Protein AF-A0A024TBM5-F1 (afdb_monomer)

Foldseek 3Di:
DPDPDPDPPPDDCLDAFLAEAAEEDLQLDPLADLDPPDDHDQVVSLVSLLVVLLLCLVFHQEYEYQFQDRLNRGNLVSCVVSNHAYLHHQEDDFDFSRPHDHSVSRLVSVLVSCQPPVVRYQEYAYEAQADPPFHDDALVRSLVSQQVSQVVSCVRPVDDHFYHYAHELCCLVDPVRPNPSVLVSGQAHEYEYEQQLDLPADLVCNCPRVVVSLVSNVVPHPNNRYAHAEYFAFQDAPDDDRSDDRHLVSRLSNLCDCSVDSHYYYYHHQEFRDPPNPGDTGSDGHTRGSHCAYSVRHGSVNGDDPPPPPPAAQDFFEEFEDDLQLEPCQPLPDDHVPCVLVSLLVLLVVRLQFHQEYEYQFCARPPHGSLVSCLVSNRAYQYHQADDPDPCSVVRLVSLLVSCLPPVSRYQAYAYHAQQDPPRHPDHLVVSLVSLVVSQVSNCVRPVDDHFYAYAHELCCLLPPVCLVSNVVRLVSGQAYEYEDELLQALPQDLVCNCPRVQVSVVSSVSRHPQNRYEHEEYFQFQDAARDPNNNVSGRRPVSRVSSVVVVVVDRHPRHHNYHYYHHAEFRDPPDPVDPGPSNRGGHQAYRYPRHGPDPVSPPTDDDDDDDDPDDDDDDDDDDDDDDDDDDDPDQFFFQEAEDDLQLPPCPPPPVVCSVVSLLVLLLLRVQQHQAYEYQFQARVLHGNLVSCVSSNHAYAHHQNDDPDPCSVVRLVSVLCSQAVPVVRYQAYAYEAQQDPPDRHDHLVNSLVVLVVSVVVNVVSVGPPHWYAHEHELCQLLPPVNPVSNLVSLVSGQAYEYAYPCQAVHDQQALVRLQVVVVVSVVSNVVRHPPSRYAHAEDFAFQDDCHYPHRRGHHPVSRVRSRVSCRVHPNRDPDPHGHYYHHQEARDPPDPDPRRGGHCAYSVRHGPDPPSPPTDDD

pLDDT: mean 83.83, std 16.46, range [21.75, 98.81]

Sequence (922 aa):
MLRYVLKWAVMPLLLAVGQSGVFYSPRHSLSFPLDDLATIDIAQITRTIDADLASIKPYYGLVRTAQSTYFGVDIAPIAKKHSLRLFLGVDFGQTSPDSNDSYEDQVAAAISAVLTYPGTVQAIIVGNDNVSPYGSATAQDITARVTDLKMRLEAATGVAVPVGTSQRADAWLSAESDLKSLASAVDIIGVETYPYLDPDYSSSSPLDQLESTWVDLAARYPEEKLIITATGYPTGSENPPVRVALNQENAKVYFQAFTGSTFAGIWAAFFDLRLDDPLTRIGMPQVKSFGLVTDAGTAKDLLPTLELETGAFTMFIPGVCYSPFHNSAYPLNGGSAALLGGAMDEDFKLMSRHFSVVRTYYSSYLGYQVVRYAAKYNVGLYLGVFMTREAWYQFQIDDAVGAALSYPSTIKAILVGNENVIPCGPYKADDIIASINTIRSRIQKGSGRYVPIGTVQRATEWLNPNLRADMLRLAASCDVIGVNIYPFFDGNYDARNPLGLLDAIWNQLLAIYPASKLRLTEIGFPTGGAAPSFAPRNIPSLANSFQFYNAFQNWSPKAGGGEAFWYSMFDLRPDDTTQSADLEKHFGFFTSITRLPKLANYPLLRQDLPAPQPTSLPVPTPPLAPVPTPTTTTGQRGPQGVAYSPFHADEYPNDLKNIGAAISLDLQLIRTRFSAIRTEYSNFYGIDVAPFAAAVGLKLMLGIGMTREAWYEDQVQSALSAIKYFPSTVLAVTVGSENAYRGTSFTANEIGAAIRAVRDRIAQAKATAVRVGTVQRATEWLNPALRTDMIRLGQDCDVIGVTLSLYDTDIVNSPDAVTATLNRWWNDLSAIYPSSKLQLMNIGFPSSGASSTKGNVAGVDGAVAFYNAFRASSWGLSTAVPTWAADFFDDKATSISPTKSYGFFTPQRQPKAVNFPLLRTG

Organism: NCBI:txid157072

InterPro domains:
  IPR017853 Glycoside hydrolase superfamily [SSF51445] (75-300)
  IPR017853 Glycoside hydrolase superfamily [SSF51445] (319-591)
  IPR017853 Glycoside hydrolase superfamily [SSF51445] (641-913)
  IPR050732 Beta-glucan modifying enzymes [PTHR16631] (315-593)

Structure (mmCIF, N/CA/C/O backbone):
data_AF-A0A024TBM5-F1
#
_entry.id   AF-A0A024TBM5-F1
#
loop_
_atom_site.group_PDB
_atom_site.id
_atom_site.type_symbol
_atom_site.label_atom_id
_atom_site.label_alt_id
_atom_site.label_comp_id
_atom_site.label_asym_id
_atom_site.label_entity_id
_atom_site.label_seq_id
_atom_site.pdbx_PDB_ins_code
_atom_site.Cartn_x
_atom_site.Cartn_y
_atom_site.Cartn_z
_atom_site.occupancy
_atom_site.B_iso_or_equiv
_atom_site.auth_seq_id
_atom_site.auth_comp_id
_atom_site.auth_asym_id
_atom_site.auth_atom_id
_atom_site.pdbx_PDB_model_num
ATOM 1 N N . MET A 1 1 ? -7.256 -35.893 48.951 1.00 27.00 1 MET A N 1
ATOM 2 C CA . MET A 1 1 ? -6.013 -35.121 48.706 1.00 27.00 1 MET A CA 1
ATOM 3 C C . MET A 1 1 ? -6.072 -34.385 47.361 1.00 27.00 1 MET A C 1
ATOM 5 O O . MET A 1 1 ? -5.144 -34.444 46.573 1.00 27.00 1 MET A O 1
ATOM 9 N N . LEU A 1 2 ? -7.168 -33.667 47.094 1.00 27.11 2 LEU A N 1
ATOM 10 C CA . LEU A 1 2 ? -7.405 -32.964 45.829 1.00 27.11 2 LEU A CA 1
ATOM 11 C C . LEU A 1 2 ? -7.999 -31.586 46.162 1.00 27.11 2 LEU A C 1
ATOM 13 O O . LEU A 1 2 ? -9.204 -31.400 46.059 1.00 27.11 2 LEU A O 1
ATOM 17 N N . ARG A 1 3 ? -7.189 -30.676 46.730 1.00 21.75 3 ARG A N 1
ATOM 18 C CA . ARG A 1 3 ? -7.628 -29.297 47.052 1.00 21.75 3 ARG A CA 1
ATOM 19 C C . ARG A 1 3 ? -6.520 -28.245 47.261 1.00 21.75 3 ARG A C 1
ATOM 21 O O . ARG A 1 3 ? -6.849 -27.140 47.661 1.00 21.75 3 ARG A O 1
ATOM 28 N N . TYR A 1 4 ? -5.244 -28.528 46.964 1.00 23.77 4 TYR A N 1
ATOM 29 C CA . TYR A 1 4 ? -4.142 -27.605 47.317 1.00 23.77 4 TYR A CA 1
ATOM 30 C C . TYR A 1 4 ? -3.115 -27.270 46.215 1.00 23.77 4 TYR A C 1
ATOM 32 O O . TYR A 1 4 ? -2.080 -26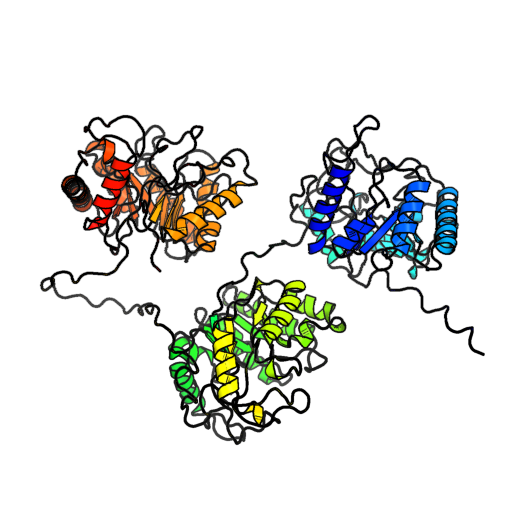.700 46.528 1.00 23.77 4 TYR A O 1
ATOM 40 N N . VAL A 1 5 ? -3.386 -27.531 44.928 1.00 24.72 5 VAL A N 1
ATOM 41 C CA . VAL A 1 5 ? -2.413 -27.228 43.841 1.00 24.72 5 VAL A CA 1
ATOM 42 C C . VAL A 1 5 ? -2.855 -26.082 42.906 1.00 24.72 5 VAL A C 1
ATOM 44 O O . VAL A 1 5 ? -2.131 -25.715 41.994 1.00 24.72 5 VAL A O 1
ATOM 47 N N . LEU A 1 6 ? -3.999 -25.426 43.145 1.00 23.69 6 LEU A N 1
ATOM 48 C CA . LEU A 1 6 ? -4.571 -24.456 42.188 1.00 23.69 6 LEU A CA 1
ATOM 49 C C . LEU A 1 6 ? -4.388 -22.956 42.512 1.00 23.69 6 LEU A C 1
ATOM 51 O O . LEU A 1 6 ? -5.165 -22.145 42.024 1.00 23.69 6 LEU A O 1
ATOM 55 N N . LYS A 1 7 ? -3.399 -22.546 43.321 1.00 23.62 7 LYS A N 1
ATOM 56 C CA . LYS A 1 7 ? -3.240 -21.118 43.698 1.00 23.62 7 LYS A CA 1
ATOM 57 C C . LYS A 1 7 ? -1.917 -20.435 43.326 1.00 23.62 7 LYS A C 1
ATOM 59 O O . LYS A 1 7 ? -1.701 -19.312 43.750 1.00 23.62 7 LYS A O 1
ATOM 64 N N . TRP A 1 8 ? -1.071 -21.048 42.498 1.00 22.27 8 TRP A N 1
ATOM 65 C CA . TRP A 1 8 ? 0.213 -20.445 42.082 1.00 22.27 8 TRP A CA 1
ATOM 66 C C . TRP A 1 8 ? 0.366 -20.266 40.560 1.00 22.27 8 TRP A C 1
ATOM 68 O O . TRP A 1 8 ? 1.471 -20.083 40.068 1.00 22.27 8 TRP A O 1
ATOM 78 N N . ALA A 1 9 ? -0.739 -20.303 39.806 1.00 24.53 9 ALA A N 1
ATOM 79 C CA . ALA A 1 9 ? -0.732 -20.202 38.341 1.00 24.53 9 ALA A CA 1
ATOM 80 C C . ALA A 1 9 ? -1.599 -19.052 37.784 1.00 24.53 9 ALA A C 1
ATOM 82 O O . ALA A 1 9 ? -2.020 -19.110 36.633 1.00 24.53 9 ALA A O 1
ATOM 83 N N . VAL A 1 10 ? -1.889 -18.015 38.580 1.00 25.75 10 VAL A N 1
ATOM 84 C CA . VAL A 1 10 ? -2.724 -16.878 38.145 1.00 25.75 10 VAL A CA 1
ATOM 85 C C . VAL A 1 10 ? -1.963 -15.562 38.288 1.00 25.75 10 VAL A C 1
ATOM 87 O O . VAL A 1 10 ? -2.284 -14.714 39.107 1.00 25.75 10 VAL A O 1
ATOM 90 N N . MET A 1 11 ? -0.941 -15.396 37.458 1.00 27.14 11 MET A N 1
ATOM 91 C CA . MET A 1 11 ? -0.608 -14.087 36.905 1.00 27.14 11 MET A CA 1
ATOM 92 C C . MET A 1 11 ? -0.317 -14.330 35.421 1.00 27.14 11 MET A C 1
ATOM 94 O O . MET A 1 11 ? 0.749 -14.844 35.080 1.00 27.14 11 MET A O 1
ATOM 98 N N . PRO A 1 12 ? -1.283 -14.084 34.517 1.00 33.47 12 PRO A N 1
ATOM 99 C CA . PRO A 1 12 ? -0.966 -13.999 33.102 1.00 33.47 12 PRO A CA 1
ATOM 100 C C . PRO A 1 12 ? 0.023 -12.842 32.931 1.00 33.47 12 PRO A C 1
ATOM 102 O O . PRO A 1 12 ? -0.162 -11.802 33.558 1.00 33.47 12 PRO A O 1
ATOM 105 N N . LEU A 1 13 ? 1.044 -13.015 32.084 1.00 40.25 13 LEU A N 1
ATOM 106 C CA . LEU A 1 13 ? 1.849 -11.917 31.537 1.00 40.25 13 LEU A CA 1
ATOM 107 C C . LEU A 1 13 ? 0.890 -10.793 31.091 1.00 40.25 13 LEU A C 1
ATOM 109 O O . LEU A 1 13 ? 0.259 -10.894 30.038 1.00 40.25 13 LEU A O 1
ATOM 113 N N . LEU A 1 14 ? 0.723 -9.761 31.922 1.00 49.59 14 LEU A N 1
ATOM 114 C CA . LEU A 1 14 ? -0.208 -8.655 31.676 1.00 49.59 14 LEU A CA 1
ATOM 115 C C . LEU A 1 14 ? 0.203 -7.878 30.418 1.00 49.59 14 LEU A C 1
ATOM 117 O O . LEU A 1 14 ? -0.650 -7.459 29.636 1.00 49.59 14 LEU A O 1
ATOM 121 N N . LEU A 1 15 ? 1.512 -7.826 30.171 1.00 47.28 15 LEU A N 1
ATOM 122 C CA . LEU A 1 15 ? 2.150 -7.483 28.910 1.00 47.28 15 LEU A CA 1
ATOM 123 C C . LEU A 1 15 ? 3.312 -8.462 28.679 1.00 47.28 15 LEU A C 1
ATOM 125 O O . LEU A 1 15 ? 4.079 -8.739 29.599 1.00 47.28 15 LEU A O 1
ATOM 129 N N . ALA A 1 16 ? 3.450 -9.008 27.469 1.00 43.88 16 ALA A N 1
ATOM 130 C CA . ALA A 1 16 ? 4.686 -9.696 27.090 1.00 43.88 16 ALA A CA 1
ATOM 131 C C . ALA A 1 16 ? 5.789 -8.673 26.789 1.00 43.88 16 ALA A C 1
ATOM 133 O O . ALA A 1 16 ? 5.480 -7.547 26.405 1.00 43.88 16 ALA A O 1
ATOM 134 N N . VAL A 1 17 ? 7.058 -9.068 26.936 1.00 37.78 17 VAL A N 1
ATOM 135 C CA . VAL A 1 17 ? 8.222 -8.243 26.564 1.00 37.78 17 VAL A CA 1
ATOM 136 C C . VAL A 1 17 ? 8.022 -7.688 25.147 1.00 37.78 17 VAL A C 1
ATOM 138 O O . VAL A 1 17 ? 7.774 -8.455 24.214 1.00 37.78 17 VAL A O 1
ATOM 141 N N . GLY A 1 18 ? 8.064 -6.360 25.004 1.00 39.41 18 GLY A N 1
ATOM 142 C CA . GLY A 1 18 ? 7.831 -5.659 23.734 1.00 39.41 18 GLY A CA 1
ATOM 143 C C . GLY A 1 18 ? 6.362 -5.462 23.318 1.00 39.41 18 GLY A C 1
ATOM 144 O O . GLY A 1 18 ? 6.114 -5.012 22.202 1.00 39.41 18 GLY A O 1
ATOM 145 N N . GLN A 1 19 ? 5.364 -5.783 24.157 1.00 48.81 19 GLN A N 1
ATOM 146 C CA . GLN A 1 19 ? 3.982 -5.339 23.918 1.00 48.81 19 GLN A CA 1
ATOM 147 C C . GLN A 1 19 ? 3.785 -3.900 24.403 1.00 48.81 19 GLN A C 1
ATOM 149 O O . GLN A 1 19 ? 3.986 -3.601 25.580 1.00 48.81 19 GLN A O 1
ATOM 154 N N . SER A 1 20 ? 3.305 -3.035 23.508 1.00 70.56 20 SER A N 1
ATOM 155 C CA . SER A 1 20 ? 2.963 -1.646 23.820 1.00 70.56 20 SER A CA 1
ATOM 156 C C . SER A 1 20 ? 1.455 -1.397 23.706 1.00 70.56 20 SER A C 1
ATOM 158 O O . SER A 1 20 ? 0.786 -1.934 22.817 1.00 70.56 20 SER A O 1
ATOM 160 N N . GLY A 1 21 ? 0.915 -0.588 24.614 1.00 86.94 21 GLY A N 1
ATOM 161 C CA . GLY A 1 21 ? -0.447 -0.052 24.561 1.00 86.94 21 GLY A CA 1
ATOM 162 C C . GLY A 1 21 ? -0.452 1.463 24.371 1.00 86.94 21 GLY A C 1
ATOM 163 O O . GLY A 1 21 ? 0.604 2.096 24.318 1.00 86.94 21 GLY A O 1
ATOM 164 N N . VAL A 1 22 ? -1.642 2.056 24.309 1.00 93.88 22 VAL A N 1
ATOM 165 C CA . VAL A 1 22 ? -1.806 3.516 24.264 1.00 93.88 22 VAL A CA 1
ATOM 166 C C . VAL A 1 22 ? -2.902 3.977 25.218 1.00 93.88 22 VAL A C 1
ATOM 168 O O . VAL A 1 22 ? -3.890 3.272 25.433 1.00 93.88 22 VAL A O 1
ATOM 171 N N . PHE A 1 23 ? -2.716 5.145 25.819 1.00 95.25 23 PHE A N 1
ATOM 172 C CA . PHE A 1 23 ? -3.727 5.795 26.637 1.00 95.25 23 PHE A CA 1
ATOM 173 C C . PHE A 1 23 ? -4.738 6.533 25.750 1.00 95.25 23 PHE A C 1
ATOM 175 O O . PHE A 1 23 ? -4.366 7.254 24.819 1.00 95.25 23 PHE A O 1
ATOM 182 N N . TYR A 1 24 ? -6.020 6.353 26.048 1.00 95.62 24 TYR A N 1
ATOM 183 C CA . TYR A 1 24 ? -7.130 6.976 25.339 1.00 95.62 24 TYR A CA 1
ATOM 184 C C . TYR A 1 24 ? -7.966 7.846 26.279 1.00 95.62 24 TYR A C 1
ATOM 186 O O . TYR A 1 24 ? -8.286 7.452 27.402 1.00 95.62 24 TYR A O 1
ATOM 194 N N . SER A 1 25 ? -8.359 9.014 25.771 1.00 90.94 25 SER A N 1
ATOM 195 C CA . SER A 1 25 ? -9.340 9.903 26.382 1.00 90.94 25 SER A CA 1
ATOM 196 C C . SER A 1 25 ? -10.163 10.575 25.278 1.00 90.94 25 SER A C 1
ATOM 198 O O . SER A 1 25 ? -9.558 11.068 24.327 1.00 90.94 25 SER A O 1
ATOM 200 N N . PRO A 1 26 ? -11.503 10.653 25.395 1.00 92.31 26 PRO A N 1
ATOM 201 C CA . PRO A 1 26 ? -12.371 11.331 24.422 1.00 92.31 26 PRO A CA 1
ATOM 202 C C . PRO A 1 26 ? -12.262 12.868 24.441 1.00 92.31 26 PRO A C 1
ATOM 204 O O . PRO A 1 26 ? -12.856 13.543 23.599 1.00 92.31 26 PRO A O 1
ATOM 207 N N . ARG A 1 27 ? -11.498 13.449 25.379 1.00 90.44 27 ARG A N 1
ATOM 208 C CA . ARG A 1 27 ? -11.362 14.906 25.580 1.00 90.44 27 ARG A CA 1
ATOM 209 C C . ARG A 1 27 ? -10.762 15.673 24.402 1.00 90.44 27 ARG A C 1
ATOM 211 O O . ARG A 1 27 ? -10.856 16.893 24.367 1.00 90.44 27 ARG A O 1
ATOM 218 N N . HIS A 1 28 ? -10.169 14.988 23.428 1.00 91.19 28 HIS A N 1
ATOM 219 C CA . HIS A 1 28 ? -9.712 15.615 22.186 1.00 91.19 28 HIS A CA 1
ATOM 220 C C . HIS A 1 28 ? -10.872 16.122 21.308 1.00 91.19 28 HIS A C 1
ATOM 222 O O . HIS A 1 28 ? -10.693 17.000 20.468 1.00 91.19 28 HIS A O 1
ATOM 228 N N . SER A 1 29 ? -12.079 15.581 21.490 1.00 89.56 29 SER A N 1
ATOM 229 C CA . SER A 1 29 ? -13.221 15.885 20.635 1.00 89.56 29 SER A CA 1
ATOM 230 C C . SER A 1 29 ? -14.008 17.103 21.119 1.00 89.56 29 SER A C 1
ATOM 232 O O . SER A 1 29 ? -14.299 17.251 22.307 1.00 89.56 29 SER A O 1
ATOM 234 N N . LEU A 1 30 ? -14.450 17.949 20.180 1.00 86.00 30 LEU A N 1
ATOM 235 C CA . LEU A 1 30 ? -15.404 19.036 20.456 1.00 86.00 30 LEU A CA 1
ATOM 236 C C . LEU A 1 30 ? -16.744 18.521 20.993 1.00 86.00 30 LEU A C 1
ATOM 238 O O . LEU A 1 30 ? -17.457 19.245 21.681 1.00 86.00 30 LEU A O 1
ATOM 242 N N . SER A 1 31 ? -17.092 17.273 20.672 1.00 83.06 31 SER A N 1
ATOM 243 C CA . SER A 1 31 ? -18.306 16.630 21.170 1.00 83.06 31 SER A CA 1
ATOM 244 C C . SER A 1 31 ? -18.216 16.202 22.632 1.00 83.06 31 SER A C 1
ATOM 246 O O . SER A 1 31 ? -19.243 15.848 23.203 1.00 83.06 31 SER A O 1
ATOM 248 N N . PHE A 1 32 ? -17.019 16.190 23.222 1.00 87.56 32 PHE A N 1
ATOM 249 C CA . PHE A 1 32 ? -16.850 15.885 24.633 1.00 87.56 32 PHE A CA 1
ATOM 250 C C . PHE A 1 32 ? -17.037 17.165 25.468 1.00 87.56 32 PHE A C 1
ATOM 252 O O . PHE A 1 32 ? -16.313 18.144 25.246 1.00 87.56 32 PHE A O 1
ATOM 259 N N . PRO A 1 33 ? -18.006 17.192 26.401 1.00 86.75 33 PRO A N 1
ATOM 260 C CA . PRO A 1 33 ? -18.211 18.326 27.297 1.00 86.75 33 PRO A CA 1
ATOM 261 C C . PRO A 1 33 ? -17.004 18.554 28.218 1.00 86.75 33 PRO A C 1
ATOM 263 O O . PRO A 1 33 ? -16.510 17.612 28.833 1.00 86.75 33 PRO A O 1
ATOM 266 N N . LEU A 1 34 ? -16.545 19.806 28.315 1.00 84.25 34 LEU A N 1
ATOM 267 C CA . LEU A 1 34 ? -15.456 20.231 29.214 1.00 84.25 34 LEU A CA 1
ATOM 268 C C . LEU A 1 34 ? -15.909 21.262 30.265 1.00 84.25 34 LEU A C 1
ATOM 270 O O . LEU A 1 34 ? -15.137 21.595 31.157 1.00 84.25 34 LEU A O 1
ATOM 274 N N . ASP A 1 35 ? -17.133 21.780 30.128 1.00 77.69 35 ASP A N 1
ATOM 275 C CA . ASP A 1 35 ? -17.778 22.721 31.048 1.00 77.69 35 ASP A CA 1
ATOM 276 C C . ASP A 1 35 ? -18.935 21.996 31.744 1.00 77.69 35 ASP A C 1
ATOM 278 O O . ASP A 1 35 ? -19.735 21.331 31.078 1.00 77.69 35 ASP A O 1
ATOM 282 N N . ASP A 1 36 ? -19.043 22.158 33.061 1.00 69.00 36 ASP A N 1
ATOM 283 C CA . ASP A 1 36 ? -20.094 21.581 33.904 1.00 69.00 36 ASP A CA 1
ATOM 284 C C . ASP A 1 36 ? -21.511 22.023 33.480 1.00 69.00 36 ASP A C 1
ATOM 286 O O . ASP A 1 36 ? -22.499 21.369 33.817 1.00 69.00 36 ASP A O 1
ATOM 290 N N . LEU A 1 37 ? -21.634 23.129 32.733 1.00 72.44 37 LEU A N 1
ATOM 291 C CA . LEU A 1 37 ? -22.904 23.655 32.211 1.00 72.44 37 LEU A CA 1
ATOM 292 C C . LEU A 1 37 ? -23.229 23.211 30.775 1.00 72.44 37 LEU A C 1
ATOM 294 O O . LEU A 1 37 ? -24.283 23.574 30.239 1.00 72.44 37 LEU A O 1
ATOM 298 N N . ALA A 1 38 ? -22.347 22.456 30.121 1.00 77.12 38 ALA A N 1
ATOM 299 C CA . ALA A 1 38 ? -22.557 22.024 28.746 1.00 77.12 38 ALA A CA 1
ATOM 300 C C . ALA A 1 38 ? -23.685 20.982 28.635 1.00 77.12 38 ALA A C 1
ATOM 302 O O . ALA A 1 38 ? -23.866 20.107 29.480 1.00 77.12 38 ALA A O 1
ATOM 303 N N . THR A 1 39 ? -24.455 21.051 27.547 1.00 81.12 39 THR A N 1
ATOM 304 C CA . THR A 1 39 ? -25.475 20.033 27.255 1.00 81.12 39 THR A CA 1
ATOM 305 C C . THR A 1 39 ? -24.802 18.723 26.841 1.00 81.12 39 THR A C 1
ATOM 307 O O . THR A 1 39 ? -24.018 18.703 25.894 1.00 81.12 39 THR A O 1
ATOM 310 N N . ILE A 1 40 ? -25.129 17.628 27.530 1.00 87.00 40 ILE A N 1
ATOM 311 C CA . ILE A 1 40 ? -24.544 16.303 27.294 1.00 87.00 40 ILE A CA 1
ATOM 312 C C . ILE A 1 40 ? -25.330 15.568 26.197 1.00 87.00 40 ILE A C 1
ATOM 314 O O . ILE A 1 40 ? -26.506 15.249 26.375 1.00 87.00 40 ILE A O 1
ATOM 318 N N . ASP A 1 41 ? -24.669 15.249 25.079 1.00 89.00 41 ASP A N 1
ATOM 319 C CA . ASP A 1 41 ? -25.192 14.354 24.035 1.00 89.00 41 ASP A CA 1
ATOM 320 C C . ASP A 1 41 ? -24.500 12.984 24.109 1.00 89.00 41 ASP A C 1
ATOM 322 O O . ASP A 1 41 ? -23.459 12.737 23.494 1.00 89.00 41 ASP A O 1
ATOM 326 N N . ILE A 1 42 ? -25.113 12.069 24.862 1.00 89.56 42 ILE A N 1
ATOM 327 C CA . ILE A 1 42 ? -24.619 10.701 25.094 1.00 89.56 42 ILE A CA 1
ATOM 328 C C . ILE A 1 42 ? -24.428 9.938 23.773 1.00 89.56 42 ILE A C 1
ATOM 330 O O . ILE A 1 42 ? -23.464 9.183 23.610 1.00 89.56 42 ILE A O 1
ATOM 334 N N . ALA A 1 43 ? -25.323 10.135 22.800 1.00 87.50 43 ALA A N 1
ATOM 335 C CA . ALA A 1 43 ? -25.257 9.430 21.525 1.00 87.50 43 ALA A CA 1
ATOM 336 C C . ALA A 1 43 ? -24.070 9.918 20.688 1.00 87.50 43 ALA A C 1
ATOM 338 O O . ALA A 1 43 ? -23.413 9.117 20.018 1.00 87.50 43 ALA A O 1
ATOM 339 N N . GLN A 1 44 ? -23.780 11.218 20.732 1.00 88.69 44 GLN A N 1
ATOM 340 C CA . GLN A 1 44 ? -22.605 11.777 20.080 1.00 88.69 44 GLN A CA 1
ATOM 341 C C . GLN A 1 44 ? -21.310 11.343 20.772 1.00 88.69 44 GLN A C 1
ATOM 343 O O . GLN A 1 44 ? -20.389 10.926 20.076 1.00 88.69 44 GLN A O 1
ATOM 348 N N . ILE A 1 45 ? -21.254 11.348 22.107 1.00 89.25 45 ILE A N 1
ATOM 349 C CA . ILE A 1 45 ? -20.097 10.842 22.869 1.00 89.25 45 ILE A CA 1
ATOM 350 C C . ILE A 1 45 ? -19.819 9.375 22.511 1.00 89.25 45 ILE A C 1
ATOM 352 O O . ILE A 1 45 ? -18.685 9.016 22.203 1.00 89.25 45 ILE A O 1
ATOM 356 N N . THR A 1 46 ? -20.863 8.543 22.444 1.00 92.44 46 THR A N 1
ATOM 357 C CA . THR A 1 46 ? -20.750 7.132 22.034 1.00 92.44 46 THR A CA 1
ATOM 358 C C . THR A 1 46 ? -20.177 6.989 20.623 1.00 92.44 46 THR A C 1
ATOM 360 O O . THR A 1 46 ? -19.292 6.164 20.400 1.00 92.44 46 THR A O 1
ATOM 363 N N . ARG A 1 47 ? -20.657 7.788 19.656 1.00 90.75 47 ARG A N 1
ATOM 364 C CA . ARG A 1 47 ? -20.142 7.773 18.273 1.00 90.75 47 ARG A CA 1
ATOM 365 C C . ARG A 1 47 ? -18.681 8.205 18.196 1.00 90.75 47 ARG A C 1
ATOM 367 O O . ARG A 1 47 ? -17.931 7.607 17.432 1.00 90.75 47 ARG A O 1
ATOM 374 N N . THR A 1 48 ? -18.296 9.214 18.972 1.00 91.06 48 THR A N 1
ATOM 375 C CA . THR A 1 48 ? -16.910 9.683 19.065 1.00 91.06 48 THR A CA 1
ATOM 376 C C . THR A 1 48 ? -16.010 8.571 19.592 1.00 91.06 48 THR A C 1
ATOM 378 O O . THR A 1 48 ? -15.109 8.150 18.877 1.00 91.06 48 THR A O 1
ATOM 381 N N . ILE A 1 49 ? -16.328 7.991 20.757 1.00 94.50 49 ILE A N 1
ATOM 382 C CA . ILE A 1 49 ? -15.527 6.902 21.340 1.00 94.50 49 ILE A CA 1
ATOM 383 C C . ILE A 1 49 ? -15.427 5.707 20.382 1.00 94.50 49 ILE A C 1
ATOM 385 O O . ILE A 1 49 ? -14.362 5.111 20.232 1.00 94.50 49 ILE A O 1
ATOM 389 N N . ASP A 1 50 ? -16.513 5.363 19.687 1.00 93.50 50 ASP A N 1
ATOM 390 C CA . ASP A 1 50 ? -16.504 4.303 18.676 1.00 93.50 50 ASP A CA 1
ATOM 391 C C . ASP A 1 50 ? -15.547 4.586 17.512 1.00 93.50 50 ASP A C 1
ATOM 393 O O . ASP A 1 50 ? -14.785 3.700 17.122 1.00 93.50 50 ASP A O 1
ATOM 397 N N . ALA A 1 51 ? -15.569 5.805 16.971 1.00 85.62 51 ALA A N 1
ATOM 398 C CA . ALA A 1 51 ? -14.683 6.217 15.886 1.00 85.62 51 ALA A CA 1
ATOM 399 C C . ALA A 1 51 ? -13.216 6.270 16.337 1.00 85.62 51 ALA A C 1
ATOM 401 O O . ALA A 1 51 ? -12.322 5.812 15.619 1.00 85.62 51 ALA A O 1
ATOM 402 N N . ASP A 1 52 ? -12.971 6.755 17.549 1.00 94.38 52 ASP A N 1
ATOM 403 C CA . ASP A 1 52 ? -11.630 6.871 18.105 1.00 94.38 52 ASP A CA 1
ATOM 404 C C . ASP A 1 52 ? -11.005 5.493 18.311 1.00 94.38 52 ASP A C 1
ATOM 406 O O . ASP A 1 52 ? -9.911 5.222 17.809 1.00 94.38 52 ASP A O 1
ATOM 410 N N . LEU A 1 53 ? -11.722 4.574 18.969 1.00 92.69 53 LEU A N 1
ATOM 411 C CA . LEU A 1 53 ? -11.251 3.203 19.175 1.00 92.69 53 LEU A CA 1
ATOM 412 C C . LEU A 1 53 ? -11.052 2.458 17.843 1.00 92.69 53 LEU A C 1
ATOM 414 O O . LEU A 1 53 ? -10.106 1.674 17.721 1.00 92.69 53 LEU A O 1
ATOM 418 N N . ALA A 1 54 ? -11.867 2.743 16.820 1.00 78.62 54 ALA A N 1
ATOM 419 C CA . ALA A 1 54 ? -11.649 2.230 15.467 1.00 78.62 54 ALA A CA 1
ATOM 420 C C . ALA A 1 54 ? -10.336 2.741 14.848 1.00 78.62 54 ALA A C 1
ATOM 422 O O . ALA A 1 54 ? -9.640 1.974 14.183 1.00 78.62 54 ALA A O 1
ATOM 423 N N . SER A 1 55 ? -9.974 4.008 15.078 1.00 75.94 55 SER A N 1
ATOM 424 C CA . SER A 1 55 ? -8.731 4.601 14.559 1.00 75.94 55 SER A CA 1
ATOM 425 C C . SER A 1 55 ? -7.475 4.159 15.318 1.00 75.94 55 SER A C 1
ATOM 427 O O . SER A 1 55 ? -6.399 4.075 14.729 1.00 75.94 55 SER A O 1
ATOM 429 N N . ILE A 1 56 ? -7.609 3.803 16.600 1.00 81.44 56 ILE A N 1
ATOM 430 C CA . ILE A 1 56 ? -6.527 3.251 17.428 1.00 81.44 56 ILE A CA 1
ATOM 431 C C . ILE A 1 56 ? -6.197 1.809 17.031 1.00 81.44 56 ILE A C 1
ATOM 433 O O . ILE A 1 56 ? -5.029 1.407 17.021 1.00 81.44 56 ILE A O 1
ATOM 437 N N . LYS A 1 57 ? -7.223 1.015 16.704 1.00 83.62 57 LYS A N 1
ATOM 438 C CA . LYS A 1 57 ? -7.119 -0.435 16.492 1.00 83.62 57 LYS A CA 1
ATOM 439 C C . LYS A 1 57 ? -6.009 -0.900 15.541 1.00 83.62 57 LYS A C 1
ATOM 441 O O . LYS A 1 57 ? -5.389 -1.923 15.846 1.00 83.62 57 LYS A O 1
ATOM 446 N N . PRO A 1 58 ? -5.730 -0.246 14.402 1.00 66.38 58 PRO A N 1
ATOM 447 C CA . PRO A 1 58 ? -4.715 -0.767 13.501 1.00 66.38 58 PRO A CA 1
ATOM 448 C C . PRO A 1 58 ? -3.285 -0.559 14.033 1.00 66.38 58 PRO A C 1
ATOM 450 O O . PRO A 1 58 ? -2.366 -1.208 13.545 1.00 66.38 58 PRO A O 1
ATOM 453 N N . TYR A 1 59 ? -3.099 0.284 15.054 1.00 67.62 59 TYR A N 1
ATOM 454 C CA . TYR A 1 59 ? -1.812 0.520 15.712 1.00 67.62 59 TYR A CA 1
ATOM 455 C C . TYR A 1 59 ? -1.644 -0.288 17.000 1.00 67.62 59 TYR A C 1
ATOM 457 O O . TYR A 1 59 ? -0.570 -0.826 17.264 1.00 67.62 59 TYR A O 1
ATOM 465 N N . TYR A 1 60 ? -2.703 -0.375 17.812 1.00 79.19 60 TYR A N 1
ATOM 466 C CA . TYR A 1 60 ? -2.633 -0.922 19.166 1.00 79.19 60 TYR A CA 1
ATOM 467 C C . TYR A 1 60 ? -3.701 -1.987 19.416 1.00 79.19 60 TYR A C 1
ATOM 469 O O . TYR A 1 60 ? -4.855 -1.874 19.012 1.00 79.19 60 TYR A O 1
ATOM 477 N N . GLY A 1 61 ? -3.310 -3.041 20.139 1.00 80.25 61 GLY A N 1
ATOM 478 C CA . GLY A 1 61 ? -4.220 -4.087 20.621 1.00 80.25 61 GLY A CA 1
ATOM 479 C C . GLY A 1 61 ? -4.650 -3.925 22.083 1.00 80.25 61 GLY A C 1
ATOM 480 O O . GLY A 1 61 ? -5.467 -4.716 22.556 1.00 80.25 61 GLY A O 1
ATOM 481 N N . LEU A 1 62 ? -4.076 -2.958 22.801 1.00 88.94 62 LEU A N 1
ATOM 482 C CA . LEU A 1 62 ? -4.359 -2.642 24.200 1.00 88.94 62 LEU A CA 1
ATOM 483 C C . LEU A 1 62 ? -4.540 -1.131 24.349 1.00 88.94 62 LEU A C 1
ATOM 485 O O . LEU A 1 62 ? -3.681 -0.361 23.918 1.00 88.94 62 LEU A O 1
ATOM 489 N N . VAL A 1 63 ? -5.629 -0.742 25.004 1.00 95.94 63 VAL A N 1
ATOM 490 C CA . VAL A 1 63 ? -5.933 0.642 25.362 1.00 95.94 63 VAL A CA 1
ATOM 491 C C . VAL A 1 63 ? -6.017 0.767 26.879 1.00 95.94 63 VAL A C 1
ATOM 493 O O . VAL A 1 63 ? -6.620 -0.075 27.544 1.00 95.94 63 VAL A O 1
ATOM 496 N N . ARG A 1 64 ? -5.414 1.818 27.432 1.00 96.31 64 ARG A N 1
ATOM 497 C CA . ARG A 1 64 ? -5.619 2.231 28.823 1.00 96.31 64 ARG A CA 1
ATOM 498 C C . ARG A 1 64 ? -6.542 3.437 28.863 1.00 96.31 64 ARG A C 1
ATOM 500 O O . ARG A 1 64 ? -6.400 4.337 28.042 1.00 96.31 64 ARG A O 1
ATOM 507 N N . THR A 1 65 ? -7.444 3.471 29.831 1.00 95.25 65 THR A N 1
ATOM 508 C CA . THR A 1 65 ? -8.324 4.620 30.080 1.00 95.25 65 THR A CA 1
ATOM 509 C C . THR A 1 65 ? -8.129 5.132 31.504 1.00 95.25 65 THR A C 1
ATOM 511 O O . THR A 1 65 ? -7.614 4.411 32.359 1.00 95.25 65 THR A O 1
ATOM 514 N N . ALA A 1 66 ? -8.526 6.378 31.771 1.00 90.62 66 ALA A N 1
ATOM 515 C CA . ALA A 1 66 ? -8.657 6.887 33.143 1.00 90.62 66 ALA A CA 1
ATOM 516 C C . ALA A 1 66 ? -9.990 6.476 33.792 1.00 90.62 66 ALA A C 1
ATOM 518 O O . ALA A 1 66 ? -10.079 6.409 35.014 1.00 90.62 66 ALA A O 1
ATOM 519 N N . GLN A 1 67 ? -11.000 6.159 32.975 1.00 91.56 67 GLN A N 1
ATOM 520 C CA . GLN A 1 67 ? -12.369 5.880 33.405 1.00 91.56 67 GLN A CA 1
ATOM 521 C C . GLN A 1 67 ? -12.960 4.657 32.710 1.00 91.56 67 GLN A C 1
ATOM 523 O O . GLN A 1 67 ? -12.514 4.253 31.629 1.00 91.56 67 GLN A O 1
ATOM 528 N N . SER A 1 68 ? -13.973 4.074 33.343 1.00 94.50 68 SER A N 1
ATOM 529 C CA . SER A 1 68 ? -14.736 2.934 32.845 1.00 94.50 68 SER A CA 1
ATOM 530 C C . SER A 1 68 ? -15.997 3.371 32.100 1.00 94.50 68 SER A C 1
ATOM 532 O O . SER A 1 68 ? -16.423 2.682 31.169 1.00 94.50 68 SER A O 1
ATOM 534 N N . THR A 1 69 ? -16.535 4.537 32.459 1.00 92.31 69 THR A N 1
ATOM 535 C CA . THR A 1 69 ? -17.663 5.209 31.808 1.00 92.31 69 THR A CA 1
ATOM 536 C C . THR A 1 69 ? -17.386 6.704 31.646 1.00 92.31 69 THR A C 1
ATOM 538 O O . THR A 1 69 ? -16.666 7.294 32.452 1.00 92.31 69 THR A O 1
ATOM 541 N N . TYR A 1 70 ? -17.952 7.293 30.590 1.00 90.94 70 TYR A N 1
ATOM 542 C CA . TYR A 1 70 ? -17.897 8.722 30.291 1.00 90.94 70 TYR A CA 1
ATOM 543 C C . TYR A 1 70 ? -19.312 9.272 30.079 1.00 90.94 70 TYR A C 1
ATOM 545 O O . TYR A 1 70 ? -19.903 9.036 29.022 1.00 90.94 70 TYR A O 1
ATOM 553 N N . PHE A 1 71 ? -19.855 10.013 31.049 1.00 88.69 71 PHE A N 1
ATOM 554 C CA . PHE A 1 71 ? -21.240 10.511 31.016 1.00 88.69 71 PHE A CA 1
ATOM 555 C C . PHE A 1 71 ? -22.265 9.380 30.798 1.00 88.69 71 PHE A C 1
ATOM 557 O O . PHE A 1 71 ? -23.190 9.495 29.987 1.00 88.69 71 PHE A O 1
ATOM 564 N N . GLY A 1 72 ? -22.052 8.246 31.468 1.00 88.38 72 GLY A N 1
ATOM 565 C CA . GLY A 1 72 ? -22.858 7.027 31.330 1.00 88.38 72 GLY A CA 1
ATOM 566 C C . GLY A 1 72 ? -22.566 6.171 30.088 1.00 88.38 72 GLY A C 1
ATOM 567 O O . GLY A 1 72 ? -23.287 5.204 29.834 1.00 88.38 72 GLY A O 1
ATOM 568 N N . VAL A 1 73 ? -21.549 6.506 29.285 1.00 93.31 73 VAL A N 1
ATOM 569 C CA . VAL A 1 73 ? -21.103 5.675 28.155 1.00 93.31 73 VAL A CA 1
ATOM 570 C C . VAL A 1 73 ? -20.014 4.702 28.603 1.00 93.31 73 VAL A C 1
ATOM 572 O O . VAL A 1 73 ? -18.842 5.072 28.699 1.00 93.31 73 VAL A O 1
ATOM 575 N N . ASP A 1 74 ? -20.384 3.435 28.798 1.00 95.31 74 ASP A N 1
ATOM 576 C CA . ASP A 1 74 ? -19.442 2.349 29.092 1.00 95.31 74 ASP A CA 1
ATOM 577 C C . ASP A 1 74 ? -18.465 2.120 27.927 1.00 95.31 74 ASP A C 1
ATOM 579 O O . ASP A 1 74 ? -18.866 1.844 26.790 1.00 95.31 74 ASP A O 1
ATOM 583 N N . ILE A 1 75 ? -17.158 2.131 28.207 1.00 96.69 75 ILE A N 1
ATOM 584 C CA . ILE A 1 75 ? -16.141 1.939 27.159 1.00 96.69 75 ILE A CA 1
ATOM 585 C C . ILE A 1 75 ? -15.938 0.469 26.763 1.00 96.69 75 ILE A C 1
ATOM 587 O O . ILE A 1 75 ? -15.570 0.165 25.626 1.00 96.69 75 ILE A O 1
ATOM 591 N N . ALA A 1 76 ? -16.191 -0.470 27.679 1.00 97.00 76 ALA A N 1
ATOM 592 C CA . ALA A 1 76 ? -15.916 -1.893 27.466 1.00 97.00 76 ALA A CA 1
ATOM 593 C C . ALA A 1 76 ? -16.699 -2.533 26.297 1.00 97.00 76 ALA A C 1
ATOM 595 O O . ALA A 1 76 ? -16.069 -3.245 25.505 1.00 97.00 76 ALA A O 1
ATOM 596 N N . PRO A 1 77 ? -18.011 -2.272 26.104 1.00 97.25 77 PRO A N 1
ATOM 597 C CA . PRO A 1 77 ? -18.737 -2.726 24.915 1.00 97.25 77 PRO A CA 1
ATOM 598 C C . PRO A 1 77 ? -18.110 -2.242 23.600 1.00 97.25 77 PRO A C 1
ATOM 600 O O . PRO A 1 77 ? -18.001 -3.007 22.637 1.00 97.25 77 PRO A O 1
ATOM 603 N N . ILE A 1 78 ? -17.662 -0.984 23.561 1.00 96.88 78 ILE A N 1
ATOM 604 C CA . ILE A 1 78 ? -17.085 -0.360 22.364 1.00 96.88 78 ILE A CA 1
ATOM 605 C C . ILE A 1 78 ? -15.692 -0.944 22.085 1.00 96.88 78 ILE A C 1
ATOM 607 O O . ILE A 1 78 ? -15.391 -1.345 20.960 1.00 96.88 78 ILE A O 1
ATOM 611 N N . ALA A 1 79 ? -14.861 -1.112 23.115 1.00 93.25 79 ALA A N 1
ATOM 612 C CA . ALA A 1 79 ? -13.567 -1.780 22.982 1.00 93.25 79 ALA A CA 1
ATOM 613 C C . ALA A 1 79 ? -13.716 -3.232 22.499 1.00 93.25 79 ALA A C 1
ATOM 615 O O . ALA A 1 79 ? -12.990 -3.670 21.599 1.00 93.25 79 ALA A O 1
ATOM 616 N N . LYS A 1 80 ? -14.706 -3.968 23.027 1.00 93.75 80 LYS A N 1
ATOM 617 C CA . LYS A 1 80 ? -15.025 -5.328 22.575 1.00 93.75 80 LYS A CA 1
ATOM 618 C C . LYS A 1 80 ? -15.399 -5.356 21.094 1.00 93.75 80 LYS A C 1
ATOM 620 O O . LYS A 1 80 ? -14.909 -6.234 20.379 1.00 93.75 80 LYS A O 1
ATOM 625 N N . LYS A 1 81 ? -16.232 -4.417 20.630 1.00 90.94 81 LYS A N 1
ATOM 626 C CA . LYS A 1 81 ? -16.631 -4.285 19.216 1.00 90.94 81 LYS A CA 1
ATOM 627 C C . LYS A 1 81 ? -15.412 -4.173 18.296 1.00 90.94 81 LYS A C 1
ATOM 629 O O . LYS A 1 81 ? -15.366 -4.851 17.273 1.00 90.94 81 LYS A O 1
ATOM 634 N N . HIS A 1 82 ? -14.398 -3.406 18.694 1.00 82.19 82 HIS A N 1
ATOM 635 C CA . HIS A 1 82 ? -13.162 -3.217 17.918 1.00 82.19 82 HIS A CA 1
ATOM 636 C C . HIS A 1 82 ? -12.076 -4.262 18.193 1.00 82.19 82 HIS A C 1
ATOM 638 O O . HIS A 1 82 ? -10.977 -4.181 17.649 1.00 82.19 82 HIS A O 1
ATOM 644 N N . SER A 1 83 ? -12.363 -5.289 18.999 1.00 86.94 83 SER A N 1
ATOM 645 C CA . SER A 1 83 ? -11.379 -6.305 19.404 1.00 86.94 83 SER A CA 1
ATOM 646 C C . SER A 1 83 ? -10.127 -5.695 20.054 1.00 86.94 83 SER A C 1
ATOM 648 O O . SER A 1 83 ? -8.995 -6.096 19.756 1.00 86.94 83 SER A O 1
ATOM 650 N N . LEU A 1 84 ? -10.328 -4.693 20.909 1.00 87.25 84 LEU A N 1
ATOM 651 C CA . LEU A 1 84 ? -9.304 -4.088 21.758 1.00 87.25 84 LEU A CA 1
ATOM 652 C C . LEU A 1 84 ? -9.352 -4.699 23.157 1.00 87.25 84 LEU A C 1
ATOM 654 O O . LEU A 1 84 ? -10.419 -5.058 23.645 1.00 87.25 84 LEU A O 1
ATOM 658 N N . ARG A 1 85 ? -8.191 -4.808 23.805 1.00 93.88 85 ARG A N 1
ATOM 659 C CA . ARG A 1 85 ? -8.082 -5.123 25.237 1.00 93.88 85 ARG A CA 1
ATOM 660 C C . ARG A 1 85 ? -8.015 -3.832 26.048 1.00 93.88 85 ARG A C 1
ATOM 662 O O . ARG A 1 85 ? -7.578 -2.811 25.517 1.00 93.88 85 ARG A O 1
ATOM 669 N N . LEU A 1 86 ? -8.393 -3.895 27.322 1.00 96.12 86 LEU A N 1
ATOM 670 C CA . LEU A 1 86 ? -8.435 -2.753 28.228 1.00 96.12 86 LEU A CA 1
ATOM 671 C C . LEU A 1 86 ? -7.583 -2.955 29.481 1.00 96.12 86 LEU A C 1
ATOM 673 O O . LEU A 1 86 ? -7.728 -3.950 30.195 1.00 96.12 86 LEU A O 1
ATOM 677 N N . PHE A 1 87 ? -6.765 -1.946 29.773 1.00 96.56 87 PHE A N 1
ATOM 678 C CA . PHE A 1 87 ? -6.461 -1.543 31.144 1.00 96.56 87 PHE A CA 1
ATOM 679 C C . PHE A 1 87 ? -7.517 -0.509 31.527 1.00 96.56 87 PHE A C 1
ATOM 681 O O . PHE A 1 87 ? -7.385 0.678 31.224 1.00 96.56 87 PHE A O 1
ATOM 688 N N . LEU A 1 88 ? -8.619 -1.003 32.085 1.00 97.25 88 LEU A N 1
ATOM 689 C CA . LEU A 1 88 ? -9.820 -0.221 32.343 1.00 97.25 88 LEU A CA 1
ATOM 690 C C . LEU A 1 88 ? -9.574 0.714 33.527 1.00 97.25 88 LEU A C 1
ATOM 692 O O . LEU A 1 88 ? -9.314 0.246 34.634 1.00 97.25 88 LEU A O 1
ATOM 696 N N . GLY A 1 89 ? -9.637 2.020 33.305 1.00 95.44 89 GLY A N 1
ATOM 697 C CA . GLY A 1 89 ? -9.527 2.992 34.386 1.00 95.44 89 GLY A CA 1
ATOM 698 C C . GLY A 1 89 ? -10.761 2.997 35.282 1.00 95.44 89 GLY A C 1
ATOM 699 O O . GLY A 1 89 ? -11.868 2.753 34.814 1.00 95.44 89 GLY A O 1
ATOM 700 N N . VAL A 1 90 ? -10.572 3.284 36.565 1.00 94.25 90 VAL A N 1
ATOM 701 C CA . VAL A 1 90 ? -11.645 3.625 37.506 1.00 94.25 90 VAL A CA 1
ATOM 702 C C . VAL A 1 90 ? -11.223 4.892 38.229 1.00 94.25 90 VAL A C 1
ATOM 704 O O . VAL A 1 90 ? -10.286 4.886 39.036 1.00 94.25 90 VAL A O 1
ATOM 707 N N . ASP A 1 91 ? -11.920 5.980 37.929 1.00 88.25 91 ASP A N 1
ATOM 708 C CA . ASP A 1 91 ? -11.748 7.247 38.624 1.00 88.25 91 ASP A CA 1
ATOM 709 C C . ASP A 1 91 ? -12.569 7.257 39.919 1.00 88.25 91 ASP A C 1
ATOM 711 O O . ASP A 1 91 ? -13.648 6.671 40.003 1.00 88.25 91 ASP A O 1
ATOM 715 N N . PHE A 1 92 ? -12.040 7.903 40.954 1.00 81.31 92 PHE A N 1
ATOM 716 C CA . PHE A 1 92 ? -12.681 8.006 42.265 1.00 81.31 92 PHE A CA 1
ATOM 717 C C . PHE A 1 92 ? -12.759 9.439 42.804 1.00 81.31 92 PHE A C 1
ATOM 719 O O . PHE A 1 92 ? -13.079 9.629 43.980 1.00 81.31 92 PHE A O 1
ATOM 726 N N . GLY A 1 93 ? -12.540 10.442 41.947 1.00 63.38 93 GLY A N 1
ATOM 727 C CA . GLY A 1 93 ? -13.146 11.761 42.132 1.00 63.38 93 GLY A CA 1
ATOM 728 C C . GLY A 1 93 ? -12.589 12.598 43.281 1.00 63.38 93 GLY A C 1
ATOM 729 O O . GLY A 1 93 ? -13.350 13.187 44.045 1.00 63.38 93 GLY A O 1
ATOM 730 N N . GLN A 1 94 ? -11.270 12.725 43.386 1.00 53.25 94 GLN A N 1
ATOM 731 C CA . GLN A 1 94 ? -10.680 13.874 44.073 1.00 53.25 94 GLN A CA 1
ATOM 732 C C . GLN A 1 94 ? -9.668 14.527 43.130 1.00 53.25 94 GLN A C 1
ATOM 734 O O . GLN A 1 94 ? -8.600 13.984 42.869 1.00 53.25 94 GLN A O 1
ATOM 739 N N . THR A 1 95 ? -10.075 15.670 42.566 1.00 50.19 95 THR A N 1
ATOM 740 C CA . THR A 1 95 ? -9.279 16.611 41.753 1.00 50.19 95 THR A CA 1
ATOM 741 C C . THR A 1 95 ? -8.805 16.179 40.357 1.00 50.19 95 THR A C 1
ATOM 743 O O . THR A 1 95 ? -7.900 16.828 39.838 1.00 50.19 95 THR A O 1
ATOM 746 N N . SER A 1 96 ? -9.392 15.165 39.708 1.00 51.44 96 SER A N 1
ATOM 747 C CA . SER A 1 96 ? -9.137 14.949 38.271 1.00 51.44 96 SER A CA 1
ATOM 748 C C . SER A 1 96 ? -10.172 15.701 37.429 1.00 51.44 96 SER A C 1
ATOM 750 O O . SER A 1 96 ? -11.360 15.448 37.606 1.00 51.44 96 SER A O 1
ATOM 752 N N . PRO A 1 97 ? -9.780 16.576 36.486 1.00 51.09 97 PRO A N 1
ATOM 753 C CA . PRO A 1 97 ? -10.716 17.199 35.544 1.00 51.09 97 PRO A CA 1
ATOM 754 C C . PRO A 1 97 ? -11.427 16.193 34.641 1.00 51.09 97 PRO A C 1
ATOM 756 O O . PRO A 1 97 ? -12.354 16.577 33.936 1.00 51.09 97 PRO A O 1
ATOM 759 N N . ASP A 1 98 ? -10.984 14.932 34.631 1.00 53.97 98 ASP A N 1
ATOM 760 C CA . ASP A 1 98 ? -11.651 13.849 33.922 1.00 53.97 98 ASP A CA 1
ATOM 761 C C . ASP A 1 98 ? -12.983 13.456 34.578 1.00 53.97 98 ASP A C 1
ATOM 763 O O . ASP A 1 98 ? -13.830 12.915 33.873 1.00 53.97 98 ASP A O 1
ATOM 767 N N . SER A 1 99 ? -13.185 13.691 35.884 1.00 64.50 99 SER A N 1
ATOM 768 C CA . SER A 1 99 ? -14.261 13.089 36.691 1.00 64.50 99 SER A CA 1
ATOM 769 C C . SER A 1 99 ? -15.670 13.542 36.288 1.00 64.50 99 SER A C 1
ATOM 771 O O . SER A 1 99 ? -16.171 14.547 36.792 1.00 64.50 99 SER A O 1
ATOM 773 N N . ASN A 1 100 ? -16.326 12.764 35.426 1.00 71.44 100 ASN A N 1
ATOM 774 C CA . ASN A 1 100 ? -17.638 13.110 34.868 1.00 71.44 100 ASN A CA 1
ATOM 775 C C . ASN A 1 100 ? -18.782 12.228 35.386 1.00 71.44 100 ASN A C 1
ATOM 777 O O . ASN A 1 100 ? -19.934 12.651 35.364 1.00 71.44 100 ASN A O 1
ATOM 781 N N . ASP A 1 101 ? -18.461 11.030 35.878 1.00 75.75 101 ASP A N 1
ATOM 782 C CA . ASP A 1 101 ? -19.408 10.120 36.527 1.00 75.75 101 ASP A CA 1
ATOM 783 C C . ASP A 1 101 ? -18.964 9.861 37.976 1.00 75.75 101 ASP A C 1
ATOM 785 O O . ASP A 1 101 ? -17.789 10.026 38.325 1.00 75.75 101 ASP A O 1
ATOM 789 N N . SER A 1 102 ? -19.893 9.449 38.843 1.00 85.62 102 SER A N 1
ATOM 790 C CA . SER A 1 102 ? -19.562 9.176 40.243 1.00 85.62 102 SER A CA 1
ATOM 791 C C . SER A 1 102 ? -18.668 7.938 40.377 1.00 85.62 102 SER A C 1
ATOM 793 O O . SER A 1 102 ? -18.685 7.046 39.531 1.00 85.62 102 SER A O 1
ATOM 795 N N . TYR A 1 103 ? -17.925 7.824 41.484 1.00 89.12 103 TYR A N 1
ATOM 796 C CA . TYR A 1 103 ? -17.164 6.601 41.782 1.00 89.12 103 TYR A CA 1
ATOM 797 C C . TYR A 1 103 ? -18.046 5.340 41.729 1.00 89.12 103 TYR A C 1
ATOM 799 O O . TYR A 1 103 ? -17.604 4.293 41.268 1.00 89.12 103 TYR A O 1
ATOM 807 N N . GLU A 1 104 ? -19.305 5.439 42.159 1.00 91.56 104 GLU A N 1
ATOM 808 C CA . GLU A 1 104 ? -20.237 4.310 42.141 1.00 91.56 104 GLU A CA 1
ATOM 809 C C . GLU A 1 104 ? -20.620 3.901 40.709 1.00 91.56 104 GLU A C 1
ATOM 811 O O . GLU A 1 104 ? -20.660 2.706 40.412 1.00 91.56 104 GLU A O 1
ATOM 816 N N . ASP A 1 105 ? -20.795 4.863 39.798 1.00 91.06 105 ASP A N 1
ATOM 817 C CA . ASP A 1 105 ? -21.025 4.586 38.373 1.00 91.06 105 ASP A CA 1
ATOM 818 C C . ASP A 1 105 ? -19.788 3.939 37.732 1.00 91.06 105 ASP A C 1
ATOM 820 O O . ASP A 1 105 ? -19.898 2.943 37.014 1.00 91.06 105 ASP A O 1
ATOM 824 N N . GLN A 1 106 ? -18.591 4.437 38.063 1.00 94.00 106 GLN A N 1
ATOM 825 C CA . GLN A 1 106 ? -17.324 3.882 37.578 1.00 94.00 106 GLN A CA 1
ATOM 826 C C . GLN A 1 106 ? -17.133 2.423 38.035 1.00 94.00 106 GLN A C 1
ATOM 828 O O . GLN A 1 106 ? -16.737 1.556 37.245 1.00 94.00 106 GLN A O 1
ATOM 833 N N . VAL A 1 107 ? -17.450 2.124 39.299 1.00 95.06 107 VAL A N 1
ATOM 834 C CA . VAL A 1 107 ? -17.412 0.764 39.864 1.00 95.06 107 VAL A CA 1
ATOM 835 C C . VAL A 1 107 ? -18.454 -0.136 39.196 1.00 95.06 107 VAL A C 1
ATOM 837 O O . VAL A 1 107 ? -18.132 -1.272 38.836 1.00 95.06 107 VAL A O 1
ATOM 840 N N . ALA A 1 108 ? -19.683 0.349 38.995 1.00 94.81 108 ALA A N 1
ATOM 841 C CA . ALA A 1 108 ? -20.746 -0.411 38.338 1.00 94.81 108 ALA A CA 1
ATOM 842 C C . ALA A 1 108 ? -20.371 -0.785 36.894 1.00 94.81 108 ALA A C 1
ATOM 844 O O . ALA A 1 108 ? -20.478 -1.957 36.516 1.00 94.81 108 ALA A O 1
ATOM 845 N N . ALA A 1 109 ? -19.846 0.170 36.120 1.00 96.12 109 ALA A N 1
ATOM 846 C CA . ALA A 1 109 ? -19.352 -0.058 34.764 1.00 96.12 109 ALA A CA 1
ATOM 847 C C . ALA A 1 109 ? -18.179 -1.055 34.738 1.00 96.12 109 ALA A C 1
ATOM 849 O O . ALA A 1 109 ? -18.140 -1.950 33.892 1.00 96.12 109 ALA A O 1
ATOM 850 N N . ALA A 1 110 ? -17.252 -0.978 35.700 1.00 96.69 110 ALA A N 1
ATOM 851 C CA . ALA A 1 110 ? -16.135 -1.919 35.802 1.00 96.69 110 ALA A CA 1
ATOM 852 C C . ALA A 1 110 ? -16.591 -3.356 36.113 1.00 96.69 110 ALA A C 1
ATOM 854 O O . ALA A 1 110 ? -16.142 -4.300 35.459 1.00 96.69 110 ALA A O 1
ATOM 855 N N . ILE A 1 111 ? -17.522 -3.537 37.055 1.00 96.38 111 ILE A N 1
ATOM 856 C CA . ILE A 1 111 ? -18.112 -4.851 37.365 1.00 96.38 111 ILE A CA 1
ATOM 857 C C . ILE A 1 111 ? -18.854 -5.404 36.139 1.00 96.38 111 ILE A C 1
ATOM 859 O O . ILE A 1 111 ? -18.642 -6.558 35.757 1.00 96.38 111 ILE A O 1
ATOM 863 N N . SER A 1 112 ? -19.675 -4.576 35.485 1.00 96.62 112 SER A N 1
ATOM 864 C CA . SER A 1 112 ? -20.395 -4.933 34.253 1.00 96.62 112 SER A CA 1
ATOM 865 C C . SER A 1 112 ? -19.438 -5.370 33.138 1.00 96.62 112 SER A C 1
ATOM 867 O O . SER A 1 112 ? -19.662 -6.394 32.481 1.00 96.62 112 SER A O 1
ATOM 869 N N . ALA A 1 113 ? -18.328 -4.648 32.964 1.00 96.38 113 ALA A N 1
ATOM 870 C CA . ALA A 1 113 ? -17.306 -4.949 31.973 1.00 96.38 113 ALA A CA 1
ATOM 871 C C . ALA A 1 113 ? -16.633 -6.307 32.215 1.00 96.38 113 ALA A C 1
ATOM 873 O O . ALA A 1 113 ? -16.467 -7.078 31.269 1.00 96.38 113 ALA A O 1
ATOM 874 N N . VAL A 1 114 ? -16.283 -6.628 33.464 1.00 95.19 114 VAL A N 1
ATOM 875 C CA . VAL A 1 114 ? -15.672 -7.921 33.820 1.00 95.19 114 VAL A CA 1
ATOM 876 C C . VAL A 1 114 ? -16.655 -9.076 33.627 1.00 95.19 114 VAL A C 1
ATOM 878 O O . VAL A 1 114 ? -16.274 -10.108 33.077 1.00 95.19 114 VAL A O 1
ATOM 881 N N . LEU A 1 115 ? -17.921 -8.902 34.018 1.00 93.12 115 LEU A N 1
ATOM 882 C CA . LEU A 1 115 ? -18.961 -9.926 33.851 1.00 93.12 115 LEU A CA 1
ATOM 883 C C . LEU A 1 115 ? -19.268 -10.209 32.378 1.00 93.12 115 LEU A C 1
ATOM 885 O O . LEU A 1 115 ? -19.377 -11.365 31.969 1.00 93.12 115 LEU A O 1
ATOM 889 N N . THR A 1 116 ? -19.418 -9.153 31.580 1.00 94.62 116 THR A N 1
ATOM 890 C CA . THR A 1 116 ? -19.937 -9.255 30.208 1.00 94.62 116 THR A CA 1
ATOM 891 C C . THR A 1 116 ? -18.821 -9.467 29.187 1.00 94.62 116 THR A C 1
ATOM 893 O O . THR A 1 116 ? -19.007 -10.148 28.176 1.00 94.62 116 THR A O 1
ATOM 896 N N . TYR A 1 117 ? -17.636 -8.911 29.448 1.00 91.44 117 TYR A N 1
ATOM 897 C CA . TYR A 1 117 ? -16.511 -8.893 28.516 1.00 91.44 117 TYR A CA 1
ATOM 898 C C . TYR A 1 117 ? -15.186 -9.338 29.168 1.00 91.44 117 TYR A C 1
ATOM 900 O O . TYR A 1 117 ? -14.171 -8.655 29.000 1.00 91.44 117 TYR A O 1
ATOM 908 N N . PRO A 1 118 ? -15.120 -10.513 29.826 1.00 83.75 118 PRO A N 1
ATOM 909 C CA . PRO A 1 118 ? -13.936 -10.948 30.580 1.00 83.75 118 PRO A CA 1
ATOM 910 C C . PRO A 1 118 ? -12.664 -11.089 29.725 1.00 83.75 118 PRO A C 1
ATOM 912 O O . PRO A 1 118 ? -11.561 -10.929 30.224 1.00 83.75 118 PRO A O 1
ATOM 915 N N . GLY A 1 119 ? -12.793 -11.349 28.416 1.00 81.12 119 GLY A N 1
ATOM 916 C CA . GLY A 1 119 ? -11.652 -11.376 27.484 1.00 81.12 119 GLY A CA 1
ATOM 917 C C . GLY A 1 119 ? -11.186 -9.998 26.987 1.00 81.12 119 GLY A C 1
ATOM 918 O O . GLY A 1 119 ? -10.214 -9.919 26.241 1.00 81.12 119 GLY A O 1
ATOM 919 N N . THR A 1 120 ? -11.903 -8.932 27.347 1.00 89.88 120 THR A N 1
ATOM 920 C CA . THR A 1 120 ? -11.610 -7.539 26.964 1.00 89.88 120 THR A CA 1
ATOM 921 C C . THR A 1 120 ? -10.871 -6.828 28.090 1.00 89.88 120 THR A C 1
ATOM 923 O O . THR A 1 120 ? -9.886 -6.150 27.824 1.00 89.88 120 THR A O 1
ATOM 926 N N . VAL A 1 121 ? -11.293 -7.009 29.346 1.00 94.69 121 VAL A N 1
ATOM 927 C CA . VAL A 1 121 ? -10.658 -6.382 30.516 1.00 94.69 121 VAL A CA 1
ATOM 928 C C . VAL A 1 121 ? -9.455 -7.214 30.966 1.00 94.69 121 VAL A C 1
ATOM 930 O O . VAL A 1 121 ? -9.620 -8.319 31.471 1.00 94.69 121 VAL A O 1
ATOM 933 N N . GLN A 1 122 ? -8.239 -6.693 30.786 1.00 91.69 122 GLN A N 1
ATOM 934 C CA . GLN A 1 122 ? -7.012 -7.354 31.254 1.00 91.69 122 GLN A CA 1
ATOM 935 C C . GLN A 1 122 ? -6.618 -6.949 32.669 1.00 91.69 122 GLN A C 1
ATOM 937 O O . GLN A 1 122 ? -6.091 -7.770 33.415 1.00 91.69 122 GLN A O 1
ATOM 942 N N . ALA A 1 123 ? -6.843 -5.686 33.008 1.00 94.56 123 ALA A N 1
ATOM 943 C CA . ALA A 1 123 ? -6.589 -5.135 34.325 1.00 94.56 123 ALA A CA 1
ATOM 944 C C . ALA A 1 123 ? -7.534 -3.967 34.578 1.00 94.56 123 ALA A C 1
ATOM 946 O O . ALA A 1 123 ? -8.040 -3.355 33.631 1.00 94.56 123 ALA A O 1
ATOM 947 N N . ILE A 1 124 ? -7.725 -3.644 35.852 1.00 97.06 124 ILE A N 1
ATOM 948 C CA . ILE A 1 124 ? -8.420 -2.434 36.280 1.00 97.06 124 ILE A CA 1
ATOM 949 C C . ILE A 1 124 ? -7.425 -1.530 37.003 1.00 97.06 124 ILE A C 1
ATOM 951 O O . ILE A 1 124 ? -6.704 -1.988 37.885 1.00 97.06 124 ILE A O 1
ATOM 955 N N . ILE A 1 125 ? -7.359 -0.259 36.620 1.00 96.38 125 ILE A N 1
ATOM 956 C CA . ILE A 1 125 ? -6.402 0.718 37.146 1.00 96.38 125 ILE A CA 1
ATOM 957 C C . ILE A 1 125 ? -7.174 1.800 37.898 1.00 96.38 125 ILE A C 1
ATOM 959 O O . ILE A 1 125 ? -7.880 2.601 37.292 1.00 96.38 125 ILE A O 1
ATOM 963 N N . VAL A 1 126 ? -7.047 1.816 39.223 1.00 94.25 126 VAL A N 1
ATOM 964 C CA . VAL A 1 126 ? -7.730 2.775 40.099 1.00 94.25 126 VAL A CA 1
ATOM 965 C C . VAL A 1 126 ? -6.878 4.029 40.253 1.00 94.25 126 VAL A C 1
ATOM 967 O O . VAL A 1 126 ? -5.763 3.964 40.778 1.00 94.25 126 VAL A O 1
ATOM 970 N N . GLY A 1 127 ? -7.412 5.172 39.833 1.00 89.06 127 GLY A N 1
ATOM 971 C CA . GLY A 1 127 ? -6.701 6.450 39.841 1.00 89.06 127 GLY A CA 1
ATOM 972 C C . GLY A 1 127 ? -5.667 6.611 38.719 1.00 89.06 127 GLY A C 1
ATOM 973 O O . GLY A 1 127 ? -5.157 5.645 38.142 1.00 89.06 127 GLY A O 1
ATOM 974 N N . ASN A 1 128 ? -5.377 7.874 38.416 1.00 87.69 128 ASN A N 1
ATOM 975 C CA . ASN A 1 128 ? -4.461 8.306 37.369 1.00 87.69 128 ASN A CA 1
ATOM 976 C C . ASN A 1 128 ? -3.741 9.578 37.831 1.00 87.69 128 ASN A C 1
ATOM 978 O O . ASN A 1 128 ? -4.340 10.650 37.773 1.00 87.69 128 ASN A O 1
ATOM 982 N N . ASP A 1 129 ? -2.488 9.450 38.272 1.00 84.50 129 ASP A N 1
ATOM 983 C CA . ASP A 1 129 ? -1.641 10.580 38.693 1.00 84.50 129 ASP A CA 1
ATOM 984 C C . ASP A 1 129 ? -2.335 11.518 39.700 1.00 84.50 129 ASP A C 1
ATOM 986 O O . ASP A 1 129 ? -2.429 12.729 39.518 1.00 84.50 129 ASP A O 1
ATOM 990 N N . ASN A 1 130 ? -2.923 10.931 40.743 1.00 82.38 130 ASN A N 1
ATOM 991 C CA . ASN A 1 130 ? -3.792 11.644 41.678 1.00 82.38 130 ASN A CA 1
ATOM 992 C C . ASN A 1 130 ? -3.331 11.570 43.139 1.00 82.38 130 ASN A C 1
ATOM 994 O O . ASN A 1 130 ? -4.020 12.091 44.018 1.00 82.38 130 ASN A O 1
ATOM 998 N N . VAL A 1 131 ? -2.166 10.971 43.401 1.00 86.38 131 VAL A N 1
ATOM 999 C CA . VAL A 1 131 ? -1.557 10.897 44.734 1.00 86.38 131 VAL A CA 1
ATOM 1000 C C . VAL A 1 131 ? -0.647 12.103 45.005 1.00 86.38 131 VAL A C 1
ATOM 1002 O O . VAL A 1 131 ? 0.108 12.551 44.142 1.00 86.38 131 VAL A O 1
ATOM 1005 N N . SER A 1 132 ? -0.711 12.638 46.226 1.00 80.25 132 SER A N 1
ATOM 1006 C CA . SER A 1 132 ? 0.164 13.715 46.720 1.00 80.25 132 SER A CA 1
ATOM 1007 C C . SER A 1 132 ? 1.658 13.388 46.521 1.00 80.25 132 SER A C 1
ATOM 1009 O O . SER A 1 132 ? 2.042 12.233 46.731 1.00 80.25 132 SER A O 1
ATOM 1011 N N . PRO A 1 133 ? 2.521 14.354 46.133 1.00 76.38 133 PRO A N 1
ATOM 1012 C CA . PRO A 1 133 ? 2.263 15.800 46.044 1.00 76.38 133 PRO A CA 1
ATOM 1013 C C . PRO A 1 133 ? 1.655 16.280 44.712 1.00 76.38 133 PRO A C 1
ATOM 1015 O O . PRO A 1 133 ? 1.413 17.476 44.553 1.00 76.38 133 PRO A O 1
ATOM 1018 N N . TYR A 1 134 ? 1.409 15.384 43.752 1.00 78.69 134 TYR A N 1
ATOM 1019 C CA . TYR A 1 134 ? 0.943 15.747 42.403 1.00 78.69 134 TYR A CA 1
ATOM 1020 C C . TYR A 1 134 ? -0.578 15.647 42.229 1.00 78.69 134 TYR A C 1
ATOM 1022 O O . TYR A 1 134 ? -1.132 16.194 41.280 1.00 78.69 134 TYR A O 1
ATOM 1030 N N . GLY A 1 135 ? -1.267 15.032 43.186 1.00 78.88 135 GLY A N 1
ATOM 1031 C CA . GLY A 1 135 ? -2.716 15.098 43.318 1.00 78.88 135 GLY A CA 1
ATOM 1032 C C . GLY A 1 135 ? -3.157 15.310 44.762 1.00 78.88 135 GLY A C 1
ATOM 1033 O O . GLY A 1 135 ? -2.344 15.519 45.662 1.00 78.88 135 GLY A O 1
ATOM 1034 N N . SER A 1 136 ? -4.469 15.287 44.982 1.00 79.94 136 SER A N 1
ATOM 1035 C CA . SER A 1 136 ? -5.062 15.546 46.299 1.00 79.94 136 SER A CA 1
ATOM 1036 C C . SER A 1 136 ? -5.252 14.295 47.159 1.00 79.94 136 SER A C 1
ATOM 1038 O O . SER A 1 136 ? -5.457 14.430 48.365 1.00 79.94 136 SER A O 1
ATOM 1040 N N . ALA A 1 137 ? -5.169 13.092 46.580 1.00 84.69 137 ALA A N 1
ATOM 1041 C CA . ALA A 1 137 ? -5.388 11.855 47.316 1.00 84.69 137 ALA A CA 1
ATOM 1042 C C . ALA A 1 137 ? -4.159 11.480 48.154 1.00 84.69 137 ALA A C 1
ATOM 1044 O O . ALA A 1 137 ? -3.009 11.573 47.710 1.00 84.69 137 ALA A O 1
ATOM 1045 N N . THR A 1 138 ? -4.397 10.984 49.364 1.00 87.12 138 THR A N 1
ATOM 1046 C CA . THR A 1 138 ? -3.350 10.348 50.167 1.00 87.12 138 THR A CA 1
ATOM 1047 C C . THR A 1 138 ? -3.148 8.893 49.740 1.00 87.12 138 THR A C 1
ATOM 1049 O O . THR A 1 138 ? -4.023 8.270 49.132 1.00 87.12 138 THR A O 1
ATOM 1052 N N . ALA A 1 139 ? -2.013 8.298 50.124 1.00 86.94 139 ALA A N 1
ATOM 1053 C CA . ALA A 1 139 ? -1.773 6.863 49.953 1.00 86.94 139 ALA A CA 1
ATOM 1054 C C . ALA A 1 139 ? -2.884 6.005 50.588 1.00 86.94 139 ALA A C 1
ATOM 1056 O O . ALA A 1 139 ? -3.239 4.944 50.067 1.00 86.94 139 ALA A O 1
ATOM 1057 N N . GLN A 1 140 ? -3.460 6.472 51.701 1.00 88.62 140 GLN A N 1
ATOM 1058 C CA . GLN A 1 140 ? -4.551 5.798 52.396 1.00 88.62 140 GLN A CA 1
ATOM 1059 C C . GLN A 1 140 ? -5.855 5.841 51.592 1.00 88.62 140 GLN A C 1
ATOM 1061 O O . GLN A 1 140 ? -6.520 4.810 51.483 1.00 88.62 140 GLN A O 1
ATOM 1066 N N . ASP A 1 141 ? -6.195 6.986 50.996 1.00 89.12 141 ASP A N 1
ATOM 1067 C CA . ASP A 1 141 ? -7.427 7.148 50.212 1.00 89.12 141 ASP A CA 1
ATOM 1068 C C . ASP A 1 141 ? -7.453 6.185 49.025 1.00 89.12 141 ASP A C 1
ATOM 1070 O O . ASP A 1 141 ? -8.413 5.436 48.831 1.00 89.12 141 ASP A O 1
ATOM 1074 N N . ILE A 1 142 ? -6.361 6.136 48.263 1.00 90.38 142 ILE A N 1
ATOM 1075 C CA . ILE A 1 142 ? -6.273 5.257 47.098 1.00 90.38 142 ILE A CA 1
ATOM 1076 C C . ILE A 1 142 ? -6.175 3.778 47.488 1.00 90.38 142 ILE A C 1
ATOM 1078 O O . ILE A 1 142 ? -6.796 2.932 46.843 1.00 90.38 142 ILE A O 1
ATOM 1082 N N . THR A 1 143 ? -5.492 3.453 48.592 1.00 92.44 143 THR A N 1
ATOM 1083 C CA . THR A 1 143 ? -5.467 2.084 49.137 1.00 92.44 143 THR A CA 1
ATOM 1084 C C . THR A 1 143 ? -6.872 1.623 49.523 1.00 92.44 143 THR A C 1
ATOM 1086 O O . THR A 1 143 ? -7.257 0.487 49.227 1.00 92.44 143 THR A O 1
ATOM 1089 N N . ALA A 1 144 ? -7.665 2.502 50.146 1.00 91.88 144 ALA A N 1
ATOM 1090 C CA . ALA A 1 144 ? -9.047 2.209 50.503 1.00 91.88 144 ALA A CA 1
ATOM 1091 C C . ALA A 1 144 ? -9.905 1.953 49.256 1.00 91.88 144 ALA A C 1
ATOM 1093 O O . ALA A 1 144 ? -10.659 0.982 49.234 1.00 91.88 144 ALA A O 1
ATOM 1094 N N . ARG A 1 145 ? -9.742 2.752 48.193 1.00 92.69 145 ARG A N 1
ATOM 1095 C CA . ARG A 1 145 ? -10.479 2.589 46.925 1.00 92.69 145 ARG A CA 1
ATOM 1096 C C . ARG A 1 145 ? -10.111 1.316 46.172 1.00 92.69 145 ARG A C 1
ATOM 1098 O O . ARG A 1 145 ? -11.001 0.591 45.743 1.00 92.69 145 ARG A O 1
ATOM 1105 N N . VAL A 1 146 ? -8.823 0.989 46.076 1.00 94.50 146 VAL A N 1
ATOM 1106 C CA . VAL A 1 146 ? -8.365 -0.287 45.498 1.00 94.50 146 VAL A CA 1
ATOM 1107 C C . VAL A 1 146 ? -8.962 -1.469 46.264 1.00 94.50 146 VAL A C 1
ATOM 1109 O O . VAL A 1 146 ? -9.464 -2.412 45.653 1.00 94.50 146 VAL A O 1
ATOM 1112 N N . THR A 1 147 ? -8.930 -1.422 47.598 1.00 94.00 147 THR A N 1
ATOM 1113 C CA . THR A 1 147 ? -9.423 -2.519 48.447 1.00 94.00 147 THR A CA 1
ATOM 1114 C C . THR A 1 147 ? -10.941 -2.679 48.346 1.00 94.00 147 THR A C 1
ATOM 1116 O O . THR A 1 147 ? -11.431 -3.802 48.225 1.00 94.00 147 THR A O 1
ATOM 1119 N N . ASP A 1 148 ? -11.681 -1.569 48.355 1.00 94.75 148 ASP A N 1
ATOM 1120 C CA . ASP A 1 148 ? -13.133 -1.540 48.156 1.00 94.75 148 ASP A CA 1
ATOM 1121 C C . ASP A 1 148 ? -13.521 -2.124 46.789 1.00 94.75 148 ASP A C 1
ATOM 1123 O O . ASP A 1 148 ? -14.328 -3.053 46.727 1.00 94.75 148 ASP A O 1
ATOM 1127 N N . LEU A 1 149 ? -12.885 -1.677 45.701 1.00 95.12 149 LEU A N 1
ATOM 1128 C CA . LEU A 1 149 ? -13.157 -2.203 44.364 1.00 95.12 149 LEU A CA 1
ATOM 1129 C C . LEU A 1 149 ? -12.834 -3.700 44.254 1.00 95.12 149 LEU A C 1
ATOM 1131 O O . LEU A 1 149 ? -13.655 -4.457 43.735 1.00 95.12 149 LEU A O 1
ATOM 1135 N N . LYS A 1 150 ? -11.682 -4.151 44.773 1.00 94.81 150 LYS A N 1
ATOM 1136 C CA . LYS A 1 150 ? -11.319 -5.581 44.806 1.00 94.81 150 LYS A CA 1
ATOM 1137 C C . LYS A 1 150 ? -12.384 -6.414 45.523 1.00 94.81 150 LYS A C 1
ATOM 1139 O O . LYS A 1 150 ? -12.790 -7.454 45.011 1.00 94.81 150 LYS A O 1
ATOM 1144 N N . MET A 1 151 ? -12.864 -5.948 46.679 1.00 94.12 151 MET A N 1
ATOM 1145 C CA . MET A 1 151 ? -13.909 -6.632 47.447 1.00 94.12 151 MET A CA 1
ATOM 1146 C C . MET A 1 151 ? -15.214 -6.745 46.654 1.00 94.12 151 MET A C 1
ATOM 1148 O O . MET A 1 151 ? -15.816 -7.818 46.608 1.00 94.12 151 MET A O 1
ATOM 1152 N N . ARG A 1 152 ? -15.646 -5.655 46.012 1.00 95.50 152 ARG A N 1
ATOM 1153 C CA . ARG A 1 152 ? -16.887 -5.625 45.227 1.00 95.50 152 ARG A CA 1
ATOM 1154 C C . ARG A 1 152 ? -16.790 -6.472 43.955 1.00 95.50 152 ARG A C 1
ATOM 1156 O O . ARG A 1 152 ? -17.740 -7.186 43.645 1.00 95.50 152 ARG A O 1
ATOM 1163 N N . LEU A 1 153 ? -15.653 -6.449 43.257 1.00 93.88 153 LEU A N 1
ATOM 1164 C CA . LEU A 1 153 ? -15.392 -7.302 42.090 1.00 93.88 153 LEU A CA 1
ATOM 1165 C C . LEU A 1 153 ? -15.419 -8.784 42.455 1.00 93.88 153 LEU A C 1
ATOM 1167 O O . LEU A 1 153 ? -16.078 -9.563 41.768 1.00 93.88 153 LEU A O 1
ATOM 1171 N N . GLU A 1 154 ? -14.751 -9.174 43.541 1.00 89.62 154 GLU A N 1
ATOM 1172 C CA . GLU A 1 154 ? -14.753 -10.563 44.012 1.00 89.62 154 GLU A CA 1
ATOM 1173 C C . GLU A 1 154 ? -16.177 -11.008 44.369 1.00 89.62 154 GLU A C 1
ATOM 1175 O O . GLU A 1 154 ? -16.631 -12.058 43.914 1.00 89.62 154 GLU A O 1
ATOM 1180 N N . ALA A 1 155 ? -16.916 -10.178 45.114 1.00 92.50 155 ALA A N 1
ATOM 1181 C CA . ALA A 1 155 ? -18.287 -10.475 45.517 1.00 92.50 155 ALA A CA 1
ATOM 1182 C C . ALA A 1 155 ? -19.257 -10.588 44.328 1.00 92.50 155 ALA A C 1
ATOM 1184 O O . ALA A 1 155 ? -20.157 -11.427 44.354 1.00 92.50 155 ALA A O 1
ATOM 1185 N N . ALA A 1 156 ? -19.093 -9.751 43.299 1.00 92.12 156 ALA A N 1
ATOM 1186 C CA . ALA A 1 156 ? -19.998 -9.704 42.154 1.00 92.12 156 ALA A CA 1
ATOM 1187 C C . ALA A 1 156 ? -19.646 -10.711 41.049 1.00 92.12 156 ALA A C 1
ATOM 1189 O O . ALA A 1 156 ? -20.544 -11.218 40.380 1.00 92.12 156 ALA A O 1
ATOM 1190 N N . THR A 1 157 ? -18.357 -10.980 40.825 1.00 87.38 157 THR A N 1
ATOM 1191 C CA . THR A 1 157 ? -17.891 -11.708 39.631 1.00 87.38 157 THR A CA 1
ATOM 1192 C C . THR A 1 157 ? -17.298 -13.078 39.940 1.00 87.38 157 THR A C 1
ATOM 1194 O O . THR A 1 157 ? -17.352 -13.962 39.087 1.00 87.38 157 THR A O 1
ATOM 1197 N N . GLY A 1 158 ? -16.723 -13.274 41.133 1.00 82.94 158 GLY A N 1
ATOM 1198 C CA . GLY A 1 158 ? -15.932 -14.464 41.464 1.00 82.94 158 GLY A CA 1
ATOM 1199 C C . GLY A 1 158 ? -14.700 -14.677 40.569 1.00 82.94 158 GLY A C 1
ATOM 1200 O O . GLY A 1 158 ? -14.120 -15.765 40.581 1.00 82.94 158 GLY A O 1
ATOM 1201 N N . VAL A 1 159 ? -14.320 -13.678 39.760 1.00 75.75 159 VAL A N 1
ATOM 1202 C CA . VAL A 1 159 ? -13.183 -13.716 38.835 1.00 75.75 159 VAL A CA 1
ATOM 1203 C C . VAL A 1 159 ? -12.082 -12.803 39.362 1.00 75.75 159 VAL A C 1
ATOM 1205 O O . VAL A 1 159 ? -12.285 -11.607 39.559 1.00 75.75 159 VAL A O 1
ATOM 1208 N N . ALA A 1 160 ? -10.878 -13.356 39.506 1.00 78.56 160 ALA A N 1
ATOM 1209 C CA . ALA A 1 160 ? -9.694 -12.582 39.849 1.00 78.56 160 ALA A CA 1
ATOM 1210 C C . ALA A 1 160 ? -9.176 -11.817 38.616 1.00 78.56 160 ALA A C 1
ATOM 1212 O O . ALA A 1 160 ? -8.461 -12.379 37.783 1.00 78.56 160 ALA A O 1
ATOM 1213 N N . VAL A 1 161 ? -9.542 -10.539 38.502 1.00 88.12 161 VAL A N 1
ATOM 1214 C CA . VAL A 1 161 ? -8.938 -9.584 37.557 1.00 88.12 161 VAL A CA 1
ATOM 1215 C C . VAL A 1 161 ? -7.872 -8.772 38.299 1.00 88.12 161 VAL A C 1
ATOM 1217 O O . VAL A 1 161 ? -8.171 -8.271 39.383 1.00 88.12 161 VAL A O 1
ATOM 1220 N N . PRO A 1 162 ? -6.650 -8.608 37.756 1.00 93.69 162 PRO A N 1
ATOM 1221 C CA . PRO A 1 162 ? -5.626 -7.770 38.375 1.00 93.69 162 PRO A CA 1
ATOM 1222 C C . PRO A 1 162 ? -6.102 -6.325 38.566 1.00 93.69 162 PRO A C 1
ATOM 1224 O O . PRO A 1 162 ? -6.539 -5.680 37.608 1.00 93.69 162 PRO A O 1
ATOM 1227 N N . VAL A 1 163 ? -5.987 -5.809 39.792 1.00 95.75 163 VAL A N 1
ATOM 1228 C CA . VAL A 1 163 ? -6.330 -4.421 40.129 1.00 95.75 163 VAL A CA 1
ATOM 1229 C C . VAL A 1 163 ? -5.079 -3.665 40.560 1.00 95.75 163 VAL A C 1
ATOM 1231 O O . VAL A 1 163 ? -4.397 -4.029 41.522 1.00 95.75 163 VAL A O 1
ATOM 1234 N N . GLY A 1 164 ? -4.788 -2.595 39.832 1.00 95.31 164 GLY A N 1
ATOM 1235 C CA . GLY A 1 164 ? -3.643 -1.721 40.016 1.00 95.31 164 GLY A CA 1
ATOM 1236 C C . GLY A 1 164 ? -4.007 -0.281 40.321 1.00 95.31 164 GLY A C 1
ATOM 1237 O O . GLY A 1 164 ? -5.172 0.083 40.456 1.00 95.31 164 GLY A O 1
ATOM 1238 N N . THR A 1 165 ? -2.976 0.551 40.342 1.00 94.56 165 THR A N 1
ATOM 1239 C CA . THR A 1 165 ? -3.079 2.013 40.302 1.00 94.56 165 THR A CA 1
ATOM 1240 C C . THR A 1 165 ? -1.983 2.578 39.405 1.00 94.56 165 THR A C 1
ATOM 1242 O O . THR A 1 165 ? -0.961 1.918 39.242 1.00 94.56 165 THR A O 1
ATOM 1245 N N . SER A 1 166 ? -2.180 3.759 38.815 1.00 93.31 166 SER A N 1
ATOM 1246 C CA . SER A 1 166 ? -1.181 4.440 37.982 1.00 93.31 166 SER A CA 1
ATOM 1247 C C . SER A 1 166 ? -0.810 5.781 38.592 1.00 93.31 166 SER A C 1
ATOM 1249 O O . SER A 1 166 ? -1.650 6.677 38.654 1.00 93.31 166 SER A O 1
ATOM 1251 N N . GLN A 1 167 ? 0.437 5.916 39.035 1.00 91.44 167 GLN A N 1
ATOM 1252 C CA . GLN A 1 167 ? 0.958 7.133 39.661 1.00 91.44 167 GLN A CA 1
ATOM 1253 C C . GLN A 1 167 ? 2.309 7.495 39.052 1.00 91.44 167 GLN A C 1
ATOM 1255 O O . GLN A 1 167 ? 3.016 6.622 38.535 1.00 91.44 167 GLN A O 1
ATOM 1260 N N . ARG A 1 168 ? 2.692 8.772 39.122 1.00 90.00 168 ARG A N 1
ATOM 1261 C CA . ARG A 1 168 ? 4.012 9.198 38.652 1.00 90.00 168 ARG A CA 1
ATOM 1262 C C . ARG A 1 168 ? 5.144 8.512 39.409 1.00 90.00 168 ARG A C 1
ATOM 1264 O O . ARG A 1 168 ? 5.053 8.241 40.607 1.00 90.00 168 ARG A O 1
ATOM 1271 N N . ALA A 1 169 ? 6.237 8.264 38.697 1.00 91.31 169 ALA A N 1
ATOM 1272 C CA . ALA A 1 169 ? 7.438 7.653 39.248 1.00 91.31 169 ALA A CA 1
ATOM 1273 C C . ALA A 1 169 ? 8.017 8.449 40.428 1.00 91.31 169 ALA A C 1
ATOM 1275 O O . ALA A 1 169 ? 8.441 7.862 41.418 1.00 91.31 169 ALA A O 1
ATOM 1276 N N . ASP A 1 170 ? 7.979 9.779 40.371 1.00 88.25 170 ASP A N 1
ATOM 1277 C CA . ASP A 1 170 ? 8.428 10.640 41.466 1.00 88.25 170 ASP A CA 1
ATOM 1278 C C . ASP A 1 170 ? 7.520 10.560 42.704 1.00 88.25 170 ASP A C 1
ATOM 1280 O O . ASP A 1 170 ? 8.035 10.620 43.816 1.00 88.25 170 ASP A O 1
ATOM 1284 N N . ALA A 1 171 ? 6.214 10.306 42.564 1.00 88.94 171 ALA A N 1
ATOM 1285 C CA . ALA A 1 171 ? 5.343 9.985 43.701 1.00 88.94 171 ALA A CA 1
ATOM 1286 C C . ALA A 1 171 ? 5.725 8.641 44.349 1.00 88.94 171 ALA A C 1
ATOM 1288 O O . ALA A 1 171 ? 5.824 8.542 45.572 1.00 88.94 171 ALA A O 1
ATOM 1289 N N . TRP A 1 172 ? 6.007 7.614 43.536 1.00 92.06 172 TRP A N 1
ATOM 1290 C CA . TRP A 1 172 ? 6.503 6.315 44.014 1.00 92.06 172 TRP A CA 1
ATOM 1291 C C . TRP A 1 172 ? 7.865 6.412 44.706 1.00 92.06 172 TRP A C 1
ATOM 1293 O O . TRP A 1 172 ? 8.142 5.646 45.636 1.00 92.06 172 TRP A O 1
ATOM 1303 N N . LEU A 1 173 ? 8.717 7.339 44.270 1.00 90.31 173 LEU A N 1
ATOM 1304 C CA . LEU A 1 173 ? 10.054 7.559 44.817 1.00 90.31 173 LEU A CA 1
ATOM 1305 C C . LEU A 1 173 ? 10.100 8.644 45.910 1.00 90.31 173 LEU A C 1
ATOM 1307 O O . LEU A 1 173 ? 11.133 8.786 46.574 1.00 90.31 173 LEU A O 1
ATOM 1311 N N . SER A 1 174 ? 9.006 9.369 46.145 1.00 86.06 174 SER A N 1
ATOM 1312 C CA . SER A 1 174 ? 8.930 10.430 47.149 1.00 86.06 174 SER A CA 1
ATOM 1313 C C . SER A 1 174 ? 8.981 9.870 48.570 1.00 86.06 174 SER A C 1
ATOM 1315 O O . SER A 1 174 ? 8.317 8.889 48.907 1.00 86.06 174 SER A O 1
ATOM 1317 N N . ALA A 1 175 ? 9.749 10.536 49.433 1.00 79.75 175 ALA A N 1
ATOM 1318 C CA . ALA A 1 175 ? 9.734 10.267 50.868 1.00 79.75 175 ALA A CA 1
ATOM 1319 C C . ALA A 1 175 ? 8.478 10.831 51.563 1.00 79.75 175 ALA A C 1
ATOM 1321 O O . ALA A 1 175 ? 8.173 10.419 52.679 1.00 79.75 175 ALA A O 1
ATOM 1322 N N . GLU A 1 176 ? 7.757 11.757 50.921 1.00 74.88 176 GLU A N 1
ATOM 1323 C CA . GLU A 1 176 ? 6.587 12.439 51.494 1.00 74.88 176 GLU A CA 1
ATOM 1324 C C . GLU A 1 176 ? 5.299 11.608 51.392 1.00 74.88 176 GLU A C 1
ATOM 1326 O O . GLU A 1 176 ? 4.392 11.784 52.204 1.00 74.88 176 GLU A O 1
ATOM 1331 N N . SER A 1 177 ? 5.218 10.691 50.423 1.00 73.75 177 SER A N 1
ATOM 1332 C CA . SER A 1 177 ? 3.978 9.972 50.095 1.00 73.75 177 SER A CA 1
ATOM 1333 C C . SER A 1 177 ? 3.870 8.568 50.715 1.00 73.75 177 SER A C 1
ATOM 1335 O O . SER A 1 177 ? 2.758 8.061 50.804 1.00 73.75 177 SER A O 1
ATOM 1337 N N . ASP A 1 178 ? 4.992 7.939 51.106 1.00 74.62 178 ASP A N 1
ATOM 1338 C CA . ASP A 1 178 ? 5.142 6.520 51.522 1.00 74.62 178 ASP A CA 1
ATOM 1339 C C . ASP A 1 178 ? 4.099 5.550 50.922 1.00 74.62 178 ASP A C 1
ATOM 1341 O O . ASP A 1 178 ? 3.101 5.178 51.544 1.00 74.62 178 ASP A O 1
ATOM 1345 N N . LEU A 1 179 ? 4.349 5.089 49.693 1.00 88.31 179 LEU A N 1
ATOM 1346 C CA . LEU A 1 179 ? 3.408 4.245 48.947 1.00 88.31 179 LEU A CA 1
ATOM 1347 C C . LEU A 1 179 ? 3.581 2.737 49.183 1.00 88.31 179 LEU A C 1
ATOM 1349 O O . LEU A 1 179 ? 2.994 1.930 48.461 1.00 88.31 179 LEU A O 1
ATOM 1353 N N . LYS A 1 180 ? 4.331 2.307 50.206 1.00 86.69 180 LYS A N 1
ATOM 1354 C CA . LYS A 1 180 ? 4.558 0.871 50.481 1.00 86.69 180 LYS A CA 1
ATOM 1355 C C . LYS A 1 180 ? 3.275 0.110 50.808 1.00 86.69 180 LYS A C 1
ATOM 1357 O O . LYS A 1 180 ? 3.092 -1.025 50.355 1.00 86.69 180 LYS A O 1
ATOM 1362 N N . SER A 1 181 ? 2.372 0.725 51.571 1.00 86.12 181 SER A N 1
ATOM 1363 C CA . SER A 1 181 ? 1.064 0.133 51.882 1.00 86.12 181 SER A CA 1
ATOM 1364 C C . SER A 1 181 ? 0.201 -0.011 50.628 1.00 86.12 181 SER A C 1
ATOM 1366 O O . SER A 1 181 ? -0.409 -1.060 50.427 1.00 86.12 181 SER A O 1
ATOM 1368 N N . LEU A 1 182 ? 0.228 0.987 49.740 1.00 91.25 182 LEU A N 1
ATOM 1369 C CA . LEU A 1 182 ? -0.466 0.943 48.455 1.00 91.25 182 LEU A CA 1
ATOM 1370 C C . LEU A 1 182 ? 0.111 -0.144 47.538 1.00 91.25 182 LEU A C 1
ATOM 1372 O O . LEU A 1 182 ? -0.640 -0.975 47.033 1.00 91.25 182 LEU A O 1
ATOM 1376 N N . ALA A 1 183 ? 1.438 -0.203 47.394 1.00 92.81 183 ALA A N 1
ATOM 1377 C CA . ALA A 1 183 ? 2.155 -1.229 46.628 1.00 92.81 183 ALA A CA 1
ATOM 1378 C C . ALA A 1 183 ? 1.841 -2.663 47.105 1.00 92.81 183 ALA A C 1
ATOM 1380 O O . ALA A 1 183 ? 1.812 -3.618 46.321 1.00 92.81 183 ALA A O 1
ATOM 1381 N N . SER A 1 184 ? 1.572 -2.821 48.404 1.00 91.25 184 SER A N 1
ATOM 1382 C CA . SER A 1 184 ? 1.157 -4.097 48.993 1.00 91.25 184 SER A CA 1
ATOM 1383 C C . SER A 1 184 ? -0.296 -4.451 48.657 1.00 91.25 184 SER A C 1
ATOM 1385 O O . SER A 1 184 ? -0.604 -5.629 48.485 1.00 91.25 184 SER A O 1
ATOM 1387 N N . ALA A 1 185 ? -1.177 -3.453 48.534 1.00 92.88 185 ALA A N 1
ATOM 1388 C CA . ALA A 1 185 ? -2.603 -3.637 48.267 1.00 92.88 185 ALA A CA 1
ATOM 1389 C C . ALA A 1 185 ? -2.933 -3.891 46.784 1.00 92.88 185 ALA A C 1
ATOM 1391 O O . ALA A 1 185 ? -3.937 -4.543 46.484 1.00 92.88 185 ALA A O 1
ATOM 1392 N N . VAL A 1 186 ? -2.107 -3.408 45.852 1.00 95.38 186 VAL A N 1
ATOM 1393 C CA . VAL A 1 186 ? -2.311 -3.564 44.400 1.00 95.38 186 VAL A CA 1
ATOM 1394 C C . VAL A 1 186 ? -1.658 -4.826 43.833 1.00 95.38 186 VAL A C 1
ATOM 1396 O O . VAL A 1 186 ? -0.653 -5.318 44.349 1.00 95.38 186 VAL A O 1
ATOM 1399 N N . ASP A 1 187 ? -2.215 -5.331 42.733 1.00 94.69 187 ASP A N 1
ATOM 1400 C CA . ASP A 1 187 ? -1.596 -6.380 41.907 1.00 94.69 187 ASP A CA 1
ATOM 1401 C C . ASP A 1 187 ? -0.642 -5.778 40.867 1.00 94.69 187 ASP A C 1
ATOM 1403 O O . ASP A 1 187 ? 0.299 -6.439 40.441 1.00 94.69 187 ASP A O 1
ATOM 1407 N N . ILE A 1 188 ? -0.879 -4.516 40.485 1.00 94.69 188 ILE A N 1
ATOM 1408 C CA . ILE A 1 188 ? -0.080 -3.752 39.523 1.00 94.69 188 ILE A CA 1
ATOM 1409 C C . ILE A 1 188 ? 0.310 -2.407 40.141 1.00 94.69 188 ILE A C 1
ATOM 1411 O O . ILE A 1 188 ? -0.550 -1.616 40.540 1.00 94.69 188 ILE A O 1
ATOM 1415 N N . ILE A 1 189 ? 1.609 -2.137 40.160 1.00 95.38 189 ILE A N 1
ATOM 1416 C CA . ILE A 1 189 ? 2.209 -0.838 40.451 1.00 95.38 189 ILE A CA 1
ATOM 1417 C C . ILE A 1 189 ? 2.425 -0.150 39.101 1.00 95.38 189 ILE A C 1
ATOM 1419 O O . ILE A 1 189 ? 3.416 -0.383 38.410 1.00 95.38 189 ILE A O 1
ATOM 1423 N N . GLY A 1 190 ? 1.441 0.644 38.691 1.00 94.62 190 GLY A N 1
ATOM 1424 C CA . GLY A 1 190 ? 1.483 1.421 37.462 1.00 94.62 190 GLY A CA 1
ATOM 1425 C C . GLY A 1 190 ? 2.323 2.679 37.637 1.00 94.62 190 GLY A C 1
ATOM 1426 O O . GLY A 1 190 ? 2.098 3.475 38.554 1.00 94.62 190 GLY A O 1
ATOM 1427 N N . VAL A 1 191 ? 3.289 2.845 36.745 1.00 94.12 191 VAL A N 1
ATOM 1428 C CA . VAL A 1 191 ? 4.271 3.922 36.762 1.00 94.12 191 VAL A CA 1
ATOM 1429 C C . VAL A 1 191 ? 4.045 4.833 35.564 1.00 94.12 191 VAL A C 1
ATOM 1431 O O . VAL A 1 191 ? 4.115 4.395 34.412 1.00 94.12 191 VAL A O 1
ATOM 1434 N N . GLU A 1 192 ? 3.821 6.115 35.839 1.00 92.50 192 GLU A N 1
ATOM 1435 C CA . GLU A 1 192 ? 3.879 7.173 34.833 1.00 92.50 192 GLU A CA 1
ATOM 1436 C C . GLU A 1 192 ? 5.244 7.856 34.863 1.00 92.50 192 GLU A C 1
ATOM 1438 O O . GLU A 1 192 ? 5.712 8.297 35.914 1.00 92.50 192 GLU A O 1
ATOM 1443 N N . THR A 1 193 ? 5.904 7.941 33.714 1.00 90.06 193 THR A N 1
ATOM 1444 C CA . THR A 1 193 ? 7.262 8.483 33.607 1.00 90.06 193 THR A CA 1
ATOM 1445 C C . THR A 1 193 ? 7.415 9.303 32.339 1.00 90.06 193 THR A C 1
ATOM 1447 O O . THR A 1 193 ? 7.069 8.865 31.241 1.00 90.06 193 THR A O 1
ATOM 1450 N N . TYR A 1 194 ? 7.917 10.524 32.494 1.00 89.69 194 TYR A N 1
ATOM 1451 C CA . TYR A 1 194 ? 7.938 11.529 31.441 1.00 89.69 194 TYR A CA 1
ATOM 1452 C C . TYR A 1 194 ? 9.334 12.147 31.360 1.00 89.69 194 TYR A C 1
ATOM 1454 O O . TYR A 1 194 ? 9.634 13.082 32.105 1.00 89.69 194 TYR A O 1
ATOM 1462 N N . PRO A 1 195 ? 10.203 11.651 30.465 1.00 87.25 195 PRO A N 1
ATOM 1463 C CA . PRO A 1 195 ? 11.617 12.026 30.457 1.00 87.25 195 PRO A CA 1
ATOM 1464 C C . PRO A 1 195 ? 11.850 13.519 30.192 1.00 87.25 195 PRO A C 1
ATOM 1466 O O . PRO A 1 195 ? 12.833 14.070 30.660 1.00 87.25 195 PRO A O 1
ATOM 1469 N N . TYR A 1 196 ? 10.933 14.210 29.506 1.00 84.69 196 TYR A N 1
ATOM 1470 C CA . TYR A 1 196 ? 11.066 15.645 29.229 1.00 84.69 196 TYR A CA 1
ATOM 1471 C C . TYR A 1 196 ? 10.984 16.544 30.479 1.00 84.69 196 TYR A C 1
ATOM 1473 O O . TYR A 1 196 ? 11.303 17.733 30.402 1.00 84.69 196 TYR A O 1
ATOM 1481 N N . LEU A 1 197 ? 10.506 16.012 31.609 1.00 82.31 197 LEU A N 1
ATOM 1482 C CA . LEU A 1 197 ? 10.513 16.729 32.884 1.00 82.31 197 LEU A CA 1
ATOM 1483 C C . LEU A 1 197 ? 11.911 16.773 33.509 1.00 82.31 197 LEU A C 1
ATOM 1485 O O . LEU A 1 197 ? 12.163 17.631 34.357 1.00 82.31 197 LEU A O 1
ATOM 1489 N N . ASP A 1 198 ? 12.803 15.874 33.091 1.00 80.00 198 ASP A N 1
ATOM 1490 C CA . ASP A 1 198 ? 14.157 15.789 33.609 1.00 80.00 198 ASP A CA 1
ATOM 1491 C C . ASP A 1 198 ? 15.087 16.772 32.868 1.00 80.00 198 ASP A C 1
ATOM 1493 O O . ASP A 1 198 ? 15.142 16.755 31.632 1.00 80.00 198 ASP A O 1
ATOM 1497 N N . PRO A 1 199 ? 15.804 17.663 33.582 1.00 75.69 199 PRO A N 1
ATOM 1498 C CA . PRO A 1 199 ? 16.759 18.577 32.960 1.00 75.69 199 PRO A CA 1
ATOM 1499 C C . PRO A 1 199 ? 17.929 17.871 32.259 1.00 75.69 199 PRO A C 1
ATOM 1501 O O . PRO A 1 199 ? 18.525 18.479 31.369 1.00 75.69 199 PRO A O 1
ATOM 1504 N N . ASP A 1 200 ? 18.239 16.626 32.625 1.00 81.00 200 ASP A N 1
ATOM 1505 C CA . ASP A 1 200 ? 19.361 15.853 32.087 1.00 81.00 200 ASP A CA 1
ATOM 1506 C C . ASP A 1 200 ? 18.952 14.957 30.902 1.00 81.00 200 ASP A C 1
ATOM 1508 O O . ASP A 1 200 ? 19.779 14.219 30.359 1.00 81.00 200 ASP A O 1
ATOM 1512 N N . TYR A 1 201 ? 17.696 15.034 30.439 1.00 84.81 201 TYR A N 1
ATOM 1513 C CA . TYR A 1 201 ? 17.258 14.293 29.256 1.00 84.81 201 TYR A CA 1
ATOM 1514 C C . TYR A 1 201 ? 18.101 14.625 28.017 1.00 84.81 201 TYR A C 1
ATOM 1516 O O . TYR A 1 201 ? 18.231 15.785 27.614 1.00 84.81 201 TYR A O 1
ATOM 1524 N N . SER A 1 202 ? 18.574 13.578 27.335 1.00 83.56 202 SER A N 1
ATOM 1525 C CA . SER A 1 202 ? 19.292 13.684 26.068 1.00 83.56 202 SER A CA 1
ATOM 1526 C C . SER A 1 202 ? 18.649 12.831 24.979 1.00 83.56 202 SER A C 1
ATOM 1528 O O . SER A 1 202 ? 18.445 11.631 25.147 1.00 83.56 202 SER A O 1
ATOM 1530 N N . SER A 1 203 ? 18.430 13.416 23.800 1.00 81.31 203 SER A N 1
ATOM 1531 C CA . SER A 1 203 ? 17.992 12.670 22.614 1.00 81.31 203 SER A CA 1
ATOM 1532 C C . SER A 1 203 ? 19.058 11.706 22.074 1.00 81.31 203 SER A C 1
ATOM 1534 O O . SER A 1 203 ? 18.727 10.817 21.295 1.00 81.31 203 SER A O 1
ATOM 1536 N N . SER A 1 204 ? 20.325 11.829 22.493 1.00 80.38 204 SER A N 1
ATOM 1537 C CA . SER A 1 204 ? 21.368 10.840 22.175 1.00 80.38 204 SER A CA 1
ATOM 1538 C C . SER A 1 204 ? 21.222 9.543 22.968 1.00 80.38 204 SER A C 1
ATOM 1540 O O . SER A 1 204 ? 21.683 8.500 22.512 1.00 80.38 204 SER A O 1
ATOM 1542 N N . SER A 1 205 ? 20.599 9.629 24.144 1.00 83.31 205 SER A N 1
ATOM 1543 C CA . SER A 1 205 ? 20.404 8.516 25.070 1.00 83.31 205 SER A CA 1
ATOM 1544 C C . SER A 1 205 ? 18.974 8.559 25.626 1.00 83.31 205 SER A C 1
ATOM 1546 O O . SER A 1 205 ? 18.751 8.792 26.814 1.00 83.31 205 SER A O 1
ATOM 1548 N N . PRO A 1 206 ? 17.965 8.397 24.751 1.00 84.31 206 PRO A N 1
ATOM 1549 C CA . PRO A 1 206 ? 16.579 8.746 25.060 1.00 84.31 206 PRO A CA 1
ATOM 1550 C C . PRO A 1 206 ? 15.936 7.878 26.152 1.00 84.31 206 PRO A C 1
ATOM 1552 O O . PRO A 1 206 ? 14.893 8.260 26.676 1.00 84.31 206 PRO A O 1
ATOM 1555 N N . LEU A 1 207 ? 16.525 6.726 26.497 1.00 86.19 207 LEU A N 1
ATOM 1556 C CA . LEU A 1 207 ? 16.003 5.801 27.509 1.00 86.19 207 LEU A CA 1
ATOM 1557 C C . LEU A 1 207 ? 16.711 5.886 28.864 1.00 86.19 207 LEU A C 1
ATOM 1559 O O . LEU A 1 207 ? 16.164 5.351 29.823 1.00 86.19 207 LEU A O 1
ATOM 1563 N N . ASP A 1 208 ? 17.848 6.577 28.987 1.00 87.56 208 ASP A N 1
ATOM 1564 C CA . ASP A 1 208 ? 18.673 6.558 30.209 1.00 87.56 208 ASP A CA 1
ATOM 1565 C C . ASP A 1 208 ? 17.865 6.936 31.457 1.00 87.56 208 ASP A C 1
ATOM 1567 O O . ASP A 1 208 ? 17.933 6.269 32.489 1.00 87.56 208 ASP A O 1
ATOM 1571 N N . GLN A 1 209 ? 17.025 7.968 31.343 1.00 85.44 209 GLN A N 1
ATOM 1572 C CA . GLN A 1 209 ? 16.185 8.406 32.453 1.00 85.44 209 GLN A CA 1
ATOM 1573 C C . GLN A 1 209 ? 15.122 7.370 32.829 1.00 85.44 209 GLN A C 1
ATOM 1575 O O . GLN A 1 209 ? 14.847 7.153 34.012 1.00 85.44 209 GLN A O 1
ATOM 1580 N N . LEU A 1 210 ? 14.517 6.729 31.826 1.00 88.38 210 LEU A N 1
ATOM 1581 C CA . LEU A 1 210 ? 13.541 5.666 32.042 1.00 88.38 210 LEU A CA 1
ATOM 1582 C C . LEU A 1 210 ? 14.202 4.478 32.747 1.00 88.38 210 LEU A C 1
ATOM 1584 O O . LEU A 1 210 ? 13.656 3.975 33.725 1.00 88.38 210 LEU A O 1
ATOM 1588 N N . GLU A 1 211 ? 15.379 4.068 32.277 1.00 88.50 211 GLU A N 1
ATOM 1589 C CA . GLU A 1 211 ? 16.161 2.964 32.833 1.00 88.50 211 GLU A CA 1
ATOM 1590 C C . GLU A 1 211 ? 16.592 3.244 34.274 1.00 88.50 211 GLU A C 1
ATOM 1592 O O . GLU A 1 211 ? 16.356 2.413 35.152 1.00 88.50 211 GLU A O 1
ATOM 1597 N N . SER A 1 212 ? 17.138 4.433 34.548 1.00 87.06 212 SER A N 1
ATOM 1598 C CA . SER A 1 212 ? 17.530 4.843 35.901 1.00 87.06 212 SER A CA 1
ATOM 1599 C C . SER A 1 212 ? 16.332 4.850 36.849 1.00 87.06 212 SER A C 1
ATOM 1601 O O . SER A 1 212 ? 16.379 4.262 37.929 1.00 87.06 212 SER A O 1
ATOM 1603 N N . THR A 1 213 ? 15.223 5.457 36.418 1.00 89.44 213 THR A N 1
ATOM 1604 C CA . THR A 1 213 ? 13.983 5.502 37.205 1.00 89.44 213 THR A CA 1
ATOM 1605 C C . THR A 1 213 ? 13.462 4.092 37.490 1.00 89.44 213 THR A C 1
ATOM 1607 O O . THR A 1 213 ? 13.005 3.806 38.596 1.00 89.44 213 THR A O 1
ATOM 1610 N N . TRP A 1 214 ? 13.541 3.189 36.508 1.00 91.19 214 TRP A N 1
ATOM 1611 C CA . TRP A 1 214 ? 13.104 1.805 36.665 1.00 91.19 214 TRP A CA 1
ATOM 1612 C C . TRP A 1 214 ? 13.950 1.041 37.686 1.00 91.19 214 TRP A C 1
ATOM 1614 O O . TRP A 1 214 ? 13.390 0.340 38.528 1.00 91.19 214 TRP A O 1
ATOM 1624 N N . VAL A 1 215 ? 15.277 1.217 37.667 1.00 89.19 215 VAL A N 1
ATOM 1625 C CA . VAL A 1 215 ? 16.194 0.620 38.656 1.00 89.19 215 VAL A CA 1
ATOM 1626 C C . VAL A 1 215 ? 15.845 1.075 40.074 1.00 89.19 215 VAL A C 1
ATOM 1628 O O . VAL A 1 215 ? 15.739 0.242 40.977 1.00 89.19 215 VAL A O 1
ATOM 1631 N N . ASP A 1 216 ? 15.601 2.371 40.275 1.00 92.31 216 ASP A N 1
ATOM 1632 C CA . ASP A 1 216 ? 15.239 2.917 41.588 1.00 92.31 216 ASP A CA 1
ATOM 1633 C C . ASP A 1 216 ? 13.894 2.382 42.097 1.00 92.31 216 ASP A C 1
ATOM 1635 O O . ASP A 1 216 ? 13.733 2.108 43.292 1.00 92.31 216 ASP A O 1
ATOM 1639 N N . LEU A 1 217 ? 12.924 2.205 41.197 1.00 92.62 217 LEU A N 1
ATOM 1640 C CA . LEU A 1 217 ? 11.622 1.624 41.523 1.00 92.62 217 LEU A CA 1
ATOM 1641 C C . LEU A 1 217 ? 11.741 0.139 41.875 1.00 92.62 217 LEU A C 1
ATOM 1643 O O . LEU A 1 217 ? 11.215 -0.274 42.909 1.00 92.62 217 LEU A O 1
ATOM 1647 N N . ALA A 1 218 ? 12.463 -0.644 41.072 1.00 90.31 218 ALA A N 1
ATOM 1648 C CA . ALA A 1 218 ? 12.685 -2.074 41.303 1.00 90.31 218 ALA A CA 1
ATOM 1649 C C . ALA A 1 218 ? 13.493 -2.346 42.585 1.00 90.31 218 ALA A C 1
ATOM 1651 O O . ALA A 1 218 ? 13.319 -3.378 43.230 1.00 90.31 218 ALA A O 1
ATOM 1652 N N . ALA A 1 219 ? 14.332 -1.400 43.017 1.00 91.06 219 ALA A N 1
ATOM 1653 C CA . ALA A 1 219 ? 15.027 -1.482 44.300 1.00 91.06 219 ALA A CA 1
ATOM 1654 C C . ALA A 1 219 ? 14.099 -1.275 45.516 1.00 91.06 219 ALA A C 1
ATOM 1656 O O . ALA A 1 219 ? 14.438 -1.689 46.628 1.00 91.06 219 ALA A O 1
ATOM 1657 N N . ARG A 1 220 ? 12.944 -0.616 45.338 1.00 91.56 220 ARG A N 1
ATOM 1658 C CA . ARG A 1 220 ? 12.009 -0.264 46.427 1.00 91.56 220 ARG A CA 1
ATOM 1659 C C . ARG A 1 220 ? 10.732 -1.094 46.444 1.00 91.56 220 ARG A C 1
ATOM 1661 O O . ARG A 1 220 ? 10.147 -1.263 47.516 1.00 91.56 220 ARG A O 1
ATOM 1668 N N . TYR A 1 221 ? 10.299 -1.585 45.290 1.00 92.81 221 TYR A N 1
ATOM 1669 C CA . TYR A 1 221 ? 9.030 -2.279 45.105 1.00 92.81 221 TYR A CA 1
ATOM 1670 C C . TYR A 1 221 ? 9.227 -3.606 44.364 1.00 92.81 221 TYR A C 1
ATOM 1672 O O . TYR A 1 221 ? 10.201 -3.745 43.630 1.00 92.81 221 TYR A O 1
ATOM 1680 N N . PRO A 1 222 ? 8.312 -4.581 44.528 1.00 89.12 222 PRO A N 1
ATOM 1681 C CA . PRO A 1 222 ? 8.399 -5.852 43.817 1.00 89.12 222 PRO A CA 1
ATOM 1682 C C . PRO A 1 222 ? 8.351 -5.626 42.303 1.00 89.12 222 PRO A C 1
ATOM 1684 O O . PRO A 1 222 ? 7.338 -5.154 41.777 1.00 89.12 222 PRO A O 1
ATOM 1687 N N . GLU A 1 223 ? 9.450 -5.938 41.619 1.00 86.19 223 GLU A N 1
ATOM 1688 C CA . GLU A 1 223 ? 9.618 -5.684 40.187 1.00 86.19 223 GLU A CA 1
ATOM 1689 C C . GLU A 1 223 ? 8.539 -6.388 39.355 1.00 86.19 223 GLU A C 1
ATOM 1691 O O . GLU A 1 223 ? 8.039 -5.827 38.384 1.00 86.19 223 GLU A O 1
ATOM 1696 N N . GLU A 1 224 ? 8.079 -7.564 39.789 1.00 84.81 224 GLU A N 1
ATOM 1697 C CA . GLU A 1 224 ? 7.017 -8.326 39.130 1.00 84.81 224 GLU A CA 1
ATOM 1698 C C . GLU A 1 224 ? 5.654 -7.616 39.100 1.00 84.81 224 GLU A C 1
ATOM 1700 O O . GLU A 1 224 ? 4.775 -8.011 38.332 1.00 84.81 224 GLU A O 1
ATOM 1705 N N . LYS A 1 225 ? 5.462 -6.576 39.924 1.00 92.19 225 LYS A N 1
ATOM 1706 C CA . LYS A 1 225 ? 4.253 -5.742 39.922 1.00 92.19 225 LYS A CA 1
ATOM 1707 C C . LYS 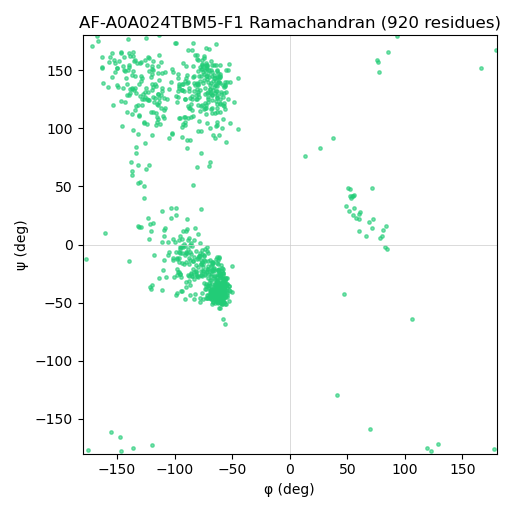A 1 225 ? 4.406 -4.464 39.098 1.00 92.19 225 LYS A C 1
ATOM 1709 O O . LYS A 1 225 ? 3.391 -3.818 38.838 1.00 92.19 225 LYS A O 1
ATOM 1714 N N . LEU A 1 226 ? 5.624 -4.059 38.734 1.00 91.19 226 LEU A N 1
ATOM 1715 C CA . LEU A 1 226 ? 5.871 -2.792 38.045 1.00 91.19 226 LEU A CA 1
ATOM 1716 C C . LEU A 1 226 ? 5.423 -2.867 36.583 1.00 91.19 226 LEU A C 1
ATOM 1718 O O . LEU A 1 226 ? 5.803 -3.773 35.844 1.00 91.19 226 LEU A O 1
ATOM 1722 N N . ILE A 1 227 ? 4.638 -1.881 36.146 1.00 91.12 227 ILE A N 1
ATOM 1723 C CA . ILE A 1 227 ? 4.237 -1.716 34.743 1.00 91.12 227 ILE A CA 1
ATOM 1724 C C . ILE A 1 227 ? 4.302 -0.235 34.371 1.00 91.12 227 ILE A C 1
ATOM 1726 O O . ILE A 1 227 ? 3.762 0.604 35.087 1.00 91.12 227 ILE A O 1
ATOM 1730 N N . ILE A 1 228 ? 4.890 0.098 33.218 1.00 92.44 228 ILE A N 1
ATOM 1731 C CA . ILE A 1 228 ? 4.809 1.457 32.663 1.00 92.44 228 ILE A CA 1
ATOM 1732 C C . ILE A 1 228 ? 3.385 1.686 32.145 1.00 92.44 228 ILE A C 1
ATOM 1734 O O . ILE A 1 228 ? 2.995 1.174 31.093 1.00 92.44 228 ILE A O 1
ATOM 1738 N N . THR A 1 229 ? 2.593 2.457 32.882 1.00 93.44 229 THR A N 1
ATOM 1739 C CA . THR A 1 229 ? 1.186 2.748 32.566 1.00 93.44 229 THR A CA 1
ATOM 1740 C C . THR A 1 229 ? 0.989 4.079 31.853 1.00 93.44 229 THR A C 1
ATOM 1742 O O . THR A 1 229 ? -0.095 4.307 31.309 1.00 93.44 229 THR A O 1
ATOM 1745 N N . ALA A 1 230 ? 2.017 4.926 31.797 1.00 92.06 230 ALA A N 1
ATOM 1746 C CA . ALA A 1 230 ? 2.107 6.029 30.848 1.00 92.06 230 ALA A CA 1
ATOM 1747 C C . ALA A 1 230 ? 3.564 6.459 30.644 1.00 92.06 230 ALA A C 1
ATOM 1749 O O . ALA A 1 230 ? 4.313 6.647 31.602 1.00 92.06 230 ALA A O 1
ATOM 1750 N N . THR A 1 231 ? 3.956 6.680 29.395 1.00 92.50 231 THR A N 1
ATOM 1751 C CA . THR A 1 231 ? 5.171 7.421 29.064 1.00 92.50 231 THR A CA 1
ATOM 1752 C C . THR A 1 231 ? 5.037 8.143 27.734 1.00 92.50 231 THR A C 1
ATOM 1754 O O . THR A 1 231 ? 4.270 7.723 26.869 1.00 92.50 231 THR A O 1
ATOM 1757 N N . GLY A 1 232 ? 5.747 9.252 27.556 1.00 91.12 232 GLY A N 1
ATOM 1758 C CA . GLY A 1 232 ? 5.696 10.002 26.311 1.00 91.12 232 GLY A CA 1
ATOM 1759 C C . GLY A 1 232 ? 6.557 11.253 26.320 1.00 91.12 232 GLY A C 1
ATOM 1760 O O . GLY A 1 232 ? 7.026 11.709 27.365 1.00 91.12 232 GLY A O 1
ATOM 1761 N N . TYR A 1 233 ? 6.731 11.814 25.127 1.00 90.88 233 TYR A N 1
ATOM 1762 C CA . TYR A 1 233 ? 7.475 13.045 24.899 1.00 90.88 233 TYR A CA 1
ATOM 1763 C C . TYR A 1 233 ? 6.637 13.982 24.016 1.00 90.88 233 TYR A C 1
ATOM 1765 O O . TYR A 1 233 ? 6.271 13.584 22.908 1.00 90.88 233 TYR A O 1
ATOM 1773 N N . PRO A 1 234 ? 6.291 15.194 24.480 1.00 90.44 234 PRO A N 1
ATOM 1774 C CA . PRO A 1 234 ? 5.407 16.075 23.724 1.00 90.44 234 PRO A CA 1
ATOM 1775 C C . PRO A 1 234 ? 6.020 16.696 22.471 1.00 90.44 234 PRO A C 1
ATOM 1777 O O . PRO A 1 234 ? 7.221 16.968 22.414 1.00 90.44 234 PRO A O 1
ATOM 1780 N N . THR A 1 235 ? 5.169 17.031 21.499 1.00 88.75 235 THR A N 1
ATOM 1781 C CA . THR A 1 235 ? 5.594 17.687 20.251 1.00 88.75 235 THR A CA 1
ATOM 1782 C C . THR A 1 235 ? 5.633 19.220 20.322 1.00 88.75 235 THR A C 1
ATOM 1784 O O . THR A 1 235 ? 6.028 19.849 19.344 1.00 88.75 235 THR A O 1
ATOM 1787 N N . GLY A 1 236 ? 5.227 19.834 21.437 1.00 85.06 236 GLY A N 1
ATOM 1788 C CA . GLY A 1 236 ? 5.204 21.288 21.652 1.00 85.06 236 GLY A CA 1
ATOM 1789 C C . GLY A 1 236 ? 4.803 21.681 23.084 1.00 85.06 236 GLY A C 1
ATOM 1790 O O . GLY A 1 236 ? 4.606 20.814 23.930 1.00 85.06 236 GLY A O 1
ATOM 1791 N N . SER A 1 237 ? 4.683 22.982 23.370 1.00 72.56 237 SER A N 1
ATOM 1792 C CA . SER A 1 237 ? 4.211 23.513 24.664 1.00 72.56 237 SER A CA 1
ATOM 1793 C C . SER A 1 237 ? 3.332 24.742 24.471 1.00 72.56 237 SER A C 1
ATOM 1795 O O . SER A 1 237 ? 3.647 25.591 23.635 1.00 72.56 237 SER A O 1
ATOM 1797 N N . GLU A 1 238 ? 2.296 24.881 25.295 1.00 67.25 238 GLU A N 1
ATOM 1798 C CA . GLU A 1 238 ? 1.453 26.075 25.361 1.00 67.25 238 GLU A CA 1
ATOM 1799 C C . GLU A 1 238 ? 2.005 27.137 26.335 1.00 67.25 238 GLU A C 1
ATOM 1801 O O . GLU A 1 238 ? 1.625 28.301 26.233 1.00 67.25 238 GLU A O 1
ATOM 1806 N N . ASN A 1 239 ? 2.927 26.778 27.248 1.00 58.41 239 ASN A N 1
ATOM 1807 C CA . ASN A 1 239 ? 3.499 27.687 28.255 1.00 58.41 239 ASN A CA 1
ATOM 1808 C C . ASN A 1 239 ? 4.985 27.374 28.589 1.00 58.41 239 ASN A C 1
ATOM 1810 O O . ASN A 1 239 ? 5.298 26.262 29.025 1.00 58.41 239 ASN A O 1
ATOM 1814 N N . PRO A 1 240 ? 5.933 28.325 28.446 1.00 49.75 240 PRO A N 1
ATOM 1815 C CA . PRO A 1 240 ? 7.315 28.176 28.924 1.00 49.75 240 PRO A CA 1
ATOM 1816 C C . PRO A 1 240 ? 7.459 28.541 30.422 1.00 49.75 240 PRO A C 1
ATOM 1818 O O . PRO A 1 240 ? 6.693 29.372 30.911 1.00 49.75 240 PRO A O 1
ATOM 1821 N N . PRO A 1 241 ? 8.448 27.982 31.161 1.00 53.81 241 PRO A N 1
ATOM 1822 C CA . PRO A 1 241 ? 9.705 27.433 30.652 1.00 53.81 241 PRO A CA 1
ATOM 1823 C C . PRO A 1 241 ? 9.785 25.901 30.727 1.00 53.81 241 PRO A C 1
ATOM 1825 O O . PRO A 1 241 ? 9.850 25.316 31.807 1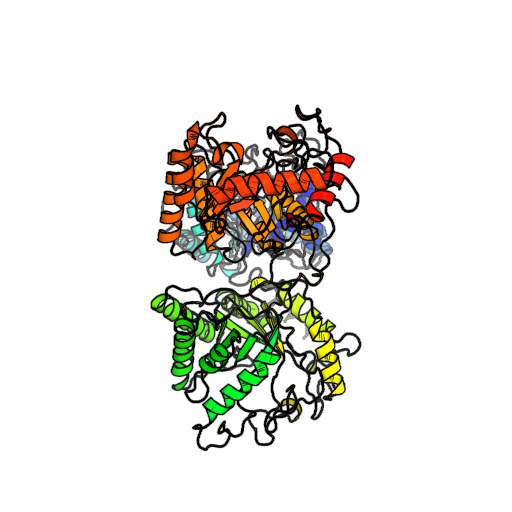.00 53.81 241 PRO A O 1
ATOM 1828 N N . VAL A 1 242 ? 9.870 25.251 29.565 1.00 62.22 242 VAL A N 1
ATOM 1829 C CA . VAL A 1 242 ? 10.299 23.848 29.490 1.00 62.22 242 VAL A CA 1
ATOM 1830 C C . VAL A 1 242 ? 11.823 23.821 29.381 1.00 62.22 242 VAL A C 1
ATOM 1832 O O . VAL A 1 242 ? 12.404 24.621 28.650 1.00 62.22 242 VAL A O 1
ATOM 1835 N N . ARG A 1 243 ? 12.479 22.947 30.153 1.00 67.62 243 ARG A N 1
ATOM 1836 C CA . ARG A 1 243 ? 13.950 22.893 30.268 1.00 67.62 243 ARG A CA 1
ATOM 1837 C C . ARG A 1 243 ? 14.633 22.165 29.104 1.00 67.62 243 ARG A C 1
ATOM 1839 O O . ARG A 1 243 ? 15.841 22.291 28.945 1.00 67.62 243 ARG A O 1
ATOM 1846 N N . VAL A 1 244 ? 13.850 21.471 28.280 1.00 74.56 244 VAL A N 1
ATOM 1847 C CA . VAL A 1 244 ? 14.273 20.741 27.079 1.00 74.56 244 VAL A CA 1
ATOM 1848 C C . VAL A 1 244 ? 13.398 21.128 25.885 1.00 74.56 244 VAL A C 1
ATOM 1850 O O . VAL A 1 244 ? 12.274 21.606 26.049 1.00 74.56 244 VAL A O 1
ATOM 1853 N N . ALA A 1 245 ? 13.913 20.943 24.669 1.00 81.69 245 ALA A N 1
ATOM 1854 C CA . ALA A 1 245 ? 13.189 21.299 23.454 1.00 81.69 245 ALA A CA 1
ATOM 1855 C C . ALA A 1 245 ? 12.033 20.319 23.186 1.00 81.69 245 ALA A C 1
ATOM 1857 O O . ALA A 1 245 ? 12.266 19.161 22.839 1.00 81.69 245 ALA A O 1
ATOM 1858 N N . LEU A 1 246 ? 10.793 20.803 23.289 1.00 86.31 246 LEU A N 1
ATOM 1859 C CA . LEU A 1 246 ? 9.599 20.050 22.905 1.00 86.31 246 LEU A CA 1
ATOM 1860 C C . LEU A 1 246 ? 9.301 20.277 21.428 1.00 86.31 246 LEU A C 1
ATOM 1862 O O . LEU A 1 246 ? 8.934 21.378 21.021 1.00 86.31 246 LEU A O 1
ATOM 1866 N N . ASN A 1 247 ? 9.524 19.246 20.623 1.00 85.75 247 ASN A N 1
ATOM 1867 C CA . ASN A 1 247 ? 9.304 19.261 19.185 1.00 85.75 247 ASN A CA 1
ATOM 1868 C C . ASN A 1 247 ? 9.042 17.836 18.681 1.00 85.75 247 ASN A C 1
ATOM 1870 O O . ASN A 1 247 ? 9.310 16.849 19.370 1.00 85.75 247 ASN A O 1
ATOM 1874 N N . GLN A 1 248 ? 8.520 17.740 17.461 1.00 82.31 248 GLN A N 1
ATOM 1875 C CA . GLN A 1 248 ? 8.189 16.467 16.824 1.00 82.31 248 GLN A CA 1
ATOM 1876 C C . GLN A 1 248 ? 9.404 15.539 16.652 1.00 82.31 248 GLN A C 1
ATOM 1878 O O . GLN A 1 248 ? 9.258 14.329 16.783 1.00 82.31 248 GLN A O 1
ATOM 1883 N N . GLU A 1 249 ? 10.601 16.087 16.423 1.00 81.81 249 GLU A N 1
ATOM 1884 C CA . GLU A 1 249 ? 11.824 15.298 16.229 1.00 81.81 249 GLU A CA 1
ATOM 1885 C C . GLU A 1 249 ? 12.229 14.555 17.511 1.00 81.81 249 GLU A C 1
ATOM 1887 O O . GLU A 1 249 ? 12.408 13.340 17.504 1.00 81.81 249 GLU A O 1
ATOM 1892 N N . ASN A 1 250 ? 12.288 15.254 18.646 1.00 85.25 250 ASN A N 1
ATOM 1893 C CA . ASN A 1 250 ? 12.596 14.645 19.940 1.00 85.25 250 ASN A CA 1
ATOM 1894 C C . ASN A 1 250 ? 11.505 13.665 20.379 1.00 85.25 250 ASN A C 1
ATOM 1896 O O . ASN A 1 250 ? 11.817 12.611 20.937 1.00 85.25 250 ASN A O 1
ATOM 1900 N N . ALA A 1 251 ? 10.240 13.982 20.085 1.00 88.00 251 ALA A N 1
ATOM 1901 C CA . ALA A 1 251 ? 9.137 13.063 20.321 1.00 88.00 251 ALA A CA 1
ATOM 1902 C C . ALA A 1 251 ? 9.296 11.765 19.521 1.00 88.00 251 ALA A C 1
ATOM 1904 O O . ALA A 1 251 ? 9.101 10.677 20.065 1.00 88.00 251 ALA A O 1
ATOM 1905 N N . LYS A 1 252 ? 9.726 11.867 18.259 1.00 82.38 252 LYS A N 1
ATOM 1906 C CA . LYS A 1 252 ? 9.988 10.725 17.378 1.00 82.38 252 LYS A CA 1
ATOM 1907 C C . LYS A 1 252 ? 11.159 9.887 17.866 1.00 82.38 252 LYS A C 1
ATOM 1909 O O . LYS A 1 252 ? 11.030 8.667 17.928 1.00 82.38 252 LYS A O 1
ATOM 1914 N N . VAL A 1 253 ? 12.256 10.525 18.270 1.00 79.12 253 VAL A N 1
ATOM 1915 C CA . VAL A 1 253 ? 13.424 9.844 18.849 1.00 79.12 253 VAL A CA 1
ATOM 1916 C C . VAL A 1 253 ? 13.023 9.037 20.083 1.00 79.12 253 VAL A C 1
ATOM 1918 O O . VAL A 1 253 ? 13.333 7.848 20.161 1.00 79.12 253 VAL A O 1
ATOM 1921 N N . TYR A 1 254 ? 12.285 9.643 21.019 1.00 88.44 254 TYR A N 1
ATOM 1922 C CA . TYR A 1 254 ? 11.846 8.935 22.220 1.00 88.44 254 TYR A CA 1
ATOM 1923 C C . TYR A 1 254 ? 10.847 7.817 21.903 1.00 88.44 254 TYR A C 1
ATOM 1925 O O . TYR A 1 254 ? 10.995 6.702 22.400 1.00 88.44 254 TYR A O 1
ATOM 1933 N N . PHE A 1 255 ? 9.865 8.079 21.036 1.00 85.62 255 PHE A N 1
ATOM 1934 C CA . PHE A 1 255 ? 8.879 7.083 20.618 1.00 85.62 255 PHE A CA 1
ATOM 1935 C C . PHE A 1 255 ? 9.540 5.854 19.984 1.00 85.62 255 PHE A C 1
ATOM 1937 O O . PHE A 1 255 ? 9.232 4.720 20.356 1.00 85.62 255 PHE A O 1
ATOM 1944 N N . GLN A 1 256 ? 10.482 6.058 19.060 1.00 75.56 256 GLN A N 1
ATOM 1945 C CA . GLN A 1 256 ? 11.219 4.977 18.400 1.00 75.56 256 GLN A CA 1
ATOM 1946 C C . GLN A 1 256 ? 12.100 4.200 19.378 1.00 75.56 256 GLN A C 1
ATOM 1948 O O . GLN A 1 256 ? 12.149 2.973 19.315 1.00 75.56 256 GLN A O 1
ATOM 1953 N N . ALA A 1 257 ? 12.766 4.893 20.303 1.00 73.56 257 ALA A N 1
ATOM 1954 C CA . ALA A 1 257 ? 13.578 4.241 21.319 1.00 73.56 257 ALA A CA 1
ATOM 1955 C C . ALA A 1 257 ? 12.720 3.397 22.270 1.00 73.56 257 ALA A C 1
ATOM 1957 O O . ALA A 1 257 ? 13.027 2.230 22.492 1.00 73.56 257 ALA A O 1
ATOM 1958 N N . PHE A 1 258 ? 11.612 3.947 22.775 1.00 80.38 258 PHE A N 1
ATOM 1959 C CA . PHE A 1 258 ? 10.710 3.243 23.686 1.00 80.38 258 PHE A CA 1
ATOM 1960 C C . PHE A 1 258 ? 10.076 2.018 23.020 1.00 80.38 258 PHE A C 1
ATOM 1962 O O . PHE A 1 258 ? 10.154 0.916 23.562 1.00 80.38 258 PHE A O 1
ATOM 1969 N N . THR A 1 259 ? 9.519 2.179 21.815 1.00 71.06 259 THR A N 1
ATOM 1970 C CA . THR A 1 259 ? 8.891 1.075 21.061 1.00 71.06 259 THR A CA 1
ATOM 1971 C C . THR A 1 259 ? 9.887 0.021 20.572 1.00 71.06 259 THR A C 1
ATOM 1973 O O . THR A 1 259 ? 9.503 -1.131 20.379 1.00 71.06 259 THR A O 1
ATOM 1976 N N . GLY A 1 260 ? 11.159 0.387 20.387 1.00 61.72 260 GLY A N 1
ATOM 1977 C CA . GLY A 1 260 ? 12.248 -0.536 20.056 1.00 61.72 260 GLY A CA 1
ATOM 1978 C C . GLY A 1 260 ? 12.929 -1.186 21.266 1.00 61.72 260 GLY A C 1
ATOM 1979 O O . GLY A 1 260 ? 13.792 -2.044 21.076 1.00 61.72 260 GLY A O 1
ATOM 1980 N N . SER A 1 261 ? 12.580 -0.782 22.491 1.00 69.88 261 SER A N 1
ATOM 1981 C CA . SER A 1 261 ? 13.196 -1.278 23.725 1.00 69.88 261 SER A CA 1
ATOM 1982 C C . SER A 1 261 ? 12.571 -2.590 24.217 1.00 69.88 261 SER A C 1
ATOM 1984 O O . SER A 1 261 ? 11.565 -3.074 23.699 1.00 69.88 261 SER A O 1
ATOM 1986 N N . THR A 1 262 ? 13.157 -3.176 25.263 1.00 70.06 262 THR A N 1
ATOM 1987 C CA . THR A 1 262 ? 12.570 -4.325 25.971 1.00 70.06 262 THR A CA 1
ATOM 1988 C C . THR A 1 262 ? 11.462 -3.932 26.948 1.00 70.06 262 THR A C 1
ATOM 1990 O O . THR A 1 262 ? 10.776 -4.819 27.462 1.00 70.06 262 THR A O 1
ATOM 1993 N N . PHE A 1 263 ? 11.269 -2.637 27.222 1.00 70.56 263 PHE A N 1
ATOM 1994 C CA . PHE A 1 263 ? 10.196 -2.184 28.097 1.00 70.56 263 PHE A CA 1
ATOM 1995 C C . PHE A 1 263 ? 8.837 -2.445 27.447 1.00 70.56 263 PHE A C 1
ATOM 1997 O O . PHE A 1 263 ? 8.574 -2.058 26.311 1.00 70.56 263 PHE A O 1
ATOM 2004 N N . ALA A 1 264 ? 7.949 -3.095 28.194 1.00 72.31 264 ALA A N 1
ATOM 2005 C CA . ALA A 1 264 ? 6.535 -3.136 27.863 1.00 72.31 264 ALA A CA 1
ATOM 2006 C C . ALA A 1 264 ? 5.826 -1.985 28.582 1.00 72.31 264 ALA A C 1
ATOM 2008 O O . ALA A 1 264 ? 6.097 -1.718 29.755 1.00 72.31 264 ALA A O 1
ATOM 2009 N N . GLY A 1 265 ? 4.910 -1.302 27.900 1.00 84.88 265 GLY A N 1
ATOM 2010 C CA . GLY A 1 265 ? 4.227 -0.173 28.518 1.00 84.88 265 GLY A CA 1
ATOM 2011 C C . GLY A 1 265 ? 3.249 0.560 27.621 1.00 84.88 265 GLY A C 1
ATOM 2012 O O . GLY A 1 265 ? 2.976 0.158 26.491 1.00 84.88 265 GLY A O 1
ATOM 2013 N N . ILE A 1 266 ? 2.688 1.636 28.156 1.00 91.62 266 ILE A N 1
ATOM 2014 C CA . ILE A 1 266 ? 1.608 2.392 27.527 1.00 91.62 266 ILE A CA 1
ATOM 2015 C C . ILE A 1 266 ? 2.095 3.790 27.151 1.00 91.62 266 ILE A C 1
ATOM 2017 O O . ILE A 1 266 ? 2.592 4.527 28.001 1.00 91.62 266 ILE A O 1
ATOM 2021 N N . TRP A 1 267 ? 1.924 4.167 25.882 1.00 92.31 267 TRP A N 1
ATOM 2022 C CA . TRP A 1 267 ? 2.184 5.535 25.436 1.00 92.31 267 TRP A CA 1
ATOM 2023 C C . TRP A 1 267 ? 1.117 6.498 25.975 1.00 92.31 267 TRP A C 1
ATOM 2025 O O . TRP A 1 267 ? -0.067 6.161 26.013 1.00 92.31 267 TRP A O 1
ATOM 2035 N N . ALA A 1 268 ? 1.536 7.692 26.388 1.00 92.00 268 ALA A N 1
ATOM 2036 C CA . ALA A 1 268 ? 0.772 8.591 27.252 1.00 92.00 268 ALA A CA 1
ATOM 2037 C C . ALA A 1 268 ? -0.501 9.190 26.638 1.00 92.00 268 ALA A C 1
ATOM 2039 O O . ALA A 1 268 ? -1.384 9.587 27.395 1.00 92.00 268 ALA A O 1
ATOM 2040 N N . ALA A 1 269 ? -0.616 9.262 25.309 1.00 92.56 269 ALA A N 1
ATOM 2041 C CA . ALA A 1 269 ? -1.850 9.675 24.641 1.00 92.56 269 ALA A CA 1
ATOM 2042 C C . ALA A 1 269 ? -1.872 9.268 23.161 1.00 92.56 269 ALA A C 1
ATOM 2044 O O . ALA A 1 269 ? -0.875 9.425 22.457 1.00 92.56 269 ALA A O 1
ATOM 2045 N N . PHE A 1 270 ? -3.016 8.796 22.657 1.00 93.50 270 PHE A N 1
ATOM 2046 C CA . PHE A 1 270 ? -3.202 8.638 21.211 1.00 93.50 270 PHE A CA 1
ATOM 2047 C C . PHE A 1 270 ? -3.496 9.982 20.530 1.00 93.50 270 PHE A C 1
ATOM 2049 O O . PHE A 1 270 ? -2.810 10.327 19.574 1.00 93.50 270 PHE A O 1
ATOM 2056 N N . PHE A 1 271 ? -4.449 10.758 21.055 1.00 94.56 271 PHE A N 1
ATOM 2057 C CA . PHE A 1 271 ? -4.820 12.089 20.559 1.00 94.56 271 PHE A CA 1
ATOM 2058 C C . PHE A 1 271 ? -4.231 13.197 21.431 1.00 94.56 271 PHE A C 1
ATOM 2060 O O . PHE A 1 271 ? -4.065 13.011 22.638 1.00 94.56 271 PHE A O 1
ATOM 2067 N N . ASP A 1 272 ? -3.966 14.361 20.840 1.00 92.44 272 ASP A N 1
ATOM 2068 C CA . ASP A 1 272 ? -3.753 15.578 21.624 1.00 92.44 272 ASP A CA 1
ATOM 2069 C C . ASP A 1 272 ? -5.017 15.998 22.357 1.00 92.44 272 ASP A C 1
ATOM 2071 O O . ASP A 1 272 ? -6.135 15.738 21.914 1.00 92.44 272 ASP A O 1
ATOM 2075 N N . LEU A 1 273 ? -4.829 16.720 23.456 1.00 89.19 273 LEU A N 1
ATOM 2076 C CA . LEU A 1 273 ? -5.921 17.433 24.100 1.00 89.19 273 LEU A CA 1
ATOM 2077 C C . LEU A 1 273 ? -6.256 18.702 23.316 1.00 89.19 273 LEU A C 1
ATOM 2079 O O . LEU A 1 273 ? -5.386 19.333 22.713 1.00 89.19 273 LEU A O 1
ATOM 2083 N N . ARG A 1 274 ? -7.519 19.126 23.388 1.00 89.38 274 ARG A N 1
ATOM 2084 C CA . ARG A 1 274 ? -7.950 20.388 22.782 1.00 89.38 274 ARG A CA 1
ATOM 2085 C C . ARG A 1 274 ? -7.247 21.573 23.430 1.00 89.38 274 ARG A C 1
ATOM 2087 O O . ARG A 1 274 ? -7.079 21.636 24.652 1.00 89.38 274 ARG A O 1
ATOM 2094 N N . LEU A 1 275 ? -6.929 22.588 22.630 1.00 85.31 275 LEU A N 1
ATOM 2095 C CA . LEU A 1 275 ? -6.303 23.821 23.122 1.00 85.31 275 LEU A CA 1
ATOM 2096 C C . LEU A 1 275 ? -7.155 24.590 24.142 1.00 85.31 275 LEU A C 1
ATOM 2098 O O . LEU A 1 275 ? -6.587 25.326 24.946 1.00 85.31 275 LEU A O 1
ATOM 2102 N N . ASP A 1 276 ? -8.469 24.382 24.185 1.00 85.00 276 ASP A N 1
ATOM 2103 C CA . ASP A 1 276 ? -9.375 24.960 25.184 1.00 85.00 276 ASP A CA 1
ATOM 2104 C C . ASP A 1 276 ? -9.620 24.057 26.406 1.00 85.00 276 ASP A C 1
ATOM 2106 O O . ASP A 1 276 ? -10.300 24.476 27.338 1.00 85.00 276 ASP A O 1
ATOM 2110 N N . ASP A 1 277 ? -9.029 22.857 26.455 1.00 84.81 277 ASP A N 1
ATOM 2111 C CA . ASP A 1 277 ? -9.163 21.966 27.609 1.00 84.81 277 ASP A CA 1
ATOM 2112 C C . ASP A 1 277 ? -8.553 22.586 28.881 1.00 84.81 277 ASP A C 1
ATOM 2114 O O . ASP A 1 277 ? -7.358 22.907 28.882 1.00 84.81 277 ASP A O 1
ATOM 2118 N N . PRO A 1 278 ? -9.331 22.779 29.964 1.00 78.75 278 PRO A N 1
ATOM 2119 C CA . PRO A 1 278 ? -8.825 23.373 31.196 1.00 78.75 278 PRO A CA 1
ATOM 2120 C C . PRO A 1 278 ? -7.924 22.425 32.004 1.00 78.75 278 PRO A C 1
ATOM 2122 O O . PRO A 1 278 ? -7.400 22.838 33.037 1.00 78.75 278 PRO A O 1
ATOM 2125 N N . LEU A 1 279 ? -7.739 21.168 31.578 1.00 76.81 279 LEU A N 1
ATOM 2126 C CA . LEU A 1 279 ? -6.931 20.170 32.276 1.00 76.81 279 LEU A CA 1
ATOM 2127 C C . LEU A 1 279 ? -5.492 20.662 32.507 1.00 76.81 279 LEU A C 1
ATOM 2129 O O . LEU A 1 279 ? -4.707 20.862 31.578 1.00 76.81 279 LEU A O 1
ATOM 2133 N N . THR A 1 280 ? -5.128 20.795 33.782 1.00 68.62 280 THR A N 1
ATOM 2134 C CA . THR A 1 280 ? -3.765 21.089 34.235 1.00 68.62 280 THR A CA 1
ATOM 2135 C C . THR A 1 280 ? -3.256 19.962 35.117 1.00 68.62 280 THR A C 1
ATOM 2137 O O . THR A 1 280 ? -3.954 19.561 36.046 1.00 68.62 280 THR A O 1
ATOM 2140 N N . ARG A 1 281 ? -2.029 19.489 34.878 1.00 69.81 281 ARG A N 1
ATOM 2141 C CA . ARG A 1 281 ? -1.363 18.512 35.751 1.00 69.81 281 ARG A CA 1
ATOM 2142 C C . ARG A 1 281 ? -0.394 19.224 36.688 1.00 69.81 281 ARG A C 1
ATOM 2144 O O . ARG A 1 281 ? 0.443 20.008 36.239 1.00 69.81 281 ARG A O 1
ATOM 2151 N N . ILE A 1 282 ? -0.513 18.973 37.990 1.00 67.44 282 ILE A N 1
ATOM 2152 C CA . ILE A 1 282 ? 0.345 19.608 38.997 1.00 67.44 282 ILE A CA 1
ATOM 2153 C C . ILE A 1 282 ? 1.794 19.162 38.768 1.00 67.44 282 ILE A C 1
ATOM 2155 O O . ILE A 1 282 ? 2.090 17.984 38.580 1.00 67.44 282 ILE A O 1
ATOM 2159 N N . GLY A 1 283 ? 2.722 20.119 38.761 1.00 63.31 283 GLY A N 1
ATOM 2160 C CA . GLY A 1 283 ? 4.144 19.831 38.567 1.00 63.31 283 GLY A CA 1
ATOM 2161 C C . GLY A 1 283 ? 4.528 19.407 37.143 1.00 63.31 283 GLY A C 1
ATOM 2162 O O . GLY A 1 283 ? 5.633 18.902 36.959 1.00 63.31 283 GLY A O 1
ATOM 2163 N N . MET A 1 284 ? 3.656 19.601 36.147 1.00 70.12 284 MET A N 1
ATOM 2164 C CA . MET A 1 284 ? 4.001 19.523 34.724 1.00 70.12 284 MET A CA 1
ATOM 2165 C C . MET A 1 284 ? 3.698 20.873 34.054 1.00 70.12 284 MET A C 1
ATOM 2167 O O . MET A 1 284 ? 2.707 21.517 34.409 1.00 70.12 284 MET A O 1
ATOM 2171 N N . PRO A 1 285 ? 4.504 21.327 33.076 1.00 67.00 285 PRO A N 1
ATOM 2172 C CA . PRO A 1 285 ? 4.085 22.418 32.201 1.00 67.00 285 PRO A CA 1
ATOM 2173 C C . PRO A 1 285 ? 2.745 22.063 31.538 1.00 67.00 285 PRO A C 1
ATOM 2175 O O . PRO A 1 285 ? 2.470 20.883 31.309 1.00 67.00 285 PRO A O 1
ATOM 2178 N N . GLN A 1 286 ? 1.911 23.062 31.225 1.00 67.00 286 GLN A N 1
ATOM 2179 C CA . GLN A 1 286 ? 0.721 22.815 30.408 1.00 67.00 286 GLN A CA 1
ATOM 2180 C C . GLN A 1 286 ? 1.188 22.350 29.032 1.00 67.00 286 GLN A C 1
ATOM 2182 O O . GLN A 1 286 ? 1.732 23.144 28.265 1.00 67.00 286 GLN A O 1
ATOM 2187 N N . VAL A 1 287 ? 1.038 21.049 28.789 1.00 75.62 287 VAL A N 1
ATOM 2188 C CA . VAL A 1 287 ? 1.408 20.419 27.533 1.00 75.62 287 VAL A CA 1
ATOM 2189 C C . VAL A 1 287 ? 0.260 19.552 27.054 1.00 75.62 287 VAL A C 1
ATOM 2191 O O . VAL A 1 287 ? -0.056 18.524 27.655 1.00 75.62 287 VAL A O 1
ATOM 2194 N N . LYS A 1 288 ? -0.360 19.970 25.955 1.00 86.50 288 LYS A N 1
ATOM 2195 C CA . LYS A 1 288 ? -1.511 19.287 25.345 1.00 86.50 288 LYS A CA 1
ATOM 2196 C C . LYS A 1 288 ? -1.118 18.349 24.208 1.00 86.50 288 LYS A C 1
ATOM 2198 O O . LYS A 1 288 ? -1.941 17.583 23.719 1.00 86.50 288 LYS A O 1
ATOM 2203 N N . SER A 1 289 ? 0.160 18.381 23.837 1.00 88.69 289 SER A N 1
ATOM 2204 C CA . SER A 1 289 ? 0.698 17.831 22.595 1.00 88.69 289 SER A CA 1
ATOM 2205 C C . SER A 1 289 ? 1.351 16.437 22.724 1.00 88.69 289 SER A C 1
ATOM 2207 O O . SER A 1 289 ? 2.311 16.126 22.013 1.00 88.69 289 SER A O 1
ATOM 2209 N N . PHE A 1 290 ? 0.864 15.592 23.644 1.00 88.50 290 PHE A N 1
ATOM 2210 C CA . PHE A 1 290 ? 1.355 14.214 23.850 1.00 88.50 290 PHE A CA 1
ATOM 2211 C C . PHE A 1 290 ? 0.863 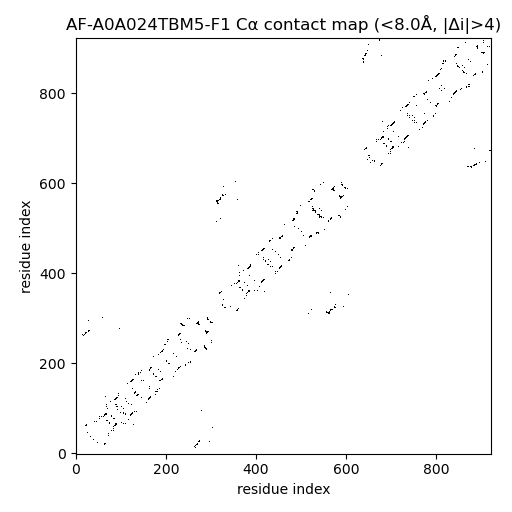13.203 22.808 1.00 88.50 290 PHE A C 1
ATOM 2213 O O . PHE A 1 290 ? 1.406 12.096 22.719 1.00 88.50 290 PHE A O 1
ATOM 2220 N N . GLY A 1 291 ? -0.180 13.559 22.063 1.00 90.00 291 GLY A N 1
ATOM 2221 C CA . GLY A 1 291 ? -0.829 12.698 21.097 1.00 90.00 291 GLY A CA 1
ATOM 2222 C C . GLY A 1 291 ? 0.112 12.263 19.988 1.00 90.00 291 GLY A C 1
ATOM 2223 O O . GLY A 1 291 ? 0.905 13.047 19.459 1.00 90.00 291 GLY A O 1
ATOM 2224 N N . LEU A 1 292 ? -0.030 10.996 19.614 1.00 86.31 292 LEU A N 1
ATOM 2225 C CA . LEU A 1 292 ? 0.524 10.408 18.397 1.00 86.31 292 LEU A CA 1
ATOM 2226 C C . LEU A 1 292 ? -0.121 11.007 17.134 1.00 86.31 292 LEU A C 1
ATOM 2228 O O . LEU A 1 292 ? 0.501 11.077 16.068 1.00 86.31 292 LEU A O 1
ATOM 2232 N N . VAL A 1 293 ? -1.359 11.477 17.284 1.00 81.81 293 VAL A N 1
ATOM 2233 C CA . VAL A 1 293 ? -2.101 12.303 16.335 1.00 81.81 293 VAL A CA 1
ATOM 2234 C C . VAL A 1 293 ? -2.544 13.611 17.011 1.00 81.81 293 VAL A C 1
ATOM 2236 O O . VAL A 1 293 ? -2.571 13.705 18.238 1.00 81.81 293 VAL A O 1
ATOM 2239 N N . THR A 1 294 ? -2.888 14.634 16.230 1.00 89.56 294 THR A N 1
ATOM 2240 C CA . THR A 1 294 ? -3.509 15.869 16.740 1.00 89.56 294 THR A CA 1
ATOM 2241 C C . THR A 1 294 ? -4.887 15.583 17.346 1.00 89.56 294 THR A C 1
ATOM 2243 O O . THR A 1 294 ? -5.437 14.494 17.185 1.00 89.56 294 THR A O 1
ATOM 2246 N N . ASP A 1 295 ? -5.496 16.573 17.988 1.00 85.94 295 ASP A N 1
ATOM 2247 C CA . ASP A 1 295 ? -6.854 16.496 18.540 1.00 85.94 295 ASP A CA 1
ATOM 2248 C C . ASP A 1 295 ? -7.902 16.165 17.458 1.00 85.94 295 ASP A C 1
ATOM 2250 O O . ASP A 1 295 ? -8.829 15.387 17.673 1.00 85.94 295 ASP A O 1
ATOM 2254 N N . ALA A 1 296 ? -7.688 16.672 16.243 1.00 82.44 296 ALA A N 1
ATOM 2255 C CA . ALA A 1 296 ? -8.464 16.348 15.046 1.00 82.44 296 ALA A CA 1
ATOM 2256 C C . ALA A 1 296 ? -8.124 14.988 14.392 1.00 82.44 296 ALA A C 1
ATOM 2258 O O . ALA A 1 296 ? -8.679 14.668 13.341 1.00 82.44 296 ALA A O 1
ATOM 2259 N N . GLY A 1 297 ? -7.196 14.204 14.950 1.00 71.94 297 GLY A N 1
ATOM 2260 C CA . GLY A 1 297 ? -6.801 12.895 14.418 1.00 71.94 297 GLY A CA 1
ATOM 2261 C C . GLY A 1 297 ? -5.755 12.927 13.295 1.00 71.94 297 GLY A C 1
ATOM 2262 O O . GLY A 1 297 ? -5.573 11.926 12.604 1.00 71.94 297 GLY A O 1
ATOM 2263 N N . THR A 1 298 ? -5.050 14.046 13.090 1.00 78.25 298 THR A N 1
ATOM 2264 C CA . THR A 1 298 ? -3.997 14.150 12.059 1.00 78.25 298 THR A CA 1
ATOM 2265 C C . THR A 1 298 ? -2.687 13.550 12.566 1.00 78.25 298 THR A C 1
ATOM 2267 O O . THR A 1 298 ? -2.217 13.921 13.636 1.00 78.25 298 THR A O 1
ATOM 2270 N N . ALA A 1 299 ? -2.062 12.639 11.817 1.00 71.06 299 ALA A N 1
ATOM 2271 C CA . ALA A 1 299 ? -0.819 11.994 12.246 1.00 71.06 299 ALA A CA 1
ATOM 2272 C C . ALA A 1 299 ? 0.352 12.980 12.391 1.00 71.06 299 ALA A C 1
ATOM 2274 O O . ALA A 1 299 ? 0.581 13.812 11.515 1.00 71.06 299 ALA A O 1
ATOM 2275 N N . LYS A 1 300 ? 1.139 12.832 13.465 1.00 75.00 300 LYS A N 1
ATOM 2276 C CA . LYS A 1 300 ? 2.333 13.652 13.735 1.00 75.00 300 LYS A CA 1
ATOM 2277 C C . LYS A 1 300 ? 3.656 12.991 13.338 1.00 75.00 300 LYS A C 1
ATOM 2279 O O . LYS A 1 300 ? 4.686 13.269 13.941 1.00 75.00 300 LYS A O 1
ATOM 2284 N N . ASP A 1 301 ? 3.627 12.061 12.380 1.00 69.50 301 ASP A N 1
ATOM 2285 C CA . ASP A 1 301 ? 4.812 11.292 11.940 1.00 69.50 301 ASP A CA 1
ATOM 2286 C C . ASP A 1 301 ? 5.518 10.502 13.076 1.00 69.50 301 ASP A C 1
ATOM 2288 O O . ASP A 1 301 ? 6.704 10.175 13.007 1.00 69.50 301 ASP A O 1
ATOM 2292 N N . LEU A 1 302 ? 4.773 10.201 14.147 1.00 65.75 302 LEU A N 1
ATOM 2293 C CA . LEU A 1 302 ? 5.196 9.326 15.247 1.00 65.75 302 LEU A CA 1
ATOM 2294 C C . LEU A 1 302 ? 4.715 7.893 15.019 1.00 65.75 302 LEU A C 1
ATOM 2296 O O . LEU A 1 302 ? 5.440 6.935 15.266 1.00 65.75 302 LEU A O 1
ATOM 2300 N N . LEU A 1 303 ? 3.491 7.749 14.513 1.00 60.59 303 LEU A N 1
ATOM 2301 C CA . LEU A 1 303 ? 2.916 6.456 14.178 1.00 60.59 303 LEU A CA 1
ATOM 2302 C C . LEU A 1 303 ? 3.560 5.882 12.913 1.00 60.59 303 LEU A C 1
ATOM 2304 O O . LEU A 1 303 ? 3.853 6.641 11.985 1.00 60.59 303 LEU A O 1
ATOM 2308 N N . PRO A 1 304 ? 3.729 4.548 12.824 1.00 45.91 304 PRO A N 1
ATOM 2309 C CA . PRO A 1 304 ? 4.053 3.927 11.548 1.00 45.91 304 PRO A CA 1
ATOM 2310 C C . PRO A 1 304 ? 2.968 4.312 10.544 1.00 45.91 304 PRO A C 1
ATOM 2312 O O . PRO A 1 304 ? 1.793 4.362 10.897 1.00 45.91 304 PRO A O 1
ATOM 2315 N N . THR A 1 305 ? 3.335 4.599 9.300 1.00 39.06 305 THR A N 1
ATOM 2316 C CA . THR A 1 305 ? 2.351 4.950 8.277 1.00 39.06 305 THR A CA 1
ATOM 2317 C C . THR A 1 305 ? 1.347 3.803 8.140 1.00 39.06 305 THR A C 1
ATOM 2319 O O . THR A 1 305 ? 1.682 2.743 7.610 1.00 39.06 305 THR A O 1
ATOM 2322 N N . LEU A 1 306 ? 0.111 3.997 8.616 1.00 35.41 306 LEU A N 1
ATOM 2323 C CA . LEU A 1 306 ? -1.011 3.175 8.181 1.00 35.41 306 LEU A CA 1
ATOM 2324 C C . LEU A 1 306 ? -1.415 3.676 6.817 1.00 35.41 306 LEU A C 1
ATOM 2326 O O . LEU A 1 306 ? -2.413 4.374 6.633 1.00 35.41 306 LEU A O 1
ATOM 2330 N N . GLU A 1 307 ? -0.642 3.267 5.831 1.00 32.56 307 GLU A N 1
ATOM 2331 C CA . GLU A 1 307 ? -1.282 2.978 4.576 1.00 32.56 307 GLU A CA 1
ATOM 2332 C C . GLU A 1 307 ? -2.313 1.880 4.890 1.00 32.56 307 GLU A C 1
ATOM 2334 O O . GLU A 1 307 ? -2.001 0.697 5.026 1.00 32.56 307 GLU A O 1
ATOM 2339 N N . LEU A 1 308 ? -3.584 2.268 5.023 1.00 33.09 308 LEU A N 1
ATOM 2340 C CA . LEU A 1 308 ? -4.634 1.454 4.430 1.00 33.09 308 LEU A CA 1
ATOM 2341 C C . LEU A 1 308 ? -4.217 1.357 2.965 1.00 33.09 308 LEU A C 1
ATOM 2343 O O . LEU A 1 308 ? -4.514 2.245 2.173 1.00 33.09 308 LEU A O 1
ATOM 2347 N N . GLU A 1 309 ? -3.396 0.355 2.651 1.00 34.50 309 GLU A N 1
ATOM 2348 C CA . GLU A 1 309 ? -2.822 0.151 1.331 1.00 34.50 309 GLU A CA 1
ATOM 2349 C C . GLU A 1 309 ? -3.945 -0.273 0.376 1.00 34.50 309 GLU A C 1
ATOM 2351 O O . GLU A 1 309 ? -4.009 -1.407 -0.103 1.00 34.50 309 GLU A O 1
ATOM 2356 N N . THR A 1 310 ? -4.838 0.651 0.030 1.00 32.62 310 THR A N 1
ATOM 2357 C CA . THR A 1 310 ? -5.567 0.625 -1.236 1.00 32.62 310 THR A CA 1
ATOM 2358 C C . THR A 1 310 ? -4.554 0.950 -2.334 1.00 32.62 310 THR A C 1
ATOM 2360 O O . THR A 1 310 ? -4.542 2.033 -2.909 1.00 32.62 310 THR A O 1
ATOM 2363 N N . GLY A 1 311 ? -3.624 0.023 -2.540 1.00 35.16 311 GLY A N 1
ATOM 2364 C CA . GLY A 1 311 ? -2.437 0.176 -3.380 1.00 35.16 311 GLY A CA 1
ATOM 2365 C C . GLY A 1 311 ? -1.594 -1.097 -3.483 1.00 35.16 311 GLY A C 1
ATOM 2366 O O . GLY A 1 311 ? -0.758 -1.209 -4.377 1.00 35.16 311 GLY A O 1
ATOM 2367 N N . ALA A 1 312 ? -1.839 -2.103 -2.640 1.00 33.62 312 ALA A N 1
ATOM 2368 C CA . ALA A 1 312 ? -1.169 -3.386 -2.759 1.00 33.62 312 ALA A CA 1
ATOM 2369 C C . ALA A 1 312 ? -1.645 -4.140 -4.014 1.00 33.62 312 ALA A C 1
ATOM 2371 O O . ALA A 1 312 ? -2.726 -4.718 -4.011 1.00 33.62 312 ALA A O 1
ATOM 2372 N N . PHE A 1 313 ? -0.833 -4.086 -5.077 1.00 43.34 313 PHE A N 1
ATOM 2373 C CA . PHE A 1 313 ? -0.872 -4.879 -6.316 1.00 43.34 313 PHE A CA 1
ATOM 2374 C C . PHE A 1 313 ? -2.158 -5.687 -6.563 1.00 43.34 313 PHE A C 1
ATOM 2376 O O . PHE A 1 313 ? -2.147 -6.903 -6.452 1.00 43.34 313 PHE A O 1
ATOM 2383 N N . THR A 1 314 ? -3.253 -5.052 -6.978 1.00 38.09 314 THR A N 1
ATOM 2384 C CA . THR A 1 314 ? -4.509 -5.781 -7.246 1.00 38.09 314 THR A CA 1
ATOM 2385 C C . THR A 1 314 ? -4.509 -6.551 -8.569 1.00 38.09 314 THR A C 1
ATOM 2387 O O . THR A 1 314 ? -5.461 -7.270 -8.863 1.00 38.09 314 THR A O 1
ATOM 2390 N N . MET A 1 315 ? -3.457 -6.419 -9.385 1.00 53.91 315 MET A N 1
ATOM 2391 C CA . MET A 1 315 ? -3.324 -7.182 -10.621 1.00 53.91 315 MET A CA 1
ATOM 2392 C C . MET A 1 315 ? -2.459 -8.420 -10.381 1.00 53.91 315 MET A C 1
ATOM 2394 O O . MET A 1 315 ? -1.245 -8.318 -10.211 1.00 53.91 315 MET A O 1
ATOM 2398 N N . PHE A 1 316 ? -3.109 -9.581 -10.399 1.00 74.19 316 PHE A N 1
ATOM 2399 C CA . PHE A 1 316 ? -2.473 -10.890 -10.488 1.00 74.19 316 PHE A CA 1
ATOM 2400 C C . PHE A 1 316 ? -1.604 -10.975 -11.751 1.00 74.19 316 PHE A C 1
ATOM 2402 O O . PHE A 1 316 ? -2.093 -10.799 -12.870 1.00 74.19 316 PHE A O 1
ATOM 2409 N N . ILE A 1 317 ? -0.309 -11.241 -11.575 1.00 84.25 317 ILE A N 1
ATOM 2410 C CA . ILE A 1 317 ? 0.640 -11.498 -12.663 1.00 84.25 317 ILE A CA 1
ATOM 2411 C C . ILE A 1 317 ? 1.102 -12.955 -12.534 1.00 84.25 317 ILE A C 1
ATOM 2413 O O . ILE A 1 317 ? 1.871 -13.267 -11.620 1.00 84.25 317 ILE A O 1
ATOM 2417 N N . PRO A 1 318 ? 0.673 -13.865 -13.427 1.00 87.06 318 PRO A N 1
ATOM 2418 C CA . PRO A 1 318 ? 1.087 -15.257 -13.347 1.00 87.06 318 PRO A CA 1
ATOM 2419 C C . PRO A 1 318 ? 2.583 -15.391 -13.655 1.00 87.06 318 PRO A C 1
ATOM 2421 O O . PRO A 1 318 ? 3.081 -14.915 -14.681 1.00 87.06 318 PRO A O 1
ATOM 2424 N N . GLY A 1 319 ? 3.292 -16.072 -12.764 1.00 95.31 319 GLY A N 1
ATOM 2425 C CA . GLY A 1 319 ? 4.675 -16.502 -12.916 1.00 95.31 319 GLY A CA 1
ATOM 2426 C C . GLY A 1 319 ? 4.814 -18.007 -12.708 1.00 95.31 319 GLY A C 1
ATOM 2427 O O . GLY A 1 319 ? 3.855 -18.708 -12.378 1.00 95.31 319 GLY A O 1
ATOM 2428 N N . VAL A 1 320 ? 6.033 -18.514 -12.876 1.00 98.12 320 VAL A N 1
ATOM 2429 C CA . VAL A 1 320 ? 6.336 -19.938 -12.679 1.00 98.12 320 VAL A CA 1
ATOM 2430 C C . VAL A 1 320 ? 7.644 -20.139 -11.916 1.00 98.12 320 VAL A C 1
ATOM 2432 O O . VAL A 1 320 ? 8.589 -19.358 -12.064 1.00 98.12 320 VAL A O 1
ATOM 2435 N N . CYS A 1 321 ? 7.698 -21.183 -11.095 1.00 98.62 321 CYS A N 1
ATOM 2436 C CA . CYS A 1 321 ? 8.912 -21.646 -10.436 1.00 98.62 321 CYS A CA 1
ATOM 2437 C C . CYS A 1 321 ? 9.760 -22.497 -11.385 1.00 98.62 321 CYS A C 1
ATOM 2439 O O . CYS A 1 321 ? 9.247 -23.352 -12.116 1.00 98.62 321 CYS A O 1
ATOM 2441 N N . TYR A 1 322 ? 11.073 -22.292 -11.336 1.00 98.38 322 TYR A N 1
ATOM 2442 C CA . TYR A 1 322 ? 12.023 -22.952 -12.218 1.00 98.38 322 TYR A CA 1
ATOM 2443 C C . TYR A 1 322 ? 13.245 -23.500 -11.473 1.00 98.38 322 TYR A C 1
ATOM 2445 O O . TYR A 1 322 ? 13.895 -22.809 -10.682 1.00 98.38 322 TYR A O 1
ATOM 2453 N N . SER A 1 323 ? 13.598 -24.737 -11.820 1.00 95.38 323 SER A N 1
ATOM 2454 C CA . SER A 1 323 ? 14.918 -25.328 -11.623 1.00 95.38 323 SER A CA 1
ATOM 2455 C C . SER A 1 323 ? 15.291 -26.165 -12.863 1.00 95.38 323 SER A C 1
ATOM 2457 O O . SER A 1 323 ? 14.410 -26.697 -13.549 1.00 95.38 323 SER A O 1
ATOM 2459 N N . PRO A 1 324 ? 16.590 -26.330 -13.165 1.00 94.75 324 PRO A N 1
ATOM 2460 C CA . PRO A 1 324 ? 17.043 -27.167 -14.275 1.00 94.75 324 PRO A CA 1
ATOM 2461 C C . PRO A 1 324 ? 17.047 -28.670 -13.946 1.00 94.75 324 PRO A C 1
ATOM 2463 O O . PRO A 1 324 ? 17.587 -29.458 -14.718 1.00 94.75 324 PRO A O 1
ATOM 2466 N N . PHE A 1 325 ? 16.491 -29.101 -12.805 1.00 93.88 325 PHE A N 1
ATOM 2467 C CA . PHE A 1 325 ? 16.622 -30.487 -12.323 1.00 93.88 325 PHE A CA 1
ATOM 2468 C C . PHE A 1 325 ? 15.912 -31.501 -13.231 1.00 93.88 325 PHE A C 1
ATOM 2470 O O . PHE A 1 325 ? 16.312 -32.665 -13.297 1.00 93.88 325 PHE A O 1
ATOM 2477 N N . HIS A 1 326 ? 14.932 -31.037 -14.013 1.00 93.69 326 HIS A N 1
ATOM 2478 C CA . HIS A 1 326 ? 14.271 -31.818 -15.056 1.00 93.69 326 HIS A CA 1
ATOM 2479 C C . HIS A 1 326 ? 15.221 -32.264 -16.183 1.00 93.69 326 HIS A C 1
ATOM 2481 O O . HIS A 1 326 ? 14.920 -33.212 -16.909 1.00 93.69 326 HIS A O 1
ATOM 2487 N N . ASN A 1 327 ? 16.350 -31.574 -16.361 1.00 90.38 327 ASN A N 1
ATOM 2488 C CA . ASN A 1 327 ? 17.242 -31.772 -17.490 1.00 90.38 327 ASN A CA 1
ATOM 2489 C C . ASN A 1 327 ? 18.358 -32.771 -17.156 1.00 90.38 327 ASN A C 1
ATOM 2491 O O . ASN A 1 327 ? 18.977 -32.703 -16.093 1.00 90.38 327 ASN A O 1
ATOM 2495 N N . SER A 1 328 ? 18.681 -33.664 -18.095 1.00 88.38 328 SER A N 1
ATOM 2496 C CA . SER A 1 328 ? 19.793 -34.615 -17.953 1.00 88.38 328 SER A CA 1
ATOM 2497 C C . SER A 1 328 ? 21.170 -33.943 -17.900 1.00 88.38 328 SER A C 1
ATOM 2499 O O . SER A 1 328 ? 22.120 -34.545 -17.411 1.00 88.38 328 SER A O 1
ATOM 2501 N N . ALA A 1 329 ? 21.295 -32.702 -18.383 1.00 88.88 329 ALA A N 1
ATOM 2502 C CA . ALA A 1 329 ? 22.511 -31.898 -18.265 1.00 88.88 329 ALA A CA 1
ATOM 2503 C C . ALA A 1 329 ? 22.779 -31.415 -16.830 1.00 88.88 329 ALA A C 1
ATOM 2505 O O . ALA A 1 329 ? 23.886 -30.955 -16.544 1.00 88.88 329 ALA A O 1
ATOM 2506 N N . TYR A 1 330 ? 21.792 -31.503 -15.931 1.00 91.75 330 TYR A N 1
ATOM 2507 C CA . TYR A 1 330 ? 22.012 -31.290 -14.508 1.00 91.75 330 TYR A CA 1
ATOM 2508 C C . TYR A 1 330 ? 22.489 -32.605 -13.863 1.00 91.75 330 TYR A C 1
ATOM 2510 O O . TYR A 1 330 ? 21.739 -33.587 -13.846 1.00 91.75 330 TYR A O 1
ATOM 2518 N N . PRO A 1 331 ? 23.715 -32.674 -13.321 1.00 89.81 331 PRO A N 1
ATOM 2519 C CA . PRO A 1 331 ? 24.298 -33.921 -12.829 1.00 89.81 331 PRO A CA 1
ATOM 2520 C C . PRO A 1 331 ? 23.792 -34.288 -11.418 1.00 89.81 331 PRO A C 1
ATOM 2522 O O . PRO A 1 331 ? 24.573 -34.295 -10.470 1.00 89.81 331 PRO A O 1
ATOM 2525 N N . LEU A 1 332 ? 22.496 -34.609 -11.270 1.00 86.00 332 LEU A N 1
ATOM 2526 C CA . LEU A 1 332 ? 21.881 -34.994 -9.980 1.00 86.00 332 LEU A CA 1
ATOM 2527 C C . LEU A 1 332 ? 22.649 -36.124 -9.274 1.00 86.00 332 LEU A C 1
ATOM 2529 O O . LEU A 1 332 ? 22.845 -36.075 -8.066 1.00 86.00 332 LEU A O 1
ATOM 2533 N N . ASN A 1 333 ? 23.123 -37.105 -10.047 1.00 82.50 333 ASN A N 1
ATOM 2534 C CA . ASN A 1 333 ? 23.818 -38.298 -9.560 1.00 82.50 333 ASN A CA 1
ATOM 2535 C C . ASN A 1 333 ? 25.316 -38.298 -9.938 1.00 82.50 333 ASN A C 1
ATOM 2537 O O . ASN A 1 333 ? 25.921 -39.352 -10.128 1.00 82.50 333 ASN A O 1
ATOM 2541 N N . GLY A 1 334 ? 25.916 -37.109 -10.082 1.00 76.62 334 GLY A N 1
ATOM 2542 C CA . GLY A 1 334 ? 27.284 -36.932 -10.577 1.00 76.62 334 GLY A CA 1
ATOM 2543 C C . GLY A 1 334 ? 27.379 -36.892 -12.109 1.00 76.62 334 GLY A C 1
ATOM 2544 O O . GLY A 1 334 ? 26.426 -37.197 -12.823 1.00 76.62 334 GLY A O 1
ATOM 2545 N N . GLY A 1 335 ? 28.528 -36.452 -12.630 1.00 79.19 335 GLY A N 1
ATOM 2546 C CA . GLY A 1 335 ? 28.757 -36.247 -14.067 1.00 79.19 335 GLY A CA 1
ATOM 2547 C C . GLY A 1 335 ? 29.088 -34.797 -14.432 1.00 79.19 335 GLY A C 1
ATOM 2548 O O . GLY A 1 335 ? 29.271 -33.941 -13.568 1.00 79.19 335 GLY A O 1
ATOM 2549 N N . SER A 1 336 ? 29.215 -34.521 -15.731 1.00 82.88 336 SER A N 1
ATOM 2550 C CA . SER A 1 336 ? 29.613 -33.198 -16.227 1.00 82.88 336 SER A CA 1
ATOM 2551 C C . SER A 1 336 ? 28.431 -32.231 -16.310 1.0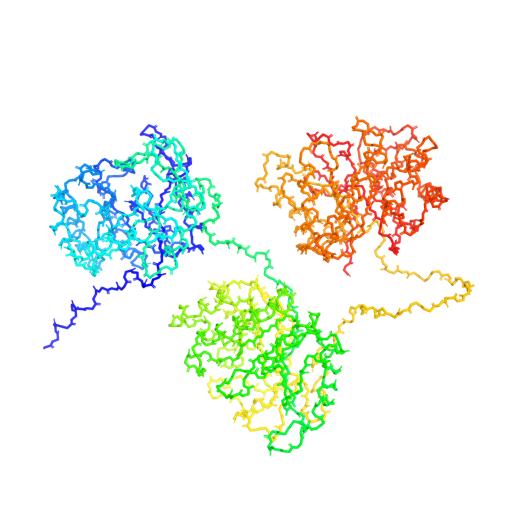0 82.88 336 SER A C 1
ATOM 2553 O O . SER A 1 336 ? 27.416 -32.545 -16.925 1.00 82.88 336 SER A O 1
ATOM 2555 N N . ALA A 1 337 ? 28.606 -31.016 -15.785 1.00 87.94 337 ALA A N 1
ATOM 2556 C CA . ALA A 1 337 ? 27.666 -29.902 -15.944 1.00 87.94 337 ALA A CA 1
ATOM 2557 C C . ALA A 1 337 ? 27.954 -29.034 -17.188 1.00 87.94 337 ALA A C 1
ATOM 2559 O O . ALA A 1 337 ? 27.415 -27.936 -17.310 1.00 87.94 337 ALA A O 1
ATOM 2560 N N . ALA A 1 338 ? 28.825 -29.471 -18.108 1.00 80.44 338 ALA A N 1
ATOM 2561 C CA . ALA A 1 338 ? 29.279 -28.652 -19.242 1.00 80.44 338 ALA A CA 1
ATOM 2562 C C . ALA A 1 338 ? 28.144 -28.177 -20.170 1.00 80.44 338 ALA A C 1
ATOM 2564 O O . ALA A 1 338 ? 28.254 -27.125 -20.793 1.00 80.44 338 ALA A O 1
ATOM 2565 N N . LEU A 1 339 ? 27.047 -28.937 -20.253 1.00 83.75 339 LEU A N 1
ATOM 2566 C CA . LEU A 1 339 ? 25.893 -28.616 -21.102 1.00 83.75 339 LEU A CA 1
ATOM 2567 C C . LEU A 1 339 ? 24.775 -27.873 -20.357 1.00 83.75 339 LEU A C 1
ATOM 2569 O O . LEU A 1 339 ? 23.796 -27.461 -20.980 1.00 83.75 339 LEU A O 1
ATOM 2573 N N . LEU A 1 340 ? 24.915 -27.668 -19.043 1.00 89.44 340 LEU A N 1
ATOM 2574 C CA . LEU A 1 340 ? 23.859 -27.111 -18.199 1.00 89.44 340 LEU A CA 1
ATOM 2575 C C . LEU A 1 340 ? 23.446 -25.702 -18.642 1.00 89.44 340 LEU A C 1
ATOM 2577 O O . LEU A 1 340 ? 22.262 -25.380 -18.668 1.00 89.44 340 LEU A O 1
ATOM 2581 N N . GLY A 1 341 ? 24.408 -24.872 -19.047 1.00 86.56 341 GLY A N 1
ATOM 2582 C CA . GLY A 1 341 ? 24.104 -23.532 -19.539 1.00 86.56 341 GLY A CA 1
ATOM 2583 C C . GLY A 1 341 ? 23.241 -23.524 -20.805 1.00 86.56 341 GLY A C 1
ATOM 2584 O O . GLY A 1 341 ? 22.313 -22.729 -20.907 1.00 86.56 341 GLY A O 1
ATOM 2585 N N . GLY A 1 342 ? 23.512 -24.427 -21.753 1.00 84.38 342 GLY A N 1
ATOM 2586 C CA . GLY A 1 342 ? 22.698 -24.574 -22.965 1.00 84.38 342 GLY A CA 1
ATOM 2587 C C . GLY A 1 342 ? 21.292 -25.090 -22.658 1.00 84.38 342 GLY A C 1
ATOM 2588 O O . GLY A 1 342 ? 20.321 -24.571 -23.199 1.00 84.38 342 GLY A O 1
ATOM 2589 N N . ALA A 1 343 ? 21.178 -26.039 -21.726 1.00 89.12 343 ALA A N 1
ATOM 2590 C CA . ALA A 1 343 ? 19.890 -26.536 -21.250 1.00 89.12 343 ALA A CA 1
ATOM 2591 C C . ALA A 1 343 ? 19.023 -25.414 -20.654 1.00 89.12 343 ALA A C 1
ATOM 2593 O O . ALA A 1 343 ? 17.896 -25.217 -21.102 1.00 89.12 343 ALA A O 1
ATOM 2594 N N . MET A 1 344 ? 19.577 -24.618 -19.729 1.00 95.12 344 MET A N 1
ATOM 2595 C CA . MET A 1 344 ? 18.849 -23.490 -19.137 1.00 95.12 344 MET A CA 1
ATOM 2596 C C . MET A 1 344 ? 18.443 -22.437 -20.178 1.00 95.12 344 MET A C 1
ATOM 2598 O O . MET A 1 344 ? 17.370 -21.848 -20.068 1.00 95.12 344 MET A O 1
ATOM 2602 N N . ASP A 1 345 ? 19.269 -22.196 -21.201 1.00 92.44 345 ASP A N 1
ATOM 2603 C CA . ASP A 1 345 ? 18.930 -21.284 -22.300 1.00 92.44 345 ASP A CA 1
ATOM 2604 C C . ASP A 1 345 ? 17.669 -21.728 -23.056 1.00 92.44 345 ASP A C 1
ATOM 2606 O O . ASP A 1 345 ? 16.776 -20.918 -23.313 1.00 92.44 345 ASP A O 1
ATOM 2610 N N . GLU A 1 346 ? 17.570 -23.018 -23.379 1.00 93.56 346 GLU A N 1
ATOM 2611 C CA . GLU A 1 346 ? 16.394 -23.599 -24.035 1.00 93.56 346 GLU A CA 1
ATOM 2612 C C . GLU A 1 346 ? 15.145 -23.511 -23.153 1.00 93.56 346 GLU A C 1
ATOM 2614 O O . GLU A 1 346 ? 14.052 -23.220 -23.648 1.00 93.56 346 GLU A O 1
ATOM 2619 N N . ASP A 1 347 ? 15.310 -23.705 -21.847 1.00 97.50 347 ASP A N 1
ATOM 2620 C CA . ASP A 1 347 ? 14.209 -23.656 -20.890 1.00 97.50 347 ASP A CA 1
ATOM 2621 C C . ASP A 1 347 ? 13.658 -22.231 -20.751 1.00 97.50 347 ASP A C 1
ATOM 2623 O O . ASP A 1 347 ? 12.445 -22.030 -20.816 1.00 97.50 347 ASP A O 1
ATOM 2627 N N . PHE A 1 348 ? 14.524 -21.214 -20.651 1.00 97.31 348 PHE A N 1
ATOM 2628 C CA . PHE A 1 348 ? 14.091 -19.810 -20.634 1.00 97.31 348 PHE A CA 1
ATOM 2629 C C . PHE A 1 348 ? 13.491 -19.360 -21.969 1.00 97.31 348 PHE A C 1
ATOM 2631 O O . PHE A 1 348 ? 12.515 -18.602 -21.973 1.00 97.31 348 PHE A O 1
ATOM 2638 N N . LYS A 1 349 ? 13.994 -19.872 -23.099 1.00 96.25 349 LYS A N 1
ATOM 2639 C CA . LYS A 1 349 ? 13.367 -19.666 -24.412 1.00 96.25 349 LYS A CA 1
ATOM 2640 C C . LYS A 1 349 ? 11.934 -20.186 -24.427 1.00 96.25 349 LYS A C 1
ATOM 2642 O O . LYS A 1 349 ? 11.050 -19.501 -24.940 1.00 96.25 349 LYS A O 1
ATOM 2647 N N . LEU A 1 350 ? 11.692 -21.372 -23.869 1.00 95.69 350 LEU A N 1
ATOM 2648 C CA . LEU A 1 350 ? 10.346 -21.929 -23.752 1.00 95.69 350 LEU A CA 1
ATOM 2649 C C . LEU A 1 350 ? 9.483 -21.111 -22.780 1.00 95.69 350 LEU A C 1
ATOM 2651 O O . LEU A 1 350 ? 8.402 -20.672 -23.168 1.00 95.69 350 LEU A O 1
ATOM 2655 N N . MET A 1 351 ? 9.968 -20.842 -21.562 1.00 97.12 351 MET A N 1
ATOM 2656 C CA . MET A 1 351 ? 9.231 -20.089 -20.534 1.00 97.12 351 MET A CA 1
ATOM 2657 C C . MET A 1 351 ? 8.798 -18.698 -21.008 1.00 97.12 351 MET A C 1
ATOM 2659 O O . MET A 1 351 ? 7.673 -18.297 -20.725 1.00 97.12 351 MET A O 1
ATOM 2663 N N . SER A 1 352 ? 9.631 -17.988 -21.779 1.00 95.25 352 SER A N 1
ATOM 2664 C CA . SER A 1 352 ? 9.320 -16.638 -22.286 1.00 95.25 352 SER A CA 1
ATOM 2665 C C . SER A 1 352 ? 8.044 -16.544 -23.136 1.00 95.25 352 SER A C 1
ATOM 2667 O O . SER A 1 352 ? 7.453 -15.469 -23.243 1.00 95.25 352 SER A O 1
ATOM 2669 N N . ARG A 1 353 ? 7.588 -17.670 -23.704 1.00 93.94 353 ARG A N 1
ATOM 2670 C CA . ARG A 1 353 ? 6.335 -17.767 -24.472 1.00 93.94 353 ARG A CA 1
ATOM 2671 C C . ARG A 1 353 ? 5.089 -17.800 -23.588 1.00 93.94 353 ARG A C 1
ATOM 2673 O O . ARG A 1 353 ? 3.987 -17.606 -24.089 1.00 93.94 353 ARG A O 1
ATOM 2680 N N . HIS A 1 354 ? 5.257 -18.077 -22.299 1.00 90.56 354 HIS A N 1
ATOM 2681 C CA . HIS A 1 354 ? 4.169 -18.318 -21.350 1.00 90.56 354 HIS A CA 1
ATOM 2682 C C . HIS A 1 354 ? 4.180 -17.316 -20.193 1.00 90.56 354 HIS A C 1
ATOM 2684 O O . HIS A 1 354 ? 3.127 -16.836 -19.787 1.00 90.56 354 HIS A O 1
ATOM 2690 N N . PHE A 1 355 ? 5.364 -16.945 -19.701 1.00 94.56 355 PHE A N 1
ATOM 2691 C CA . PHE A 1 355 ? 5.520 -16.132 -18.500 1.00 94.56 355 PHE A CA 1
ATOM 2692 C C . PHE A 1 355 ? 6.473 -14.959 -18.737 1.00 94.56 355 PHE A C 1
ATOM 2694 O O . PHE A 1 355 ? 7.533 -15.100 -19.349 1.00 94.56 355 PHE A O 1
ATOM 2701 N N . SER A 1 356 ? 6.111 -13.785 -18.216 1.00 92.50 356 SER A N 1
ATOM 2702 C CA . SER A 1 356 ? 6.992 -12.608 -18.182 1.00 92.50 356 SER A CA 1
ATOM 2703 C C . SER A 1 356 ? 7.907 -12.579 -16.959 1.00 92.50 356 SER A C 1
ATOM 2705 O O . SER A 1 356 ? 8.836 -11.772 -16.917 1.00 92.50 356 SER A O 1
ATOM 2707 N N . VAL A 1 357 ? 7.635 -13.419 -15.958 1.00 95.81 357 VAL A N 1
ATOM 2708 C CA . VAL A 1 357 ? 8.372 -13.480 -14.696 1.00 95.81 357 VAL A CA 1
ATOM 2709 C C . VAL A 1 357 ? 8.530 -14.928 -14.234 1.00 95.81 357 VAL A C 1
ATOM 2711 O O . VAL A 1 357 ? 7.603 -15.732 -14.326 1.00 95.81 357 VAL A O 1
ATOM 2714 N N . VAL A 1 358 ? 9.721 -15.259 -13.747 1.00 98.56 358 VAL A N 1
ATOM 2715 C CA . VAL A 1 358 ? 10.095 -16.584 -13.245 1.00 98.56 358 VAL A CA 1
ATOM 2716 C C . VAL A 1 358 ? 10.705 -16.434 -11.856 1.00 98.56 358 VAL A C 1
ATOM 2718 O O . VAL A 1 358 ? 11.431 -15.475 -11.584 1.00 98.56 358 VAL A O 1
ATOM 2721 N N . ARG A 1 359 ? 10.430 -17.395 -10.976 1.00 98.62 359 ARG A N 1
ATOM 2722 C CA . ARG A 1 359 ? 11.098 -17.533 -9.681 1.00 98.62 359 ARG A CA 1
ATOM 2723 C C . ARG A 1 359 ? 12.099 -18.681 -9.732 1.00 98.62 359 ARG A C 1
ATOM 2725 O O . ARG A 1 359 ? 11.771 -19.765 -10.208 1.00 98.62 359 ARG A O 1
ATOM 2732 N N . THR A 1 360 ? 13.306 -18.456 -9.220 1.00 98.62 360 THR A N 1
ATOM 2733 C CA . THR A 1 360 ? 14.332 -19.502 -9.071 1.00 98.62 360 THR A CA 1
ATOM 2734 C C . THR A 1 360 ? 14.614 -19.782 -7.600 1.00 98.62 360 THR A C 1
ATOM 2736 O O . THR A 1 360 ? 14.284 -18.979 -6.732 1.00 98.62 360 THR A O 1
ATOM 2739 N N . TYR A 1 361 ? 15.248 -20.922 -7.322 1.00 97.81 361 TYR A N 1
ATOM 2740 C CA . TYR A 1 361 ? 15.670 -21.312 -5.967 1.00 97.81 361 TYR A CA 1
ATOM 2741 C C . TYR A 1 361 ? 17.125 -20.942 -5.667 1.00 97.81 361 TYR A C 1
ATOM 2743 O O . TYR A 1 361 ? 17.494 -20.734 -4.516 1.00 97.81 361 TYR A O 1
ATOM 2751 N N . TYR A 1 362 ? 17.935 -20.837 -6.720 1.00 98.38 362 TYR A N 1
ATOM 2752 C CA . TYR A 1 362 ? 19.358 -20.529 -6.665 1.00 98.38 362 TYR A CA 1
ATOM 2753 C C . TYR A 1 362 ? 19.655 -19.299 -7.523 1.00 98.38 362 TYR A C 1
ATOM 2755 O O . TYR A 1 362 ? 18.951 -19.029 -8.509 1.00 98.38 362 TYR A O 1
ATOM 2763 N N . SER A 1 363 ? 20.733 -18.594 -7.183 1.00 97.75 363 SER A N 1
ATOM 2764 C CA . SER A 1 363 ? 21.250 -17.477 -7.975 1.00 97.75 363 SER A CA 1
ATOM 2765 C C . SER A 1 363 ? 22.143 -17.991 -9.107 1.00 97.75 363 SER A C 1
ATOM 2767 O O . SER A 1 363 ? 22.175 -17.429 -10.207 1.00 97.75 363 SER A O 1
ATOM 2769 N N . SER A 1 364 ? 22.791 -19.133 -8.875 1.00 95.50 364 SER A N 1
ATOM 2770 C CA . SER A 1 364 ? 23.487 -19.930 -9.878 1.00 95.50 364 SER A CA 1
ATOM 2771 C C . SER A 1 364 ? 23.357 -21.426 -9.613 1.00 95.50 364 SER A C 1
ATOM 2773 O O . SER A 1 364 ? 23.261 -21.877 -8.472 1.00 95.50 364 SER A O 1
ATOM 2775 N N . TYR A 1 365 ? 23.390 -22.209 -10.688 1.00 93.81 365 TYR A N 1
ATOM 2776 C CA . TYR A 1 365 ? 23.386 -23.668 -10.638 1.00 93.81 365 TYR A CA 1
ATOM 2777 C C . TYR A 1 365 ? 24.756 -24.172 -11.085 1.00 93.81 365 TYR A C 1
ATOM 2779 O O . TYR A 1 365 ? 25.103 -24.018 -12.252 1.00 93.81 365 TYR A O 1
ATOM 2787 N N . LEU A 1 366 ? 25.548 -24.742 -10.170 1.00 90.62 366 LEU A N 1
ATOM 2788 C CA . LEU A 1 366 ? 26.902 -25.257 -10.452 1.00 90.62 366 LEU A CA 1
ATOM 2789 C C . LEU A 1 366 ? 27.816 -24.225 -11.153 1.00 90.62 366 LEU A C 1
ATOM 2791 O O . LEU A 1 366 ? 28.524 -24.550 -12.103 1.00 90.62 366 LEU A O 1
ATOM 2795 N N . GLY A 1 367 ? 27.764 -22.963 -10.710 1.00 85.06 367 GLY A N 1
ATOM 2796 C CA . GLY A 1 367 ? 28.551 -21.853 -11.270 1.00 85.06 367 GLY A CA 1
ATOM 2797 C C . GLY A 1 367 ? 27.939 -21.177 -12.505 1.00 85.06 367 GLY A C 1
ATOM 2798 O O . GLY A 1 367 ? 28.461 -20.167 -12.978 1.00 85.06 367 GLY A O 1
ATOM 2799 N N . TYR A 1 368 ? 26.811 -21.672 -13.020 1.00 90.81 368 TYR A N 1
ATOM 2800 C CA . TYR A 1 368 ? 26.079 -21.027 -14.110 1.00 90.81 368 TYR A CA 1
ATOM 2801 C C . TYR A 1 368 ? 25.036 -20.055 -13.551 1.00 90.81 368 TYR A C 1
ATOM 2803 O O . TYR A 1 368 ? 23.991 -20.468 -13.045 1.00 90.81 368 TYR A O 1
ATOM 2811 N N . GLN A 1 369 ? 25.313 -18.752 -13.647 1.00 92.50 369 GLN A N 1
ATOM 2812 C CA . GLN A 1 369 ? 24.397 -17.688 -13.222 1.00 92.50 369 GLN A CA 1
ATOM 2813 C C . GLN A 1 369 ? 23.104 -17.705 -14.047 1.00 92.50 369 GLN A C 1
ATOM 2815 O O . GLN A 1 369 ? 23.112 -17.393 -15.242 1.00 92.50 369 GLN A O 1
ATOM 2820 N N . VAL A 1 370 ? 21.980 -18.013 -13.397 1.00 95.69 370 VAL A N 1
ATOM 2821 C CA . VAL A 1 370 ? 20.693 -18.224 -14.081 1.00 95.69 370 VAL A CA 1
ATOM 2822 C C . VAL A 1 370 ? 20.157 -16.946 -14.742 1.00 95.69 370 VAL A C 1
ATOM 2824 O O . VAL A 1 370 ? 19.513 -16.999 -15.789 1.00 95.69 370 VAL A O 1
ATOM 2827 N N . VAL A 1 371 ? 20.506 -15.778 -14.186 1.00 96.56 371 VAL A N 1
ATOM 2828 C CA . VAL A 1 371 ? 20.084 -14.455 -14.679 1.00 96.56 371 VAL A CA 1
ATOM 2829 C C . VAL A 1 371 ? 20.449 -14.199 -16.142 1.00 96.56 371 VAL A C 1
ATOM 2831 O O . VAL A 1 371 ? 19.709 -13.511 -16.840 1.00 96.56 371 VAL A O 1
ATOM 2834 N N . ARG A 1 372 ? 21.547 -14.783 -16.640 1.00 93.50 372 ARG A N 1
ATOM 2835 C CA . ARG A 1 372 ? 22.023 -14.564 -18.017 1.00 93.50 372 ARG A CA 1
ATOM 2836 C C . ARG A 1 372 ? 21.028 -15.091 -19.049 1.00 93.50 372 ARG A C 1
ATOM 2838 O O . ARG A 1 372 ? 20.810 -14.457 -20.079 1.00 93.50 372 ARG A O 1
ATOM 2845 N N . TYR A 1 373 ? 20.408 -16.227 -18.745 1.00 95.31 373 TYR A N 1
ATOM 2846 C CA . TYR A 1 373 ? 19.428 -16.874 -19.614 1.00 95.31 373 TYR A CA 1
ATOM 2847 C C . TYR A 1 373 ? 18.085 -16.145 -19.555 1.00 95.31 373 TYR A C 1
ATOM 2849 O O . TYR A 1 373 ? 17.491 -15.871 -20.593 1.00 95.31 373 TYR A O 1
ATOM 2857 N N . ALA A 1 374 ? 17.654 -15.728 -18.362 1.00 95.38 374 ALA A N 1
ATOM 2858 C CA . ALA A 1 374 ? 16.443 -14.928 -18.202 1.00 95.38 374 ALA A CA 1
ATOM 2859 C C . ALA A 1 374 ? 16.531 -13.578 -18.934 1.00 95.38 374 ALA A C 1
ATOM 2861 O O . ALA A 1 374 ? 15.627 -13.218 -19.692 1.00 95.38 374 ALA A O 1
ATOM 2862 N N . ALA A 1 375 ? 17.655 -12.870 -18.778 1.00 93.75 375 ALA A N 1
ATOM 2863 C CA . ALA A 1 375 ? 17.903 -11.583 -19.423 1.00 93.75 375 ALA A CA 1
ATOM 2864 C C . ALA A 1 375 ? 17.866 -11.684 -20.955 1.00 93.75 375 ALA A C 1
ATOM 2866 O O . ALA A 1 375 ? 17.262 -10.836 -21.612 1.00 93.75 375 ALA A O 1
ATOM 2867 N N . LYS A 1 376 ? 18.451 -12.748 -21.528 1.00 91.81 376 LYS A N 1
ATOM 2868 C CA . LYS A 1 376 ? 18.469 -12.996 -22.980 1.00 91.81 376 LYS A CA 1
ATOM 2869 C C . LYS A 1 376 ? 17.067 -13.055 -23.594 1.00 91.81 376 LYS A C 1
ATOM 2871 O O . LYS A 1 376 ? 16.891 -12.633 -24.734 1.00 91.81 376 LYS A O 1
ATOM 2876 N N . TYR A 1 377 ? 16.083 -13.550 -22.845 1.00 93.62 377 TYR A N 1
ATOM 2877 C CA . TYR A 1 377 ? 14.698 -13.702 -23.301 1.00 93.62 377 TYR A CA 1
ATOM 2878 C C . TYR A 1 377 ? 13.727 -12.698 -22.659 1.00 93.62 377 TYR A C 1
ATOM 2880 O O . TYR A 1 377 ? 12.515 -12.863 -22.769 1.00 93.62 377 TYR A O 1
ATOM 2888 N N . ASN A 1 378 ? 14.246 -11.644 -22.015 1.00 90.94 378 ASN A N 1
ATOM 2889 C CA . ASN A 1 378 ? 13.461 -10.595 -21.356 1.00 90.94 378 ASN A CA 1
ATOM 2890 C C . ASN A 1 378 ? 12.431 -11.139 -20.341 1.00 90.94 378 ASN A C 1
ATOM 2892 O O . ASN A 1 378 ? 11.296 -10.663 -20.256 1.00 90.94 378 ASN A O 1
ATOM 2896 N N . VAL A 1 379 ? 12.834 -12.160 -19.584 1.00 95.50 379 VAL A N 1
ATOM 2897 C CA . VAL A 1 379 ? 12.050 -12.745 -18.492 1.00 95.50 379 VAL A CA 1
ATOM 2898 C C . VAL A 1 379 ? 12.539 -12.144 -17.177 1.00 95.50 379 VAL A C 1
ATOM 2900 O O . VAL A 1 379 ? 13.720 -12.240 -16.853 1.00 95.50 379 VAL A O 1
ATOM 2903 N N . GLY A 1 380 ? 11.647 -11.512 -16.414 1.00 97.56 380 GLY A N 1
ATOM 2904 C CA . GLY A 1 380 ? 11.976 -10.993 -15.086 1.00 97.56 380 GLY A CA 1
ATOM 2905 C C . GLY A 1 380 ? 12.257 -12.117 -14.086 1.00 97.56 380 GLY A C 1
ATOM 2906 O O . GLY A 1 380 ? 11.650 -13.182 -14.175 1.00 97.56 380 GLY A O 1
ATOM 2907 N N . LEU A 1 381 ? 13.138 -11.880 -13.112 1.00 98.06 381 LEU A N 1
ATOM 2908 C CA . LEU A 1 381 ? 13.487 -12.857 -12.083 1.00 98.06 381 LEU A CA 1
ATOM 2909 C C . LEU A 1 381 ? 13.163 -12.393 -10.668 1.00 98.06 381 LEU A C 1
ATOM 2911 O O . LEU A 1 381 ? 13.659 -11.366 -10.205 1.00 98.06 381 LEU A O 1
ATOM 2915 N N . TYR A 1 382 ? 12.424 -13.241 -9.961 1.00 98.56 382 TYR A N 1
ATOM 2916 C CA . TYR A 1 382 ? 12.499 -13.364 -8.511 1.00 98.56 382 TYR A CA 1
ATOM 2917 C C . TYR A 1 382 ? 13.621 -14.363 -8.206 1.00 98.56 382 TYR A C 1
ATOM 2919 O O . TYR A 1 382 ? 13.421 -15.579 -8.211 1.00 98.56 382 TYR A O 1
ATOM 2927 N N . LEU A 1 383 ? 14.837 -13.836 -8.064 1.00 98.75 383 LEU A N 1
ATOM 2928 C CA . LEU A 1 383 ? 16.070 -14.616 -8.000 1.00 98.75 383 LEU A CA 1
ATOM 2929 C C . LEU A 1 383 ? 16.233 -15.235 -6.611 1.00 98.75 383 LEU A C 1
ATOM 2931 O O . LEU A 1 383 ? 16.414 -14.513 -5.632 1.00 98.75 383 LEU A O 1
ATOM 2935 N N . GLY A 1 384 ? 16.198 -16.560 -6.525 1.00 98.62 384 GLY A N 1
ATOM 2936 C CA . GLY A 1 384 ? 16.463 -17.264 -5.272 1.00 98.62 384 GLY A CA 1
ATOM 2937 C C . GLY A 1 384 ? 17.929 -17.188 -4.860 1.00 98.62 384 GLY A C 1
ATOM 2938 O O . GLY A 1 384 ? 18.821 -17.130 -5.701 1.00 98.62 384 GLY A O 1
ATOM 2939 N N . VAL A 1 385 ? 18.182 -17.224 -3.559 1.00 98.69 385 VAL A N 1
ATOM 2940 C CA . VAL A 1 385 ? 19.501 -17.442 -2.961 1.00 98.69 385 VAL A CA 1
ATOM 2941 C C . VAL A 1 385 ? 19.353 -18.639 -2.039 1.00 98.69 385 VAL A C 1
ATOM 2943 O O . VAL A 1 385 ? 18.763 -18.530 -0.962 1.00 98.69 385 VAL A O 1
ATOM 2946 N N . PHE A 1 386 ? 19.845 -19.794 -2.484 1.00 97.25 386 PHE A N 1
ATOM 2947 C CA . PHE A 1 386 ? 19.708 -21.028 -1.722 1.00 97.25 386 PHE A CA 1
ATOM 2948 C C . PHE A 1 386 ? 20.532 -20.947 -0.437 1.00 97.25 386 PHE A C 1
ATOM 2950 O O . PHE A 1 386 ? 21.742 -20.721 -0.496 1.00 97.25 386 PHE A O 1
ATOM 2957 N N . MET A 1 387 ? 19.893 -21.149 0.716 1.00 95.12 387 MET A N 1
ATOM 2958 C CA . MET A 1 387 ? 20.578 -21.119 2.007 1.00 95.12 387 MET A CA 1
ATOM 2959 C C . MET A 1 387 ? 21.177 -22.478 2.360 1.00 95.12 387 MET A C 1
ATOM 2961 O O . MET A 1 387 ? 20.485 -23.492 2.410 1.00 95.12 387 MET A O 1
ATOM 2965 N N . THR A 1 388 ? 22.474 -22.473 2.659 1.00 95.19 388 THR A N 1
ATOM 2966 C CA . THR A 1 388 ? 23.209 -23.605 3.234 1.00 95.19 388 THR A CA 1
ATOM 2967 C C . THR A 1 388 ? 24.264 -23.091 4.221 1.00 95.19 388 THR A C 1
ATOM 2969 O O . THR A 1 388 ? 24.584 -21.904 4.239 1.00 95.19 388 THR A O 1
ATOM 2972 N N . ARG A 1 389 ? 24.758 -23.959 5.110 1.00 93.94 389 ARG A N 1
ATOM 2973 C CA . ARG A 1 389 ? 25.902 -23.664 5.997 1.00 93.94 389 ARG A CA 1
ATOM 2974 C C . ARG A 1 389 ? 27.234 -24.077 5.370 1.00 93.94 389 ARG A C 1
ATOM 2976 O O . ARG A 1 389 ? 28.285 -23.905 5.977 1.00 93.94 389 ARG A O 1
ATOM 2983 N N . GLU A 1 390 ? 27.186 -24.655 4.176 1.00 95.75 390 GLU A N 1
ATOM 2984 C CA . GLU A 1 390 ? 28.368 -25.066 3.433 1.00 95.75 390 GLU A CA 1
ATOM 2985 C C . GLU A 1 390 ? 29.121 -23.858 2.867 1.00 95.75 390 GLU A C 1
ATOM 2987 O O . GLU A 1 390 ? 28.535 -22.821 2.554 1.00 95.75 390 GLU A O 1
ATOM 2992 N N . ALA A 1 391 ? 30.437 -24.008 2.691 1.00 94.88 391 ALA A N 1
ATOM 2993 C CA . ALA A 1 391 ? 31.316 -22.921 2.255 1.00 94.88 391 ALA A CA 1
ATOM 2994 C C . ALA A 1 391 ? 30.905 -22.303 0.903 1.00 94.88 391 ALA A C 1
ATOM 2996 O O . ALA A 1 391 ? 31.168 -21.128 0.652 1.00 94.88 391 ALA A O 1
ATOM 2997 N N . TRP A 1 392 ? 30.225 -23.067 0.041 1.00 94.44 392 TRP A N 1
ATOM 2998 C CA . TRP A 1 392 ? 29.765 -22.581 -1.259 1.00 94.44 392 TRP A CA 1
ATOM 2999 C C . TRP A 1 392 ? 28.558 -21.637 -1.181 1.00 94.44 392 TRP A C 1
ATOM 3001 O O . TRP A 1 392 ? 28.252 -20.999 -2.188 1.00 94.44 392 TRP A O 1
ATOM 3011 N N . TYR A 1 393 ? 27.906 -21.471 -0.019 1.00 97.00 393 TYR A N 1
ATOM 3012 C CA . TYR A 1 393 ? 26.839 -20.475 0.162 1.00 97.00 393 TYR A CA 1
ATOM 3013 C C . TYR A 1 393 ? 27.284 -19.073 -0.268 1.00 97.00 393 TYR A C 1
ATOM 3015 O O . TYR A 1 393 ? 26.521 -18.325 -0.880 1.00 97.00 393 TYR A O 1
ATOM 3023 N N . GLN A 1 394 ? 28.556 -18.742 -0.025 1.00 96.25 394 GLN A N 1
ATOM 3024 C CA . GLN A 1 394 ? 29.122 -17.458 -0.415 1.00 96.25 394 GLN A CA 1
ATOM 3025 C C . GLN A 1 394 ? 29.015 -17.206 -1.927 1.00 96.25 394 GLN A C 1
ATOM 3027 O O . GLN A 1 394 ? 28.730 -16.079 -2.326 1.00 96.25 394 GLN A O 1
ATOM 3032 N N . PHE A 1 395 ? 29.132 -18.243 -2.765 1.00 96.38 395 PHE A N 1
ATOM 3033 C CA . PHE A 1 395 ? 28.931 -18.105 -4.209 1.00 96.38 395 PHE A CA 1
ATOM 3034 C C . PHE A 1 395 ? 27.489 -17.731 -4.555 1.00 96.38 395 PHE A C 1
ATOM 3036 O O . PHE A 1 395 ? 27.280 -16.931 -5.461 1.00 96.38 395 PHE A O 1
ATOM 3043 N N . GLN A 1 396 ? 26.493 -18.223 -3.808 1.00 98.31 396 GLN A N 1
ATOM 3044 C CA . GLN A 1 396 ? 25.101 -17.821 -4.029 1.00 98.31 396 GLN A CA 1
ATOM 3045 C C . GLN A 1 396 ? 24.895 -16.330 -3.734 1.00 98.31 396 GLN A C 1
ATOM 3047 O O . GLN A 1 396 ? 24.233 -15.636 -4.511 1.00 98.31 396 GLN A O 1
ATOM 3052 N N . ILE A 1 397 ? 25.487 -15.824 -2.646 1.00 98.25 397 ILE A N 1
ATOM 3053 C CA . ILE A 1 397 ? 25.459 -14.394 -2.300 1.00 98.25 397 ILE A CA 1
ATOM 3054 C C . ILE A 1 397 ? 26.182 -13.574 -3.376 1.00 98.25 397 ILE A C 1
ATOM 3056 O O . ILE A 1 397 ? 25.643 -12.572 -3.849 1.00 98.25 397 ILE A O 1
ATOM 3060 N N . ASP A 1 398 ? 27.390 -13.984 -3.766 1.00 97.75 398 ASP A N 1
ATOM 3061 C CA . ASP A 1 398 ? 28.206 -13.281 -4.760 1.00 97.75 398 ASP A CA 1
ATOM 3062 C C . ASP A 1 398 ? 27.502 -13.202 -6.116 1.00 97.75 398 ASP A C 1
ATOM 3064 O O . ASP A 1 398 ? 27.448 -12.127 -6.715 1.00 97.75 398 ASP A O 1
ATOM 3068 N N . ASP A 1 399 ? 26.895 -14.300 -6.564 1.00 97.62 399 ASP A N 1
ATOM 3069 C CA . ASP A 1 399 ? 26.152 -14.353 -7.819 1.00 97.62 399 ASP A CA 1
ATOM 3070 C C . ASP A 1 399 ? 24.851 -13.549 -7.763 1.00 97.62 399 ASP A C 1
ATOM 3072 O O . ASP A 1 399 ? 24.498 -12.912 -8.753 1.00 97.62 399 ASP A O 1
ATOM 3076 N N . ALA A 1 400 ? 24.155 -13.503 -6.622 1.00 98.19 400 ALA A N 1
ATOM 3077 C CA . ALA A 1 400 ? 22.965 -12.667 -6.458 1.00 98.19 400 ALA A CA 1
ATOM 3078 C C . ALA A 1 400 ? 23.307 -11.171 -6.512 1.00 98.19 400 ALA A C 1
ATOM 3080 O O . ALA A 1 400 ? 22.647 -10.399 -7.214 1.00 98.19 400 ALA A O 1
ATOM 3081 N N . VAL A 1 401 ? 24.381 -10.765 -5.826 1.00 97.94 401 VAL A N 1
ATOM 3082 C CA . VAL A 1 401 ? 24.908 -9.395 -5.896 1.00 97.94 401 VAL A CA 1
ATOM 3083 C C . VAL A 1 401 ? 25.358 -9.085 -7.325 1.00 97.94 401 VAL A C 1
ATOM 3085 O O . VAL A 1 401 ? 24.946 -8.073 -7.885 1.00 97.94 401 VAL A O 1
ATOM 3088 N N . GLY A 1 402 ? 26.143 -9.963 -7.954 1.00 96.38 402 GLY A N 1
ATOM 3089 C CA . GLY A 1 402 ? 26.597 -9.800 -9.337 1.00 96.38 402 GLY A CA 1
ATOM 3090 C C . GLY A 1 402 ? 25.436 -9.675 -10.326 1.00 96.38 402 GLY A C 1
ATOM 3091 O O . GLY A 1 402 ? 25.440 -8.787 -11.178 1.00 96.38 402 GLY A O 1
ATOM 3092 N N . ALA A 1 403 ? 24.398 -10.497 -10.168 1.00 95.44 403 ALA A N 1
ATOM 3093 C CA . ALA A 1 403 ? 23.188 -10.443 -10.978 1.00 95.44 403 ALA A CA 1
ATOM 3094 C C . ALA A 1 403 ? 22.469 -9.092 -10.856 1.00 95.44 403 ALA A C 1
ATOM 3096 O O . ALA A 1 403 ? 22.118 -8.496 -11.874 1.00 95.44 403 ALA A O 1
ATOM 3097 N N . ALA A 1 404 ? 22.303 -8.571 -9.638 1.00 93.88 404 ALA A N 1
ATOM 3098 C CA . ALA A 1 404 ? 21.685 -7.266 -9.400 1.00 93.88 404 ALA A CA 1
ATOM 3099 C C . ALA A 1 404 ? 22.481 -6.098 -10.004 1.00 93.88 404 ALA A C 1
ATOM 3101 O O . ALA A 1 404 ? 21.900 -5.134 -10.510 1.00 93.88 404 ALA A O 1
ATOM 3102 N N . LEU A 1 405 ? 23.814 -6.181 -9.978 1.00 91.19 405 LEU A N 1
ATOM 3103 C CA . LEU A 1 405 ? 24.687 -5.153 -10.544 1.00 91.19 405 LEU A CA 1
ATOM 3104 C C . LEU A 1 405 ? 24.660 -5.171 -12.079 1.00 91.19 405 LEU A C 1
ATOM 3106 O O . LEU A 1 405 ? 24.526 -4.116 -12.707 1.00 91.19 405 LEU A O 1
ATOM 3110 N N . SER A 1 406 ? 24.768 -6.360 -12.677 1.00 92.81 406 SER A N 1
ATOM 3111 C CA . SER A 1 406 ? 24.937 -6.539 -14.124 1.00 92.81 406 SER A CA 1
ATOM 3112 C C . SER A 1 406 ? 23.628 -6.621 -14.914 1.00 92.81 406 SER A C 1
ATOM 3114 O O . SER A 1 406 ? 23.623 -6.262 -16.088 1.00 92.81 406 SER A O 1
ATOM 3116 N N . TYR A 1 407 ? 22.521 -7.051 -14.299 1.00 94.62 407 TYR A N 1
ATOM 3117 C CA . TYR A 1 407 ? 21.233 -7.278 -14.975 1.00 94.62 407 TYR A CA 1
ATOM 3118 C C . TYR A 1 407 ? 20.051 -6.591 -14.257 1.00 94.62 407 TYR A C 1
ATOM 3120 O O . TYR A 1 407 ? 19.038 -7.232 -13.958 1.00 94.62 407 TYR A O 1
ATOM 3128 N N . PRO A 1 408 ? 20.125 -5.272 -13.993 1.00 87.25 408 PRO A N 1
ATOM 3129 C CA . PRO A 1 408 ? 19.146 -4.563 -13.162 1.00 87.25 408 PRO A CA 1
ATOM 3130 C C . PRO A 1 408 ? 17.718 -4.554 -13.728 1.00 87.25 408 PRO A C 1
ATOM 3132 O O . PRO A 1 408 ? 16.764 -4.478 -12.967 1.00 87.25 408 PRO A O 1
ATOM 3135 N N . SER A 1 409 ? 17.538 -4.639 -15.050 1.00 85.44 409 SER A N 1
ATOM 3136 C CA . SER A 1 409 ? 16.204 -4.708 -15.671 1.00 85.44 409 SER A CA 1
ATOM 3137 C C . SER A 1 409 ? 15.541 -6.083 -15.521 1.00 85.44 409 SER A C 1
ATOM 3139 O O . SER A 1 409 ? 14.312 -6.195 -15.593 1.00 85.44 409 SER A O 1
ATOM 3141 N N . THR A 1 410 ? 16.358 -7.122 -15.315 1.00 94.06 410 THR A N 1
ATOM 3142 C CA . THR A 1 410 ? 15.934 -8.523 -15.203 1.00 94.06 410 THR A CA 1
ATOM 3143 C C . THR A 1 410 ? 15.543 -8.863 -13.768 1.00 94.06 410 THR A C 1
ATOM 3145 O O . THR A 1 410 ? 14.512 -9.494 -13.560 1.00 94.06 410 THR A O 1
ATOM 3148 N N . ILE A 1 411 ? 16.312 -8.421 -12.769 1.00 96.88 411 ILE A N 1
ATOM 3149 C CA . ILE A 1 411 ? 16.025 -8.713 -11.356 1.00 96.88 411 ILE A CA 1
ATOM 3150 C C . ILE A 1 411 ? 14.820 -7.899 -10.870 1.00 96.88 411 ILE A C 1
ATOM 3152 O O . ILE A 1 411 ? 14.856 -6.672 -10.848 1.00 96.88 411 ILE A O 1
ATOM 3156 N N . LYS A 1 412 ? 13.748 -8.594 -10.477 1.00 95.50 412 LYS A N 1
ATOM 3157 C CA . LYS A 1 412 ? 12.542 -8.016 -9.859 1.00 95.50 412 LYS A CA 1
ATOM 3158 C C . LYS A 1 412 ? 12.625 -8.036 -8.338 1.00 95.50 412 LYS A C 1
ATOM 3160 O O . LYS A 1 412 ? 12.266 -7.055 -7.700 1.00 95.50 412 LYS A O 1
ATOM 3165 N N . ALA A 1 413 ? 13.150 -9.124 -7.782 1.00 97.88 413 ALA A N 1
ATOM 3166 C CA . ALA A 1 413 ? 13.472 -9.250 -6.367 1.00 97.88 413 ALA A CA 1
ATOM 3167 C C . ALA A 1 413 ? 14.559 -10.312 -6.158 1.00 97.88 413 ALA A C 1
ATOM 3169 O O . ALA A 1 413 ? 14.770 -11.171 -7.019 1.00 97.88 413 ALA A O 1
ATOM 3170 N N . ILE A 1 414 ? 15.214 -10.275 -4.999 1.00 98.81 414 ILE A N 1
ATOM 3171 C CA . ILE A 1 414 ? 16.096 -11.342 -4.512 1.00 98.81 414 ILE A CA 1
ATOM 3172 C C . ILE A 1 414 ? 15.436 -11.999 -3.299 1.00 98.81 414 ILE A C 1
ATOM 3174 O O . ILE A 1 414 ? 15.034 -11.316 -2.360 1.00 98.81 414 ILE A O 1
ATOM 3178 N N . LEU A 1 415 ? 15.334 -13.323 -3.310 1.00 98.81 415 LEU A N 1
ATOM 3179 C CA . LEU A 1 415 ? 14.663 -14.111 -2.282 1.00 98.81 415 LEU A CA 1
ATOM 3180 C C . LEU A 1 415 ? 15.677 -14.995 -1.552 1.00 98.81 415 LEU A C 1
ATOM 3182 O O . LEU A 1 415 ? 16.151 -15.990 -2.094 1.00 98.81 415 LEU A O 1
ATOM 3186 N N . VAL A 1 416 ? 16.023 -14.616 -0.325 1.00 98.69 416 VAL A N 1
ATOM 3187 C CA . VAL A 1 416 ? 17.005 -15.301 0.518 1.00 98.69 416 VAL A CA 1
ATOM 3188 C C . VAL A 1 416 ? 16.335 -16.433 1.281 1.00 98.69 416 VAL A C 1
ATOM 3190 O O . VAL A 1 416 ? 15.558 -16.192 2.203 1.00 98.69 416 VAL A O 1
ATOM 3193 N N . GLY A 1 417 ? 16.654 -17.667 0.906 1.00 97.12 417 GLY A N 1
ATOM 3194 C CA . GLY A 1 417 ? 16.083 -18.860 1.517 1.00 97.12 417 GLY A CA 1
ATOM 3195 C C . GLY A 1 417 ? 14.647 -19.178 1.084 1.00 97.12 417 GLY A C 1
ATOM 3196 O O . GLY A 1 417 ? 13.898 -18.326 0.597 1.00 97.12 417 GLY A O 1
ATOM 3197 N N . ASN A 1 418 ? 14.285 -20.445 1.270 1.00 97.06 418 ASN A N 1
ATOM 3198 C CA . ASN A 1 418 ? 12.972 -21.029 1.020 1.00 97.06 418 ASN A CA 1
ATOM 3199 C C . ASN A 1 418 ? 12.662 -22.050 2.122 1.00 97.06 418 ASN A C 1
ATOM 3201 O O . ASN A 1 418 ? 13.347 -23.068 2.206 1.00 97.06 418 ASN A O 1
ATOM 3205 N N . GLU A 1 419 ? 11.652 -21.776 2.950 1.00 95.50 419 GLU A N 1
ATOM 3206 C CA . GLU A 1 419 ? 11.171 -22.668 4.026 1.00 95.50 419 GLU A CA 1
ATOM 3207 C C . GLU A 1 419 ? 12.274 -23.068 5.022 1.00 95.50 419 GLU A C 1
ATOM 3209 O O . GLU A 1 419 ? 12.440 -24.219 5.419 1.00 95.50 419 GLU A O 1
ATOM 3214 N N . ASN A 1 420 ? 13.091 -22.089 5.397 1.00 95.00 420 ASN A N 1
ATOM 3215 C CA . ASN A 1 420 ? 14.309 -22.288 6.171 1.00 95.00 420 ASN A CA 1
ATOM 3216 C C . ASN A 1 420 ? 14.167 -21.957 7.660 1.00 95.00 420 ASN A C 1
ATOM 3218 O O . ASN A 1 420 ? 15.048 -22.341 8.434 1.00 95.00 420 ASN A O 1
ATOM 3222 N N . VAL A 1 421 ? 13.088 -21.287 8.069 1.00 95.31 421 VAL A N 1
ATOM 3223 C CA . VAL A 1 421 ? 12.892 -20.880 9.466 1.00 95.31 421 VAL A CA 1
ATOM 3224 C C . VAL A 1 421 ? 12.526 -22.082 10.352 1.00 95.31 421 VAL A C 1
ATOM 3226 O O . VAL A 1 421 ? 11.690 -22.922 10.007 1.00 95.31 421 VAL A O 1
ATOM 3229 N N . ILE A 1 422 ? 13.168 -22.168 11.519 1.00 88.44 422 ILE A N 1
ATOM 3230 C CA . ILE A 1 422 ? 12.850 -23.112 12.604 1.00 88.44 422 ILE A CA 1
ATOM 3231 C C . ILE A 1 422 ? 11.375 -22.938 13.023 1.00 88.44 422 ILE A C 1
ATOM 3233 O O . ILE A 1 422 ? 10.916 -21.808 13.170 1.00 88.44 422 ILE A O 1
ATOM 3237 N N . PRO A 1 423 ? 10.615 -24.026 13.255 1.00 86.94 423 PRO A N 1
ATOM 3238 C CA . PRO A 1 423 ? 11.096 -25.376 13.561 1.00 86.94 423 PRO A CA 1
ATOM 3239 C C . PRO A 1 423 ? 11.304 -26.304 12.367 1.00 86.94 423 PRO A C 1
ATOM 3241 O O . PRO A 1 423 ? 11.835 -27.395 12.555 1.00 86.94 423 PRO A O 1
ATOM 3244 N N . CYS A 1 424 ? 10.883 -25.927 11.165 1.00 83.00 424 CYS A N 1
ATOM 3245 C CA . CYS A 1 424 ? 10.892 -26.866 10.046 1.00 83.00 424 CYS A CA 1
ATOM 3246 C C . CYS A 1 424 ? 12.100 -26.733 9.129 1.00 83.00 424 CYS A C 1
ATOM 3248 O O . CYS A 1 424 ? 12.492 -27.724 8.520 1.00 83.00 424 CYS A O 1
ATOM 3250 N N . GLY A 1 425 ? 12.708 -25.551 9.065 1.00 89.50 425 GLY A N 1
ATOM 3251 C CA . GLY A 1 425 ? 14.033 -25.388 8.492 1.00 89.50 425 GLY A CA 1
ATOM 3252 C C . GLY A 1 425 ? 15.134 -25.309 9.561 1.00 89.50 425 GLY A C 1
ATOM 3253 O O . GLY A 1 425 ? 14.845 -25.267 10.759 1.00 89.50 425 GLY A O 1
ATOM 3254 N N . PRO A 1 426 ? 16.416 -25.294 9.154 1.00 93.81 426 PRO A N 1
ATOM 3255 C CA . PRO A 1 426 ? 17.550 -25.338 10.080 1.00 93.81 426 PRO A CA 1
ATOM 3256 C C . PRO A 1 426 ? 18.098 -23.954 10.492 1.00 93.81 426 PRO A C 1
ATOM 3258 O O . PRO A 1 426 ? 19.190 -23.880 11.070 1.00 93.81 426 PRO A O 1
ATOM 3261 N N . TYR A 1 427 ? 17.391 -22.859 10.187 1.00 96.06 427 TYR A N 1
ATOM 3262 C CA . TYR A 1 427 ? 17.855 -21.484 10.413 1.00 96.06 427 TYR A CA 1
ATOM 3263 C C . TYR A 1 427 ? 16.947 -20.692 11.348 1.00 96.06 427 TYR A C 1
ATOM 3265 O O . TYR A 1 427 ? 15.724 -20.836 11.345 1.00 96.06 427 TYR A O 1
ATOM 3273 N N . LYS A 1 428 ? 17.554 -19.802 12.130 1.00 94.81 428 LYS A N 1
ATOM 3274 C CA . LYS A 1 428 ? 16.821 -18.774 12.874 1.00 94.81 428 LYS A CA 1
ATOM 3275 C C . LYS A 1 428 ? 16.471 -17.618 11.938 1.00 94.81 428 LYS A C 1
ATOM 3277 O O . LYS A 1 428 ? 17.152 -17.400 10.938 1.00 94.81 428 LYS A O 1
ATOM 3282 N N . ALA A 1 429 ? 15.462 -16.826 12.301 1.00 92.25 429 ALA A N 1
ATOM 3283 C CA . ALA A 1 429 ? 15.132 -15.595 11.579 1.00 92.25 429 ALA A CA 1
ATOM 3284 C C . ALA A 1 429 ? 16.358 -14.670 11.422 1.00 92.25 429 ALA A C 1
ATOM 3286 O O . ALA A 1 429 ? 16.585 -14.130 10.341 1.00 92.25 429 ALA A O 1
ATOM 3287 N N . ASP A 1 430 ? 17.195 -14.570 12.459 1.00 93.25 430 ASP A N 1
ATOM 3288 C CA . ASP A 1 430 ? 18.398 -13.727 12.461 1.00 93.25 430 ASP A CA 1
ATOM 3289 C C . ASP A 1 430 ? 19.434 -14.130 11.402 1.00 93.25 430 ASP A C 1
ATOM 3291 O O . ASP A 1 430 ? 20.056 -13.256 10.798 1.00 93.25 430 ASP A O 1
ATOM 3295 N N . ASP A 1 431 ? 19.583 -15.428 11.114 1.00 97.06 431 ASP A N 1
ATOM 3296 C CA . ASP A 1 431 ? 20.520 -15.913 10.091 1.00 97.06 431 ASP A CA 1
ATOM 3297 C C . ASP A 1 431 ? 20.112 -15.410 8.692 1.00 97.06 431 ASP A C 1
ATOM 3299 O O . ASP A 1 431 ? 20.946 -15.018 7.866 1.00 97.06 431 ASP A O 1
ATOM 3303 N N . ILE A 1 432 ? 18.801 -15.390 8.437 1.00 97.94 432 ILE A N 1
ATOM 3304 C CA . ILE A 1 432 ? 18.213 -14.921 7.179 1.00 97.94 432 ILE A CA 1
ATOM 3305 C C . ILE A 1 432 ? 18.324 -13.396 7.089 1.00 97.94 432 ILE A C 1
ATOM 3307 O O . ILE A 1 432 ? 18.781 -12.876 6.070 1.00 97.94 432 ILE A O 1
ATOM 3311 N N . ILE A 1 433 ? 17.987 -12.678 8.169 1.00 97.25 433 ILE A N 1
ATOM 3312 C CA . ILE A 1 433 ? 18.119 -11.213 8.268 1.00 97.25 433 ILE A CA 1
ATOM 3313 C C . ILE A 1 433 ? 19.564 -10.785 7.991 1.00 97.25 433 ILE A C 1
ATOM 3315 O O . ILE A 1 433 ? 19.798 -9.865 7.204 1.00 97.25 433 ILE A O 1
ATOM 3319 N N . ALA A 1 434 ? 20.544 -11.476 8.577 1.00 96.38 434 ALA A N 1
ATOM 3320 C CA . ALA A 1 434 ? 21.957 -11.193 8.350 1.00 96.38 434 ALA A CA 1
ATOM 3321 C C . ALA A 1 434 ? 22.344 -11.352 6.869 1.00 96.38 434 ALA A C 1
ATOM 3323 O O . ALA A 1 434 ? 23.046 -10.497 6.319 1.00 96.38 434 ALA A O 1
ATOM 3324 N N . SER A 1 435 ? 21.841 -12.386 6.185 1.00 97.81 435 SER A N 1
ATOM 3325 C CA . SER A 1 435 ? 22.085 -12.567 4.746 1.00 97.81 435 SER A CA 1
ATOM 3326 C C . SER A 1 435 ? 21.406 -11.495 3.891 1.00 97.81 435 SER A C 1
ATOM 3328 O O . SER A 1 435 ? 22.047 -10.941 2.994 1.00 97.81 435 SER A O 1
ATOM 3330 N N . ILE A 1 436 ? 20.153 -11.142 4.196 1.00 98.25 436 ILE A N 1
ATOM 3331 C CA . ILE A 1 436 ? 19.416 -10.054 3.531 1.00 98.25 436 ILE A CA 1
ATOM 3332 C C . ILE A 1 436 ? 20.197 -8.741 3.640 1.00 98.25 436 ILE A C 1
ATOM 3334 O O . ILE A 1 436 ? 20.481 -8.099 2.626 1.00 98.25 436 ILE A O 1
ATOM 3338 N N . ASN A 1 437 ? 20.612 -8.371 4.853 1.00 95.88 437 ASN A N 1
ATOM 3339 C CA . ASN A 1 437 ? 21.362 -7.141 5.105 1.00 95.88 437 ASN A CA 1
ATOM 3340 C C . ASN A 1 437 ? 22.736 -7.151 4.424 1.00 95.88 437 ASN A C 1
ATOM 3342 O O . ASN A 1 437 ? 23.172 -6.118 3.904 1.00 95.88 437 ASN A O 1
ATOM 3346 N N . THR A 1 438 ? 23.392 -8.313 4.360 1.00 97.31 438 THR A N 1
ATOM 3347 C CA . THR A 1 438 ? 24.665 -8.485 3.643 1.00 97.31 438 THR A CA 1
ATOM 3348 C C . THR A 1 438 ? 24.502 -8.210 2.150 1.00 97.31 438 THR A C 1
ATOM 3350 O O . THR A 1 438 ? 25.246 -7.403 1.585 1.00 97.31 438 THR A O 1
ATOM 3353 N N . ILE A 1 439 ? 23.511 -8.829 1.502 1.00 97.94 439 ILE A N 1
ATOM 3354 C CA . ILE A 1 439 ? 23.235 -8.633 0.070 1.00 97.94 439 ILE A CA 1
ATOM 3355 C C . ILE A 1 439 ? 22.852 -7.175 -0.199 1.00 97.94 439 ILE A C 1
ATOM 3357 O O . ILE A 1 439 ? 23.443 -6.539 -1.076 1.00 97.94 439 ILE A O 1
ATOM 3361 N N . ARG A 1 440 ? 21.935 -6.616 0.602 1.00 96.38 440 ARG A N 1
ATOM 3362 C CA . ARG A 1 440 ? 21.474 -5.223 0.496 1.00 96.38 440 ARG A CA 1
ATOM 3363 C C . ARG A 1 440 ? 22.638 -4.240 0.562 1.00 96.38 440 ARG A C 1
ATOM 3365 O O . ARG A 1 440 ? 22.807 -3.421 -0.340 1.00 96.38 440 ARG A O 1
ATOM 3372 N N . SER A 1 441 ? 23.490 -4.368 1.577 1.00 94.06 441 SER A N 1
ATOM 3373 C CA . SER A 1 441 ? 24.652 -3.491 1.767 1.00 94.06 441 SER A CA 1
ATOM 3374 C C . SER A 1 441 ? 25.640 -3.583 0.606 1.00 94.06 441 SER A C 1
ATOM 3376 O O . SER A 1 441 ? 26.164 -2.565 0.152 1.00 94.06 441 SER A O 1
ATOM 3378 N N . ARG A 1 442 ? 25.884 -4.790 0.080 1.00 97.94 442 ARG A N 1
ATOM 3379 C CA . ARG A 1 442 ? 26.796 -4.987 -1.057 1.00 97.94 442 ARG A CA 1
ATOM 3380 C C . ARG A 1 442 ? 26.253 -4.387 -2.352 1.00 97.94 442 ARG A C 1
ATOM 3382 O O . ARG A 1 442 ? 27.018 -3.749 -3.073 1.00 97.94 442 ARG A O 1
ATOM 3389 N N . ILE A 1 443 ? 24.958 -4.533 -2.631 1.00 93.12 443 ILE A N 1
ATOM 3390 C CA . ILE A 1 443 ? 24.315 -3.920 -3.805 1.00 93.12 443 ILE A CA 1
ATOM 3391 C C . ILE A 1 443 ? 24.324 -2.393 -3.685 1.00 93.12 443 ILE A C 1
ATOM 3393 O O . ILE A 1 443 ? 24.705 -1.710 -4.643 1.00 93.12 443 ILE A O 1
ATOM 3397 N N . GLN A 1 444 ? 23.989 -1.862 -2.504 1.00 83.56 444 GLN A N 1
ATOM 3398 C CA . GLN A 1 444 ? 23.996 -0.424 -2.242 1.00 83.56 444 GLN A CA 1
ATOM 3399 C C . GLN A 1 444 ? 25.401 0.162 -2.414 1.00 83.56 444 GLN A C 1
ATOM 3401 O O . GLN A 1 444 ? 25.568 1.162 -3.107 1.00 83.56 444 GLN A O 1
ATOM 3406 N N . LYS A 1 445 ? 26.434 -0.489 -1.867 1.00 83.50 445 LYS A N 1
ATOM 3407 C CA . LYS A 1 445 ? 27.830 -0.060 -2.033 1.00 83.50 445 LYS A CA 1
ATOM 3408 C C . LYS A 1 445 ? 28.311 -0.165 -3.485 1.00 83.50 445 LYS A C 1
ATOM 3410 O O . LYS A 1 445 ? 29.081 0.679 -3.929 1.00 83.50 445 LYS A O 1
ATOM 3415 N N . GLY A 1 446 ? 27.886 -1.199 -4.213 1.00 82.56 446 GLY A N 1
ATOM 3416 C CA . GLY A 1 446 ? 28.333 -1.462 -5.584 1.00 82.56 446 GLY A CA 1
ATOM 3417 C C . GLY A 1 446 ? 27.632 -0.633 -6.665 1.00 82.56 446 GLY A C 1
ATOM 3418 O O . GLY A 1 446 ? 28.218 -0.406 -7.719 1.00 82.56 446 GLY A O 1
ATOM 3419 N N . SER A 1 447 ? 26.391 -0.187 -6.436 1.00 81.75 447 SER A N 1
ATOM 3420 C CA . SER A 1 447 ? 25.590 0.506 -7.463 1.00 81.75 447 SER A CA 1
ATOM 3421 C C . SER A 1 447 ? 24.769 1.701 -6.980 1.00 81.75 447 SER A C 1
ATOM 3423 O O . SER A 1 447 ? 24.266 2.450 -7.816 1.00 81.75 447 SER A O 1
ATOM 3425 N N . GLY A 1 448 ? 24.581 1.871 -5.669 1.00 68.81 448 GLY A N 1
ATOM 3426 C CA . GLY A 1 448 ? 23.664 2.859 -5.090 1.00 68.81 448 GLY A CA 1
ATOM 3427 C C . GLY A 1 448 ? 22.181 2.603 -5.385 1.00 68.81 448 GLY A C 1
ATOM 3428 O O . GLY A 1 448 ? 21.354 3.467 -5.098 1.00 68.81 448 GLY A O 1
ATOM 3429 N N . ARG A 1 449 ? 21.840 1.460 -5.999 1.00 74.81 449 ARG A N 1
ATOM 3430 C CA . ARG A 1 449 ? 20.472 1.113 -6.392 1.00 74.81 449 ARG A CA 1
ATOM 3431 C C . ARG A 1 449 ? 19.759 0.361 -5.282 1.00 74.81 449 ARG A C 1
ATOM 3433 O O . ARG A 1 449 ? 20.324 -0.531 -4.655 1.00 74.81 449 ARG A O 1
ATOM 3440 N N . TYR A 1 450 ? 18.471 0.648 -5.163 1.00 80.94 450 TYR A N 1
ATOM 3441 C CA . TYR A 1 450 ? 17.543 -0.174 -4.410 1.00 80.94 450 TYR A CA 1
ATOM 3442 C C . TYR A 1 450 ? 17.114 -1.391 -5.245 1.00 80.94 450 TYR A C 1
ATOM 3444 O O . TYR A 1 450 ? 16.744 -1.250 -6.411 1.00 80.94 450 TYR A O 1
ATOM 3452 N N . VAL A 1 451 ? 17.171 -2.578 -4.643 1.00 89.38 451 VAL A N 1
ATOM 3453 C CA . VAL A 1 451 ? 16.650 -3.839 -5.191 1.00 89.38 451 VAL A CA 1
ATOM 3454 C C . VAL A 1 451 ? 15.802 -4.473 -4.091 1.00 89.38 451 VAL A C 1
ATOM 3456 O O . VAL A 1 451 ? 16.326 -4.608 -2.984 1.00 89.38 451 VAL A O 1
ATOM 3459 N N . PRO A 1 452 ? 14.540 -4.868 -4.350 1.00 95.75 452 PRO A N 1
ATOM 3460 C CA . PRO A 1 452 ? 13.725 -5.542 -3.345 1.00 95.75 452 PRO A CA 1
ATOM 3461 C C . PRO A 1 452 ? 14.370 -6.860 -2.906 1.00 95.75 452 PRO A C 1
ATOM 3463 O O . PRO A 1 452 ? 14.673 -7.717 -3.743 1.00 95.75 452 PRO A O 1
ATOM 3466 N N . ILE A 1 453 ? 14.585 -7.030 -1.601 1.00 98.00 453 ILE A N 1
ATOM 3467 C CA . ILE A 1 453 ? 15.152 -8.254 -1.026 1.00 98.00 453 ILE A CA 1
ATOM 3468 C C . ILE A 1 453 ? 14.207 -8.798 0.041 1.00 98.00 453 ILE A C 1
ATOM 3470 O O . ILE A 1 453 ? 13.710 -8.068 0.895 1.00 98.00 453 ILE A O 1
ATOM 3474 N N . GLY A 1 454 ? 13.967 -10.099 0.001 1.00 98.38 454 GLY A N 1
ATOM 3475 C CA . GLY A 1 454 ? 13.034 -10.775 0.886 1.00 98.38 454 GLY A CA 1
ATOM 3476 C C . GLY A 1 454 ? 13.447 -12.196 1.215 1.00 98.38 454 GLY A C 1
ATOM 3477 O O . GLY A 1 454 ? 14.569 -12.612 0.936 1.00 98.38 454 GLY A O 1
ATOM 3478 N N . THR A 1 455 ? 12.510 -12.955 1.766 1.00 98.62 455 THR A N 1
ATOM 3479 C CA . THR A 1 455 ? 12.642 -14.397 2.011 1.00 98.62 455 THR A CA 1
ATOM 3480 C C . THR A 1 455 ? 11.338 -15.107 1.671 1.00 98.62 455 THR A C 1
ATOM 3482 O O . THR A 1 455 ? 10.289 -14.466 1.579 1.00 98.62 455 THR A O 1
ATOM 3485 N N . VAL A 1 456 ? 11.402 -16.425 1.489 1.00 98.56 456 VAL A N 1
ATOM 3486 C CA . VAL A 1 456 ? 10.235 -17.274 1.245 1.00 98.56 456 VAL A CA 1
ATOM 3487 C C . VAL A 1 456 ? 10.064 -18.278 2.369 1.00 98.56 456 VAL A C 1
ATOM 3489 O O . VAL A 1 456 ? 10.983 -19.039 2.646 1.00 98.56 456 VAL A O 1
ATOM 3492 N N . GLN A 1 457 ? 8.888 -18.323 2.990 1.00 98.25 457 GLN A N 1
ATOM 3493 C CA . GLN A 1 457 ? 8.542 -19.319 4.013 1.00 98.25 457 GLN A CA 1
ATOM 3494 C C . GLN A 1 457 ? 7.125 -19.852 3.770 1.00 98.25 457 GLN A C 1
ATOM 3496 O O . GLN A 1 457 ? 6.354 -19.252 3.013 1.00 98.25 457 GLN A O 1
ATOM 3501 N N . ARG A 1 458 ? 6.744 -20.962 4.411 1.00 96.88 458 ARG A N 1
ATOM 3502 C CA . ARG A 1 458 ? 5.359 -21.444 4.313 1.00 96.88 458 ARG A CA 1
ATOM 3503 C C . ARG A 1 458 ? 4.443 -20.522 5.091 1.00 96.88 458 ARG A C 1
ATOM 3505 O O . ARG A 1 458 ? 4.843 -19.905 6.083 1.00 96.88 458 ARG A O 1
ATOM 3512 N N . ALA A 1 459 ? 3.176 -20.494 4.694 1.00 94.75 459 ALA A N 1
ATOM 3513 C CA . ALA A 1 459 ? 2.152 -19.815 5.479 1.00 94.75 459 ALA A CA 1
ATOM 3514 C C . ALA A 1 459 ? 2.103 -20.304 6.937 1.00 94.75 459 ALA A C 1
ATOM 3516 O O . ALA A 1 459 ? 1.786 -19.516 7.820 1.00 94.75 459 ALA A O 1
ATOM 3517 N N . THR A 1 460 ? 2.469 -21.561 7.211 1.00 90.88 460 THR A N 1
ATOM 3518 C CA . THR A 1 460 ? 2.524 -22.100 8.575 1.00 90.88 460 THR A CA 1
ATOM 3519 C C . THR A 1 460 ? 3.501 -21.349 9.469 1.00 90.88 460 THR A C 1
ATOM 3521 O O . THR A 1 460 ? 3.135 -21.048 10.598 1.00 90.88 460 THR A O 1
ATOM 3524 N N . GLU A 1 461 ? 4.699 -20.995 8.994 1.00 93.00 461 GLU A N 1
ATOM 3525 C CA . GLU A 1 461 ? 5.668 -20.232 9.796 1.00 93.00 461 GLU A CA 1
ATOM 3526 C C . GLU A 1 461 ? 5.200 -18.790 9.975 1.00 93.00 461 GLU A C 1
ATOM 3528 O O . GLU A 1 461 ? 5.185 -18.290 11.098 1.00 93.00 461 GLU A O 1
ATOM 3533 N N . TRP A 1 462 ? 4.755 -18.147 8.889 1.00 94.06 462 TRP A N 1
ATOM 3534 C CA . TRP A 1 462 ? 4.240 -16.775 8.922 1.00 94.06 462 TRP A CA 1
ATOM 3535 C C . TRP A 1 462 ? 3.031 -16.619 9.858 1.00 94.06 462 TRP A C 1
ATOM 3537 O O . TRP A 1 462 ? 2.900 -15.614 10.548 1.00 94.06 462 TRP A O 1
ATOM 3547 N N . LEU A 1 463 ? 2.144 -17.612 9.924 1.00 87.94 463 LEU A N 1
ATOM 3548 C CA . LEU A 1 463 ? 0.944 -17.556 10.763 1.00 87.94 463 LEU A CA 1
ATOM 3549 C C . LEU A 1 463 ? 1.159 -18.103 12.179 1.00 87.94 463 LEU A C 1
ATOM 3551 O O . LEU A 1 463 ? 0.273 -17.945 13.022 1.00 87.94 463 LEU A O 1
ATOM 3555 N N . ASN A 1 464 ? 2.314 -18.705 12.479 1.00 84.38 464 ASN A N 1
ATOM 3556 C CA . ASN A 1 464 ? 2.553 -19.338 13.771 1.00 84.38 464 ASN A CA 1
ATOM 3557 C C . ASN A 1 464 ? 2.627 -18.292 14.903 1.00 84.38 464 ASN A C 1
ATOM 3559 O O . ASN A 1 464 ? 3.559 -17.481 14.930 1.00 84.38 464 ASN A O 1
ATOM 3563 N N . PRO A 1 465 ? 1.707 -18.314 15.887 1.00 68.25 465 PRO A N 1
ATOM 3564 C CA . PRO A 1 465 ? 1.733 -17.361 16.993 1.00 68.25 465 PRO A CA 1
ATOM 3565 C C . PRO A 1 465 ? 2.989 -17.498 17.864 1.00 68.25 465 PRO A C 1
ATOM 3567 O O . PRO A 1 465 ? 3.482 -16.492 18.367 1.00 68.25 465 PRO A O 1
ATOM 3570 N N . ASN A 1 466 ? 3.561 -18.701 17.984 1.00 81.56 466 ASN A N 1
ATOM 3571 C CA . ASN A 1 466 ? 4.769 -18.942 18.780 1.00 81.56 466 ASN A CA 1
ATOM 3572 C C . ASN A 1 466 ? 6.032 -18.360 18.132 1.00 81.56 466 ASN A C 1
ATOM 3574 O O . ASN A 1 466 ? 7.015 -18.127 18.824 1.00 81.56 466 ASN A O 1
ATOM 3578 N N . LEU A 1 467 ? 6.007 -18.117 16.817 1.00 78.56 467 LEU A N 1
ATOM 3579 C CA . LEU A 1 467 ? 7.109 -17.491 16.082 1.00 78.56 467 LEU A CA 1
ATOM 3580 C C . LEU A 1 467 ? 6.858 -15.998 15.826 1.00 78.56 467 LEU A C 1
ATOM 3582 O O . LEU A 1 467 ? 7.668 -15.349 15.169 1.00 78.56 467 LEU A O 1
ATOM 3586 N N . ARG A 1 468 ? 5.742 -15.429 16.312 1.00 86.62 468 ARG A N 1
ATOM 3587 C CA . ARG A 1 468 ? 5.251 -14.115 15.868 1.00 86.62 468 ARG A CA 1
ATOM 3588 C C . ARG A 1 468 ? 6.295 -13.009 15.984 1.00 86.62 468 ARG A C 1
ATOM 3590 O O . ARG A 1 468 ? 6.438 -12.234 15.044 1.00 86.62 468 ARG A O 1
ATOM 3597 N N . ALA A 1 469 ? 7.004 -12.938 17.110 1.00 71.00 469 ALA A N 1
ATOM 3598 C CA . ALA A 1 469 ? 8.028 -11.921 17.327 1.00 71.00 469 ALA A CA 1
ATOM 3599 C C . ALA A 1 469 ? 9.152 -12.028 16.282 1.00 71.00 469 ALA A C 1
ATOM 3601 O O . ALA A 1 469 ? 9.470 -11.050 15.609 1.00 71.00 469 ALA A O 1
ATOM 3602 N N . ASP A 1 470 ? 9.687 -13.231 16.068 1.00 80.81 470 ASP A N 1
ATOM 3603 C CA . ASP A 1 470 ? 10.752 -13.474 15.092 1.00 80.81 470 ASP A CA 1
ATOM 3604 C C . ASP A 1 470 ? 10.295 -13.228 13.653 1.00 80.81 470 ASP A C 1
ATOM 3606 O O . ASP A 1 470 ? 11.010 -12.595 12.874 1.00 80.81 470 ASP A O 1
ATOM 3610 N N . MET A 1 471 ? 9.080 -13.653 13.301 1.00 88.62 471 MET A N 1
ATOM 3611 C CA . MET A 1 471 ? 8.545 -13.458 11.953 1.00 88.62 471 MET A CA 1
ATOM 3612 C C . MET A 1 471 ? 8.216 -11.989 11.668 1.00 88.62 471 MET A C 1
ATOM 3614 O O . MET A 1 471 ? 8.385 -11.551 10.534 1.00 88.62 471 MET A O 1
ATOM 3618 N N . LEU A 1 472 ? 7.791 -11.199 12.663 1.00 81.75 472 LEU A N 1
ATOM 3619 C CA . LEU A 1 472 ? 7.622 -9.748 12.501 1.00 81.75 472 LEU A CA 1
ATOM 3620 C C . LEU A 1 472 ? 8.970 -9.042 12.303 1.00 81.75 472 LEU A C 1
ATOM 3622 O O . LEU A 1 472 ? 9.077 -8.198 11.414 1.00 81.75 472 LEU A O 1
ATOM 3626 N N . ARG A 1 473 ? 10.020 -9.423 13.046 1.00 92.00 473 ARG A N 1
ATOM 3627 C CA . ARG A 1 473 ? 11.383 -8.891 12.832 1.00 92.00 473 ARG A CA 1
ATOM 3628 C C . ARG A 1 473 ? 11.927 -9.251 11.447 1.00 92.00 473 ARG A C 1
ATOM 3630 O O . ARG A 1 473 ? 12.499 -8.402 10.757 1.00 92.00 473 ARG A O 1
ATOM 3637 N N . LEU A 1 474 ? 11.710 -10.492 11.012 1.00 89.44 474 LEU A N 1
ATOM 3638 C CA . LEU A 1 474 ? 12.075 -10.950 9.672 1.00 89.44 474 LEU A CA 1
ATOM 3639 C C . LEU A 1 474 ? 11.313 -10.172 8.592 1.00 89.44 474 LEU A C 1
ATOM 3641 O O . LEU A 1 474 ? 11.936 -9.646 7.672 1.00 89.44 474 LEU A O 1
ATOM 3645 N N . ALA A 1 475 ? 9.993 -10.023 8.734 1.00 88.12 475 ALA A N 1
ATOM 3646 C CA . ALA A 1 475 ? 9.148 -9.250 7.824 1.00 88.12 475 ALA A CA 1
ATOM 3647 C C . ALA A 1 475 ? 9.556 -7.769 7.744 1.00 88.12 475 ALA A C 1
ATOM 3649 O O . ALA A 1 475 ? 9.577 -7.196 6.653 1.00 88.12 475 ALA A O 1
ATOM 3650 N N . ALA A 1 476 ? 9.924 -7.151 8.870 1.00 79.06 476 ALA A N 1
ATOM 3651 C CA . ALA A 1 476 ? 10.420 -5.775 8.909 1.00 79.06 476 ALA A CA 1
ATOM 3652 C C . ALA A 1 476 ? 11.728 -5.610 8.117 1.00 79.06 476 ALA A C 1
ATOM 3654 O O . ALA A 1 476 ? 11.920 -4.598 7.447 1.00 79.06 476 ALA A O 1
ATOM 3655 N N . SER A 1 477 ? 12.587 -6.634 8.127 1.00 85.94 477 SER A N 1
ATOM 3656 C CA . SER A 1 477 ? 13.847 -6.654 7.371 1.00 85.94 477 SER A CA 1
ATOM 3657 C C . SER A 1 477 ? 13.664 -6.930 5.871 1.00 85.94 477 SER A C 1
ATOM 3659 O O . SER A 1 477 ? 14.603 -6.721 5.095 1.00 85.94 477 SER A O 1
ATOM 3661 N N . CYS A 1 478 ? 12.481 -7.390 5.455 1.00 93.00 478 CYS A N 1
ATOM 3662 C CA . CYS A 1 478 ? 12.154 -7.748 4.077 1.00 93.00 478 CYS A CA 1
ATOM 3663 C C . CYS A 1 478 ? 11.438 -6.613 3.329 1.00 93.00 478 CYS A C 1
ATOM 3665 O O . CYS A 1 478 ? 10.557 -5.945 3.868 1.00 93.00 478 CYS A O 1
ATOM 3667 N N . ASP A 1 479 ? 11.757 -6.470 2.047 1.00 91.94 479 ASP A N 1
ATOM 3668 C CA . ASP A 1 479 ? 10.972 -5.727 1.054 1.00 91.94 479 ASP A CA 1
ATOM 3669 C C . ASP A 1 479 ? 9.910 -6.634 0.403 1.00 91.94 479 ASP A C 1
ATOM 3671 O O . ASP A 1 479 ? 8.860 -6.163 -0.023 1.00 91.94 479 ASP A O 1
ATOM 3675 N N . VAL A 1 480 ? 10.172 -7.950 0.360 1.00 96.19 480 VAL A N 1
ATOM 3676 C CA . VAL A 1 480 ? 9.252 -8.986 -0.136 1.00 96.19 480 VAL A CA 1
ATOM 3677 C C . VAL A 1 480 ? 9.069 -10.082 0.917 1.00 96.19 480 VAL A C 1
ATOM 3679 O O . VAL A 1 480 ? 10.031 -10.695 1.374 1.00 96.19 480 VAL A O 1
ATOM 3682 N N . ILE A 1 481 ? 7.823 -10.360 1.278 1.00 97.75 481 ILE A N 1
ATOM 3683 C CA . ILE A 1 481 ? 7.404 -11.473 2.132 1.00 97.75 481 ILE A CA 1
ATOM 3684 C C . ILE A 1 481 ? 6.839 -12.549 1.205 1.00 97.75 481 ILE A C 1
ATOM 3686 O O . ILE A 1 481 ? 5.681 -12.490 0.787 1.00 97.75 481 ILE A O 1
ATOM 3690 N N . GLY A 1 482 ? 7.685 -13.506 0.832 1.00 97.88 482 GLY A N 1
ATOM 3691 C CA . GLY A 1 482 ? 7.290 -14.640 0.011 1.00 97.88 482 GLY A CA 1
ATOM 3692 C C . GLY A 1 482 ? 6.593 -15.711 0.840 1.00 97.88 482 GLY A C 1
ATOM 3693 O O . GLY A 1 482 ? 7.097 -16.135 1.887 1.00 97.88 482 GLY A O 1
ATOM 3694 N N . VAL A 1 483 ? 5.432 -16.148 0.369 1.00 98.12 483 VAL A N 1
ATOM 3695 C CA . VAL A 1 483 ? 4.602 -17.140 1.045 1.00 98.12 483 VAL A CA 1
ATOM 3696 C C . VAL A 1 483 ? 4.323 -18.313 0.118 1.00 98.12 483 VAL A C 1
ATOM 3698 O O . VAL A 1 483 ? 3.768 -18.135 -0.967 1.00 98.12 483 VAL A O 1
ATOM 3701 N N . ASN A 1 484 ? 4.648 -19.518 0.577 1.00 98.12 484 ASN A N 1
ATOM 3702 C CA . ASN A 1 484 ? 4.246 -20.761 -0.077 1.00 98.12 484 ASN A CA 1
ATOM 3703 C C . ASN A 1 484 ? 2.905 -21.232 0.502 1.00 98.12 484 ASN A C 1
ATOM 3705 O O . ASN A 1 484 ? 2.767 -21.374 1.725 1.00 98.12 484 ASN A O 1
ATOM 3709 N N . ILE A 1 485 ? 1.914 -21.448 -0.369 1.00 97.50 485 ILE A N 1
ATOM 3710 C CA . ILE A 1 485 ? 0.566 -21.901 -0.002 1.00 97.50 485 ILE A CA 1
ATOM 3711 C C . ILE A 1 485 ? 0.144 -23.012 -0.960 1.00 97.50 485 ILE A C 1
ATOM 3713 O O . ILE A 1 485 ? -0.078 -22.775 -2.143 1.00 97.50 485 ILE A O 1
ATOM 3717 N N . TYR A 1 486 ? -0.048 -24.217 -0.427 1.00 96.25 486 TYR A N 1
ATOM 3718 C CA . TYR A 1 486 ? -0.499 -25.378 -1.191 1.00 96.25 486 TYR A CA 1
ATOM 3719 C C . TYR A 1 486 ? -1.829 -25.903 -0.647 1.00 96.25 486 TYR A C 1
ATOM 3721 O O . TYR A 1 486 ? -1.825 -26.753 0.246 1.00 96.25 486 TYR A O 1
ATOM 3729 N N . PRO A 1 487 ? -2.979 -25.478 -1.209 1.00 95.38 487 PRO A N 1
ATOM 3730 C CA . PRO A 1 487 ? -4.270 -26.062 -0.851 1.00 95.38 487 PRO A CA 1
ATOM 3731 C C . PRO A 1 487 ? -4.310 -27.586 -1.037 1.00 95.38 487 PRO A C 1
ATOM 3733 O O . PRO A 1 487 ? -4.992 -28.279 -0.292 1.00 95.38 487 PRO A O 1
ATOM 3736 N N . PHE A 1 488 ? -3.518 -28.121 -1.977 1.00 95.94 488 PHE A N 1
ATOM 3737 C CA . PHE A 1 488 ? -3.371 -29.559 -2.211 1.00 95.94 488 PHE A CA 1
ATOM 3738 C C . PHE A 1 488 ? -2.976 -30.364 -0.958 1.00 95.94 488 PHE A C 1
ATOM 3740 O O . PHE A 1 488 ? -3.428 -31.497 -0.802 1.00 95.94 488 PHE A O 1
ATOM 3747 N N . PHE A 1 489 ? -2.171 -29.806 -0.051 1.00 93.69 489 PHE A N 1
ATOM 3748 C CA . PHE A 1 489 ? -1.720 -30.518 1.151 1.00 93.69 489 PHE A CA 1
ATOM 3749 C C . PHE A 1 489 ? -2.667 -30.369 2.353 1.00 93.69 489 PHE A C 1
ATOM 3751 O O . PHE A 1 489 ? -2.380 -30.901 3.423 1.00 93.69 489 PHE A O 1
ATOM 3758 N N . ASP A 1 490 ? -3.812 -29.701 2.196 1.00 90.12 490 ASP A N 1
ATOM 3759 C CA . ASP A 1 490 ? -4.795 -29.522 3.264 1.00 90.12 490 ASP A CA 1
ATOM 3760 C C . ASP A 1 490 ? -6.030 -30.409 3.038 1.00 90.12 490 ASP A C 1
ATOM 3762 O O . ASP A 1 490 ? -6.698 -30.344 2.002 1.00 90.12 490 ASP A O 1
ATOM 3766 N N . GLY A 1 491 ? -6.371 -31.236 4.031 1.00 88.69 491 GLY A N 1
ATOM 3767 C CA . GLY A 1 491 ? -7.529 -32.136 3.978 1.00 88.69 491 GLY A CA 1
ATOM 3768 C C . GLY A 1 491 ? -8.894 -31.431 3.887 1.00 88.69 491 GLY A C 1
ATOM 3769 O O . GLY A 1 491 ? -9.903 -32.093 3.598 1.00 88.69 491 GLY A O 1
ATOM 3770 N N . ASN A 1 492 ? -8.929 -30.113 4.111 1.00 85.44 492 ASN A N 1
ATOM 3771 C CA . ASN A 1 492 ? -10.110 -29.255 3.994 1.00 85.44 492 ASN A CA 1
ATOM 3772 C C . ASN A 1 492 ? -10.286 -28.623 2.605 1.00 85.44 492 ASN A C 1
ATOM 3774 O O . ASN A 1 492 ? -11.247 -27.879 2.409 1.00 85.44 492 ASN A O 1
ATOM 3778 N N . TYR A 1 493 ? -9.400 -28.894 1.641 1.00 91.50 493 TYR A N 1
ATOM 3779 C CA . TYR A 1 493 ? -9.583 -28.442 0.261 1.00 91.50 493 TYR A CA 1
ATOM 3780 C C . TYR A 1 493 ? -10.934 -28.908 -0.315 1.00 91.50 493 TYR A C 1
ATOM 3782 O O . TYR A 1 493 ? -11.294 -30.085 -0.232 1.00 91.50 493 TYR A O 1
ATOM 3790 N N . ASP A 1 494 ? -11.680 -27.979 -0.923 1.00 87.06 494 ASP A N 1
ATOM 3791 C CA . ASP A 1 494 ? -12.941 -28.252 -1.618 1.00 87.06 494 ASP A CA 1
ATOM 3792 C C . ASP A 1 494 ? -12.789 -27.930 -3.106 1.00 87.06 494 ASP A C 1
ATOM 3794 O O . ASP A 1 494 ? -12.685 -26.770 -3.498 1.00 87.06 494 ASP A O 1
ATOM 3798 N N . ALA A 1 495 ? -12.841 -28.953 -3.960 1.00 86.12 495 ALA A N 1
ATOM 3799 C CA . ALA A 1 495 ? -12.733 -28.787 -5.409 1.00 86.12 495 ALA A CA 1
ATOM 3800 C C . ALA A 1 495 ? -13.869 -27.943 -6.029 1.00 86.12 495 ALA A C 1
ATOM 3802 O O . ALA A 1 495 ? -13.730 -27.468 -7.156 1.00 86.12 495 ALA A O 1
ATOM 3803 N N . ARG A 1 496 ? -14.989 -27.740 -5.317 1.00 85.94 496 ARG A N 1
ATOM 3804 C CA . ARG A 1 496 ? -16.081 -26.836 -5.736 1.00 85.94 496 ARG A CA 1
ATOM 3805 C C . ARG A 1 496 ? -15.768 -25.369 -5.444 1.00 85.94 496 ARG A C 1
ATOM 3807 O O . ARG A 1 496 ? -16.381 -24.495 -6.046 1.00 85.94 496 ARG A O 1
ATOM 3814 N N . ASN A 1 497 ? -14.826 -25.107 -4.540 1.00 87.31 497 ASN A N 1
ATOM 3815 C CA . ASN A 1 497 ? -14.300 -23.784 -4.229 1.00 87.31 497 ASN A CA 1
ATOM 3816 C C . ASN A 1 497 ? -12.758 -23.826 -4.208 1.00 87.31 497 ASN A C 1
ATOM 3818 O O . ASN A 1 497 ? -12.146 -23.700 -3.142 1.00 87.31 497 ASN A O 1
ATOM 3822 N N . PRO A 1 498 ? -12.117 -24.023 -5.375 1.00 84.81 498 PRO A N 1
ATOM 3823 C CA . PRO A 1 498 ? -10.695 -24.353 -5.457 1.00 84.81 498 PRO A CA 1
ATOM 3824 C C . PRO A 1 498 ? -9.775 -23.285 -4.844 1.00 84.81 498 PRO A C 1
ATOM 3826 O O . PRO A 1 498 ? -8.719 -23.628 -4.324 1.00 84.81 498 PRO A O 1
ATOM 3829 N N . LEU A 1 499 ? -10.168 -22.006 -4.842 1.00 92.88 499 LEU A N 1
ATOM 3830 C CA . LEU A 1 499 ? -9.366 -20.919 -4.262 1.00 92.88 499 LEU A CA 1
ATOM 3831 C C . LEU A 1 499 ? -9.744 -20.559 -2.821 1.00 92.88 499 LEU A C 1
ATOM 3833 O O . LEU A 1 499 ? -9.019 -19.802 -2.183 1.00 92.88 499 LEU A O 1
ATOM 3837 N N . GLY A 1 500 ? -10.823 -21.117 -2.266 1.00 84.19 500 GLY A N 1
ATOM 3838 C CA . GLY A 1 500 ? -11.337 -20.698 -0.959 1.00 84.19 500 GLY A CA 1
ATOM 3839 C C . GLY A 1 500 ? -10.322 -20.826 0.176 1.00 84.19 500 GLY A C 1
ATOM 3840 O O . GLY A 1 500 ? -10.228 -19.947 1.031 1.00 84.19 500 GLY A O 1
ATOM 3841 N N . LEU A 1 501 ? -9.522 -21.895 0.168 1.00 88.19 501 LEU A N 1
ATOM 3842 C CA . LEU A 1 501 ? -8.476 -22.090 1.170 1.00 88.19 501 LEU A CA 1
ATOM 3843 C C . LEU A 1 501 ? -7.282 -21.148 0.958 1.00 88.19 501 LEU A C 1
ATOM 3845 O O . LEU A 1 501 ? -6.747 -20.619 1.931 1.00 88.19 501 LEU A O 1
ATOM 3849 N N . LEU A 1 502 ? -6.901 -20.894 -0.300 1.00 94.31 502 LEU A N 1
ATOM 3850 C CA . LEU A 1 502 ? -5.885 -19.892 -0.633 1.00 94.31 502 LEU A CA 1
ATOM 3851 C C . LEU A 1 502 ? -6.307 -18.518 -0.100 1.00 94.31 502 LEU A C 1
ATOM 3853 O O . LEU A 1 502 ? -5.540 -17.887 0.623 1.00 94.31 502 LEU A O 1
ATOM 3857 N N . ASP A 1 503 ? -7.539 -18.095 -0.380 1.00 88.12 503 ASP A N 1
ATOM 3858 C CA . ASP A 1 503 ? -8.070 -16.808 0.074 1.00 88.12 503 ASP A CA 1
ATOM 3859 C C . ASP A 1 503 ? -8.155 -16.727 1.599 1.00 88.12 503 ASP A C 1
ATOM 3861 O O . ASP A 1 503 ? -7.816 -15.699 2.186 1.00 88.12 503 ASP A O 1
ATOM 3865 N N . ALA A 1 504 ? -8.572 -17.802 2.269 1.00 80.00 504 ALA A N 1
ATOM 3866 C CA . ALA A 1 504 ? -8.643 -17.842 3.727 1.00 80.00 504 ALA A CA 1
ATOM 3867 C C . ALA A 1 504 ? -7.262 -17.667 4.378 1.00 80.00 504 ALA A C 1
ATOM 3869 O O . ALA A 1 504 ? -7.124 -16.891 5.326 1.00 80.00 504 ALA A O 1
ATOM 3870 N N . ILE A 1 505 ? -6.239 -18.354 3.866 1.00 86.00 505 ILE A N 1
ATOM 3871 C CA . ILE A 1 505 ? -4.861 -18.248 4.366 1.00 86.00 505 ILE A CA 1
ATOM 3872 C C . ILE A 1 505 ? -4.281 -16.868 4.030 1.00 86.00 505 ILE A C 1
ATOM 3874 O O . ILE A 1 505 ? -3.725 -16.200 4.902 1.00 86.00 505 ILE A O 1
ATOM 3878 N N . TRP A 1 506 ? -4.466 -16.397 2.795 1.00 92.25 506 TRP A N 1
ATOM 3879 C CA . TRP A 1 506 ? -4.005 -15.079 2.354 1.00 92.25 506 TRP A CA 1
ATOM 3880 C C . TRP A 1 506 ? -4.608 -13.947 3.192 1.00 92.25 506 TRP A C 1
ATOM 3882 O O . TRP A 1 506 ? -3.907 -13.033 3.618 1.00 92.25 506 TRP A O 1
ATOM 3892 N N . ASN A 1 507 ? -5.898 -14.037 3.523 1.00 82.50 507 ASN A N 1
ATOM 3893 C CA . ASN A 1 507 ? -6.577 -13.064 4.377 1.00 82.50 507 ASN A CA 1
ATOM 3894 C C . ASN A 1 507 ? -6.034 -13.024 5.810 1.00 82.50 507 ASN A C 1
ATOM 3896 O O . ASN A 1 507 ? -6.022 -11.948 6.408 1.00 82.50 507 ASN A O 1
ATOM 3900 N N . GLN A 1 508 ? -5.584 -14.156 6.357 1.00 76.38 508 GLN A N 1
ATOM 3901 C CA . GLN A 1 508 ? -4.923 -14.187 7.665 1.00 76.38 508 GLN A CA 1
ATOM 3902 C C . GLN A 1 508 ? -3.549 -13.518 7.608 1.00 76.38 508 GLN A C 1
ATOM 3904 O O . GLN A 1 508 ? -3.192 -12.778 8.520 1.00 76.38 508 GLN A O 1
ATOM 3909 N N . LEU A 1 509 ? -2.804 -13.721 6.520 1.00 87.00 509 LEU A N 1
ATOM 3910 C CA . LEU A 1 509 ? -1.509 -13.070 6.309 1.00 87.00 509 LEU A CA 1
ATOM 3911 C C . LEU A 1 509 ? -1.664 -11.554 6.181 1.00 87.00 509 LEU A C 1
ATOM 3913 O O . LEU A 1 509 ? -0.939 -10.817 6.841 1.00 87.00 509 LEU A O 1
ATOM 3917 N N . LEU A 1 510 ? -2.659 -11.091 5.419 1.00 81.38 510 LEU A N 1
ATOM 3918 C CA . LEU A 1 510 ? -2.995 -9.667 5.285 1.00 81.38 510 LEU A CA 1
ATOM 3919 C C . LEU A 1 510 ? -3.409 -9.007 6.607 1.00 81.38 510 LEU A C 1
ATOM 3921 O O . LEU A 1 510 ? -3.323 -7.792 6.734 1.00 81.38 510 LEU A O 1
ATOM 3925 N N . ALA A 1 511 ? -3.877 -9.784 7.586 1.00 70.69 511 ALA A N 1
ATOM 3926 C CA . ALA A 1 511 ? -4.208 -9.263 8.910 1.00 70.69 511 ALA A CA 1
ATOM 3927 C C . ALA A 1 511 ? -2.968 -9.036 9.797 1.00 70.69 511 ALA A C 1
ATOM 3929 O O . ALA A 1 511 ? -3.094 -8.473 10.883 1.00 70.69 511 ALA A O 1
ATOM 3930 N N . ILE A 1 512 ? -1.792 -9.514 9.377 1.00 72.38 512 ILE A N 1
ATOM 3931 C CA . ILE A 1 512 ? -0.557 -9.499 10.174 1.00 72.38 512 ILE A CA 1
ATOM 3932 C C . ILE A 1 512 ? 0.563 -8.736 9.458 1.00 72.38 512 ILE A C 1
ATOM 3934 O O . ILE A 1 512 ? 1.356 -8.068 10.118 1.00 72.38 512 ILE A O 1
ATOM 3938 N N . TYR A 1 513 ? 0.648 -8.845 8.132 1.00 83.31 513 TYR A N 1
ATOM 3939 C CA . TYR A 1 513 ? 1.769 -8.358 7.331 1.00 83.31 513 TYR A CA 1
ATOM 3940 C C . TYR A 1 513 ? 1.324 -7.346 6.265 1.00 83.31 513 TYR A C 1
ATOM 3942 O O . TYR A 1 513 ? 0.220 -7.481 5.733 1.00 83.31 513 TYR A O 1
ATOM 3950 N N . PRO A 1 514 ? 2.187 -6.373 5.898 1.00 78.00 514 PRO A N 1
ATOM 3951 C CA . PRO A 1 514 ? 1.864 -5.380 4.875 1.00 78.00 514 PRO A CA 1
ATOM 3952 C C . PRO A 1 514 ? 1.565 -6.030 3.523 1.00 78.00 514 PRO A C 1
ATOM 3954 O O . PRO A 1 514 ? 2.339 -6.858 3.028 1.00 78.00 514 PRO A O 1
ATOM 3957 N N . ALA A 1 515 ? 0.455 -5.633 2.906 1.00 81.88 515 ALA A N 1
ATOM 3958 C CA . ALA A 1 515 ? -0.028 -6.225 1.666 1.00 81.88 515 ALA A CA 1
ATOM 3959 C C . ALA A 1 515 ? 0.934 -5.981 0.485 1.00 81.88 515 ALA A C 1
ATOM 3961 O O . ALA A 1 515 ? 1.117 -6.860 -0.359 1.00 81.88 515 ALA A O 1
ATOM 3962 N N . SER A 1 516 ? 1.610 -4.834 0.461 1.00 80.44 516 SER A N 1
ATOM 3963 C CA . SER A 1 516 ? 2.618 -4.426 -0.522 1.00 80.44 516 SER A CA 1
ATOM 3964 C C . SER A 1 516 ? 3.792 -5.393 -0.594 1.00 80.44 516 SER A C 1
ATOM 3966 O O . SER A 1 516 ? 4.304 -5.657 -1.688 1.00 80.44 516 SER A O 1
ATOM 3968 N N . LYS A 1 517 ? 4.169 -5.975 0.549 1.00 91.88 517 LYS A N 1
ATOM 3969 C CA . LYS A 1 517 ? 5.291 -6.907 0.675 1.00 91.88 517 LYS A CA 1
ATOM 3970 C C . LYS A 1 517 ? 4.905 -8.347 0.345 1.00 91.88 517 LYS A C 1
ATOM 3972 O O . LYS A 1 517 ? 5.769 -9.112 -0.076 1.00 91.88 517 LYS A O 1
ATOM 3977 N N . LEU A 1 518 ? 3.644 -8.740 0.521 1.00 93.50 518 LEU A N 1
ATOM 3978 C CA . LEU A 1 518 ? 3.213 -10.130 0.342 1.00 93.50 518 LEU A CA 1
ATOM 3979 C C . LEU A 1 518 ? 3.249 -10.571 -1.132 1.00 93.50 518 LEU A C 1
ATOM 3981 O O . LEU A 1 518 ? 2.688 -9.913 -2.014 1.00 93.50 518 LEU A O 1
ATOM 3985 N N . ARG A 1 519 ? 3.877 -11.723 -1.395 1.00 95.00 519 ARG A N 1
ATOM 3986 C CA . ARG A 1 519 ? 3.910 -12.398 -2.706 1.00 95.00 519 ARG A CA 1
ATOM 3987 C C . ARG A 1 519 ? 3.651 -13.894 -2.559 1.00 95.00 519 ARG A C 1
ATOM 3989 O O . ARG A 1 519 ? 4.261 -14.539 -1.709 1.00 95.00 519 ARG A O 1
ATOM 3996 N N . LEU A 1 520 ? 2.767 -14.445 -3.392 1.00 97.19 520 LEU A N 1
ATOM 3997 C CA . LEU A 1 520 ? 2.502 -15.885 -3.428 1.00 97.19 520 LEU A CA 1
ATOM 3998 C C . LEU A 1 520 ? 3.615 -16.571 -4.223 1.00 97.19 520 LEU A C 1
ATOM 4000 O O . LEU A 1 520 ? 3.613 -16.563 -5.451 1.00 97.19 520 LEU A O 1
ATOM 4004 N N . THR A 1 521 ? 4.602 -17.123 -3.530 1.00 97.38 521 THR A N 1
ATOM 4005 C CA . THR A 1 521 ? 5.850 -17.589 -4.148 1.00 97.38 521 THR A CA 1
ATOM 4006 C C . THR A 1 521 ? 5.842 -19.047 -4.558 1.00 97.38 521 THR A C 1
ATOM 4008 O O . THR A 1 521 ? 6.689 -19.419 -5.369 1.00 97.38 521 THR A O 1
ATOM 4011 N N . GLU A 1 522 ? 4.900 -19.840 -4.049 1.00 97.81 522 GLU A N 1
ATOM 4012 C CA . GLU A 1 522 ? 4.590 -21.175 -4.559 1.00 97.81 522 GLU A CA 1
ATOM 4013 C C . GLU A 1 522 ? 3.130 -21.523 -4.345 1.00 97.81 522 GLU A C 1
ATOM 4015 O O . GLU A 1 522 ? 2.576 -21.323 -3.260 1.00 97.81 522 GLU A O 1
ATOM 4020 N N . ILE A 1 523 ? 2.558 -22.111 -5.387 1.00 97.56 523 ILE A N 1
ATOM 4021 C CA . ILE A 1 523 ? 1.275 -22.792 -5.372 1.00 97.56 523 ILE A CA 1
ATOM 4022 C C . ILE A 1 523 ? 1.253 -23.825 -6.495 1.00 97.56 523 ILE A C 1
ATOM 4024 O O . ILE A 1 523 ? 1.785 -23.580 -7.572 1.00 97.56 523 ILE A O 1
ATOM 4028 N N . GLY A 1 524 ? 0.627 -24.977 -6.289 1.00 96.75 524 GLY A N 1
ATOM 4029 C CA . GLY A 1 524 ? 0.551 -25.990 -7.335 1.00 96.75 524 GLY A CA 1
ATOM 4030 C C . GLY A 1 524 ? -0.367 -27.143 -6.977 1.00 96.75 524 GLY A C 1
ATOM 4031 O O . GLY A 1 524 ? -0.827 -27.274 -5.840 1.00 96.75 524 GLY A O 1
ATOM 4032 N N . PHE A 1 525 ? -0.617 -27.990 -7.970 1.00 97.19 525 PHE A N 1
ATOM 4033 C CA . PHE A 1 525 ? -1.422 -29.196 -7.826 1.00 97.19 525 PHE A CA 1
ATOM 4034 C C . PHE A 1 525 ? -0.815 -30.304 -8.705 1.00 97.19 525 PHE A C 1
ATOM 4036 O O . PHE A 1 525 ? -0.669 -30.094 -9.913 1.00 97.19 525 PHE A O 1
ATOM 4043 N N . PRO A 1 526 ? -0.440 -31.471 -8.156 1.00 97.81 526 PRO A N 1
ATOM 4044 C CA . PRO A 1 526 ? 0.270 -32.497 -8.910 1.00 97.81 526 PRO A CA 1
ATOM 4045 C C . PRO A 1 526 ? -0.640 -33.197 -9.927 1.00 97.81 526 PRO A C 1
ATOM 4047 O O . PRO A 1 526 ? -1.829 -33.434 -9.700 1.00 97.81 526 PRO A O 1
ATOM 4050 N N . THR A 1 527 ? -0.059 -33.558 -11.069 1.00 97.94 527 THR A N 1
ATOM 4051 C CA . THR A 1 527 ? -0.752 -34.228 -12.186 1.00 97.94 527 THR A CA 1
ATOM 4052 C C . THR A 1 527 ? -0.732 -35.761 -12.102 1.00 97.94 527 THR A C 1
ATOM 4054 O O . THR A 1 527 ? -1.391 -36.417 -12.909 1.00 97.94 527 THR A O 1
ATOM 4057 N N . GLY A 1 528 ? -0.002 -36.333 -11.141 1.00 95.38 528 GLY A N 1
ATOM 4058 C CA . GLY A 1 528 ? 0.197 -37.774 -10.967 1.00 95.38 528 GLY A CA 1
ATOM 4059 C C . GLY A 1 528 ? 0.807 -38.116 -9.603 1.00 95.38 528 GLY A C 1
ATOM 4060 O O . GLY A 1 528 ? 1.133 -37.215 -8.831 1.00 95.38 528 GLY A O 1
ATOM 4061 N N . GLY A 1 529 ? 0.935 -39.411 -9.309 1.00 94.56 529 GLY A N 1
ATOM 4062 C CA . GLY A 1 529 ? 1.361 -39.941 -8.009 1.00 94.56 529 GLY A CA 1
ATOM 4063 C C . GLY A 1 529 ? 0.198 -40.270 -7.062 1.00 94.56 529 GLY A C 1
ATOM 4064 O O . GLY A 1 529 ? -0.976 -40.115 -7.402 1.00 94.56 529 GLY A O 1
ATOM 4065 N N . ALA A 1 530 ? 0.521 -40.762 -5.864 1.00 93.94 530 ALA A N 1
ATOM 4066 C CA . ALA A 1 530 ? -0.471 -41.095 -4.839 1.00 93.94 530 ALA A CA 1
ATOM 4067 C C . ALA A 1 530 ? -0.869 -39.864 -4.007 1.00 93.94 530 ALA A C 1
ATOM 4069 O O . ALA A 1 530 ? -0.030 -39.021 -3.701 1.00 93.94 530 ALA A O 1
ATOM 4070 N N . ALA A 1 531 ? -2.140 -39.779 -3.599 1.00 92.56 531 ALA A N 1
ATOM 4071 C CA . ALA A 1 531 ? -2.587 -38.749 -2.662 1.00 92.56 531 ALA A CA 1
ATOM 4072 C C . ALA A 1 531 ? -1.914 -38.932 -1.284 1.00 92.56 531 ALA A C 1
ATOM 4074 O O . ALA A 1 531 ? -1.730 -40.074 -0.843 1.00 92.56 531 ALA A O 1
ATOM 4075 N N . PRO A 1 532 ? -1.570 -37.843 -0.574 1.00 91.25 532 PRO A N 1
ATOM 4076 C CA . PRO A 1 532 ? -1.005 -37.940 0.766 1.00 91.25 532 PRO A CA 1
ATOM 4077 C C . PRO A 1 532 ? -2.030 -38.508 1.756 1.00 91.25 532 PRO A C 1
ATOM 4079 O O . PRO A 1 532 ? -3.224 -38.210 1.687 1.00 91.25 532 PRO A O 1
ATOM 4082 N N . SER A 1 533 ? -1.562 -39.287 2.733 1.00 92.12 533 SER A N 1
ATOM 4083 C CA . SER A 1 533 ? -2.429 -39.955 3.719 1.00 92.12 533 SER A CA 1
ATOM 4084 C C . SER A 1 533 ? -3.263 -38.988 4.569 1.00 92.12 533 SER A C 1
ATOM 4086 O O . SER A 1 533 ? -4.354 -39.346 5.006 1.00 92.12 533 SER A O 1
ATOM 4088 N N . PHE A 1 534 ? -2.777 -37.762 4.779 1.00 87.69 534 PHE A N 1
ATOM 4089 C CA . PHE A 1 534 ? -3.454 -36.704 5.537 1.00 87.69 534 PHE A CA 1
ATOM 4090 C C . PHE A 1 534 ? -4.413 -35.844 4.695 1.00 87.69 534 PHE A C 1
ATOM 4092 O O . PHE A 1 534 ? -5.220 -35.108 5.258 1.00 87.69 534 PHE A O 1
ATOM 4099 N N . ALA A 1 535 ? -4.376 -35.954 3.363 1.00 91.19 535 ALA A N 1
ATOM 4100 C CA . ALA A 1 535 ? -5.343 -35.319 2.466 1.00 91.19 535 ALA A CA 1
ATOM 4101 C C . ALA A 1 535 ? -5.773 -36.291 1.345 1.00 91.19 535 ALA A C 1
ATOM 4103 O O . ALA A 1 535 ? -5.609 -36.003 0.160 1.00 91.19 535 ALA A O 1
ATOM 4104 N N . PRO A 1 536 ? -6.367 -37.451 1.692 1.00 91.50 536 PRO A N 1
ATOM 4105 C CA . PRO A 1 536 ? -6.597 -38.548 0.746 1.00 91.50 536 PRO A CA 1
ATOM 4106 C C . PRO A 1 536 ? -7.626 -38.217 -0.346 1.00 91.50 536 PRO A C 1
ATOM 4108 O O . PRO A 1 536 ? -7.717 -38.920 -1.349 1.00 91.50 536 PRO A O 1
ATOM 4111 N N . ARG A 1 537 ? -8.417 -37.152 -0.157 1.00 91.19 537 ARG A N 1
ATOM 4112 C CA . ARG A 1 537 ? -9.404 -36.663 -1.134 1.00 91.19 537 ARG A CA 1
ATOM 4113 C C . ARG A 1 537 ? -8.793 -35.746 -2.196 1.00 91.19 537 ARG A C 1
ATOM 4115 O O . ARG A 1 537 ? -9.430 -35.500 -3.218 1.00 91.19 537 ARG A O 1
ATOM 4122 N N . ASN A 1 538 ? -7.570 -35.270 -1.984 1.00 94.12 538 ASN A N 1
ATOM 4123 C CA . ASN A 1 538 ? -6.877 -34.388 -2.912 1.00 94.12 538 ASN A CA 1
ATOM 4124 C C . ASN A 1 538 ? -6.098 -35.270 -3.887 1.00 94.12 538 ASN A C 1
ATOM 4126 O O . ASN A 1 538 ? -4.932 -35.583 -3.676 1.00 94.12 538 ASN A O 1
ATOM 4130 N N . ILE A 1 539 ? -6.788 -35.758 -4.920 1.00 95.44 539 ILE A N 1
ATOM 4131 C CA . ILE A 1 539 ? -6.247 -36.761 -5.846 1.00 95.44 539 ILE A CA 1
ATOM 4132 C C . ILE A 1 539 ? -5.328 -36.081 -6.877 1.00 95.44 539 ILE A C 1
ATOM 4134 O O . ILE A 1 539 ? -5.827 -35.251 -7.648 1.00 95.44 539 ILE A O 1
ATOM 4138 N N . PRO A 1 540 ? -4.033 -36.446 -6.966 1.00 97.31 540 PRO A N 1
ATOM 4139 C CA . PRO A 1 540 ? -3.178 -36.023 -8.070 1.00 97.31 540 PRO A CA 1
ATOM 4140 C C . PRO A 1 540 ? -3.723 -36.526 -9.407 1.00 97.31 540 PRO A C 1
ATOM 4142 O O . PRO A 1 540 ? -3.910 -37.725 -9.607 1.00 97.31 540 PRO A O 1
ATOM 4145 N N . SER A 1 541 ? -4.003 -35.617 -10.335 1.00 96.44 541 SER A N 1
ATOM 4146 C CA . SER A 1 541 ? -4.370 -35.973 -11.708 1.00 96.44 541 SER A CA 1
ATOM 4147 C C . SER A 1 541 ? -4.221 -34.769 -12.627 1.00 96.44 541 SER A C 1
ATOM 4149 O O . SER A 1 541 ? -4.386 -33.625 -12.198 1.00 96.44 541 SER A O 1
ATOM 4151 N N . LEU A 1 542 ? -3.950 -35.015 -13.910 1.00 94.88 542 LEU A N 1
ATOM 4152 C CA . LEU A 1 542 ? -3.894 -33.950 -14.914 1.00 94.88 542 LEU A CA 1
ATOM 4153 C C . LEU A 1 542 ? -5.193 -33.126 -14.946 1.00 94.88 542 LEU A C 1
ATOM 4155 O O . LEU A 1 542 ? -5.136 -31.905 -15.041 1.00 94.88 542 LEU A O 1
ATOM 4159 N N . ALA A 1 543 ? -6.351 -33.781 -14.805 1.00 91.19 543 ALA A N 1
ATOM 4160 C CA . ALA A 1 543 ? -7.653 -33.119 -14.778 1.00 91.19 543 ALA A CA 1
ATOM 4161 C C . ALA A 1 543 ? -7.816 -32.182 -13.569 1.00 91.19 543 ALA A C 1
ATOM 4163 O O . ALA A 1 543 ? -8.178 -31.019 -13.748 1.00 91.19 543 ALA A O 1
ATOM 4164 N N . ASN A 1 544 ? -7.501 -32.650 -12.356 1.00 93.19 544 ASN A N 1
ATOM 4165 C CA . ASN A 1 544 ? -7.617 -31.829 -11.144 1.00 93.19 544 ASN A CA 1
ATOM 4166 C C . ASN A 1 544 ? -6.621 -30.669 -11.152 1.00 93.19 544 ASN A C 1
ATOM 4168 O O . ASN A 1 544 ? -6.961 -29.554 -10.762 1.00 93.19 544 ASN A O 1
ATOM 4172 N N . SER A 1 545 ? -5.407 -30.921 -11.638 1.00 96.19 545 SER A N 1
ATOM 4173 C CA . SER A 1 545 ? -4.374 -29.900 -11.757 1.00 96.19 545 SER A CA 1
ATOM 4174 C C . SER A 1 545 ? -4.759 -28.807 -12.754 1.00 96.19 545 SER A C 1
ATOM 4176 O O . SER A 1 545 ? -4.709 -27.621 -12.426 1.00 96.19 545 SER A O 1
ATOM 4178 N N . PHE A 1 546 ? -5.277 -29.191 -13.925 1.00 92.88 546 PHE A N 1
ATOM 4179 C CA . PHE A 1 546 ? -5.811 -28.252 -14.909 1.00 92.88 546 PHE A CA 1
ATOM 4180 C C . PHE A 1 546 ? -7.010 -27.454 -14.374 1.00 92.88 546 PHE A C 1
ATOM 4182 O O . PHE A 1 546 ? -7.084 -26.242 -14.579 1.00 92.88 546 PHE A O 1
ATOM 4189 N N . GLN A 1 547 ? -7.935 -28.100 -13.654 1.00 88.12 547 GLN A N 1
ATOM 4190 C CA . GLN A 1 547 ? -9.067 -27.420 -13.016 1.00 88.12 547 GLN A CA 1
ATOM 4191 C C . GLN A 1 547 ? -8.593 -26.371 -12.003 1.00 88.12 547 GLN A C 1
ATOM 4193 O O . GLN A 1 547 ? -9.078 -25.239 -12.017 1.00 88.12 547 GLN A O 1
ATOM 4198 N N . PHE A 1 548 ? -7.640 -26.733 -11.145 1.00 93.94 548 PHE A N 1
ATOM 4199 C CA . PHE A 1 548 ? -7.093 -25.824 -10.147 1.00 93.94 548 PHE A CA 1
ATOM 4200 C C . PHE A 1 548 ? -6.319 -24.667 -10.794 1.00 93.94 548 PHE A C 1
ATOM 4202 O O . PHE A 1 548 ? -6.515 -23.518 -10.408 1.00 93.94 548 PHE A O 1
ATOM 4209 N N . TYR A 1 549 ? -5.519 -24.934 -11.831 1.00 94.06 549 TYR A N 1
ATOM 4210 C CA . TYR A 1 549 ? -4.829 -23.896 -12.602 1.00 94.06 549 TYR A CA 1
ATOM 4211 C C . TYR A 1 549 ? -5.803 -22.908 -13.252 1.00 94.06 549 TYR A C 1
ATOM 4213 O O . TYR A 1 549 ? -5.625 -21.702 -13.114 1.00 94.06 549 TYR A O 1
ATOM 4221 N N . ASN A 1 550 ? -6.877 -23.382 -13.891 1.00 86.06 550 ASN A N 1
ATOM 4222 C CA . ASN A 1 550 ? -7.889 -22.494 -14.475 1.00 86.06 550 ASN A CA 1
ATOM 4223 C C . ASN A 1 550 ? -8.564 -21.601 -13.428 1.00 86.06 550 ASN A C 1
ATOM 4225 O O . ASN A 1 550 ? -8.872 -20.444 -13.715 1.00 86.06 550 ASN A O 1
ATOM 4229 N N . ALA A 1 551 ? -8.784 -22.113 -12.216 1.00 84.06 551 ALA A N 1
ATOM 4230 C CA . ALA A 1 551 ? -9.250 -21.281 -11.116 1.00 84.06 551 ALA A CA 1
ATOM 4231 C C . ALA A 1 551 ? -8.179 -20.257 -10.719 1.00 84.06 551 ALA A C 1
ATOM 4233 O O . ALA A 1 551 ? -8.469 -19.066 -10.677 1.00 84.06 551 ALA A O 1
ATOM 4234 N N . PHE A 1 552 ? -6.938 -20.701 -10.513 1.00 91.81 552 PHE A N 1
ATOM 4235 C CA . PHE A 1 552 ? -5.808 -19.864 -10.108 1.00 91.81 552 PHE A CA 1
ATOM 4236 C C . PHE A 1 552 ? -5.532 -18.698 -11.065 1.00 91.81 552 PHE A C 1
ATOM 4238 O O . PHE A 1 552 ? -5.236 -17.601 -10.605 1.00 91.81 552 PHE A O 1
ATOM 4245 N N . GLN A 1 553 ? -5.728 -18.883 -12.373 1.00 84.69 553 GLN A N 1
ATOM 4246 C CA . GLN A 1 553 ? -5.618 -17.804 -13.365 1.00 84.69 553 GLN A CA 1
ATOM 4247 C C . GLN A 1 553 ? -6.589 -16.632 -13.123 1.00 84.69 553 GLN A C 1
ATOM 4249 O O . GLN A 1 553 ? -6.382 -15.551 -13.668 1.00 84.69 553 GLN A O 1
ATOM 4254 N N . ASN A 1 554 ? -7.635 -16.845 -12.322 1.00 82.25 554 ASN A N 1
ATOM 4255 C CA . ASN A 1 554 ? -8.624 -15.844 -11.926 1.00 82.25 554 ASN A CA 1
ATOM 4256 C C . ASN A 1 554 ? -8.491 -15.435 -10.449 1.00 82.25 554 ASN A C 1
ATOM 4258 O O . ASN A 1 554 ? -9.406 -14.819 -9.900 1.00 82.25 554 ASN A O 1
ATOM 4262 N N . TRP A 1 555 ? -7.392 -15.797 -9.780 1.00 87.56 555 TRP A N 1
ATOM 4263 C CA . TRP A 1 555 ? -7.178 -15.416 -8.391 1.00 87.56 555 TRP A CA 1
ATOM 4264 C C . TRP A 1 555 ? -7.055 -13.895 -8.268 1.00 87.56 555 TRP A C 1
ATOM 4266 O O . TRP A 1 555 ? -6.221 -13.265 -8.914 1.00 87.56 555 TRP A O 1
ATOM 4276 N N . SER A 1 556 ? -7.912 -13.306 -7.437 1.00 82.50 556 SER A N 1
ATOM 4277 C CA . SER A 1 556 ? -8.022 -11.860 -7.249 1.00 82.50 556 SER A CA 1
ATOM 4278 C C . SER A 1 556 ? -8.079 -11.553 -5.751 1.00 82.50 556 SER A C 1
ATOM 4280 O O . SER A 1 556 ? -9.169 -11.338 -5.211 1.00 82.50 556 SER A O 1
ATOM 4282 N N . PRO A 1 557 ? -6.933 -11.563 -5.047 1.00 80.94 557 PRO A N 1
ATOM 4283 C CA . PRO A 1 557 ? -6.908 -11.260 -3.624 1.00 80.94 557 PRO A CA 1
ATOM 4284 C C . PRO A 1 557 ? -7.360 -9.817 -3.369 1.00 80.94 557 PRO A C 1
ATOM 4286 O O . PRO A 1 557 ? -7.136 -8.919 -4.177 1.00 80.94 557 PRO A O 1
ATOM 4289 N N . LYS A 1 558 ? -7.970 -9.573 -2.203 1.00 73.56 558 LYS A N 1
ATOM 4290 C CA . LYS A 1 558 ? -8.469 -8.236 -1.823 1.00 73.56 558 LYS A CA 1
ATOM 4291 C C . LYS A 1 558 ? -7.370 -7.164 -1.720 1.00 73.56 558 LYS A C 1
ATOM 4293 O O . LYS A 1 558 ? -7.673 -5.981 -1.806 1.00 73.56 558 LYS A O 1
ATOM 4298 N N . ALA A 1 559 ? -6.130 -7.587 -1.466 1.00 71.06 559 ALA A N 1
ATOM 4299 C CA . ALA A 1 559 ? -4.931 -6.764 -1.360 1.00 71.06 559 ALA A CA 1
ATOM 4300 C C . ALA A 1 559 ? -3.681 -7.660 -1.476 1.00 71.06 559 ALA A C 1
ATOM 4302 O O . ALA A 1 559 ? -3.721 -8.848 -1.127 1.00 71.06 559 ALA A O 1
ATOM 4303 N N . GLY A 1 560 ? -2.570 -7.096 -1.947 1.00 74.62 560 GLY A N 1
ATOM 4304 C CA . GLY A 1 560 ? -1.354 -7.854 -2.255 1.00 74.62 560 GLY A CA 1
ATOM 4305 C C . GLY A 1 560 ? -1.567 -8.745 -3.478 1.00 74.62 560 GLY A C 1
ATOM 4306 O O . GLY A 1 560 ? -2.469 -8.506 -4.265 1.00 74.62 560 GLY A O 1
ATOM 4307 N N . GLY A 1 561 ? -0.763 -9.794 -3.641 1.00 70.75 561 GLY A N 1
ATOM 4308 C CA . GLY A 1 561 ? -0.924 -10.759 -4.733 1.00 70.75 561 GLY A CA 1
ATOM 4309 C C . GLY A 1 561 ? 0.150 -10.579 -5.791 1.00 70.75 561 GLY A C 1
ATOM 4310 O O . GLY A 1 561 ? 0.988 -11.465 -5.911 1.00 70.75 561 GLY A O 1
ATOM 4311 N N . GLY A 1 562 ? 0.183 -9.426 -6.474 1.00 86.81 562 GLY A N 1
ATOM 4312 C CA . GLY A 1 562 ? 1.229 -9.084 -7.453 1.00 86.81 562 GLY A CA 1
ATOM 4313 C C . GLY A 1 562 ? 1.625 -10.258 -8.351 1.00 86.81 562 GLY A C 1
ATOM 4314 O O . GLY A 1 562 ? 0.765 -10.922 -8.932 1.00 86.81 562 GLY A O 1
ATOM 4315 N N . GLU A 1 563 ? 2.926 -10.533 -8.458 1.00 90.44 563 GLU A N 1
ATOM 4316 C CA . GLU A 1 563 ? 3.419 -11.767 -9.065 1.00 90.44 563 GLU A CA 1
ATOM 4317 C C . GLU A 1 563 ? 3.154 -12.993 -8.181 1.00 90.44 563 GLU A C 1
ATOM 4319 O O . GLU A 1 563 ? 3.572 -13.046 -7.020 1.00 90.44 563 GLU A O 1
ATOM 4324 N N . ALA A 1 564 ? 2.517 -14.005 -8.771 1.00 94.38 564 ALA A N 1
ATOM 4325 C CA . ALA A 1 564 ? 2.157 -15.252 -8.110 1.00 94.38 564 ALA A CA 1
ATOM 4326 C C . ALA A 1 564 ? 2.673 -16.455 -8.909 1.00 94.38 564 ALA A C 1
ATOM 4328 O O . ALA A 1 564 ? 2.464 -16.537 -10.120 1.00 94.38 564 ALA A O 1
ATOM 4329 N N . PHE A 1 565 ? 3.363 -17.387 -8.250 1.00 98.00 565 PHE A N 1
ATOM 4330 C CA . PHE A 1 565 ? 4.204 -18.372 -8.935 1.00 98.00 565 PHE A CA 1
ATOM 4331 C C . PHE A 1 565 ? 3.662 -19.796 -8.831 1.00 98.00 565 PHE A C 1
ATOM 4333 O O . PHE A 1 565 ? 3.602 -20.374 -7.746 1.00 98.00 565 PHE A O 1
ATOM 4340 N N . TRP A 1 566 ? 3.334 -20.381 -9.985 1.00 98.12 566 TRP A N 1
ATOM 4341 C CA . TRP A 1 566 ? 2.988 -21.796 -10.078 1.00 98.12 566 TRP A CA 1
ATOM 4342 C C . TRP A 1 566 ? 4.226 -22.678 -9.891 1.00 98.12 566 TRP A C 1
ATOM 4344 O O . TRP A 1 566 ? 5.237 -22.500 -10.578 1.00 98.12 566 TRP A O 1
ATOM 4354 N N . TYR A 1 567 ? 4.130 -23.668 -9.014 1.00 97.56 567 TYR A N 1
ATOM 4355 C CA . TYR A 1 567 ? 5.080 -24.758 -8.882 1.00 97.56 567 TYR A CA 1
ATOM 4356 C C . TYR A 1 567 ? 4.566 -25.958 -9.694 1.00 97.56 567 TYR A C 1
ATOM 4358 O O . TYR A 1 567 ? 3.552 -26.550 -9.330 1.00 97.56 567 TYR A O 1
ATOM 4366 N N . SER A 1 568 ? 5.188 -26.316 -10.826 1.00 95.31 568 SER A N 1
ATOM 4367 C CA . SER A 1 568 ? 6.382 -25.704 -11.450 1.00 95.31 568 SER A CA 1
ATOM 4368 C C . SER A 1 568 ? 6.344 -25.759 -12.989 1.00 95.31 568 SER A C 1
ATOM 4370 O O . SER A 1 568 ? 5.359 -26.194 -13.587 1.00 95.31 568 SER A O 1
ATOM 4372 N N . MET A 1 569 ? 7.397 -25.283 -13.671 1.00 97.69 569 MET A N 1
ATOM 4373 C CA . MET A 1 569 ? 7.455 -25.311 -15.143 1.00 97.69 569 MET A CA 1
ATOM 4374 C C . MET A 1 569 ? 7.573 -26.738 -15.704 1.00 97.69 569 MET A C 1
ATOM 4376 O O . MET A 1 569 ? 6.881 -27.085 -16.662 1.00 97.69 569 MET A O 1
ATOM 4380 N N . PHE A 1 570 ? 8.425 -27.572 -15.105 1.00 98.19 570 PHE A N 1
ATOM 4381 C CA . PHE A 1 570 ? 8.758 -28.908 -15.600 1.00 98.19 570 PHE A CA 1
ATOM 4382 C C . PHE A 1 570 ? 8.613 -29.950 -14.498 1.00 98.19 570 PHE A C 1
ATOM 4384 O O . PHE A 1 570 ? 8.936 -29.685 -13.342 1.00 98.19 570 PHE A O 1
ATOM 4391 N N . ASP A 1 571 ? 8.186 -31.151 -14.876 1.00 97.38 571 ASP A N 1
ATOM 4392 C CA . ASP A 1 571 ? 8.268 -32.315 -13.999 1.00 97.38 571 ASP A CA 1
ATOM 4393 C C . ASP A 1 571 ? 9.711 -32.615 -13.613 1.00 97.38 571 ASP A C 1
ATOM 4395 O O . ASP A 1 571 ? 10.651 -32.320 -14.358 1.00 97.38 571 ASP A O 1
ATOM 4399 N N . LEU A 1 572 ? 9.879 -33.271 -12.468 1.00 94.31 572 LEU A N 1
ATOM 4400 C CA . LEU A 1 572 ? 11.175 -33.819 -12.097 1.00 94.31 572 LEU A CA 1
ATOM 4401 C C . LEU A 1 572 ? 11.451 -35.091 -12.897 1.00 94.31 572 LEU A C 1
ATOM 4403 O O . LEU A 1 572 ? 10.555 -35.746 -13.444 1.00 94.31 572 LEU A O 1
ATOM 4407 N N . ARG A 1 573 ? 12.728 -35.445 -13.005 1.00 92.06 573 ARG A N 1
ATOM 4408 C CA . ARG A 1 573 ? 13.107 -36.679 -13.687 1.00 92.06 573 ARG A CA 1
ATOM 4409 C C . ARG A 1 573 ? 12.754 -37.900 -12.840 1.00 92.06 573 ARG A C 1
ATOM 4411 O O . ARG A 1 573 ? 12.743 -37.818 -11.612 1.00 92.06 573 ARG A O 1
ATOM 4418 N N . PRO A 1 574 ? 12.536 -39.067 -13.469 1.00 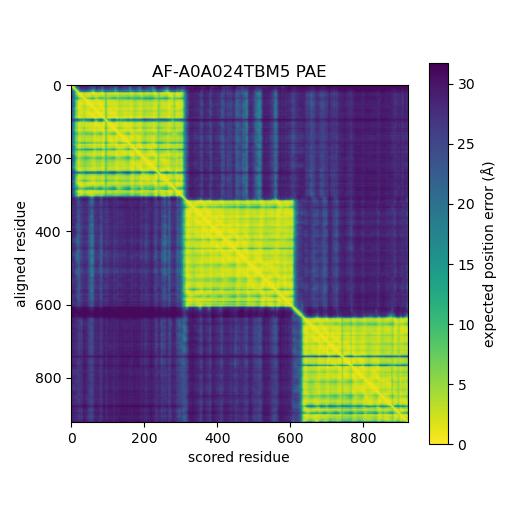88.75 574 PRO A N 1
ATOM 4419 C CA . PRO A 1 574 ? 12.343 -40.307 -12.726 1.00 88.75 574 PRO A CA 1
ATOM 4420 C C . PRO A 1 574 ? 13.505 -40.631 -11.774 1.00 88.75 574 PRO A C 1
ATOM 4422 O O . PRO A 1 574 ? 13.250 -41.145 -10.685 1.00 88.75 574 PRO A O 1
ATOM 4425 N N . ASP A 1 575 ? 14.744 -40.292 -12.161 1.00 89.19 575 ASP A N 1
ATOM 4426 C CA . ASP A 1 575 ? 15.977 -40.504 -11.386 1.00 89.19 575 ASP A CA 1
ATOM 4427 C C . ASP A 1 575 ? 16.266 -39.413 -10.341 1.00 89.19 575 ASP A C 1
ATOM 4429 O O . ASP A 1 575 ? 17.302 -39.463 -9.678 1.00 89.19 575 ASP A O 1
ATOM 4433 N N . ASP A 1 576 ? 15.363 -38.441 -10.176 1.00 89.69 576 ASP A N 1
ATOM 4434 C CA . ASP A 1 576 ? 15.450 -37.447 -9.113 1.00 89.69 576 ASP A CA 1
ATOM 4435 C C . ASP A 1 576 ? 15.011 -38.061 -7.774 1.00 89.69 576 ASP A C 1
ATOM 4437 O O . ASP A 1 576 ? 13.877 -38.531 -7.621 1.00 89.69 576 ASP A O 1
ATOM 4441 N N . THR A 1 577 ? 15.937 -38.077 -6.814 1.00 84.94 577 THR A N 1
ATOM 4442 C CA . THR A 1 577 ? 15.734 -38.570 -5.444 1.00 84.94 577 THR A CA 1
ATOM 4443 C C . THR A 1 577 ? 15.726 -37.447 -4.409 1.00 84.94 577 THR A C 1
ATOM 4445 O O . THR A 1 577 ? 15.744 -37.723 -3.211 1.00 84.94 577 THR A O 1
ATOM 4448 N N . THR A 1 578 ? 15.741 -36.181 -4.839 1.00 81.12 578 THR A N 1
ATOM 4449 C CA . THR A 1 578 ? 15.701 -35.024 -3.930 1.00 81.12 578 THR A CA 1
ATOM 4450 C C . THR A 1 578 ? 14.333 -34.859 -3.272 1.00 81.12 578 THR A C 1
ATOM 4452 O O . THR A 1 578 ? 14.241 -34.271 -2.198 1.00 81.12 578 THR A O 1
ATOM 4455 N N . GLN A 1 579 ? 13.290 -35.433 -3.880 1.00 85.00 579 GLN A N 1
ATOM 4456 C CA . GLN A 1 579 ? 11.934 -35.492 -3.349 1.00 85.00 579 GLN A CA 1
ATOM 4457 C C . GLN A 1 579 ? 11.543 -36.939 -3.044 1.00 85.00 579 GLN A C 1
ATOM 4459 O O . GLN A 1 579 ? 11.697 -37.831 -3.880 1.00 85.00 579 GLN A O 1
ATOM 4464 N N . SER A 1 580 ? 11.042 -37.178 -1.832 1.00 81.00 580 SER A N 1
ATOM 4465 C CA . SER A 1 580 ? 10.741 -38.526 -1.333 1.00 81.00 580 SER A CA 1
ATOM 4466 C C . SER A 1 580 ? 9.363 -39.043 -1.752 1.00 81.00 580 SER A C 1
ATOM 4468 O O . SER A 1 580 ? 9.177 -40.254 -1.864 1.00 81.00 580 SER A O 1
ATOM 4470 N N . ALA A 1 581 ? 8.400 -38.150 -1.994 1.00 88.12 581 ALA A N 1
ATOM 4471 C CA . ALA A 1 581 ? 7.056 -38.513 -2.426 1.00 88.12 581 ALA A CA 1
ATOM 4472 C C . ALA A 1 581 ? 6.941 -38.484 -3.956 1.00 88.12 581 ALA A C 1
ATOM 4474 O O . ALA A 1 581 ? 7.325 -37.515 -4.602 1.00 88.12 581 ALA A O 1
ATOM 4475 N N . ASP A 1 582 ? 6.359 -39.534 -4.539 1.00 90.75 582 ASP A N 1
ATOM 4476 C CA . ASP A 1 582 ? 6.217 -39.678 -5.997 1.00 90.75 582 ASP A CA 1
ATOM 4477 C C . ASP A 1 582 ? 5.432 -38.521 -6.643 1.00 90.75 582 ASP A C 1
ATOM 4479 O O . ASP A 1 582 ? 5.808 -38.023 -7.701 1.00 90.75 582 ASP A O 1
ATOM 4483 N N . LEU A 1 583 ? 4.398 -38.016 -5.957 1.00 93.88 583 LEU A N 1
ATOM 4484 C CA . LEU A 1 583 ? 3.590 -36.880 -6.418 1.00 93.88 583 LEU A CA 1
ATOM 4485 C C . LEU A 1 583 ? 4.419 -35.617 -6.709 1.00 93.88 583 LEU A C 1
ATOM 4487 O O . LEU A 1 583 ? 4.058 -34.837 -7.590 1.00 93.88 583 LEU A O 1
ATOM 4491 N N . GLU A 1 584 ? 5.550 -35.434 -6.017 1.00 93.19 584 GLU A N 1
ATOM 4492 C CA . GLU A 1 584 ? 6.421 -34.259 -6.162 1.00 93.19 584 GLU A CA 1
ATOM 4493 C C . GLU A 1 584 ? 7.072 -34.200 -7.546 1.00 93.19 584 GLU A C 1
ATOM 4495 O O . GLU A 1 584 ? 7.443 -33.132 -8.033 1.00 93.19 584 GLU A O 1
ATOM 4500 N N . LYS A 1 585 ? 7.152 -35.343 -8.237 1.00 94.94 585 LYS A N 1
ATOM 4501 C CA . LYS A 1 585 ? 7.692 -35.418 -9.597 1.00 94.94 585 LYS A CA 1
ATOM 4502 C C . LYS A 1 585 ? 6.739 -34.861 -10.650 1.00 94.94 585 LYS A C 1
ATOM 4504 O O . LYS A 1 585 ? 7.162 -34.687 -11.789 1.00 94.94 585 LYS A O 1
ATOM 4509 N N . HIS A 1 586 ? 5.486 -34.573 -10.290 1.00 96.75 586 HIS A N 1
ATOM 4510 C CA . HIS A 1 586 ? 4.387 -34.376 -11.236 1.00 96.75 586 HIS A CA 1
ATOM 4511 C C . HIS A 1 586 ? 3.725 -32.986 -11.200 1.00 96.75 586 HIS A C 1
ATOM 4513 O O . HIS A 1 586 ? 2.607 -32.835 -11.708 1.00 96.75 586 HIS A O 1
ATOM 4519 N N . PHE A 1 587 ? 4.373 -31.967 -10.630 1.00 97.50 587 PHE A N 1
ATOM 4520 C CA . PHE A 1 587 ? 3.855 -30.588 -10.550 1.00 97.50 587 PHE A CA 1
ATOM 4521 C C . PHE A 1 587 ? 4.036 -29.747 -11.829 1.00 97.50 587 PHE A C 1
ATOM 4523 O O . PHE A 1 587 ? 3.438 -28.676 -11.958 1.00 97.50 587 PHE A O 1
ATOM 4530 N N . GLY A 1 588 ? 4.842 -30.212 -12.784 1.00 97.19 588 GLY A N 1
ATOM 4531 C CA . GLY A 1 588 ? 5.203 -29.459 -13.979 1.00 97.19 588 GLY A CA 1
ATOM 4532 C C . GLY A 1 588 ? 4.049 -29.244 -14.955 1.00 97.19 588 GLY A C 1
ATOM 4533 O O . GLY A 1 588 ? 3.191 -30.117 -15.120 1.00 97.19 588 GLY A O 1
ATOM 4534 N N . PHE A 1 589 ? 4.078 -28.139 -15.700 1.00 97.94 589 PHE A N 1
ATOM 4535 C CA . PHE A 1 589 ? 3.274 -28.000 -16.921 1.00 97.94 589 PHE A CA 1
ATOM 4536 C C . PHE A 1 589 ? 3.790 -28.886 -18.064 1.00 97.94 589 PHE A C 1
ATOM 4538 O O . PHE A 1 589 ? 3.015 -29.420 -18.862 1.00 97.94 589 PHE A O 1
ATOM 4545 N N . PHE A 1 590 ? 5.111 -29.048 -18.133 1.00 97.75 590 PHE A N 1
ATOM 4546 C CA . PHE A 1 590 ? 5.806 -29.816 -19.157 1.00 97.75 590 PHE A CA 1
ATOM 4547 C C . PHE A 1 590 ? 6.412 -31.089 -18.567 1.00 97.75 590 PHE A C 1
ATOM 4549 O O . PHE A 1 590 ? 6.846 -31.122 -17.416 1.00 97.75 590 PHE A O 1
ATOM 4556 N N . THR A 1 591 ? 6.468 -32.149 -19.366 1.00 95.50 591 THR A N 1
ATOM 4557 C CA . THR A 1 591 ? 7.195 -33.377 -19.014 1.00 95.50 591 THR A CA 1
ATOM 4558 C C . THR A 1 591 ? 8.687 -33.091 -18.856 1.00 95.50 591 THR A C 1
ATOM 4560 O O . THR A 1 591 ? 9.226 -32.291 -19.623 1.00 95.50 591 THR A O 1
ATOM 4563 N N . SER A 1 592 ? 9.364 -33.805 -17.957 1.00 92.44 592 SER A N 1
ATOM 4564 C CA . SER A 1 592 ? 10.771 -33.566 -17.624 1.00 92.44 592 SER A CA 1
ATOM 4565 C C . SER A 1 592 ? 11.708 -33.625 -18.838 1.00 92.44 592 SER A C 1
ATOM 4567 O O . SER A 1 592 ? 12.218 -32.603 -19.273 1.00 92.44 592 SER A O 1
ATOM 4569 N N . ILE A 1 593 ? 11.904 -34.797 -19.446 1.00 82.38 593 ILE A N 1
ATOM 4570 C CA . ILE A 1 593 ? 12.951 -34.988 -20.471 1.00 82.38 593 ILE A CA 1
ATOM 4571 C C . ILE A 1 593 ? 12.554 -34.421 -21.841 1.00 82.38 593 ILE A C 1
ATOM 4573 O O . ILE A 1 593 ? 13.350 -33.756 -22.499 1.00 82.38 593 ILE A O 1
ATOM 4577 N N . THR A 1 594 ? 11.334 -34.693 -22.307 1.00 86.19 594 THR A N 1
ATOM 4578 C CA . THR A 1 594 ? 10.920 -34.353 -23.680 1.00 86.19 594 THR A CA 1
ATOM 4579 C C . THR A 1 594 ? 10.392 -32.926 -23.821 1.00 86.19 594 THR A C 1
ATOM 4581 O O . THR A 1 594 ? 10.160 -32.486 -24.946 1.00 86.19 594 THR A O 1
ATOM 4584 N N . ARG A 1 595 ? 10.200 -32.200 -22.706 1.00 92.06 595 ARG A N 1
ATOM 4585 C CA . ARG A 1 595 ? 9.625 -30.842 -22.657 1.00 92.06 595 ARG A CA 1
ATOM 4586 C C . ARG A 1 595 ? 8.320 -30.705 -23.453 1.00 92.06 595 ARG A C 1
ATOM 4588 O O . ARG A 1 595 ? 8.049 -29.658 -24.041 1.00 92.06 595 ARG A O 1
ATOM 4595 N N . LEU A 1 596 ? 7.514 -31.765 -23.501 1.00 93.31 596 LEU A N 1
ATOM 4596 C CA . LEU A 1 596 ? 6.199 -31.730 -24.130 1.00 93.31 596 LEU A CA 1
ATOM 4597 C C . LEU A 1 596 ? 5.172 -31.161 -23.143 1.00 93.31 596 LEU A C 1
ATOM 4599 O O . LEU A 1 596 ? 5.221 -31.506 -21.958 1.00 93.31 596 LEU A O 1
ATOM 4603 N N . PRO A 1 597 ? 4.247 -30.296 -23.597 1.00 93.56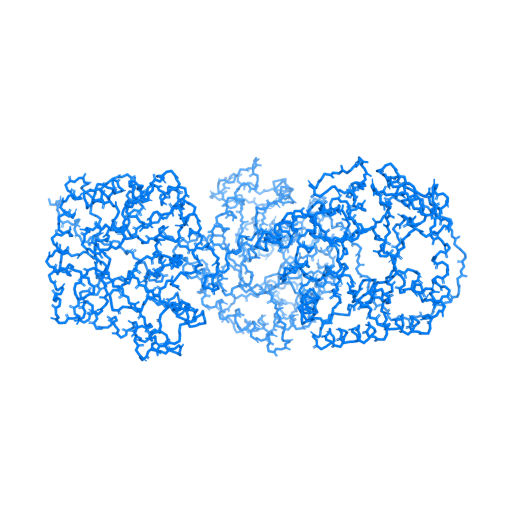 597 PRO A N 1
ATOM 4604 C CA . PRO A 1 597 ? 3.161 -29.826 -22.748 1.00 93.56 597 PRO A CA 1
ATOM 4605 C C . PRO A 1 597 ? 2.262 -31.009 -22.386 1.00 93.56 597 PRO A C 1
ATOM 4607 O O . PRO A 1 597 ? 1.930 -31.826 -23.247 1.00 93.56 597 PRO A O 1
ATOM 4610 N N . LYS A 1 598 ? 1.842 -31.101 -21.123 1.00 93.44 598 LYS A N 1
ATOM 4611 C CA . LYS A 1 598 ? 0.943 -32.180 -20.682 1.00 93.44 598 LYS A CA 1
ATOM 4612 C C . LYS A 1 598 ? -0.474 -32.032 -21.221 1.00 93.44 598 LYS A C 1
ATOM 4614 O O . LYS A 1 598 ? -1.173 -33.024 -21.401 1.00 93.44 598 LYS A O 1
ATOM 4619 N N . LEU A 1 599 ? -0.898 -30.794 -21.459 1.00 90.94 599 LEU A N 1
ATOM 4620 C CA . LEU A 1 599 ? -2.195 -30.458 -22.027 1.00 90.94 599 LEU A CA 1
ATOM 4621 C C . LEU A 1 599 ? -2.089 -29.126 -22.783 1.00 90.94 599 LEU A C 1
ATOM 4623 O O . LEU A 1 599 ? -1.295 -28.256 -22.424 1.00 90.94 599 LEU A O 1
ATOM 4627 N N . ALA A 1 600 ? -2.878 -28.956 -23.844 1.00 80.06 600 ALA A N 1
ATOM 4628 C CA . ALA A 1 600 ? -2.970 -27.672 -24.533 1.00 80.06 600 ALA A CA 1
ATOM 4629 C C . ALA A 1 600 ? -3.495 -26.587 -23.575 1.00 80.06 600 ALA A C 1
ATOM 4631 O O . ALA A 1 600 ? -4.375 -26.861 -22.763 1.00 80.06 600 ALA A O 1
ATOM 4632 N N . ASN A 1 601 ? -2.981 -25.357 -23.694 1.00 79.44 601 ASN A N 1
ATOM 4633 C CA . ASN A 1 601 ? -3.356 -24.221 -22.835 1.00 79.44 601 ASN A CA 1
ATOM 4634 C C . ASN A 1 601 ? -3.069 -24.430 -21.331 1.00 79.44 601 ASN A C 1
ATOM 4636 O O . ASN A 1 601 ? -3.655 -23.759 -20.485 1.00 79.44 601 ASN A O 1
ATOM 4640 N N . TYR A 1 602 ? -2.143 -25.336 -21.006 1.00 87.19 602 TYR A N 1
ATOM 4641 C CA . TYR A 1 602 ? -1.651 -25.628 -19.662 1.00 87.19 602 TYR A CA 1
ATOM 4642 C C . TYR A 1 602 ? -0.106 -25.698 -19.716 1.00 87.19 602 TYR A C 1
ATOM 4644 O O . TYR A 1 602 ? 0.452 -26.776 -19.932 1.00 87.19 602 TYR A O 1
ATOM 4652 N N . PRO A 1 603 ? 0.591 -24.543 -19.639 1.00 91.75 603 PRO A N 1
ATOM 4653 C CA . PRO A 1 603 ? 0.089 -23.222 -19.267 1.00 91.75 603 PRO A CA 1
ATOM 4654 C C . PRO A 1 603 ? -0.442 -22.440 -20.477 1.00 91.75 603 PRO A C 1
ATOM 4656 O O . PRO A 1 603 ? -0.202 -22.794 -21.637 1.00 91.75 603 PRO A O 1
ATOM 4659 N N . LEU A 1 604 ? -1.148 -21.341 -20.217 1.00 83.19 604 LEU A N 1
ATOM 4660 C CA . LEU A 1 604 ? -1.588 -20.431 -21.274 1.00 83.19 604 LEU A CA 1
ATOM 4661 C C . LEU A 1 604 ? -0.392 -19.785 -21.990 1.00 83.19 604 LEU A C 1
ATOM 4663 O O . LEU A 1 604 ? 0.674 -19.578 -21.408 1.00 83.19 604 LEU A O 1
ATOM 4667 N N . LEU A 1 605 ? -0.559 -19.483 -23.280 1.00 83.94 605 LEU A N 1
ATOM 4668 C CA . LEU A 1 605 ? 0.395 -18.649 -24.009 1.00 83.94 605 LEU A CA 1
ATOM 4669 C C . LEU A 1 605 ? 0.273 -17.204 -23.532 1.00 83.94 605 LEU A C 1
ATOM 4671 O O . LEU A 1 605 ? -0.829 -16.703 -23.291 1.00 83.94 605 LEU A O 1
ATOM 4675 N N . ARG A 1 606 ? 1.412 -16.523 -23.435 1.00 77.06 606 ARG A N 1
ATOM 4676 C CA . ARG A 1 606 ? 1.450 -15.093 -23.160 1.00 77.06 606 ARG A CA 1
ATOM 4677 C C . ARG A 1 606 ? 0.777 -14.359 -24.321 1.00 77.06 606 ARG A C 1
ATOM 4679 O O . ARG A 1 606 ? 1.132 -14.574 -25.475 1.00 77.06 606 ARG A O 1
ATOM 4686 N N . GLN A 1 607 ? -0.181 -13.485 -24.023 1.00 58.47 607 GLN A N 1
ATOM 4687 C CA . GLN A 1 607 ? -0.691 -12.544 -25.019 1.00 58.47 607 GLN A CA 1
ATOM 4688 C C . GLN A 1 607 ? 0.386 -11.478 -25.251 1.00 58.47 607 GLN A C 1
ATOM 4690 O O . GLN A 1 607 ? 0.820 -10.817 -24.303 1.00 58.47 607 GLN A O 1
ATOM 4695 N N . ASP A 1 608 ? 0.869 -11.357 -26.487 1.00 35.31 608 ASP A N 1
ATOM 4696 C CA . ASP A 1 608 ? 1.926 -10.413 -26.844 1.00 35.31 608 ASP A CA 1
ATOM 4697 C C . ASP A 1 608 ? 1.451 -8.966 -26.623 1.00 35.31 608 ASP A C 1
ATOM 4699 O O . ASP A 1 608 ? 0.726 -8.392 -27.432 1.00 35.31 608 ASP A O 1
ATOM 4703 N N . LEU A 1 609 ? 1.901 -8.337 -25.534 1.00 33.19 609 LEU A N 1
ATOM 4704 C CA . LEU A 1 609 ? 2.108 -6.890 -25.544 1.00 33.19 609 LEU A CA 1
ATOM 4705 C C . LEU A 1 609 ? 3.297 -6.617 -26.483 1.00 33.19 609 LEU A C 1
ATOM 4707 O O . LEU A 1 609 ? 4.273 -7.372 -26.417 1.00 33.19 609 LEU A O 1
ATOM 4711 N N . PRO A 1 610 ? 3.266 -5.575 -27.338 1.00 26.34 610 PRO A N 1
ATOM 4712 C CA . PRO A 1 610 ? 4.342 -5.322 -28.290 1.00 26.34 610 PRO A CA 1
ATOM 4713 C C . PRO A 1 610 ? 5.683 -5.257 -27.557 1.00 26.34 610 PRO A C 1
ATOM 4715 O O . PRO A 1 610 ? 5.838 -4.492 -26.601 1.00 26.34 610 PRO A O 1
ATOM 4718 N N . ALA A 1 611 ? 6.646 -6.073 -27.982 1.00 27.23 611 ALA A N 1
ATOM 4719 C CA . ALA A 1 611 ? 7.987 -6.028 -27.422 1.00 27.23 611 ALA A CA 1
ATOM 4720 C C . ALA A 1 611 ? 8.575 -4.614 -27.612 1.00 27.23 611 ALA A C 1
ATOM 4722 O O . ALA A 1 611 ? 8.453 -4.055 -28.707 1.00 27.23 611 ALA A O 1
ATOM 4723 N N . PRO A 1 612 ? 9.249 -4.029 -26.604 1.00 30.41 612 PRO A N 1
ATOM 4724 C CA . PRO A 1 612 ? 10.114 -2.884 -26.846 1.00 30.41 612 PRO A CA 1
ATOM 4725 C C . PRO A 1 612 ? 11.153 -3.315 -27.882 1.00 30.41 612 PRO A C 1
ATOM 4727 O O . PRO A 1 612 ? 11.888 -4.280 -27.656 1.00 30.41 612 PRO A O 1
ATOM 4730 N N . GLN A 1 613 ? 11.184 -2.651 -29.037 1.00 25.45 613 GLN A N 1
ATOM 4731 C CA . GLN A 1 613 ? 12.203 -2.930 -30.042 1.00 25.45 613 GLN A CA 1
ATOM 4732 C C . GLN A 1 613 ? 13.600 -2.737 -29.427 1.00 25.45 613 GLN A C 1
ATOM 4734 O O . GLN A 1 613 ? 13.829 -1.731 -28.750 1.00 25.45 613 GLN A O 1
ATOM 4739 N N . PRO A 1 614 ? 14.556 -3.649 -29.673 1.00 30.12 614 PRO A N 1
ATOM 4740 C CA . PRO A 1 614 ? 15.948 -3.382 -29.361 1.00 30.12 614 PRO A CA 1
ATOM 4741 C C . PRO A 1 614 ? 16.423 -2.206 -30.219 1.00 30.12 614 PRO A C 1
ATOM 4743 O O . PRO A 1 614 ? 16.302 -2.224 -31.442 1.00 30.12 614 PRO A O 1
ATOM 4746 N N . THR A 1 615 ? 16.969 -1.175 -29.577 1.00 27.72 615 THR A N 1
ATOM 4747 C CA . THR A 1 615 ? 17.665 -0.071 -30.244 1.00 27.72 615 THR A CA 1
ATOM 4748 C C . THR A 1 615 ? 18.875 -0.612 -31.004 1.00 27.72 615 THR A C 1
ATOM 4750 O O . THR A 1 615 ? 19.951 -0.777 -30.430 1.00 27.72 615 THR A O 1
ATOM 4753 N N . SER A 1 616 ? 18.714 -0.897 -32.295 1.00 28.22 616 SER A N 1
ATOM 4754 C CA . SER A 1 616 ? 19.835 -1.000 -33.227 1.00 28.22 616 SER A CA 1
ATOM 4755 C C . SER A 1 616 ? 20.274 0.403 -33.646 1.00 28.22 616 SER A C 1
ATOM 4757 O O . SER A 1 616 ? 19.437 1.268 -33.903 1.00 28.22 616 SER A O 1
ATOM 4759 N N . LEU A 1 617 ? 21.589 0.616 -33.717 1.00 28.69 617 LEU A N 1
ATOM 4760 C CA . LEU A 1 617 ? 22.215 1.853 -34.193 1.00 28.69 617 LEU A CA 1
ATOM 4761 C C . LEU A 1 617 ? 21.692 2.259 -35.590 1.00 28.69 617 LEU A C 1
ATOM 4763 O O . LEU A 1 617 ? 21.334 1.381 -36.380 1.00 28.69 617 LEU A O 1
ATOM 4767 N N . PRO A 1 618 ? 21.652 3.565 -35.920 1.00 29.16 618 PRO A N 1
ATOM 4768 C CA . PRO A 1 618 ? 21.029 4.037 -37.148 1.00 29.16 618 PRO A CA 1
ATOM 4769 C C . PRO A 1 618 ? 21.862 3.657 -38.377 1.00 29.16 618 PRO A C 1
ATOM 4771 O O . PRO A 1 618 ? 23.021 4.049 -38.501 1.00 29.16 618 PRO A O 1
ATOM 4774 N N . VAL A 1 619 ? 21.241 2.931 -39.308 1.00 31.92 619 VAL A N 1
ATOM 4775 C CA . VAL A 1 619 ? 21.698 2.796 -40.700 1.00 31.92 619 VAL A CA 1
ATOM 4776 C C . VAL A 1 619 ? 21.019 3.903 -41.526 1.00 31.92 619 VAL A C 1
ATOM 4778 O O . VAL A 1 619 ? 19.842 4.176 -41.283 1.00 31.92 619 VAL A O 1
ATOM 4781 N N . PRO A 1 620 ? 21.698 4.562 -42.487 1.00 29.14 620 PRO A N 1
ATOM 4782 C CA . PRO A 1 620 ? 21.098 5.637 -43.277 1.00 29.14 620 PRO A CA 1
ATOM 4783 C C . PRO A 1 620 ? 20.051 5.099 -44.264 1.00 29.14 620 PRO A C 1
ATOM 4785 O O . PRO A 1 620 ? 20.310 4.157 -45.012 1.00 29.14 620 PRO A O 1
ATOM 4788 N N . THR A 1 621 ? 18.876 5.724 -44.282 1.00 29.23 621 THR A N 1
ATOM 4789 C CA . THR A 1 621 ? 17.725 5.376 -45.130 1.00 29.23 621 THR A CA 1
ATOM 4790 C C . THR A 1 621 ? 17.901 5.873 -46.581 1.00 29.23 621 THR A C 1
ATOM 4792 O O . THR A 1 621 ? 18.208 7.053 -46.763 1.00 29.23 621 THR A O 1
ATOM 4795 N N . PRO A 1 622 ? 17.651 5.056 -47.629 1.00 32.25 622 PRO A N 1
ATOM 4796 C CA . PRO A 1 622 ? 17.413 5.534 -48.997 1.00 32.25 622 PRO A CA 1
ATOM 4797 C C . PRO A 1 622 ? 15.953 6.020 -49.197 1.00 32.25 622 PRO A C 1
ATOM 4799 O O . PRO A 1 622 ? 15.088 5.706 -48.379 1.00 32.25 622 PRO A O 1
ATOM 4802 N N . PRO A 1 623 ? 15.652 6.792 -50.261 1.00 32.38 623 PRO A N 1
ATOM 4803 C CA . PRO A 1 623 ? 14.435 7.602 -50.358 1.00 32.38 623 PRO A CA 1
ATOM 4804 C C . PRO A 1 623 ? 13.148 6.828 -50.708 1.00 32.38 623 PRO A C 1
ATOM 4806 O O . PRO A 1 623 ? 13.165 5.789 -51.363 1.00 32.38 623 PRO A O 1
ATOM 4809 N N . LEU A 1 624 ? 12.036 7.412 -50.243 1.00 34.50 624 LEU A N 1
ATOM 4810 C CA . LEU A 1 624 ? 10.644 6.942 -50.228 1.00 34.50 624 LEU A CA 1
ATOM 4811 C C . LEU A 1 624 ? 10.060 6.524 -51.593 1.00 34.50 624 LEU A C 1
ATOM 4813 O O . LEU A 1 624 ? 10.192 7.237 -52.584 1.00 34.50 624 LEU A O 1
ATOM 4817 N N . ALA A 1 625 ? 9.282 5.436 -51.575 1.00 29.67 625 ALA A N 1
ATOM 4818 C CA . ALA A 1 625 ? 8.300 5.061 -52.598 1.00 29.67 625 ALA A CA 1
ATOM 4819 C C . ALA A 1 625 ? 6.863 5.169 -52.018 1.00 29.67 625 ALA A C 1
ATOM 4821 O O . ALA A 1 625 ? 6.706 5.166 -50.794 1.00 29.67 625 ALA A O 1
ATOM 4822 N N . PRO A 1 626 ? 5.824 5.332 -52.863 1.00 33.62 626 PRO A N 1
ATOM 4823 C CA . PRO A 1 626 ? 4.572 5.986 -52.487 1.00 33.62 626 PRO A CA 1
ATOM 4824 C C . PRO A 1 626 ? 3.618 5.131 -51.640 1.00 33.62 626 PRO A C 1
ATOM 4826 O O . PRO A 1 626 ? 3.570 3.907 -51.725 1.00 33.62 626 PRO A O 1
ATOM 4829 N N . VAL A 1 627 ? 2.844 5.856 -50.833 1.00 31.19 627 VAL A N 1
ATOM 4830 C CA . VAL A 1 627 ? 1.875 5.407 -49.824 1.00 31.19 627 VAL A CA 1
ATOM 4831 C C . VAL A 1 627 ? 0.756 4.542 -50.429 1.00 31.19 627 VAL A C 1
ATOM 4833 O O . VAL A 1 627 ? 0.092 5.006 -51.358 1.00 31.19 627 VAL A O 1
ATOM 4836 N N . PRO A 1 628 ? 0.450 3.348 -49.877 1.00 28.95 628 PRO A N 1
ATOM 4837 C CA . PRO A 1 628 ? -0.829 2.693 -50.105 1.00 28.95 628 PRO A CA 1
ATOM 4838 C C . PRO A 1 628 ? -1.911 3.288 -49.191 1.00 28.95 628 PRO A C 1
ATOM 4840 O O . PRO A 1 628 ? -1.693 3.551 -48.009 1.00 28.95 628 PRO A O 1
ATOM 4843 N N . THR A 1 629 ? -3.086 3.481 -49.782 1.00 30.33 629 THR A N 1
ATOM 4844 C CA . THR A 1 629 ? -4.352 3.973 -49.220 1.00 30.33 629 THR A CA 1
ATOM 4845 C C . THR A 1 629 ? -4.713 3.332 -47.863 1.00 30.33 629 THR A C 1
ATOM 4847 O O . THR A 1 629 ? -4.477 2.135 -47.688 1.00 30.33 629 THR A O 1
ATOM 4850 N N . PRO A 1 630 ? -5.308 4.074 -46.901 1.00 32.59 630 PRO A N 1
ATOM 4851 C CA . PRO A 1 630 ? -5.446 3.603 -45.527 1.00 32.59 630 PRO A CA 1
ATOM 4852 C C . PRO A 1 630 ? -6.511 2.511 -45.394 1.00 32.59 630 PRO A C 1
ATOM 4854 O O . PRO A 1 630 ? -7.690 2.733 -45.675 1.00 32.59 630 PRO A O 1
ATOM 4857 N N . THR A 1 631 ? -6.103 1.349 -44.890 1.00 27.69 631 THR A N 1
ATOM 4858 C CA . THR A 1 631 ? -7.008 0.329 -44.359 1.00 27.69 631 THR A CA 1
ATOM 4859 C C . THR A 1 631 ? -7.626 0.835 -43.055 1.00 27.69 631 THR A C 1
ATOM 4861 O O . THR A 1 631 ? -6.941 1.366 -42.183 1.00 27.69 631 THR A O 1
ATOM 4864 N N . THR A 1 632 ? -8.939 0.671 -42.928 1.00 34.38 632 THR A N 1
ATOM 4865 C CA . THR A 1 632 ? -9.770 1.050 -41.780 1.00 34.38 632 THR A CA 1
ATOM 4866 C C . THR A 1 632 ? -9.230 0.503 -40.454 1.00 34.38 632 THR A C 1
ATOM 4868 O O . THR A 1 632 ? -9.388 -0.678 -40.155 1.00 34.38 632 THR A O 1
ATOM 4871 N N . THR A 1 633 ? -8.625 1.370 -39.642 1.00 33.19 633 THR A N 1
ATOM 4872 C CA . THR A 1 633 ? -8.180 1.075 -38.275 1.00 33.19 633 THR A CA 1
ATOM 4873 C C . THR A 1 633 ? -9.349 1.155 -37.293 1.00 33.19 633 THR A C 1
ATOM 4875 O O . THR A 1 633 ? -10.016 2.182 -37.170 1.00 33.19 633 THR A O 1
ATOM 4878 N N . THR A 1 634 ? -9.566 0.077 -36.544 1.00 40.38 634 THR A N 1
ATOM 4879 C CA . THR A 1 634 ? -10.533 -0.068 -35.439 1.00 40.38 634 THR A CA 1
ATOM 4880 C C . THR A 1 634 ? -10.060 0.595 -34.132 1.00 40.38 634 THR A C 1
ATOM 4882 O O . THR A 1 634 ? -10.386 0.134 -33.043 1.00 40.38 634 THR A O 1
ATOM 4885 N N . GLY A 1 635 ? -9.272 1.673 -34.217 1.00 48.12 635 GLY A N 1
ATOM 4886 C CA . GLY A 1 635 ? -8.830 2.443 -33.051 1.00 48.12 635 GLY A CA 1
ATOM 4887 C C . GLY A 1 635 ? -9.913 3.405 -32.554 1.00 48.12 635 GLY A C 1
ATOM 4888 O O . GLY A 1 635 ? -10.706 3.922 -33.346 1.00 48.12 635 GLY A O 1
ATOM 4889 N N . GLN A 1 636 ? -9.934 3.676 -31.246 1.00 55.47 636 GLN A N 1
ATOM 4890 C CA . GLN A 1 636 ? -10.804 4.696 -30.658 1.00 55.47 636 GLN A CA 1
ATOM 4891 C C . GLN A 1 636 ? -10.506 6.057 -31.320 1.00 55.47 636 GLN A C 1
ATOM 4893 O O . GLN A 1 636 ? -9.369 6.530 -31.279 1.00 55.47 636 GLN A O 1
ATOM 4898 N N . ARG A 1 637 ? -11.506 6.672 -31.969 1.00 71.38 637 ARG A N 1
ATOM 4899 C CA . ARG A 1 637 ? -11.360 8.008 -32.570 1.00 71.38 637 ARG A CA 1
ATOM 4900 C C . ARG A 1 637 ? -11.708 9.106 -31.559 1.00 71.38 637 ARG A C 1
ATOM 4902 O O . ARG A 1 637 ? -12.671 8.956 -30.808 1.00 71.38 637 ARG A O 1
ATOM 4909 N N . GLY A 1 638 ? -11.020 10.245 -31.627 1.00 77.88 638 GLY A N 1
ATOM 4910 C CA . GLY A 1 638 ? -11.206 11.439 -30.789 1.00 77.88 638 GLY A CA 1
ATOM 4911 C C . GLY A 1 638 ? -9.921 11.824 -30.042 1.00 77.88 638 GLY A C 1
ATOM 4912 O O . GLY A 1 638 ? -8.909 11.157 -30.237 1.00 77.88 638 GLY A O 1
ATOM 4913 N N . PRO A 1 639 ? -9.936 12.873 -29.197 1.00 83.50 639 PRO A N 1
ATOM 4914 C CA . PRO A 1 639 ? -8.789 13.232 -28.363 1.00 83.50 639 PRO A CA 1
ATOM 4915 C C . PRO A 1 639 ? -8.346 12.061 -27.481 1.00 83.50 639 PRO A C 1
ATOM 4917 O O . PRO A 1 639 ? -9.182 11.372 -26.895 1.00 83.50 639 PRO A O 1
ATOM 4920 N N . GLN A 1 640 ? -7.036 11.824 -27.390 1.00 84.06 640 GLN A N 1
ATOM 4921 C CA . GLN A 1 640 ? -6.474 10.700 -26.626 1.00 84.06 640 GLN A CA 1
ATOM 4922 C C . GLN A 1 640 ? -6.315 11.017 -25.131 1.00 84.06 640 GLN A C 1
ATOM 4924 O O . GLN A 1 640 ? -6.267 10.096 -24.301 1.00 84.06 640 GLN A O 1
ATOM 4929 N N . GLY A 1 641 ? -6.279 12.308 -24.795 1.00 89.62 641 GLY A N 1
ATOM 4930 C CA . GLY A 1 641 ? -6.288 12.812 -23.429 1.00 89.62 641 GLY A CA 1
ATOM 4931 C C . GLY A 1 641 ? -7.147 14.065 -23.256 1.00 89.62 641 GLY A C 1
ATOM 4932 O O . GLY A 1 641 ? -7.720 14.590 -24.213 1.00 89.62 641 GLY A O 1
ATOM 4933 N N . VAL A 1 642 ? -7.236 14.534 -22.016 1.00 93.12 642 VAL A N 1
ATOM 4934 C CA . VAL A 1 642 ? -8.051 15.688 -21.602 1.00 93.12 642 VAL A CA 1
ATOM 4935 C C . VAL A 1 642 ? -7.304 16.526 -20.563 1.00 93.12 642 VAL A C 1
ATOM 4937 O O . VAL A 1 642 ? -6.501 15.963 -19.810 1.00 93.12 642 VAL A O 1
ATOM 4940 N N . ALA A 1 643 ? -7.532 17.841 -20.505 1.00 93.19 643 ALA A N 1
ATOM 4941 C CA . ALA A 1 643 ? -7.013 18.624 -19.388 1.00 93.19 643 ALA A CA 1
ATOM 4942 C C . ALA A 1 643 ? -7.821 18.388 -18.105 1.00 93.19 643 ALA A C 1
ATOM 4944 O O . ALA A 1 643 ? -9.025 18.112 -18.126 1.00 93.19 643 ALA A O 1
ATOM 4945 N N . TYR A 1 644 ? -7.119 18.449 -16.981 1.00 94.56 644 TYR A N 1
ATOM 4946 C CA . TYR A 1 644 ? -7.664 18.161 -15.669 1.00 94.56 644 TYR A CA 1
ATOM 4947 C C . TYR A 1 644 ? -7.184 19.175 -14.626 1.00 94.56 644 TYR A C 1
ATOM 4949 O O . TYR A 1 644 ? -5.988 19.456 -14.504 1.00 94.56 644 TYR A O 1
ATOM 4957 N N . SER A 1 645 ? -8.137 19.652 -13.830 1.00 91.81 645 SER A N 1
ATOM 4958 C CA . SER A 1 645 ? -7.933 20.389 -12.588 1.00 91.81 645 SER A CA 1
ATOM 4959 C C . SER A 1 645 ? -9.050 20.014 -11.593 1.00 91.81 645 SER A C 1
ATOM 4961 O O . SER A 1 645 ? -10.151 19.650 -12.017 1.00 91.81 645 SER A O 1
ATOM 4963 N N . PRO A 1 646 ? -8.813 20.116 -10.273 1.00 91.00 646 PRO A N 1
ATOM 4964 C CA . PRO A 1 646 ? -9.838 19.892 -9.254 1.00 91.00 646 PRO A CA 1
ATOM 4965 C C . PRO A 1 646 ? -10.716 21.135 -9.017 1.00 91.00 646 PRO A C 1
ATOM 4967 O O . PRO A 1 646 ? -11.406 21.220 -8.006 1.00 91.00 646 PRO A O 1
ATOM 4970 N N . PHE A 1 647 ? -10.684 22.143 -9.896 1.00 90.12 647 PHE A N 1
ATOM 4971 C CA . PHE A 1 647 ? -11.313 23.452 -9.648 1.00 90.12 647 PHE A CA 1
ATOM 4972 C C . PHE A 1 647 ? -12.842 23.397 -9.600 1.00 90.12 647 PHE A C 1
ATOM 4974 O O . PHE A 1 647 ? -13.487 24.302 -9.065 1.00 90.12 647 PHE A O 1
ATOM 4981 N N . HIS A 1 648 ? -13.423 22.321 -10.120 1.00 88.56 648 HIS A N 1
ATOM 4982 C CA . HIS A 1 648 ? -14.842 22.033 -10.011 1.00 88.56 648 HIS A CA 1
ATOM 4983 C C . HIS A 1 648 ? -15.271 21.568 -8.612 1.00 88.56 648 HIS A C 1
ATOM 4985 O O . HIS A 1 648 ? -16.438 21.726 -8.255 1.00 88.56 648 HIS A O 1
ATOM 4991 N N . ALA A 1 649 ? -14.347 20.990 -7.841 1.00 85.31 649 ALA A N 1
ATOM 4992 C CA . ALA A 1 649 ? -14.625 20.359 -6.562 1.00 85.31 649 ALA A CA 1
ATOM 4993 C C . ALA A 1 649 ? -14.888 21.415 -5.480 1.00 85.31 649 ALA A C 1
ATOM 4995 O O . ALA A 1 649 ? -14.239 22.468 -5.446 1.00 85.31 649 ALA A O 1
ATOM 4996 N N . ASP A 1 650 ? -15.834 21.155 -4.577 1.00 83.94 650 ASP A N 1
ATOM 4997 C CA . ASP A 1 650 ? -16.144 22.079 -3.480 1.00 83.94 650 ASP A CA 1
ATOM 4998 C C . ASP A 1 650 ? -14.959 22.215 -2.519 1.00 83.94 650 ASP A C 1
ATOM 5000 O O . ASP A 1 650 ? -14.703 23.309 -2.010 1.00 83.94 650 ASP A O 1
ATOM 5004 N N . GLU A 1 651 ? -14.170 21.146 -2.398 1.00 82.56 651 GLU A N 1
ATOM 5005 C CA . GLU A 1 651 ? -12.958 21.059 -1.595 1.00 82.56 651 GLU A CA 1
ATOM 5006 C C . GLU A 1 651 ? -11.870 22.039 -2.055 1.00 82.56 651 GLU A C 1
ATOM 5008 O O . GLU A 1 651 ? -11.095 22.537 -1.242 1.00 82.56 651 GLU A O 1
ATOM 5013 N N . TYR A 1 652 ? -11.802 22.378 -3.345 1.00 80.69 652 TYR A N 1
ATOM 5014 C CA . TYR A 1 652 ? -10.798 23.320 -3.842 1.00 80.69 652 TYR A CA 1
ATOM 5015 C C . TYR A 1 652 ? -11.277 24.779 -3.741 1.00 80.69 652 TYR A C 1
ATOM 5017 O O . TYR A 1 652 ? -12.366 25.091 -4.218 1.00 80.69 652 TYR A O 1
ATOM 5025 N N . PRO A 1 653 ? -10.493 25.737 -3.221 1.00 73.38 653 PRO A N 1
ATOM 5026 C CA . PRO A 1 653 ? -9.193 25.589 -2.565 1.00 73.38 653 PRO A CA 1
ATOM 5027 C C . PRO A 1 653 ? -9.293 25.504 -1.027 1.00 73.38 653 PRO A C 1
ATOM 5029 O O . PRO A 1 653 ? -8.280 25.585 -0.344 1.00 73.38 653 PRO A O 1
ATOM 5032 N N . ASN A 1 654 ? -10.504 25.423 -0.468 1.00 75.12 654 ASN A N 1
ATOM 5033 C CA . ASN A 1 654 ? -10.756 25.755 0.939 1.00 75.12 654 ASN A CA 1
ATOM 5034 C C . ASN A 1 654 ? -10.694 24.557 1.904 1.00 75.12 654 ASN A C 1
ATOM 5036 O O . ASN A 1 654 ? -10.593 24.762 3.109 1.00 75.12 654 ASN A O 1
ATOM 5040 N N . ASP A 1 655 ? -10.753 23.326 1.399 1.00 71.25 655 ASP A N 1
ATOM 5041 C CA . ASP A 1 655 ? -10.727 22.083 2.176 1.00 71.25 655 ASP A CA 1
ATOM 5042 C C . ASP A 1 655 ? -9.591 21.166 1.695 1.00 71.25 655 ASP A C 1
ATOM 5044 O O . ASP A 1 655 ? -9.781 20.081 1.137 1.00 71.25 655 ASP A O 1
ATOM 5048 N N . LEU A 1 656 ? -8.360 21.641 1.897 1.00 61.50 656 LEU A N 1
ATOM 5049 C CA . LEU A 1 656 ? -7.141 21.005 1.386 1.00 61.50 656 LEU A CA 1
ATOM 5050 C C . LEU A 1 656 ? -6.898 19.590 1.934 1.00 61.50 656 LEU A C 1
ATOM 5052 O O . LEU A 1 656 ? -6.219 18.800 1.287 1.00 61.50 656 LEU A O 1
ATOM 5056 N N . LYS A 1 657 ? -7.480 19.230 3.083 1.00 48.41 657 LYS A N 1
ATOM 5057 C CA . LYS A 1 657 ? -7.406 17.860 3.625 1.00 48.41 657 LYS A CA 1
ATOM 5058 C C . LYS A 1 657 ? -8.177 16.843 2.774 1.00 48.41 657 LYS A C 1
ATOM 5060 O O . LYS A 1 657 ? -7.807 15.675 2.749 1.00 48.41 657 LYS A O 1
ATOM 5065 N N . ASN A 1 658 ? -9.216 17.281 2.060 1.00 62.44 658 ASN A N 1
ATOM 5066 C CA . ASN A 1 658 ? -10.109 16.405 1.297 1.00 62.44 658 ASN A CA 1
ATOM 5067 C C . ASN A 1 658 ? -9.886 16.483 -0.220 1.00 62.44 658 ASN A C 1
ATOM 5069 O O . ASN A 1 658 ? -10.384 15.640 -0.967 1.00 62.44 658 ASN A O 1
ATOM 5073 N N . ILE A 1 659 ? -9.080 17.433 -0.700 1.00 70.94 659 ILE A N 1
ATOM 5074 C CA . ILE A 1 659 ? -8.833 17.603 -2.137 1.00 70.94 659 ILE A CA 1
ATOM 5075 C C . ILE A 1 659 ? -8.198 16.370 -2.801 1.00 70.94 659 ILE A C 1
ATOM 5077 O O . ILE A 1 659 ? -8.519 16.058 -3.945 1.00 70.94 659 ILE A O 1
ATOM 5081 N N . GLY A 1 660 ? -7.352 15.616 -2.093 1.00 61.22 660 GLY A N 1
ATOM 5082 C CA . GLY A 1 660 ? -6.790 14.364 -2.614 1.00 61.22 660 GLY A CA 1
ATOM 5083 C C . GLY A 1 660 ? -7.862 13.303 -2.902 1.00 61.22 660 GLY A C 1
ATOM 5084 O O . GLY A 1 660 ? -7.769 12.567 -3.889 1.00 61.22 660 GLY A O 1
ATOM 5085 N N . ALA A 1 661 ? -8.925 13.255 -2.092 1.00 60.69 661 ALA A N 1
ATOM 5086 C CA . ALA A 1 661 ? -10.061 12.365 -2.321 1.00 60.69 661 ALA A CA 1
ATOM 5087 C C . ALA A 1 661 ? -10.874 12.803 -3.548 1.00 60.69 661 ALA A C 1
ATOM 5089 O O . ALA A 1 661 ? -11.234 11.958 -4.373 1.00 60.69 661 ALA A O 1
ATOM 5090 N N . ALA A 1 662 ? -11.086 14.114 -3.717 1.00 72.88 662 ALA A N 1
ATOM 5091 C CA . ALA A 1 662 ? -11.714 14.667 -4.915 1.00 72.88 662 ALA A CA 1
ATOM 5092 C C . ALA A 1 662 ? -10.917 14.295 -6.175 1.00 72.88 662 ALA A C 1
ATOM 5094 O O . ALA A 1 662 ? -11.471 13.660 -7.072 1.00 72.88 662 ALA A O 1
ATOM 5095 N N . ILE A 1 663 ? -9.598 14.542 -6.175 1.00 82.19 663 ILE A N 1
ATOM 5096 C CA . ILE A 1 663 ? -8.712 14.189 -7.293 1.00 82.19 663 ILE A CA 1
ATOM 5097 C C . ILE A 1 663 ? -8.784 12.692 -7.614 1.00 82.19 663 ILE A C 1
ATOM 5099 O O . ILE A 1 663 ? -8.873 12.303 -8.778 1.00 82.19 663 ILE A O 1
ATOM 5103 N N . SER A 1 664 ? -8.791 11.832 -6.597 1.00 69.38 664 SER A N 1
ATOM 5104 C CA . SER A 1 664 ? -8.899 10.381 -6.791 1.00 69.38 664 SER A CA 1
ATOM 5105 C C . SER A 1 664 ? -10.186 9.987 -7.518 1.00 69.38 664 SER A C 1
ATOM 5107 O O . SER A 1 664 ? -10.148 9.203 -8.471 1.00 69.38 664 SER A O 1
ATOM 5109 N N . LEU A 1 665 ? -11.325 10.539 -7.092 1.00 73.69 665 LEU A N 1
ATOM 5110 C CA . LEU A 1 665 ? -12.629 10.273 -7.699 1.00 73.69 665 LEU A CA 1
ATOM 5111 C C . LEU A 1 665 ? -12.687 10.772 -9.149 1.00 73.69 665 LEU A C 1
ATOM 5113 O O . LEU A 1 665 ? -13.183 10.078 -10.041 1.00 73.69 665 LEU A O 1
ATOM 5117 N N . ASP A 1 666 ? -12.126 11.950 -9.390 1.00 90.12 666 ASP A N 1
ATOM 5118 C CA . ASP A 1 666 ? -12.086 12.586 -10.701 1.00 90.12 666 ASP A CA 1
ATOM 5119 C C . ASP A 1 666 ? -11.297 11.748 -11.702 1.00 90.12 666 ASP A C 1
ATOM 5121 O O . ASP A 1 666 ? -11.793 11.418 -12.783 1.00 90.12 666 ASP A O 1
ATOM 5125 N N . LEU A 1 667 ? -10.093 11.313 -11.325 1.00 90.00 667 LEU A N 1
ATOM 5126 C CA . LEU A 1 667 ? -9.241 10.524 -12.210 1.00 90.00 667 LEU A CA 1
ATOM 5127 C C . LEU A 1 667 ? -9.800 9.115 -12.464 1.00 90.00 667 LEU A C 1
ATOM 5129 O O . LEU A 1 667 ? -9.646 8.585 -13.570 1.00 90.00 667 LEU A O 1
ATOM 5133 N N . GLN A 1 668 ? -10.517 8.524 -11.501 1.00 75.94 668 GLN A N 1
ATOM 5134 C CA . GLN A 1 668 ? -11.260 7.278 -11.722 1.00 75.94 668 GLN A CA 1
ATOM 5135 C C . GLN A 1 668 ? -12.352 7.438 -12.778 1.00 75.94 668 GLN A C 1
ATOM 5137 O O . GLN A 1 668 ? -12.542 6.540 -13.601 1.00 75.94 668 GLN A O 1
ATOM 5142 N N . LEU A 1 669 ? -13.049 8.574 -12.792 1.00 83.06 669 LEU A N 1
ATOM 5143 C CA . LEU A 1 669 ? -14.039 8.863 -13.821 1.00 83.06 669 LEU A CA 1
ATOM 5144 C C . LEU A 1 669 ? -13.362 9.131 -15.170 1.00 83.06 669 LEU A C 1
ATOM 5146 O O . LEU A 1 669 ? -13.774 8.562 -16.181 1.00 83.06 669 LEU A O 1
ATOM 5150 N N . ILE A 1 670 ? -12.275 9.903 -15.201 1.00 91.81 670 ILE A N 1
ATOM 5151 C CA . ILE A 1 670 ? -11.543 10.217 -16.436 1.00 91.81 670 ILE A CA 1
ATOM 5152 C C . ILE A 1 670 ? -11.013 8.956 -17.126 1.00 91.81 670 ILE A C 1
ATOM 5154 O O . ILE A 1 670 ? -11.161 8.829 -18.346 1.00 91.81 670 ILE A 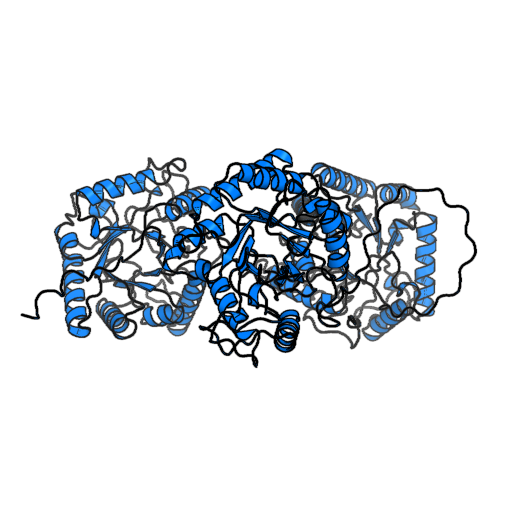O 1
ATOM 5158 N N . ARG A 1 671 ? -10.462 7.984 -16.381 1.00 87.00 671 ARG A N 1
ATOM 5159 C CA . ARG A 1 671 ? -9.850 6.764 -16.958 1.00 87.00 671 ARG A CA 1
ATOM 5160 C C . ARG A 1 671 ? -10.808 5.937 -17.818 1.00 87.00 671 ARG A C 1
ATOM 5162 O O . ARG A 1 671 ? -10.380 5.186 -18.692 1.00 87.00 671 ARG A O 1
ATOM 5169 N N . THR A 1 672 ? -12.109 6.068 -17.572 1.00 84.75 672 THR A N 1
ATOM 5170 C CA . THR A 1 672 ? -13.152 5.364 -18.331 1.00 84.75 672 THR A CA 1
ATOM 5171 C C . THR A 1 672 ? -13.398 5.978 -19.716 1.00 84.75 672 THR A C 1
ATOM 5173 O O . THR A 1 672 ? -14.047 5.353 -20.554 1.00 84.75 672 THR A O 1
ATOM 5176 N N . ARG A 1 673 ? -12.906 7.200 -19.968 1.00 84.50 673 ARG A N 1
ATOM 5177 C CA . ARG A 1 673 ? -13.100 7.961 -21.215 1.00 84.50 673 ARG A CA 1
ATOM 5178 C C . ARG A 1 673 ? -11.789 8.282 -21.932 1.00 84.50 673 ARG A C 1
ATOM 5180 O O . ARG A 1 673 ? -11.749 8.244 -23.158 1.00 84.50 673 ARG A O 1
ATOM 5187 N N . PHE A 1 674 ? -10.718 8.538 -21.183 1.00 88.69 674 PHE A N 1
ATOM 5188 C CA . PHE A 1 674 ? -9.410 8.929 -21.709 1.00 88.69 674 PHE A CA 1
ATOM 5189 C C . PHE A 1 674 ? -8.291 8.019 -21.199 1.00 88.69 674 PHE A C 1
ATOM 5191 O O . PHE A 1 674 ? -8.429 7.310 -20.202 1.00 88.69 674 PHE A O 1
ATOM 5198 N N . SER A 1 675 ? -7.179 8.001 -21.932 1.00 87.12 675 SER A N 1
ATOM 5199 C CA . SER A 1 675 ? -5.975 7.238 -21.571 1.00 87.12 675 SER A CA 1
ATOM 5200 C C . SER A 1 675 ? -4.911 8.087 -20.882 1.00 87.12 675 SER A C 1
ATOM 5202 O O . SER A 1 675 ? -3.954 7.554 -20.317 1.00 87.12 675 SER A O 1
ATOM 5204 N N . ALA A 1 676 ? -5.086 9.405 -20.924 1.00 91.06 676 ALA A N 1
ATOM 5205 C CA . ALA A 1 676 ? -4.123 10.358 -20.427 1.00 91.06 676 ALA A CA 1
ATOM 5206 C C . ALA A 1 676 ? -4.804 11.637 -19.924 1.00 91.06 676 ALA A C 1
ATOM 5208 O O . ALA A 1 676 ? -5.862 12.022 -20.429 1.00 91.06 676 ALA A O 1
ATOM 5209 N N . ILE A 1 677 ? -4.164 12.304 -18.967 1.00 95.12 677 ILE A N 1
ATOM 5210 C CA . ILE A 1 677 ? -4.510 13.648 -18.499 1.00 95.12 677 ILE A CA 1
ATOM 5211 C C . ILE A 1 677 ? -3.355 14.622 -18.712 1.00 95.12 677 ILE A C 1
ATOM 5213 O O . ILE A 1 677 ? -2.179 14.246 -18.708 1.00 95.12 677 ILE A O 1
ATOM 5217 N N . ARG A 1 678 ? -3.717 15.884 -18.905 1.00 93.88 678 ARG A N 1
ATOM 5218 C CA . ARG A 1 678 ? -2.809 17.023 -18.913 1.00 93.88 678 ARG A CA 1
ATOM 5219 C C . ARG A 1 678 ? -3.184 17.925 -17.749 1.00 93.88 678 ARG A C 1
ATOM 5221 O O . ARG A 1 678 ? -4.362 18.184 -17.540 1.00 93.88 678 ARG A O 1
ATOM 5228 N N . THR A 1 679 ? -2.201 18.423 -17.018 1.00 94.88 679 THR A N 1
ATOM 5229 C CA . THR A 1 679 ? -2.432 19.416 -15.964 1.00 94.88 679 THR A CA 1
ATOM 5230 C C . THR A 1 679 ? -1.666 20.690 -16.270 1.00 94.88 679 THR A C 1
ATOM 5232 O O . THR A 1 679 ? -0.650 20.657 -16.963 1.00 94.88 679 THR A O 1
ATOM 5235 N N . GLU A 1 680 ? -2.149 21.826 -15.774 1.00 91.19 680 GLU A N 1
ATOM 5236 C CA . GLU A 1 680 ? -1.395 23.088 -15.822 1.00 91.19 680 GLU A CA 1
ATOM 5237 C C . GLU A 1 680 ? -0.432 23.230 -14.640 1.00 91.19 680 GLU A C 1
ATOM 5239 O O . GLU A 1 680 ? 0.599 23.892 -14.749 1.00 91.19 680 GLU A O 1
ATOM 5244 N N . TYR A 1 681 ? -0.749 22.542 -13.543 1.00 93.31 681 TYR A N 1
ATOM 5245 C CA . TYR A 1 681 ? -0.002 22.525 -12.293 1.00 93.31 681 TYR A CA 1
ATOM 5246 C C . TYR A 1 681 ? 0.476 21.106 -11.977 1.00 93.31 681 TYR A C 1
ATOM 5248 O O . TYR A 1 681 ? -0.179 20.120 -12.337 1.00 93.31 681 TYR A O 1
ATOM 5256 N N . SER A 1 682 ? 1.609 20.996 -11.291 1.00 93.94 682 SER A N 1
ATOM 5257 C CA . SER A 1 682 ? 2.181 19.715 -10.868 1.00 93.94 682 SER A CA 1
ATOM 5258 C C . SER A 1 682 ? 1.615 19.271 -9.523 1.00 93.94 682 SER A C 1
ATOM 5260 O O . SER A 1 682 ? 1.397 18.077 -9.303 1.00 93.94 682 SER A O 1
ATOM 5262 N N . ASN A 1 683 ? 1.277 20.245 -8.677 1.00 92.06 683 ASN A N 1
ATOM 5263 C CA . ASN A 1 683 ? 0.504 20.067 -7.456 1.00 92.06 683 ASN A CA 1
ATOM 5264 C C . ASN A 1 683 ? -0.593 21.130 -7.318 1.00 92.06 683 ASN A C 1
ATOM 5266 O O . ASN A 1 683 ? -0.494 22.218 -7.890 1.00 92.06 683 ASN A O 1
ATOM 5270 N N . PHE A 1 684 ? -1.608 20.825 -6.515 1.00 86.62 684 PHE A N 1
ATOM 5271 C CA . PHE A 1 684 ? -2.667 21.752 -6.123 1.00 86.62 684 PHE A CA 1
ATOM 5272 C C . PHE A 1 684 ? -2.581 21.977 -4.608 1.00 86.62 684 PHE A C 1
ATOM 5274 O O . PHE A 1 684 ? -2.970 21.100 -3.842 1.00 86.62 684 PHE A O 1
ATOM 5281 N N . TYR A 1 685 ? -2.034 23.122 -4.177 1.00 81.88 685 TYR A N 1
ATOM 5282 C CA . TYR A 1 685 ? -1.757 23.435 -2.761 1.00 81.88 685 TYR A CA 1
ATOM 5283 C C . TYR A 1 685 ? -0.941 22.347 -2.035 1.00 81.88 685 TYR A C 1
ATOM 5285 O O . TYR A 1 685 ? -1.294 21.904 -0.945 1.00 81.88 685 TYR A O 1
ATOM 5293 N N . GLY A 1 686 ? 0.150 21.891 -2.657 1.00 73.81 686 GLY A N 1
ATOM 5294 C CA . GLY A 1 686 ? 1.031 20.866 -2.087 1.00 73.81 686 GLY A CA 1
ATOM 5295 C C . GLY A 1 686 ? 0.560 19.425 -2.301 1.00 73.81 686 GLY A C 1
ATOM 5296 O O . GLY A 1 686 ? 1.271 18.497 -1.931 1.00 73.81 686 GLY A O 1
ATOM 5297 N N . ILE A 1 687 ? -0.598 19.213 -2.937 1.00 79.50 687 ILE A N 1
ATOM 5298 C CA . ILE A 1 687 ? -1.082 17.876 -3.301 1.00 79.50 687 ILE A CA 1
ATOM 5299 C C . ILE A 1 687 ? -0.644 17.529 -4.725 1.00 79.50 687 ILE A C 1
ATOM 5301 O O . ILE A 1 687 ? -1.201 18.037 -5.702 1.00 79.50 687 ILE A O 1
ATOM 5305 N N . ASP A 1 688 ? 0.370 16.671 -4.837 1.00 83.56 688 ASP A N 1
ATOM 5306 C CA . ASP A 1 688 ? 0.951 16.222 -6.107 1.00 83.56 688 ASP A CA 1
ATOM 5307 C C . ASP A 1 688 ? -0.047 15.409 -6.937 1.00 83.56 688 ASP A C 1
ATOM 5309 O O . ASP A 1 688 ? -0.617 14.437 -6.451 1.00 83.56 688 ASP A O 1
ATOM 5313 N N . VAL A 1 689 ? -0.225 15.736 -8.222 1.00 84.06 689 VAL A N 1
ATOM 5314 C CA . VAL A 1 689 ? -1.212 15.044 -9.080 1.00 84.06 689 VAL A CA 1
ATOM 5315 C C . VAL A 1 689 ? -0.704 13.708 -9.648 1.00 84.06 689 VAL A C 1
ATOM 5317 O O . VAL A 1 689 ? -1.489 12.820 -9.989 1.00 84.06 689 VAL A O 1
ATOM 5320 N N . ALA A 1 690 ? 0.618 13.539 -9.749 1.00 83.19 690 ALA A N 1
ATOM 5321 C CA . ALA A 1 690 ? 1.240 12.375 -10.382 1.00 83.19 690 ALA A CA 1
ATOM 5322 C C . ALA A 1 690 ? 0.939 11.021 -9.705 1.00 83.19 690 ALA A C 1
ATOM 5324 O O . ALA A 1 690 ? 0.639 10.074 -10.443 1.00 83.19 690 ALA A O 1
ATOM 5325 N N . PRO A 1 691 ? 0.939 10.904 -8.359 1.00 67.94 691 PRO A N 1
ATOM 5326 C CA . PRO A 1 691 ? 0.518 9.682 -7.674 1.00 67.94 691 PRO A CA 1
ATOM 5327 C C . PRO A 1 691 ? -0.901 9.248 -8.056 1.00 67.94 691 PRO A C 1
ATOM 5329 O O . PRO A 1 691 ? -1.128 8.081 -8.374 1.00 67.94 691 PRO A O 1
ATOM 5332 N N . PHE A 1 692 ? -1.846 10.191 -8.109 1.00 76.75 692 PHE A N 1
ATOM 5333 C CA . PHE A 1 692 ? -3.240 9.899 -8.447 1.00 76.75 692 PHE A CA 1
ATOM 5334 C C . PHE A 1 692 ? -3.384 9.419 -9.894 1.00 76.75 692 PHE A C 1
ATOM 5336 O O . PHE A 1 692 ? -4.087 8.444 -10.157 1.00 76.75 692 PHE A O 1
ATOM 5343 N N . ALA A 1 693 ? -2.686 10.060 -10.837 1.00 72.75 693 ALA A N 1
ATOM 5344 C CA . ALA A 1 693 ? -2.687 9.644 -12.240 1.00 72.75 693 ALA A CA 1
ATOM 5345 C C . ALA A 1 693 ? -2.113 8.229 -12.415 1.00 72.75 693 ALA A C 1
ATOM 5347 O O . ALA A 1 693 ? -2.691 7.404 -13.130 1.00 72.75 693 ALA A O 1
ATOM 5348 N N . ALA A 1 694 ? -1.011 7.933 -11.718 1.00 63.44 694 ALA A N 1
ATOM 5349 C CA . ALA A 1 694 ? -0.380 6.620 -11.722 1.00 63.44 694 ALA A CA 1
ATOM 5350 C C . ALA A 1 694 ? -1.309 5.537 -11.151 1.00 63.44 694 ALA A C 1
ATOM 5352 O O . ALA A 1 694 ? -1.441 4.473 -11.757 1.00 63.44 694 ALA A O 1
ATOM 5353 N N . ALA A 1 695 ? -2.002 5.829 -10.044 1.00 51.22 695 ALA A N 1
ATOM 5354 C CA . ALA A 1 695 ? -2.894 4.893 -9.356 1.00 51.22 695 ALA A CA 1
ATOM 5355 C C . ALA A 1 695 ? -4.041 4.378 -10.242 1.00 51.22 695 ALA A C 1
ATOM 5357 O O . ALA A 1 695 ? -4.467 3.232 -10.107 1.00 51.22 695 ALA A O 1
ATOM 5358 N N . VAL A 1 696 ? -4.526 5.195 -11.181 1.00 64.88 696 VAL A N 1
ATOM 5359 C CA . VAL A 1 696 ? -5.604 4.807 -12.108 1.00 64.88 696 VAL A CA 1
ATOM 5360 C C . VAL A 1 696 ? -5.113 4.417 -13.507 1.00 64.88 696 VAL A C 1
ATOM 5362 O O . VAL A 1 696 ? -5.932 4.145 -14.390 1.00 64.88 696 VAL A O 1
ATOM 5365 N N . GLY A 1 697 ? -3.793 4.370 -13.718 1.00 72.19 697 GLY A N 1
ATOM 5366 C CA . GLY A 1 697 ? -3.171 3.987 -14.988 1.00 72.19 697 GLY A CA 1
ATOM 5367 C C . GLY A 1 697 ? -3.292 5.033 -16.103 1.00 72.19 697 GLY A C 1
ATOM 5368 O O . GLY A 1 697 ? -3.203 4.677 -17.280 1.00 72.19 697 GLY A O 1
ATOM 5369 N N . LEU A 1 698 ? -3.510 6.306 -15.763 1.00 84.12 698 LEU A N 1
ATOM 5370 C CA . LEU A 1 698 ? -3.530 7.408 -16.727 1.00 84.12 698 LEU A CA 1
ATOM 5371 C C . LEU A 1 698 ? -2.106 7.867 -17.035 1.00 84.12 698 LEU A C 1
ATOM 5373 O O . LEU A 1 698 ? -1.284 8.033 -16.137 1.00 84.12 698 LEU A O 1
ATOM 5377 N N . LYS A 1 699 ? -1.808 8.132 -18.308 1.00 92.56 699 LYS A N 1
ATOM 5378 C CA . LYS A 1 699 ? -0.586 8.860 -18.674 1.00 92.56 699 LYS A CA 1
ATOM 5379 C C . LYS A 1 699 ? -0.726 10.344 -18.332 1.00 92.56 699 LYS A C 1
ATOM 5381 O O . LYS A 1 699 ? -1.827 10.879 -18.375 1.00 92.56 699 LYS A O 1
ATOM 5386 N N . LEU A 1 700 ? 0.378 11.012 -18.020 1.00 93.12 700 LEU A N 1
ATOM 5387 C CA . LEU A 1 700 ? 0.369 12.374 -17.494 1.00 93.12 700 LEU A CA 1
ATOM 5388 C C . LEU A 1 700 ? 1.285 13.294 -18.292 1.00 93.12 700 LEU A C 1
ATOM 5390 O O . LEU A 1 700 ? 2.496 13.092 -18.356 1.00 93.12 700 LEU A O 1
ATOM 5394 N N . MET A 1 701 ? 0.703 14.335 -18.872 1.00 93.62 701 MET A N 1
ATOM 5395 C CA . MET A 1 701 ? 1.436 15.500 -19.347 1.00 93.62 701 MET A CA 1
ATOM 5396 C C . MET A 1 701 ? 1.433 16.553 -18.244 1.00 93.62 701 MET A C 1
ATOM 5398 O O . MET A 1 701 ? 0.422 17.214 -18.012 1.00 93.62 701 MET A O 1
ATOM 5402 N N . LEU A 1 702 ? 2.547 16.642 -17.524 1.00 96.00 702 LEU A N 1
ATOM 5403 C CA . LEU A 1 702 ? 2.615 17.353 -16.255 1.00 96.00 702 LEU A CA 1
ATOM 5404 C C . LEU A 1 702 ? 2.938 18.833 -16.471 1.00 96.00 702 LEU A C 1
ATOM 5406 O O . LEU A 1 702 ? 4.011 19.169 -16.977 1.00 96.00 702 LEU A O 1
ATOM 5410 N N . GLY A 1 703 ? 2.029 19.716 -16.077 1.00 96.44 703 GLY A N 1
ATOM 5411 C CA . GLY A 1 703 ? 2.279 21.154 -16.075 1.00 96.44 703 GLY A CA 1
ATOM 5412 C C . GLY A 1 703 ? 3.110 21.591 -14.874 1.00 96.44 703 GLY A C 1
ATOM 5413 O O . GLY A 1 703 ? 2.964 21.044 -13.791 1.00 96.44 703 GLY A O 1
ATOM 5414 N N . ILE A 1 704 ? 3.975 22.582 -15.059 1.00 96.94 704 ILE A N 1
ATOM 5415 C CA . ILE A 1 704 ? 4.560 23.380 -13.980 1.00 96.94 704 ILE A CA 1
ATOM 5416 C C . ILE A 1 704 ? 3.930 24.764 -14.099 1.00 96.94 704 ILE A C 1
ATOM 5418 O O . ILE A 1 704 ? 4.231 25.502 -15.048 1.00 96.94 704 ILE A O 1
ATOM 5422 N N . GLY A 1 705 ? 3.054 25.099 -13.149 1.00 92.38 705 GLY A N 1
ATOM 5423 C CA . GLY A 1 705 ? 2.355 26.379 -13.119 1.00 92.38 705 GLY A CA 1
ATOM 5424 C C . GLY A 1 705 ? 3.345 27.518 -12.906 1.00 92.38 705 GLY A C 1
ATOM 5425 O O . GLY A 1 705 ? 3.980 27.607 -11.858 1.00 92.38 705 GLY A O 1
ATOM 5426 N N . MET A 1 706 ? 3.512 28.377 -13.911 1.00 89.25 706 MET A N 1
ATOM 5427 C CA . MET A 1 706 ? 4.544 29.411 -13.896 1.00 89.25 706 MET A CA 1
ATOM 5428 C C . MET A 1 706 ? 4.059 30.667 -13.163 1.00 89.25 706 MET A C 1
ATOM 5430 O O . MET A 1 706 ? 3.012 31.227 -13.486 1.00 89.25 706 MET A O 1
ATOM 5434 N N . THR A 1 707 ? 4.846 31.129 -12.193 1.00 88.38 707 THR A N 1
ATOM 5435 C CA . THR A 1 707 ? 4.588 32.342 -11.405 1.00 88.38 707 THR A CA 1
ATOM 5436 C C . THR A 1 707 ? 5.907 33.025 -11.031 1.00 88.38 707 THR A C 1
ATOM 5438 O O . THR A 1 707 ? 6.976 32.432 -11.161 1.00 88.38 707 THR A O 1
ATOM 5441 N N . ARG A 1 708 ? 5.840 34.288 -10.595 1.00 86.62 708 ARG A N 1
ATOM 5442 C CA . ARG A 1 708 ? 6.976 35.004 -9.980 1.00 86.62 708 ARG A CA 1
ATOM 5443 C C . ARG A 1 708 ? 6.984 34.891 -8.455 1.00 86.62 708 ARG A C 1
ATOM 5445 O O . ARG A 1 708 ? 7.873 35.427 -7.803 1.00 86.62 708 ARG A O 1
ATOM 5452 N N . GLU A 1 709 ? 5.978 34.234 -7.897 1.00 87.38 709 GLU A N 1
ATOM 5453 C CA . GLU A 1 709 ? 5.838 34.010 -6.465 1.00 87.38 709 GLU A CA 1
ATOM 5454 C C . GLU A 1 709 ? 6.703 32.832 -6.001 1.00 87.38 709 GLU A C 1
ATOM 5456 O O . GLU A 1 709 ? 7.096 31.970 -6.790 1.00 87.38 709 GLU A O 1
ATOM 5461 N N . ALA A 1 710 ? 6.994 32.789 -4.699 1.00 86.12 710 ALA A N 1
ATOM 5462 C CA . ALA A 1 710 ? 7.898 31.796 -4.120 1.00 86.12 710 ALA A CA 1
ATOM 5463 C C . ALA A 1 710 ? 7.423 30.342 -4.320 1.00 86.12 710 ALA A C 1
ATOM 5465 O O . ALA A 1 710 ? 8.254 29.442 -4.417 1.00 86.12 710 ALA A O 1
ATOM 5466 N N . TRP A 1 711 ? 6.111 30.115 -4.467 1.00 84.44 711 TRP A N 1
ATOM 5467 C CA . TRP A 1 711 ? 5.539 28.776 -4.660 1.00 84.44 711 TRP A CA 1
ATOM 5468 C C . TRP A 1 711 ? 5.835 28.154 -6.033 1.00 84.44 711 TRP A C 1
ATOM 5470 O O . TRP A 1 711 ? 5.562 26.971 -6.237 1.00 84.44 711 TRP A O 1
ATOM 5480 N N . TYR A 1 712 ? 6.429 28.895 -6.982 1.00 92.12 712 TYR A N 1
ATOM 5481 C CA . TYR A 1 712 ? 6.925 28.297 -8.230 1.00 92.12 712 TYR A CA 1
ATOM 5482 C C . TYR A 1 712 ? 7.883 27.131 -7.954 1.00 92.12 712 TYR A C 1
ATOM 5484 O O . TYR A 1 712 ? 7.857 26.119 -8.655 1.00 92.12 712 TYR A O 1
ATOM 5492 N N . GLU A 1 713 ? 8.709 27.255 -6.914 1.00 92.19 713 GLU A N 1
ATOM 5493 C CA . GLU A 1 713 ? 9.667 26.217 -6.551 1.00 92.19 713 GLU A CA 1
ATOM 5494 C C . GLU A 1 713 ? 8.969 24.909 -6.161 1.00 92.19 713 GLU A C 1
ATOM 5496 O O . GLU A 1 713 ? 9.394 23.845 -6.611 1.00 92.19 713 GLU A O 1
ATOM 5501 N N . ASP A 1 714 ? 7.847 24.979 -5.443 1.00 85.62 714 ASP A N 1
ATOM 5502 C CA . ASP A 1 714 ? 7.056 23.802 -5.070 1.00 85.62 714 ASP A CA 1
ATOM 5503 C C . ASP A 1 714 ? 6.509 23.082 -6.308 1.00 85.62 714 ASP A C 1
ATOM 5505 O O . ASP A 1 714 ? 6.490 21.850 -6.370 1.00 85.62 714 ASP A O 1
ATOM 5509 N N . GLN A 1 715 ? 6.120 23.830 -7.348 1.00 94.50 715 GLN A N 1
ATOM 5510 C CA . GLN A 1 715 ? 5.694 23.239 -8.619 1.00 94.50 715 GLN A CA 1
ATOM 5511 C C . GLN A 1 715 ? 6.847 22.506 -9.315 1.00 94.50 715 GLN A C 1
ATOM 5513 O O . GLN A 1 715 ? 6.660 21.407 -9.848 1.00 94.50 715 GLN A O 1
ATOM 5518 N N . VAL A 1 716 ? 8.053 23.078 -9.304 1.00 95.00 716 VAL A N 1
ATOM 5519 C CA . VAL A 1 716 ? 9.225 22.423 -9.898 1.00 95.00 716 VAL A CA 1
ATOM 5520 C C . VAL A 1 716 ? 9.625 21.184 -9.093 1.00 95.00 716 VAL A C 1
ATOM 5522 O O . VAL A 1 716 ? 9.881 20.140 -9.691 1.00 95.00 716 VAL A O 1
ATOM 5525 N N . GLN A 1 717 ? 9.634 21.248 -7.760 1.00 89.81 717 GLN A N 1
ATOM 5526 C CA . GLN A 1 717 ? 9.958 20.102 -6.898 1.00 89.81 717 GLN A CA 1
ATOM 5527 C C . GLN A 1 717 ? 8.953 18.960 -7.048 1.00 89.81 717 GLN A C 1
ATOM 5529 O O . GLN A 1 717 ? 9.351 17.798 -7.168 1.00 89.81 717 GLN A O 1
ATOM 5534 N N . SER A 1 718 ? 7.664 19.286 -7.125 1.00 88.00 718 SER A N 1
ATOM 5535 C CA . SER A 1 718 ? 6.602 18.322 -7.415 1.00 88.00 718 SER A CA 1
ATOM 5536 C C . SER A 1 718 ? 6.814 17.646 -8.772 1.00 88.00 718 SER A C 1
ATOM 5538 O O . SER A 1 718 ? 6.751 16.423 -8.886 1.00 88.00 718 SER A O 1
ATOM 5540 N N . ALA A 1 719 ? 7.195 18.407 -9.804 1.00 92.19 719 ALA A N 1
ATOM 5541 C CA . ALA A 1 719 ? 7.487 17.838 -11.116 1.00 92.19 719 ALA A CA 1
ATOM 5542 C C . ALA A 1 719 ? 8.740 16.951 -11.138 1.00 92.19 719 ALA A C 1
ATOM 5544 O O . ALA A 1 719 ? 8.731 15.891 -11.767 1.00 92.19 719 ALA A O 1
ATOM 5545 N N . LEU A 1 720 ? 9.803 17.330 -10.427 1.00 88.38 720 LEU A N 1
ATOM 5546 C CA . LEU A 1 720 ? 10.994 16.488 -10.275 1.00 88.38 720 LEU A CA 1
ATOM 5547 C C . LEU A 1 720 ? 10.671 15.191 -9.526 1.00 88.38 720 LEU A C 1
ATOM 5549 O O . LEU A 1 720 ? 11.125 14.119 -9.932 1.00 88.38 720 LEU A O 1
ATOM 5553 N N . SER A 1 721 ? 9.843 15.274 -8.483 1.00 82.00 721 SER A N 1
ATOM 5554 C CA . SER A 1 721 ? 9.342 14.112 -7.746 1.00 82.00 721 SER A CA 1
ATOM 5555 C C . SER A 1 721 ? 8.500 13.216 -8.653 1.00 82.00 721 SER A C 1
ATOM 5557 O O . SER A 1 721 ? 8.744 12.012 -8.728 1.00 82.00 721 SER A O 1
ATOM 5559 N N . ALA A 1 722 ? 7.592 13.793 -9.440 1.00 80.19 722 ALA A N 1
ATOM 5560 C CA . ALA A 1 722 ? 6.778 13.059 -10.398 1.00 80.19 722 ALA A CA 1
ATOM 5561 C C . ALA A 1 722 ? 7.622 12.307 -11.438 1.00 80.19 722 ALA A C 1
ATOM 5563 O O . ALA A 1 722 ? 7.380 11.130 -11.693 1.00 80.19 722 ALA A O 1
ATOM 5564 N N . ILE A 1 723 ? 8.648 12.951 -12.001 1.00 84.06 723 ILE A N 1
ATOM 5565 C CA . ILE A 1 723 ? 9.577 12.312 -12.943 1.00 84.06 723 ILE A CA 1
ATOM 5566 C C . ILE A 1 723 ? 10.337 11.163 -12.268 1.00 84.06 723 ILE A C 1
ATOM 5568 O O . ILE A 1 723 ? 10.498 10.095 -12.857 1.00 84.06 723 ILE A O 1
ATOM 5572 N N . LYS A 1 724 ? 10.827 11.385 -11.045 1.00 79.25 724 LYS A N 1
ATOM 5573 C CA . LYS A 1 724 ? 11.653 10.420 -10.314 1.00 79.25 724 LYS A CA 1
ATOM 5574 C C . LYS A 1 724 ? 10.861 9.182 -9.900 1.00 79.25 724 LYS A C 1
ATOM 5576 O O . LYS A 1 724 ? 11.352 8.067 -10.059 1.00 79.25 724 LYS A O 1
ATOM 5581 N N . TYR A 1 725 ? 9.666 9.382 -9.353 1.00 65.81 725 TYR A N 1
ATOM 5582 C CA . TYR A 1 725 ? 8.877 8.323 -8.723 1.00 65.81 725 TYR A CA 1
ATOM 5583 C C . TYR A 1 725 ? 7.819 7.723 -9.656 1.00 65.81 725 TYR A C 1
ATOM 5585 O O . TYR A 1 725 ? 7.468 6.556 -9.497 1.00 65.81 725 TYR A O 1
ATOM 5593 N N . PHE A 1 726 ? 7.372 8.458 -10.681 1.00 73.06 726 PHE A N 1
ATOM 5594 C CA . PHE A 1 726 ? 6.363 8.002 -11.646 1.00 73.06 726 PHE A CA 1
ATOM 5595 C C . PHE A 1 726 ? 6.825 8.128 -13.116 1.00 73.06 726 PHE A C 1
ATOM 5597 O O . PHE A 1 726 ? 6.079 8.635 -13.964 1.00 73.06 726 PHE A O 1
ATOM 5604 N N . PRO A 1 727 ? 8.025 7.626 -13.481 1.00 79.75 727 PRO A N 1
ATOM 5605 C CA . PRO A 1 727 ? 8.598 7.804 -14.820 1.00 79.75 727 PRO A CA 1
ATOM 5606 C C . PRO A 1 727 ? 7.808 7.097 -15.929 1.00 79.75 727 PRO A C 1
ATOM 5608 O O . PRO A 1 727 ? 7.907 7.470 -17.093 1.00 79.75 727 PRO A O 1
ATOM 5611 N N . SER A 1 728 ? 7.023 6.066 -15.598 1.00 80.56 728 SER A N 1
ATOM 5612 C CA . SER A 1 728 ? 6.135 5.388 -16.550 1.00 80.56 728 SER A CA 1
ATOM 5613 C C . SER A 1 728 ? 4.814 6.134 -16.765 1.00 80.56 728 SER A C 1
ATOM 5615 O O . SER A 1 728 ? 4.124 5.872 -17.754 1.00 80.56 728 SER A O 1
ATOM 5617 N N . THR A 1 729 ? 4.460 7.050 -15.863 1.00 84.19 729 THR A N 1
ATOM 5618 C CA . THR A 1 729 ? 3.236 7.858 -15.897 1.00 84.19 729 THR A CA 1
ATOM 5619 C C . THR A 1 729 ? 3.481 9.163 -16.647 1.00 84.19 729 THR A C 1
ATOM 5621 O O . THR A 1 729 ? 2.691 9.512 -17.523 1.00 84.19 729 THR A O 1
ATOM 5624 N N . VAL A 1 730 ? 4.584 9.862 -16.352 1.00 90.25 730 VAL A N 1
ATOM 5625 C CA . VAL A 1 730 ? 4.914 11.169 -16.945 1.00 90.25 730 VAL A CA 1
ATOM 5626 C C . VAL A 1 730 ? 5.381 11.019 -18.399 1.00 90.25 730 VAL A C 1
ATOM 5628 O O . VAL A 1 730 ? 6.420 10.427 -18.673 1.00 90.25 730 VAL A O 1
ATOM 5631 N N . LEU A 1 731 ? 4.625 11.586 -19.343 1.00 90.69 731 LEU A N 1
ATOM 5632 C CA . LEU A 1 731 ? 4.953 11.605 -20.777 1.00 90.69 731 LEU A CA 1
ATOM 5633 C C . LEU A 1 731 ? 5.925 12.731 -21.140 1.00 90.69 731 LEU A C 1
ATOM 5635 O O . LEU A 1 731 ? 6.826 12.554 -21.960 1.00 90.69 731 LEU A O 1
ATOM 5639 N N . ALA A 1 732 ? 5.681 13.909 -20.576 1.00 92.94 732 ALA A N 1
ATOM 5640 C CA . ALA A 1 732 ? 6.435 15.134 -20.792 1.00 92.94 732 ALA A CA 1
ATOM 5641 C C . ALA A 1 732 ? 6.107 16.126 -19.672 1.00 92.94 732 ALA A C 1
ATOM 5643 O O . ALA A 1 732 ? 5.059 16.013 -19.028 1.00 92.94 732 ALA A O 1
ATOM 5644 N N . VAL A 1 733 ? 6.979 17.117 -19.493 1.00 96.19 733 VAL A N 1
ATOM 5645 C CA . VAL A 1 733 ? 6.743 18.259 -18.604 1.00 96.19 733 VAL A CA 1
ATOM 5646 C C . VAL A 1 733 ? 6.562 19.527 -19.428 1.00 96.19 733 VAL A C 1
ATOM 5648 O O . VAL A 1 733 ? 7.362 19.809 -20.321 1.00 96.19 733 VAL A O 1
ATOM 5651 N N . THR A 1 734 ? 5.528 20.312 -19.128 1.00 96.19 734 THR A N 1
ATOM 5652 C CA . THR A 1 734 ? 5.309 21.624 -19.752 1.00 96.19 734 THR A CA 1
ATOM 5653 C C . THR A 1 734 ? 5.429 22.740 -18.724 1.00 96.19 734 THR A C 1
ATOM 5655 O O . THR A 1 734 ? 4.665 22.776 -17.768 1.00 96.19 734 THR A O 1
ATOM 5658 N N . VAL A 1 735 ? 6.372 23.657 -18.928 1.00 95.94 735 VAL A N 1
ATOM 5659 C CA . VAL A 1 735 ? 6.618 24.819 -18.069 1.00 95.94 735 VAL A CA 1
ATOM 5660 C C . VAL A 1 735 ? 5.812 26.000 -18.597 1.00 95.94 735 VAL A C 1
ATOM 5662 O O . VAL A 1 735 ? 6.107 26.526 -19.672 1.00 95.94 735 VAL A O 1
ATOM 5665 N N . GLY A 1 736 ? 4.779 26.398 -17.858 1.00 91.50 736 GLY A N 1
ATOM 5666 C CA . GLY A 1 736 ? 3.831 27.429 -18.280 1.00 91.50 736 GLY A CA 1
ATOM 5667 C C . GLY A 1 736 ? 2.781 26.957 -19.298 1.00 91.50 736 GLY A C 1
ATOM 5668 O O . GLY A 1 736 ? 3.026 26.085 -20.141 1.00 91.50 736 GLY A O 1
ATOM 5669 N N . SER A 1 737 ? 1.605 27.576 -19.203 1.00 90.00 737 SER A N 1
ATOM 5670 C CA . SER A 1 737 ? 0.415 27.397 -20.039 1.00 90.00 737 SER A CA 1
ATOM 5671 C C . SER A 1 737 ? -0.163 28.784 -20.351 1.00 90.00 737 SER A C 1
ATOM 5673 O O . SER A 1 737 ? -0.592 29.501 -19.452 1.00 90.00 737 SER A O 1
ATOM 5675 N N . GLU A 1 738 ? -0.099 29.209 -21.615 1.00 88.50 738 GLU A N 1
ATOM 5676 C CA . GLU A 1 738 ? -0.647 30.484 -22.125 1.00 88.50 738 GLU A CA 1
ATOM 5677 C C . GLU A 1 738 ? -0.163 31.754 -21.402 1.00 88.50 738 GLU A C 1
ATOM 5679 O O . GLU A 1 738 ? -0.818 32.800 -21.394 1.00 88.50 738 GLU A O 1
ATOM 5684 N N . ASN A 1 739 ? 1.019 31.673 -20.795 1.00 84.56 739 ASN A N 1
ATOM 5685 C CA . ASN A 1 739 ? 1.633 32.765 -20.049 1.00 84.56 739 ASN A CA 1
ATOM 5686 C C . ASN A 1 739 ? 2.407 33.757 -20.935 1.00 84.56 739 ASN A C 1
ATOM 5688 O O . ASN A 1 739 ? 2.771 34.842 -20.465 1.00 84.56 739 ASN A O 1
ATOM 5692 N N . ALA A 1 740 ? 2.692 33.397 -22.191 1.00 81.62 740 ALA A N 1
ATOM 5693 C CA . ALA A 1 740 ? 3.407 34.263 -23.115 1.00 81.62 740 ALA A CA 1
ATOM 5694 C C . ALA A 1 740 ? 2.532 35.475 -23.469 1.00 81.62 740 ALA A C 1
ATOM 5696 O O . ALA A 1 740 ? 1.498 35.353 -24.121 1.00 81.62 740 ALA A O 1
ATOM 5697 N N . TYR A 1 741 ? 2.966 36.661 -23.040 1.00 69.12 741 TYR A N 1
ATOM 5698 C CA . TYR A 1 741 ? 2.383 37.952 -23.433 1.00 69.12 741 TYR A CA 1
ATOM 5699 C C . TYR A 1 741 ? 0.865 38.112 -23.172 1.00 69.12 741 TYR A C 1
ATOM 5701 O O . TYR A 1 741 ? 0.181 38.854 -23.879 1.00 69.12 741 TYR A O 1
ATOM 5709 N N . ARG A 1 742 ? 0.333 37.474 -22.118 1.00 58.59 742 ARG A N 1
ATOM 5710 C CA . ARG A 1 742 ? -1.025 37.702 -21.584 1.00 58.59 742 ARG A CA 1
ATOM 5711 C C . ARG A 1 742 ? -0.914 38.217 -20.150 1.00 58.59 742 ARG A C 1
ATOM 5713 O O . ARG A 1 742 ? -0.337 37.509 -19.344 1.00 58.59 742 ARG A O 1
ATOM 5720 N N . GLY A 1 743 ? -1.471 39.397 -19.843 1.00 46.81 743 GLY A N 1
ATOM 5721 C CA . GLY A 1 743 ? -1.909 39.918 -18.521 1.00 46.81 743 GLY A CA 1
ATOM 5722 C C . GLY A 1 743 ? -1.008 39.820 -17.267 1.00 46.81 743 GLY A C 1
ATOM 5723 O O . GLY A 1 743 ? -0.933 40.782 -16.514 1.00 46.81 743 GLY A O 1
ATOM 5724 N N . THR A 1 744 ? -0.343 38.692 -17.025 1.00 56.88 744 THR A N 1
ATOM 5725 C CA . THR A 1 744 ? 0.690 38.415 -16.008 1.00 56.88 744 THR A CA 1
ATOM 5726 C C . THR A 1 744 ? 2.112 38.339 -16.610 1.00 56.88 744 THR A C 1
ATOM 5728 O O . THR A 1 744 ? 3.098 38.255 -15.880 1.00 56.88 744 THR A O 1
ATOM 5731 N N . SER A 1 745 ? 2.204 38.400 -17.946 1.00 68.00 745 SER A N 1
ATOM 5732 C CA . SER A 1 745 ? 3.364 38.605 -18.830 1.00 68.00 745 SER A CA 1
ATOM 5733 C C . SER A 1 745 ? 4.673 37.940 -18.406 1.00 68.00 745 SER A C 1
ATOM 5735 O O . SER A 1 745 ? 5.505 38.572 -17.756 1.00 68.00 745 SER A O 1
ATOM 5737 N N . PHE A 1 746 ? 4.915 36.716 -18.880 1.00 85.75 746 PHE A N 1
ATOM 5738 C CA . PHE A 1 746 ? 6.279 36.231 -19.104 1.00 85.75 746 PHE A CA 1
ATOM 5739 C C . PHE A 1 746 ? 6.655 36.433 -20.572 1.00 85.75 746 PHE A C 1
ATOM 5741 O O . PHE A 1 746 ? 5.858 36.188 -21.481 1.00 85.75 746 PHE A O 1
ATOM 5748 N N . THR A 1 747 ? 7.871 36.905 -20.809 1.00 87.94 747 THR A N 1
ATOM 5749 C CA . THR A 1 747 ? 8.480 36.947 -22.139 1.00 87.94 747 THR A CA 1
ATOM 5750 C C . THR A 1 747 ? 8.861 35.537 -22.582 1.00 87.94 747 THR A C 1
ATOM 5752 O O . THR A 1 747 ? 9.129 34.661 -21.754 1.00 87.94 747 THR A O 1
ATOM 5755 N N . ALA A 1 748 ? 8.969 35.309 -23.893 1.00 88.56 748 ALA A N 1
ATOM 5756 C CA . ALA A 1 748 ? 9.419 34.012 -24.404 1.00 88.56 748 ALA A CA 1
ATOM 5757 C C . ALA A 1 748 ? 10.811 33.629 -23.856 1.00 88.56 748 ALA A C 1
ATOM 5759 O O . ALA A 1 748 ? 11.089 32.459 -23.604 1.00 88.56 748 ALA A O 1
ATOM 5760 N N . ASN A 1 749 ? 11.668 34.627 -23.604 1.00 88.81 749 ASN A N 1
ATOM 5761 C CA . ASN A 1 749 ? 12.988 34.430 -23.010 1.00 88.81 749 ASN A CA 1
ATOM 5762 C C . ASN A 1 749 ? 12.923 33.959 -21.546 1.00 88.81 749 ASN A C 1
ATOM 5764 O O . ASN A 1 749 ? 13.708 33.087 -21.174 1.00 88.81 749 ASN A O 1
ATOM 5768 N N . GLU A 1 750 ? 12.007 34.491 -20.729 1.00 92.19 750 GLU A N 1
ATOM 5769 C CA . GLU A 1 750 ? 11.799 34.034 -19.344 1.00 92.19 750 GLU A CA 1
ATOM 5770 C C . GLU A 1 750 ? 11.290 32.590 -19.307 1.00 92.19 750 GLU A C 1
ATOM 5772 O O . GLU A 1 750 ? 11.814 31.773 -18.550 1.00 92.19 750 GLU A O 1
ATOM 5777 N N . ILE A 1 751 ? 10.333 32.245 -20.174 1.00 94.00 751 ILE A N 1
ATOM 5778 C CA . ILE A 1 751 ? 9.818 30.872 -20.288 1.00 94.00 751 ILE A CA 1
ATOM 5779 C C . ILE A 1 751 ? 10.940 29.929 -20.747 1.00 94.00 751 ILE A C 1
ATOM 5781 O O . ILE A 1 751 ? 11.167 28.886 -20.137 1.00 94.00 751 ILE A O 1
ATOM 5785 N N . GLY A 1 752 ? 11.715 30.317 -21.766 1.00 94.75 752 GLY A N 1
ATOM 5786 C CA . GLY A 1 752 ? 12.860 29.534 -22.242 1.00 94.75 752 GLY A CA 1
ATOM 5787 C C . GLY A 1 752 ? 13.941 29.346 -21.170 1.00 94.75 752 GLY A C 1
ATOM 5788 O O . GLY A 1 752 ? 14.530 28.269 -21.057 1.00 94.75 752 GLY A O 1
ATOM 5789 N N . ALA A 1 753 ? 14.182 30.363 -20.336 1.00 94.69 753 ALA A N 1
ATOM 5790 C CA . ALA A 1 753 ? 15.091 30.261 -19.195 1.00 94.69 753 ALA A CA 1
ATOM 5791 C C . ALA A 1 753 ? 14.573 29.284 -18.134 1.00 94.69 753 ALA A C 1
ATOM 5793 O O . ALA A 1 753 ? 15.343 28.445 -17.667 1.00 94.69 753 ALA A O 1
ATOM 5794 N N . ALA A 1 754 ? 13.280 29.329 -17.815 1.00 95.62 754 ALA A N 1
ATOM 5795 C CA . ALA A 1 754 ? 12.653 28.388 -16.894 1.00 95.62 754 ALA A CA 1
ATOM 5796 C C . ALA A 1 754 ? 12.729 26.939 -17.412 1.00 95.62 754 ALA A C 1
ATOM 5798 O O . ALA A 1 754 ? 13.095 26.040 -16.659 1.00 95.62 754 ALA A O 1
ATOM 5799 N N . ILE A 1 755 ? 12.491 26.710 -18.710 1.00 97.12 755 ILE A N 1
ATOM 5800 C CA . ILE A 1 755 ? 12.643 25.387 -19.342 1.00 97.12 755 ILE A CA 1
ATOM 5801 C C . ILE A 1 755 ? 14.086 24.880 -19.228 1.00 97.12 755 ILE A C 1
ATOM 5803 O O . ILE A 1 755 ? 14.306 23.721 -18.873 1.00 97.12 755 ILE A O 1
ATOM 5807 N N . ARG A 1 756 ? 15.089 25.725 -19.516 1.00 95.75 756 ARG A N 1
ATOM 5808 C CA . ARG A 1 756 ? 16.508 25.367 -19.323 1.00 95.75 756 ARG A CA 1
ATOM 5809 C C . ARG A 1 756 ? 16.804 25.013 -17.865 1.00 95.75 756 ARG A C 1
ATOM 5811 O O . ARG A 1 756 ? 17.346 23.942 -17.627 1.00 95.75 756 ARG A O 1
ATOM 5818 N N . ALA A 1 757 ? 16.359 25.828 -16.910 1.00 95.31 757 ALA A N 1
ATOM 5819 C CA . ALA A 1 757 ? 16.573 25.575 -15.486 1.00 95.31 757 ALA A CA 1
ATOM 5820 C C . ALA A 1 757 ? 15.932 24.257 -15.014 1.00 95.31 757 ALA A C 1
ATOM 5822 O O . ALA A 1 757 ? 16.557 23.489 -14.283 1.00 95.31 757 ALA A O 1
ATOM 5823 N N . VAL A 1 758 ? 14.709 23.951 -15.459 1.00 95.19 758 VAL A N 1
ATOM 5824 C CA . VAL A 1 758 ? 14.046 22.673 -15.153 1.00 95.19 758 VAL A CA 1
ATOM 5825 C C . VAL A 1 758 ? 14.828 21.501 -15.751 1.00 95.19 758 VAL A C 1
ATOM 5827 O O . VAL A 1 758 ? 15.062 20.517 -15.054 1.00 95.19 758 VAL A O 1
ATOM 5830 N N . ARG A 1 759 ? 15.302 21.603 -17.000 1.00 93.62 759 ARG A N 1
ATOM 5831 C CA . ARG A 1 759 ? 16.146 20.559 -17.612 1.00 93.62 759 ARG A CA 1
ATOM 5832 C C . ARG A 1 759 ? 17.455 20.346 -16.870 1.00 93.62 759 ARG A C 1
ATOM 5834 O O . ARG A 1 759 ? 17.820 19.197 -16.640 1.00 93.62 759 ARG A O 1
ATOM 5841 N N . ASP A 1 760 ? 18.129 21.418 -16.468 1.00 92.56 760 ASP A N 1
ATOM 5842 C CA . ASP A 1 760 ? 19.376 21.325 -15.709 1.00 92.56 760 ASP A CA 1
ATOM 5843 C C . ASP A 1 760 ? 19.143 20.594 -14.384 1.00 92.56 760 ASP A C 1
ATOM 5845 O O . ASP A 1 760 ? 19.926 19.723 -14.008 1.00 92.56 760 ASP A O 1
ATOM 5849 N N . ARG A 1 761 ? 18.019 20.861 -13.713 1.00 92.75 761 ARG A N 1
ATOM 5850 C CA . ARG A 1 761 ? 17.631 20.162 -12.480 1.00 92.75 761 ARG A CA 1
ATOM 5851 C C . ARG A 1 761 ? 17.261 18.698 -12.712 1.00 92.75 761 ARG A C 1
ATOM 5853 O O . ARG A 1 761 ? 17.664 17.849 -11.921 1.00 92.75 761 ARG A O 1
ATOM 5860 N N . ILE A 1 762 ? 16.561 18.374 -13.802 1.00 87.31 762 ILE A N 1
ATOM 5861 C CA . ILE A 1 762 ? 16.286 16.981 -14.204 1.00 87.31 762 ILE A CA 1
ATOM 5862 C C . ILE A 1 762 ? 17.605 16.234 -14.457 1.00 87.31 762 ILE A C 1
ATOM 5864 O O . ILE A 1 762 ? 17.786 15.113 -13.975 1.00 87.31 762 ILE A O 1
ATOM 5868 N N . ALA A 1 763 ? 18.549 16.871 -15.156 1.00 84.31 763 ALA A N 1
ATOM 5869 C CA . ALA A 1 763 ? 19.867 16.309 -15.436 1.00 84.31 763 ALA A CA 1
ATOM 5870 C C . ALA A 1 763 ? 20.689 16.104 -14.151 1.00 84.31 763 ALA A C 1
ATOM 5872 O O . ALA A 1 763 ? 21.260 15.030 -13.950 1.00 84.31 763 ALA A O 1
ATOM 5873 N N . GLN A 1 764 ? 20.702 17.088 -13.246 1.00 79.00 764 GLN A N 1
ATOM 5874 C CA . GLN A 1 764 ? 21.354 16.990 -11.932 1.00 79.00 764 GLN A CA 1
ATOM 5875 C C . GLN A 1 764 ? 20.756 15.871 -11.073 1.00 79.00 764 GLN A C 1
ATOM 5877 O O . GLN A 1 764 ? 21.492 15.149 -10.400 1.00 79.00 764 GLN A O 1
ATOM 5882 N N . ALA A 1 765 ? 19.439 15.673 -11.144 1.00 66.12 765 ALA A N 1
ATOM 5883 C CA . ALA A 1 765 ? 18.739 14.600 -10.445 1.00 66.12 765 ALA A CA 1
ATOM 5884 C C . ALA A 1 765 ? 18.999 13.198 -11.039 1.00 66.12 765 ALA A C 1
ATOM 5886 O O . ALA A 1 765 ? 18.494 12.214 -10.497 1.00 66.12 765 ALA A O 1
ATOM 5887 N N . LYS A 1 766 ? 19.776 13.083 -12.132 1.00 64.88 766 LYS A N 1
ATOM 5888 C CA . LYS A 1 766 ? 20.037 11.836 -12.883 1.00 64.88 766 LYS A CA 1
ATOM 5889 C C . LYS A 1 766 ? 18.756 11.085 -13.275 1.00 64.88 766 LYS A C 1
ATOM 5891 O O . LYS A 1 766 ? 18.761 9.858 -13.387 1.00 64.88 766 LYS A O 1
ATOM 5896 N N . ALA A 1 767 ? 17.658 11.813 -13.456 1.00 60.03 767 ALA A N 1
ATOM 5897 C CA . ALA A 1 767 ? 16.395 11.242 -13.889 1.00 60.03 767 ALA A CA 1
ATOM 5898 C C . ALA A 1 767 ? 16.436 10.889 -15.389 1.00 60.03 767 ALA A C 1
ATOM 5900 O O . ALA A 1 767 ? 17.288 11.373 -16.136 1.00 60.03 767 ALA A O 1
ATOM 5901 N N . THR A 1 768 ? 15.532 10.012 -15.834 1.00 60.53 768 THR A N 1
ATOM 5902 C CA . THR A 1 768 ? 15.373 9.620 -17.244 1.00 60.53 768 THR A CA 1
ATOM 5903 C C . THR A 1 768 ? 15.205 10.832 -18.167 1.00 60.53 768 THR A C 1
ATOM 5905 O O . THR A 1 768 ? 14.737 11.887 -17.747 1.00 60.53 768 THR A O 1
ATOM 5908 N N . ALA A 1 769 ? 15.558 10.682 -19.450 1.00 68.75 769 ALA A N 1
ATOM 5909 C CA . ALA A 1 769 ? 15.356 11.724 -20.457 1.00 68.75 769 ALA A CA 1
ATOM 5910 C C . ALA A 1 769 ? 13.850 11.992 -20.671 1.00 68.75 769 ALA A C 1
ATOM 5912 O O . ALA A 1 769 ? 13.198 11.326 -21.475 1.00 68.75 769 ALA A O 1
ATOM 5913 N N . VAL A 1 770 ? 13.294 12.949 -19.924 1.00 86.38 770 VAL A N 1
ATOM 5914 C CA . VAL A 1 770 ? 11.914 13.434 -20.062 1.00 86.38 770 VAL A CA 1
ATOM 5915 C C . VAL A 1 770 ? 11.905 14.648 -20.981 1.00 86.38 770 VAL A C 1
ATOM 5917 O O . VAL A 1 770 ? 12.715 15.558 -20.822 1.00 86.38 770 VAL A O 1
ATOM 5920 N N . ARG A 1 771 ? 10.980 14.669 -21.947 1.00 92.56 771 ARG A N 1
ATOM 5921 C CA . ARG A 1 771 ? 10.804 15.813 -22.850 1.00 92.56 771 ARG A CA 1
ATOM 5922 C C . ARG A 1 771 ? 10.258 17.006 -22.068 1.00 92.56 771 ARG A C 1
ATOM 5924 O O . ARG A 1 771 ? 9.246 16.861 -21.376 1.00 92.56 771 ARG A O 1
ATOM 5931 N N . VAL A 1 772 ? 10.879 18.174 -22.217 1.00 95.69 772 VAL A N 1
ATOM 5932 C CA . VAL A 1 772 ? 10.439 19.410 -21.553 1.00 95.69 772 VAL A CA 1
ATOM 5933 C C . VAL A 1 772 ? 10.028 20.451 -22.587 1.00 95.69 772 VAL A C 1
ATOM 5935 O O . VAL A 1 772 ? 10.671 20.616 -23.622 1.00 95.69 772 VAL A O 1
ATOM 5938 N N . GLY A 1 773 ? 8.935 21.154 -22.331 1.00 96.50 773 GLY A N 1
ATOM 5939 C CA . GLY A 1 773 ? 8.361 22.110 -23.267 1.00 96.50 773 GLY A CA 1
ATOM 5940 C C . GLY A 1 773 ? 7.534 23.191 -22.594 1.00 96.50 773 GLY A C 1
ATOM 5941 O O . GLY A 1 773 ? 7.628 23.393 -21.389 1.00 96.50 773 GLY A O 1
ATOM 5942 N N . THR A 1 774 ? 6.688 23.857 -23.368 1.00 96.00 774 THR A N 1
ATOM 5943 C CA . THR A 1 774 ? 5.686 24.818 -22.880 1.00 96.00 774 THR A CA 1
ATOM 5944 C C . THR A 1 774 ? 4.445 24.760 -23.759 1.00 96.00 774 THR A C 1
ATOM 5946 O O . THR A 1 774 ? 4.494 24.200 -24.859 1.00 96.00 774 THR A O 1
ATOM 5949 N N . VAL A 1 775 ? 3.341 25.339 -23.290 1.00 94.19 775 VAL A N 1
ATOM 5950 C CA . VAL A 1 775 ? 2.087 25.419 -24.046 1.00 94.19 775 VAL A CA 1
ATOM 5951 C C . VAL A 1 775 ? 1.651 26.855 -24.185 1.00 94.19 775 VAL A C 1
ATOM 5953 O O . VAL A 1 775 ? 1.498 27.541 -23.186 1.00 94.19 775 VAL A O 1
ATOM 5956 N N . GLN A 1 776 ? 1.447 27.308 -25.417 1.00 93.25 776 GLN A N 1
ATOM 5957 C CA . GLN A 1 776 ? 0.992 28.669 -25.719 1.00 93.25 776 GLN A CA 1
ATOM 5958 C C . GLN A 1 776 ? -0.097 28.616 -26.794 1.00 93.25 776 GLN A C 1
ATOM 5960 O O . GLN A 1 776 ? -0.223 27.605 -27.501 1.00 93.25 776 GLN A O 1
ATOM 5965 N N . ARG A 1 777 ? -0.895 29.679 -26.951 1.00 91.62 777 ARG A N 1
ATOM 5966 C CA . ARG A 1 777 ? -1.927 29.685 -27.994 1.00 91.62 777 ARG A CA 1
ATOM 5967 C C . ARG A 1 777 ? -1.264 29.808 -29.355 1.00 91.62 777 ARG A C 1
ATOM 5969 O O . ARG A 1 777 ? -0.204 30.420 -29.515 1.00 91.62 777 ARG A O 1
ATOM 5976 N N . ALA A 1 778 ? -1.913 29.252 -30.369 1.00 93.38 778 ALA A N 1
ATOM 5977 C CA . ALA A 1 778 ? -1.420 29.351 -31.739 1.00 93.38 778 ALA A CA 1
ATOM 5978 C C . ALA A 1 778 ? -1.256 30.811 -32.199 1.00 93.38 778 ALA A C 1
ATOM 5980 O O . ALA A 1 778 ? -0.357 31.111 -32.981 1.00 93.38 778 ALA A O 1
ATOM 5981 N N . THR A 1 779 ? -2.069 31.731 -31.667 1.00 90.88 779 THR A N 1
ATOM 5982 C CA . THR A 1 779 ? -1.949 33.170 -31.928 1.00 90.88 779 THR A CA 1
ATOM 5983 C C . THR A 1 779 ? -0.627 33.756 -31.454 1.00 90.88 779 THR A C 1
ATOM 5985 O O . THR A 1 779 ? -0.106 34.629 -32.137 1.00 90.88 779 THR A O 1
ATOM 5988 N N . GLU A 1 780 ? -0.056 33.289 -30.337 1.00 91.25 780 GLU A N 1
ATOM 5989 C CA . GLU A 1 780 ? 1.275 33.726 -29.901 1.00 91.25 780 GLU A CA 1
ATOM 5990 C C . GLU A 1 780 ? 2.372 33.083 -30.743 1.00 91.25 780 GLU A C 1
ATOM 5992 O O . GLU A 1 780 ? 3.255 33.792 -31.222 1.00 91.25 780 GLU A O 1
ATOM 5997 N N . TRP A 1 781 ? 2.295 31.766 -30.975 1.00 94.19 781 TRP A N 1
ATOM 5998 C CA . TRP A 1 781 ? 3.269 31.042 -31.801 1.00 94.19 781 TRP A CA 1
ATOM 5999 C C . TRP A 1 781 ? 3.390 31.627 -33.216 1.00 94.19 781 TRP A C 1
ATOM 6001 O O . TRP A 1 781 ? 4.485 31.684 -33.768 1.00 94.19 781 TRP A O 1
ATOM 6011 N N . LEU A 1 782 ? 2.286 32.098 -33.801 1.00 94.75 782 LEU A N 1
ATOM 6012 C CA . LEU A 1 782 ? 2.269 32.677 -35.149 1.00 94.75 782 LEU A CA 1
ATOM 6013 C C . LEU A 1 782 ? 2.400 34.204 -35.183 1.00 94.75 782 LEU A C 1
ATOM 6015 O O . LEU A 1 782 ? 2.457 34.773 -36.277 1.00 94.75 782 LEU A O 1
ATOM 6019 N N . ASN A 1 783 ? 2.465 34.882 -34.033 1.00 92.06 783 ASN A N 1
ATOM 6020 C CA . ASN A 1 783 ? 2.463 36.341 -33.985 1.00 92.06 783 ASN A CA 1
ATOM 6021 C C . ASN A 1 783 ? 3.708 36.918 -34.692 1.00 92.06 783 ASN A C 1
ATOM 6023 O O . ASN A 1 783 ? 4.829 36.718 -34.213 1.00 92.06 783 ASN A O 1
ATOM 6027 N N . PRO A 1 784 ? 3.557 37.693 -35.787 1.00 92.06 784 PRO A N 1
ATOM 6028 C CA . PRO A 1 784 ? 4.696 38.279 -36.488 1.00 92.06 784 PRO A CA 1
ATOM 6029 C C . PRO A 1 784 ? 5.550 39.196 -35.606 1.00 92.06 784 PRO A C 1
ATOM 6031 O O . PRO A 1 784 ? 6.767 39.223 -35.770 1.00 92.06 784 PRO A O 1
ATOM 6034 N N . ALA A 1 785 ? 4.939 39.897 -34.645 1.00 90.00 785 ALA A N 1
ATOM 6035 C CA . ALA A 1 785 ? 5.644 40.784 -33.723 1.00 90.00 785 ALA A CA 1
ATOM 6036 C C . ALA A 1 785 ? 6.491 40.025 -32.687 1.00 90.00 785 ALA A C 1
ATOM 6038 O O . ALA A 1 785 ? 7.456 40.577 -32.172 1.00 90.00 785 ALA A O 1
ATOM 6039 N N . LEU A 1 786 ? 6.157 38.760 -32.404 1.00 89.56 786 LEU A N 1
ATOM 6040 C CA . LEU A 1 786 ? 6.864 37.912 -31.436 1.00 89.56 786 LEU A CA 1
ATOM 6041 C C . LEU A 1 786 ? 7.737 36.846 -32.115 1.00 89.56 786 LEU A C 1
ATOM 6043 O O . LEU A 1 786 ? 8.354 36.031 -31.434 1.00 89.56 786 LEU A O 1
ATOM 6047 N N . ARG A 1 787 ? 7.794 36.824 -33.454 1.00 91.31 787 ARG A N 1
ATOM 6048 C CA . ARG A 1 787 ? 8.334 35.705 -34.242 1.00 91.31 787 ARG A CA 1
ATOM 6049 C C . ARG A 1 787 ? 9.737 35.282 -33.815 1.00 91.31 787 ARG A C 1
ATOM 6051 O O . ARG A 1 787 ? 9.976 34.096 -33.618 1.00 91.31 787 ARG A O 1
ATOM 6058 N N . THR A 1 788 ? 10.652 36.236 -33.665 1.00 91.75 788 THR A N 1
ATOM 6059 C CA . THR A 1 788 ? 12.039 35.952 -33.267 1.00 91.75 788 THR A CA 1
ATOM 6060 C C . THR A 1 788 ? 12.101 35.278 -31.895 1.00 91.75 788 THR A C 1
ATOM 6062 O O . THR A 1 788 ? 12.744 34.240 -31.738 1.00 91.75 788 THR A O 1
ATOM 6065 N N . ASP A 1 789 ? 11.375 35.829 -30.924 1.00 90.56 789 ASP A N 1
ATOM 6066 C CA . ASP A 1 789 ? 11.329 35.349 -29.544 1.00 90.56 789 ASP A CA 1
ATOM 6067 C C . ASP A 1 789 ? 10.663 33.966 -29.444 1.00 90.56 789 ASP A C 1
ATOM 6069 O O . ASP A 1 789 ? 11.174 33.068 -28.773 1.00 90.56 789 ASP A O 1
ATOM 6073 N N . MET A 1 790 ? 9.568 33.750 -30.176 1.00 93.75 790 MET A N 1
ATOM 6074 C CA . MET A 1 790 ? 8.843 32.477 -30.179 1.00 93.75 790 MET A CA 1
ATOM 6075 C C . MET A 1 790 ? 9.599 31.375 -30.931 1.00 93.75 790 MET A C 1
ATOM 6077 O O . MET A 1 790 ? 9.540 30.217 -30.524 1.00 93.75 790 MET A O 1
ATOM 6081 N N . ILE A 1 791 ? 10.343 31.687 -32.001 1.00 95.12 791 ILE A N 1
ATOM 6082 C CA . ILE A 1 791 ? 11.244 30.713 -32.651 1.00 95.12 791 ILE A CA 1
ATOM 6083 C C . ILE A 1 791 ? 12.315 30.247 -31.665 1.00 95.12 791 ILE A C 1
ATOM 6085 O O . ILE A 1 791 ? 12.549 29.043 -31.542 1.00 95.12 791 ILE A O 1
ATOM 6089 N N . ARG A 1 792 ? 12.923 31.176 -30.920 1.00 93.56 792 ARG A N 1
ATOM 6090 C CA . ARG A 1 792 ? 13.927 30.844 -29.903 1.00 93.56 792 ARG A CA 1
ATOM 6091 C C . ARG A 1 792 ? 13.340 29.985 -28.783 1.00 93.56 792 ARG A C 1
ATOM 6093 O O . ARG A 1 792 ? 13.919 28.959 -28.438 1.00 93.56 792 ARG A O 1
ATOM 6100 N N . LEU A 1 793 ? 12.158 30.336 -28.280 1.00 95.19 793 LEU A N 1
ATOM 6101 C CA . LEU A 1 793 ? 11.445 29.509 -27.304 1.00 95.19 793 LEU A CA 1
ATOM 6102 C C . LEU A 1 793 ? 11.148 28.102 -27.851 1.00 95.19 793 LEU A C 1
ATOM 6104 O O . LEU A 1 793 ? 11.335 27.113 -27.148 1.00 95.19 793 LEU A O 1
ATOM 6108 N N . GLY A 1 794 ? 10.755 27.982 -29.122 1.00 95.62 794 GLY A N 1
ATOM 6109 C CA . GLY A 1 794 ? 10.553 26.686 -29.777 1.00 95.62 794 GLY A CA 1
ATOM 6110 C C . GLY A 1 794 ? 11.836 25.849 -29.892 1.00 95.62 794 GLY A C 1
ATOM 6111 O O . GLY A 1 794 ? 11.784 24.619 -29.811 1.00 95.62 794 GLY A O 1
ATOM 6112 N N . GLN A 1 795 ? 13.004 26.485 -30.031 1.00 95.12 795 GLN A N 1
ATOM 6113 C CA . GLN A 1 795 ? 14.303 25.799 -29.992 1.00 95.12 795 GLN A CA 1
ATOM 6114 C C . GLN A 1 795 ? 14.603 25.242 -28.597 1.00 95.12 795 GLN A C 1
ATOM 6116 O O . GLN A 1 795 ? 15.096 24.119 -28.496 1.00 95.12 795 GLN A O 1
ATOM 6121 N N . ASP A 1 796 ? 14.235 25.979 -27.545 1.00 95.31 796 ASP A N 1
ATOM 6122 C CA . ASP A 1 796 ? 14.343 25.531 -26.155 1.00 95.31 796 ASP A CA 1
ATOM 6123 C C . ASP A 1 796 ? 13.368 24.400 -25.802 1.00 95.31 796 ASP A C 1
ATOM 6125 O O . ASP A 1 796 ? 13.546 23.774 -24.765 1.00 95.31 796 ASP A O 1
ATOM 6129 N N . CYS A 1 797 ? 12.365 24.094 -26.623 1.00 96.69 797 CYS A N 1
ATOM 6130 C CA . CYS A 1 797 ? 11.375 23.058 -26.332 1.00 96.69 797 CYS A CA 1
ATOM 6131 C C . CYS A 1 797 ? 11.717 21.713 -26.988 1.00 96.69 797 CYS A C 1
ATOM 6133 O O . CYS A 1 797 ? 12.029 21.654 -28.177 1.00 96.69 797 CYS A O 1
ATOM 6135 N N . ASP A 1 798 ? 11.538 20.609 -26.265 1.00 94.12 798 ASP A N 1
ATOM 6136 C CA . ASP A 1 798 ? 11.374 19.266 -26.844 1.00 94.12 798 ASP A CA 1
ATOM 6137 C C . ASP A 1 798 ? 9.924 19.027 -27.278 1.00 94.12 798 ASP A C 1
ATOM 6139 O O . ASP A 1 798 ? 9.650 18.179 -28.132 1.00 94.12 798 ASP A O 1
ATOM 6143 N N . VAL A 1 799 ? 8.993 19.761 -26.662 1.00 93.56 799 VAL A N 1
ATOM 6144 C CA . VAL A 1 799 ? 7.552 19.721 -26.909 1.00 93.56 799 VAL A CA 1
ATOM 6145 C C . VAL A 1 799 ? 7.018 21.148 -27.024 1.00 93.56 799 VAL A C 1
ATOM 6147 O O . VAL A 1 799 ? 7.111 21.936 -26.089 1.00 93.56 799 VAL A O 1
ATOM 6150 N N . ILE A 1 800 ? 6.457 21.483 -28.179 1.00 95.81 800 ILE A N 1
ATOM 6151 C CA . ILE A 1 800 ? 5.809 22.765 -28.456 1.00 95.81 800 ILE A CA 1
ATOM 6152 C C . ILE A 1 800 ? 4.305 22.515 -28.378 1.00 95.81 800 ILE A C 1
ATOM 6154 O O . ILE A 1 800 ? 3.699 22.019 -29.330 1.00 95.81 800 ILE A O 1
ATOM 6158 N N . GLY A 1 801 ? 3.718 22.790 -27.217 1.00 94.62 801 GLY A N 1
ATOM 6159 C CA . GLY A 1 801 ? 2.287 22.645 -27.001 1.00 94.62 801 GLY A CA 1
ATOM 6160 C C . GLY A 1 801 ? 1.504 23.826 -27.561 1.00 94.62 801 GLY A C 1
ATOM 6161 O O . GLY A 1 801 ? 1.888 24.989 -27.403 1.00 94.62 801 GLY A O 1
ATOM 6162 N N . VAL A 1 802 ? 0.386 23.516 -28.206 1.00 94.12 802 VAL A N 1
ATOM 6163 C CA . VAL A 1 802 ? -0.462 24.491 -28.891 1.00 94.12 802 VAL A CA 1
ATOM 6164 C C . VAL A 1 802 ? -1.875 24.435 -28.326 1.00 94.12 802 VAL A C 1
ATOM 6166 O O . VAL A 1 802 ? -2.510 23.378 -28.371 1.00 94.12 802 VAL A O 1
ATOM 6169 N N . THR A 1 803 ? -2.380 25.577 -27.858 1.00 92.62 803 THR A N 1
ATOM 6170 C CA . THR A 1 803 ? -3.817 25.785 -27.631 1.00 92.62 803 THR A CA 1
ATOM 6171 C C . THR A 1 803 ? -4.469 26.390 -28.872 1.00 92.62 803 THR A C 1
ATOM 6173 O O . THR A 1 803 ? -3.977 27.382 -29.422 1.00 92.62 803 THR A O 1
ATOM 6176 N N . LEU A 1 804 ? -5.597 25.819 -29.300 1.00 91.44 804 LEU A N 1
ATOM 6177 C CA . LEU A 1 804 ? -6.440 26.350 -30.370 1.00 91.44 804 LEU A CA 1
ATOM 6178 C C . LEU A 1 804 ? -7.790 26.827 -29.821 1.00 91.44 804 LEU A C 1
ATOM 6180 O O . LEU A 1 804 ? -8.702 26.034 -29.591 1.00 91.44 804 LEU A O 1
ATOM 6184 N N . SER A 1 805 ? -7.949 28.145 -29.691 1.00 88.50 805 SER A N 1
ATOM 6185 C CA . SER A 1 805 ? -9.192 28.802 -29.252 1.00 88.50 805 SER A CA 1
ATOM 6186 C C . SER A 1 805 ? -10.181 29.017 -30.409 1.00 88.50 805 SER A C 1
ATOM 6188 O O . SER A 1 805 ? -10.666 30.128 -30.627 1.00 88.50 805 SER A O 1
ATOM 6190 N N . LEU A 1 806 ? -10.476 27.955 -31.170 1.00 91.25 806 LEU A N 1
ATOM 6191 C CA . LEU A 1 806 ? -11.212 28.047 -32.444 1.00 91.25 806 LEU A CA 1
ATOM 6192 C C . LEU A 1 806 ? -12.596 28.694 -32.316 1.00 91.25 806 LEU A C 1
ATOM 6194 O O . LEU A 1 806 ? -13.057 29.333 -33.258 1.00 91.25 806 LEU A O 1
ATOM 6198 N N . TYR A 1 807 ? -13.246 28.550 -31.156 1.00 90.44 807 TYR A N 1
ATOM 6199 C CA . TYR A 1 807 ? -14.542 29.168 -30.881 1.00 90.44 807 TYR A CA 1
ATOM 6200 C C . TYR A 1 807 ? -14.520 30.690 -31.094 1.00 90.44 807 TYR A C 1
ATOM 6202 O O . TYR A 1 807 ? -15.452 31.240 -31.684 1.00 90.44 807 TYR A O 1
ATOM 6210 N N . ASP A 1 808 ? -13.449 31.361 -30.673 1.00 88.31 808 ASP A N 1
ATOM 6211 C CA . ASP A 1 808 ? -13.328 32.820 -30.740 1.00 88.31 808 ASP A CA 1
ATOM 6212 C C . ASP A 1 808 ? -12.595 33.304 -31.992 1.00 88.31 808 ASP A C 1
ATOM 6214 O O . ASP A 1 808 ? -12.802 34.434 -32.443 1.00 88.31 808 ASP A O 1
ATOM 6218 N N . THR A 1 809 ? -11.735 32.466 -32.572 1.00 89.44 809 THR A N 1
ATOM 6219 C CA . THR A 1 809 ? -10.860 32.868 -33.679 1.00 89.44 809 THR A CA 1
ATOM 6220 C C . THR A 1 809 ? -11.414 32.519 -35.053 1.00 89.44 809 THR A C 1
ATOM 6222 O O . THR A 1 809 ? -11.069 33.193 -36.027 1.00 89.44 809 THR A O 1
ATOM 6225 N N . ASP A 1 810 ? -12.305 31.529 -35.150 1.00 94.44 810 ASP A N 1
ATOM 6226 C CA . ASP A 1 810 ? -12.685 30.904 -36.415 1.00 94.44 810 ASP A CA 1
ATOM 6227 C C . ASP A 1 810 ? -14.176 30.594 -36.549 1.00 94.44 810 ASP A C 1
ATOM 6229 O O . ASP A 1 810 ? -14.927 30.588 -35.583 1.00 94.44 810 ASP A O 1
ATOM 6233 N N . ILE A 1 811 ? -14.612 30.320 -37.780 1.00 90.94 811 ILE A N 1
ATOM 6234 C CA . ILE A 1 811 ? -15.960 29.820 -38.069 1.00 90.94 811 ILE A CA 1
ATOM 6235 C C . ILE A 1 811 ? -15.889 28.291 -38.039 1.00 90.94 811 ILE A C 1
ATOM 6237 O O . ILE A 1 811 ? -15.288 27.688 -38.925 1.00 90.94 811 ILE A O 1
ATOM 6241 N N . VAL A 1 812 ? -16.490 27.659 -37.028 1.00 92.12 812 VAL A N 1
ATOM 6242 C CA . VAL A 1 812 ? -16.430 26.198 -36.801 1.00 92.12 812 VAL A CA 1
ATOM 6243 C C . VAL A 1 812 ? -17.827 25.581 -36.675 1.00 92.12 812 VAL A C 1
ATOM 6245 O O . VAL A 1 812 ? -18.083 24.700 -35.861 1.00 92.12 812 VAL A O 1
ATOM 6248 N N . ASN A 1 813 ? -18.749 26.053 -37.514 1.00 85.31 813 ASN A N 1
ATOM 6249 C CA . ASN A 1 813 ? -20.173 25.699 -37.507 1.00 85.31 813 ASN A CA 1
ATOM 6250 C C . ASN A 1 813 ? -20.533 24.429 -38.309 1.00 85.31 813 ASN A C 1
ATOM 6252 O O . ASN A 1 813 ? -21.705 24.071 -38.396 1.00 85.31 813 ASN A O 1
ATOM 6256 N N . SER A 1 814 ? -19.552 23.754 -38.914 1.00 88.56 814 SER A N 1
ATOM 6257 C CA . SER A 1 814 ? -19.746 22.504 -39.659 1.00 88.56 814 SER A CA 1
ATOM 6258 C C . SER A 1 814 ? -18.512 21.594 -39.561 1.00 88.56 814 SER A C 1
ATOM 6260 O O . SER A 1 814 ? -17.408 22.095 -39.321 1.00 88.56 814 SER A O 1
ATOM 6262 N N . PRO A 1 815 ? -18.650 20.269 -39.773 1.00 89.19 815 PRO A N 1
ATOM 6263 C CA . PRO A 1 815 ? -17.515 19.345 -39.723 1.00 89.19 815 PRO A CA 1
ATOM 6264 C C . PRO A 1 815 ? -16.372 19.677 -40.694 1.00 89.19 815 PRO A C 1
ATOM 6266 O O . PRO A 1 815 ? -15.195 19.579 -40.327 1.00 89.19 815 PRO A O 1
ATOM 6269 N N . ASP A 1 816 ? -16.708 20.129 -41.904 1.00 89.38 816 ASP A N 1
ATOM 6270 C CA . ASP A 1 816 ? -15.724 20.537 -42.910 1.00 89.38 816 ASP A CA 1
ATOM 6271 C C . ASP A 1 816 ? -14.983 21.805 -42.475 1.00 89.38 816 ASP A C 1
ATOM 6273 O O . ASP A 1 816 ? -13.760 21.879 -42.597 1.00 89.38 816 ASP A O 1
ATOM 6277 N N . ALA A 1 817 ? -15.695 22.773 -41.885 1.00 90.56 817 ALA A N 1
ATOM 6278 C CA . ALA A 1 817 ? -15.092 23.996 -41.362 1.00 90.56 817 ALA A CA 1
ATOM 6279 C C . ALA A 1 817 ? -14.141 23.719 -40.183 1.00 90.56 817 ALA A C 1
ATOM 6281 O O . ALA A 1 817 ? -13.057 24.304 -40.126 1.00 90.56 817 ALA A O 1
ATOM 6282 N N . VAL A 1 818 ? -14.493 22.789 -39.285 1.00 91.38 818 VAL A N 1
ATOM 6283 C CA . VAL A 1 818 ? -13.610 22.326 -38.196 1.00 91.38 818 VAL A CA 1
ATOM 6284 C C . VAL A 1 818 ? -12.322 21.728 -38.768 1.00 91.38 818 VAL A C 1
ATOM 6286 O O . VAL A 1 818 ? -11.225 22.140 -38.392 1.00 91.38 818 VAL A O 1
ATOM 6289 N N . THR A 1 819 ? -12.442 20.803 -39.723 1.00 89.00 819 THR A N 1
ATOM 6290 C CA . THR A 1 819 ? -11.287 20.118 -40.330 1.00 89.00 819 THR A CA 1
ATOM 6291 C C . THR A 1 819 ? -10.393 21.083 -41.113 1.00 89.00 819 THR A C 1
ATOM 6293 O O . THR A 1 819 ? -9.172 21.071 -40.949 1.00 89.00 819 THR A O 1
ATOM 6296 N N . ALA A 1 820 ? -10.984 21.949 -41.940 1.00 89.44 820 ALA A N 1
ATOM 6297 C CA . ALA A 1 820 ? -10.248 22.933 -42.731 1.00 89.44 820 ALA A CA 1
ATOM 6298 C C . ALA A 1 820 ? -9.488 23.926 -41.841 1.00 89.44 820 ALA A C 1
ATOM 6300 O O . ALA A 1 820 ? -8.321 24.225 -42.100 1.00 89.44 820 ALA A O 1
ATOM 6301 N N . THR A 1 821 ? -10.122 24.390 -40.761 1.00 91.94 821 THR A N 1
ATOM 6302 C CA . THR A 1 821 ? -9.512 25.314 -39.797 1.00 91.94 821 THR A CA 1
ATOM 6303 C C . THR A 1 821 ? -8.332 24.670 -39.072 1.00 91.94 821 THR A C 1
ATOM 6305 O O . THR A 1 821 ? -7.266 25.280 -38.990 1.00 91.94 821 THR A O 1
ATOM 6308 N N . LEU A 1 822 ? -8.478 23.424 -38.607 1.00 90.44 822 LEU A N 1
ATOM 6309 C CA . LEU A 1 822 ? -7.392 22.672 -37.967 1.00 90.44 822 LEU A CA 1
ATOM 6310 C C . LEU A 1 822 ? -6.185 22.502 -38.889 1.00 90.44 822 LEU A C 1
ATOM 6312 O O . LEU A 1 822 ? -5.055 22.793 -38.496 1.00 90.44 822 LEU A O 1
ATOM 6316 N N . ASN A 1 823 ? -6.431 22.084 -40.132 1.00 90.56 823 ASN A N 1
ATOM 6317 C CA . ASN A 1 823 ? -5.374 21.904 -41.123 1.00 90.56 823 ASN A CA 1
ATOM 6318 C C . ASN A 1 823 ? -4.655 23.220 -41.428 1.00 90.56 823 ASN A C 1
ATOM 6320 O O . ASN A 1 823 ? -3.431 23.233 -41.513 1.00 90.56 823 ASN A O 1
ATOM 6324 N N . ARG A 1 824 ? -5.393 24.330 -41.549 1.00 94.06 824 ARG A N 1
ATOM 6325 C CA . ARG A 1 824 ? -4.804 25.653 -41.789 1.00 94.06 824 ARG A CA 1
ATOM 6326 C C . ARG A 1 824 ? -3.858 26.054 -40.656 1.00 94.06 824 ARG A C 1
ATOM 6328 O O . ARG A 1 824 ? -2.686 26.294 -40.917 1.00 94.06 824 ARG A O 1
ATOM 6335 N N . TRP A 1 825 ? -4.337 26.045 -39.409 1.00 93.44 825 TRP A N 1
ATOM 6336 C CA . TRP A 1 825 ? -3.512 26.399 -38.248 1.00 93.44 825 TRP A CA 1
ATOM 6337 C C . TRP A 1 825 ? -2.261 25.527 -38.137 1.00 93.44 825 TRP A C 1
ATOM 6339 O O . TRP A 1 825 ? -1.175 26.033 -37.859 1.00 93.44 825 TRP A O 1
ATOM 6349 N N . TRP A 1 826 ? -2.385 24.221 -38.376 1.00 92.06 826 TRP A N 1
ATOM 6350 C CA . TRP A 1 826 ? -1.237 23.325 -38.283 1.00 92.06 826 TRP A CA 1
ATOM 6351 C C . TRP A 1 826 ? -0.243 23.484 -39.429 1.00 92.06 826 TRP A C 1
ATOM 6353 O O . TRP A 1 826 ? 0.960 23.383 -39.198 1.00 92.06 826 TRP A O 1
ATOM 6363 N N . ASN A 1 827 ? -0.713 23.763 -40.646 1.00 92.69 827 ASN A N 1
ATOM 6364 C CA . ASN A 1 827 ? 0.159 24.082 -41.777 1.00 92.69 827 ASN A CA 1
ATOM 6365 C C . ASN A 1 827 ? 0.959 25.360 -41.499 1.00 92.69 827 ASN A C 1
ATOM 6367 O O . ASN A 1 827 ? 2.171 25.374 -41.697 1.00 92.69 827 ASN A O 1
ATOM 6371 N N . ASP A 1 828 ? 0.311 26.392 -40.958 1.00 95.12 828 ASP A N 1
ATOM 6372 C CA . ASP A 1 828 ? 0.982 27.646 -40.610 1.00 95.12 828 ASP A CA 1
ATOM 6373 C C . ASP A 1 828 ? 2.029 27.441 -39.499 1.00 95.12 828 ASP A C 1
ATOM 6375 O O . ASP A 1 828 ? 3.143 27.960 -39.581 1.00 95.12 828 ASP A O 1
ATOM 6379 N N . LEU A 1 829 ? 1.712 26.635 -38.477 1.00 95.00 829 LEU A N 1
ATOM 6380 C CA . LEU A 1 829 ? 2.645 26.299 -37.394 1.00 95.00 829 LEU A CA 1
ATOM 6381 C C . LEU A 1 829 ? 3.819 25.446 -37.885 1.00 95.00 829 LEU A C 1
ATOM 6383 O O . LEU A 1 829 ? 4.970 25.742 -37.570 1.00 95.00 829 LEU A O 1
ATOM 6387 N N . SER A 1 830 ? 3.551 24.401 -38.668 1.00 93.75 830 SER A N 1
ATOM 6388 C CA . SER A 1 830 ? 4.583 23.483 -39.176 1.00 93.75 830 SER A CA 1
ATOM 6389 C C . SER A 1 830 ? 5.484 24.103 -40.245 1.00 93.75 830 SER A C 1
ATOM 6391 O O . SER A 1 830 ? 6.600 23.629 -40.451 1.00 93.75 830 SER A O 1
ATOM 6393 N N . ALA A 1 831 ? 5.058 25.201 -40.876 1.00 94.62 831 ALA A N 1
ATOM 6394 C CA . ALA A 1 831 ? 5.915 26.005 -41.743 1.00 94.62 831 ALA A CA 1
ATOM 6395 C C . ALA A 1 831 ? 7.031 26.740 -40.973 1.00 94.62 831 ALA A C 1
ATOM 6397 O O . ALA A 1 831 ? 8.039 27.116 -41.570 1.00 94.62 831 ALA A O 1
ATOM 6398 N N . ILE A 1 832 ? 6.864 26.953 -39.662 1.00 96.19 832 ILE A N 1
ATOM 6399 C CA . ILE A 1 832 ? 7.809 27.697 -38.812 1.00 96.19 832 ILE A CA 1
ATOM 6400 C C . ILE A 1 832 ? 8.524 26.767 -37.822 1.00 96.19 832 ILE A C 1
ATOM 6402 O O . ILE A 1 832 ? 9.720 26.928 -37.574 1.00 96.19 832 ILE A O 1
ATOM 6406 N N . TYR A 1 833 ? 7.812 25.792 -37.255 1.00 96.19 833 TYR A N 1
ATOM 6407 C CA . TYR A 1 833 ? 8.293 24.938 -36.171 1.00 96.19 833 TYR A CA 1
ATOM 6408 C C . TYR A 1 833 ? 8.426 23.474 -36.602 1.00 96.19 833 TYR A C 1
ATOM 6410 O O . TYR A 1 833 ? 7.604 22.984 -37.375 1.00 96.19 833 TYR A O 1
ATOM 6418 N N . PRO A 1 834 ? 9.403 22.717 -36.061 1.00 92.19 834 PRO A N 1
ATOM 6419 C CA . PRO A 1 834 ? 9.543 21.303 -36.386 1.00 92.19 834 PRO A CA 1
ATOM 6420 C C . PRO A 1 834 ? 8.294 20.503 -35.997 1.00 92.19 834 PRO A C 1
ATOM 6422 O O . PRO A 1 834 ? 7.956 20.405 -34.815 1.00 92.19 834 PRO A O 1
ATOM 6425 N N . SER A 1 835 ? 7.653 19.849 -36.969 1.00 87.31 835 SER A N 1
ATOM 6426 C CA . SER A 1 835 ? 6.447 19.038 -36.736 1.00 87.31 835 SER A CA 1
ATOM 6427 C C . SER A 1 835 ? 6.646 17.909 -35.720 1.00 87.31 835 SER A C 1
ATOM 6429 O O . SER A 1 835 ? 5.692 17.498 -35.074 1.00 87.31 835 SER A O 1
ATOM 6431 N N . SER A 1 836 ? 7.881 17.431 -35.520 1.00 86.12 836 SER A N 1
ATOM 6432 C CA . SER A 1 836 ? 8.222 16.428 -34.496 1.00 86.12 836 SER A CA 1
ATOM 6433 C C . SER A 1 836 ? 8.112 16.943 -33.052 1.00 86.12 836 SER A C 1
ATOM 6435 O O . SER A 1 836 ? 8.038 16.149 -32.105 1.00 86.12 836 SER A O 1
ATOM 6437 N N . LYS A 1 837 ? 8.108 18.268 -32.869 1.00 91.75 837 LYS A N 1
ATOM 6438 C CA . LYS A 1 837 ? 7.973 18.936 -31.570 1.00 91.75 837 LYS A CA 1
ATOM 6439 C C . LYS A 1 837 ? 6.553 19.442 -31.313 1.00 91.75 837 LYS A C 1
ATOM 6441 O O . LYS A 1 837 ? 6.175 19.529 -30.150 1.00 91.75 837 LYS A O 1
ATOM 6446 N N . LEU A 1 838 ? 5.787 19.765 -32.356 1.00 92.00 838 LEU A N 1
ATOM 6447 C CA . LEU A 1 838 ? 4.430 20.309 -32.237 1.00 92.00 838 LEU A CA 1
ATOM 6448 C C . LEU A 1 838 ? 3.444 19.286 -31.656 1.00 92.00 838 LEU A C 1
ATOM 6450 O O . LEU A 1 838 ? 3.383 18.145 -32.113 1.00 92.00 838 LEU A O 1
ATOM 6454 N N . GLN A 1 839 ? 2.644 19.707 -30.672 1.00 91.25 839 GLN A N 1
ATOM 6455 C CA . GLN A 1 839 ? 1.565 18.910 -30.080 1.00 91.25 839 GLN A CA 1
ATOM 6456 C C . GLN A 1 839 ? 0.321 19.775 -29.835 1.00 91.25 839 GLN A C 1
ATOM 6458 O O . GLN A 1 839 ? 0.410 20.841 -29.227 1.00 91.25 839 GLN A O 1
ATOM 6463 N N . LEU A 1 840 ? -0.849 19.312 -30.284 1.00 90.62 840 LEU A N 1
ATOM 6464 C CA . LEU A 1 840 ? -2.126 19.977 -30.009 1.00 90.62 840 LEU A CA 1
ATOM 6465 C C . LEU A 1 840 ? -2.579 19.629 -28.588 1.00 90.62 840 LEU A C 1
ATOM 6467 O O . LEU A 1 840 ? -2.991 18.498 -28.336 1.00 90.62 840 LEU A O 1
ATOM 6471 N N . MET A 1 841 ? -2.477 20.590 -27.671 1.00 89.25 841 MET A N 1
ATOM 6472 C CA . MET A 1 841 ? -2.593 20.358 -26.226 1.00 89.25 841 MET A CA 1
ATOM 6473 C C . MET A 1 841 ? -3.865 20.894 -25.580 1.00 89.25 841 MET A C 1
ATOM 6475 O O . MET A 1 841 ? -4.151 20.528 -24.443 1.00 89.25 841 MET A O 1
ATOM 6479 N N . ASN A 1 842 ? -4.615 21.735 -26.283 1.00 89.38 842 ASN A N 1
ATOM 6480 C CA . ASN A 1 842 ? -5.898 22.218 -25.802 1.00 89.38 842 ASN A CA 1
ATOM 6481 C C . ASN A 1 842 ? -6.789 22.595 -26.996 1.00 89.38 842 ASN A C 1
ATOM 6483 O O . ASN A 1 842 ? -6.417 23.436 -27.823 1.00 89.38 842 ASN A O 1
ATOM 6487 N N . ILE A 1 843 ? -7.944 21.936 -27.099 1.00 90.12 843 ILE A N 1
ATOM 6488 C CA . ILE A 1 843 ? -8.999 22.248 -28.062 1.00 90.12 843 ILE A CA 1
ATOM 6489 C C . ILE A 1 843 ? -10.374 21.900 -27.488 1.00 90.12 843 ILE A C 1
ATOM 6491 O O . ILE A 1 843 ? -10.579 20.819 -26.932 1.00 90.12 843 ILE A O 1
ATOM 6495 N N . GLY A 1 844 ? -11.347 22.791 -27.658 1.00 90.19 844 GLY A N 1
ATOM 6496 C CA . GLY A 1 844 ? -12.702 22.570 -27.168 1.00 90.19 844 GLY A CA 1
ATOM 6497 C C . GLY A 1 844 ? -13.708 23.567 -27.722 1.00 90.19 844 GLY A C 1
ATOM 6498 O O . GLY A 1 844 ? -13.369 24.459 -28.501 1.00 90.19 844 GLY A O 1
ATOM 6499 N N . PHE A 1 845 ? -14.957 23.389 -27.306 1.00 92.56 845 PHE A N 1
ATOM 6500 C CA . PHE A 1 845 ? -16.078 24.242 -27.674 1.00 92.56 845 PHE A CA 1
ATOM 6501 C C . PHE A 1 845 ? -16.963 24.437 -26.434 1.00 92.56 845 PHE A C 1
ATOM 6503 O O . PHE A 1 845 ? -17.317 23.442 -25.795 1.00 92.56 845 PHE A O 1
ATOM 6510 N N . PRO A 1 846 ? -17.314 25.680 -26.066 1.00 92.62 846 PRO A N 1
ATOM 6511 C CA . PRO A 1 846 ? -18.029 25.951 -24.829 1.00 92.62 846 PRO A CA 1
ATOM 6512 C C . PRO A 1 846 ? -19.468 25.433 -24.893 1.00 92.62 846 PRO A C 1
ATOM 6514 O O . PRO A 1 846 ? -20.214 25.665 -25.846 1.00 92.62 846 PRO A O 1
ATOM 6517 N N . SER A 1 847 ? -19.878 24.758 -23.828 1.00 91.44 847 SER A N 1
ATOM 6518 C CA . SER A 1 847 ? -21.226 24.204 -23.669 1.00 91.44 847 SER A CA 1
ATOM 6519 C C . SER A 1 847 ? -22.259 25.217 -23.157 1.00 91.44 847 SER A C 1
ATOM 6521 O O . SER A 1 847 ? -23.455 24.932 -23.164 1.00 91.44 847 SER A O 1
ATOM 6523 N N . SER A 1 848 ? -21.814 26.396 -22.715 1.00 88.25 848 SER A N 1
ATOM 6524 C CA . SER A 1 848 ? -22.661 27.514 -22.292 1.00 88.25 848 SER A CA 1
ATOM 6525 C C . SER A 1 848 ? -21.897 28.839 -22.391 1.00 88.25 848 SER A C 1
ATOM 6527 O O . SER A 1 848 ? -20.664 28.851 -22.381 1.00 88.25 848 SER A O 1
ATOM 6529 N N . GLY A 1 849 ? -22.619 29.957 -22.503 1.00 86.06 849 GLY A N 1
ATOM 6530 C CA . GLY A 1 849 ? -22.040 31.301 -22.599 1.00 86.06 849 GLY A CA 1
ATOM 6531 C C . GLY A 1 849 ? -22.572 32.110 -23.784 1.00 86.06 849 GLY A C 1
ATOM 6532 O O . GLY A 1 849 ? -23.522 31.711 -24.453 1.00 86.06 849 GLY A O 1
ATOM 6533 N N . ALA A 1 850 ? -21.965 33.273 -24.022 1.00 85.06 850 ALA A N 1
ATOM 6534 C CA . ALA A 1 850 ? -22.317 34.146 -25.140 1.00 85.06 850 ALA A CA 1
ATOM 6535 C C . ALA A 1 850 ? -21.778 33.605 -26.474 1.00 85.06 850 ALA A C 1
ATOM 6537 O O . ALA A 1 850 ? -20.756 32.919 -26.505 1.00 85.06 850 ALA A O 1
ATOM 6538 N N . SER A 1 851 ? -22.441 33.957 -27.579 1.00 88.00 851 SER A N 1
ATOM 6539 C CA . SER A 1 851 ? -21.949 33.673 -28.931 1.00 88.00 851 SER A CA 1
ATOM 6540 C C . SER A 1 851 ? -20.622 34.383 -29.198 1.00 88.00 851 SER A C 1
ATOM 6542 O O . SER A 1 851 ? -20.412 35.511 -28.748 1.00 88.00 851 SER A O 1
ATOM 6544 N N . SER A 1 852 ? -19.731 33.735 -29.945 1.00 90.50 852 SER A N 1
ATOM 6545 C CA . SER A 1 852 ? -18.452 34.338 -30.307 1.00 90.50 852 SER A CA 1
ATOM 6546 C C . SER A 1 852 ? -18.618 35.408 -31.383 1.00 90.50 852 SER A C 1
ATOM 6548 O O . SER A 1 852 ? -19.589 35.431 -32.145 1.00 90.50 852 SER A O 1
ATOM 6550 N N . THR A 1 853 ? -17.604 36.261 -31.522 1.00 87.88 853 THR A N 1
ATOM 6551 C CA . THR A 1 853 ? -17.540 37.269 -32.598 1.00 87.88 853 THR A CA 1
ATOM 6552 C C . THR A 1 853 ? -17.474 36.660 -34.005 1.00 87.88 853 THR A C 1
ATOM 6554 O O . THR A 1 853 ? -17.634 37.371 -34.996 1.00 87.88 853 THR A O 1
ATOM 6557 N N . LYS A 1 854 ? -17.263 35.343 -34.108 1.00 89.56 854 LYS A N 1
ATOM 6558 C CA . LYS A 1 854 ? -17.238 34.572 -35.358 1.00 89.56 854 LYS A CA 1
ATOM 6559 C C . LYS A 1 854 ? -18.572 33.898 -35.675 1.00 89.56 854 LYS A C 1
ATOM 6561 O O . LYS A 1 854 ? -18.667 33.183 -36.667 1.00 89.56 854 LYS A O 1
ATOM 6566 N N . GLY A 1 855 ? -19.600 34.142 -34.860 1.00 87.25 855 GLY A N 1
ATOM 6567 C CA . GLY A 1 855 ? -20.942 33.595 -35.055 1.00 87.25 855 GLY A CA 1
ATOM 6568 C C . GLY A 1 855 ? -21.106 32.156 -34.565 1.00 87.25 855 GLY A C 1
ATOM 6569 O O . GLY A 1 855 ? -22.118 31.530 -34.873 1.00 87.25 855 GLY A O 1
ATOM 6570 N N . ASN A 1 856 ? -20.146 31.621 -33.801 1.00 91.12 856 ASN A N 1
ATOM 6571 C CA . ASN A 1 856 ? -20.330 30.341 -33.121 1.00 91.12 856 ASN A CA 1
ATOM 6572 C C . ASN A 1 856 ? -21.248 30.543 -31.910 1.00 91.12 856 ASN A C 1
ATOM 6574 O O . ASN A 1 856 ? -21.123 31.532 -31.187 1.00 91.12 856 ASN A O 1
ATOM 6578 N N . VAL A 1 857 ? -22.161 29.603 -31.675 1.00 90.50 857 VAL A N 1
ATOM 6579 C CA . VAL A 1 857 ? -23.117 29.663 -30.562 1.00 90.50 857 VAL A CA 1
ATOM 6580 C C . VAL A 1 857 ? -22.727 28.620 -29.519 1.00 90.50 857 VAL A C 1
ATOM 6582 O O . VAL A 1 857 ? -22.730 27.429 -29.824 1.00 90.50 857 VAL A O 1
ATOM 6585 N N . ALA A 1 858 ? -22.383 29.062 -28.306 1.00 90.62 858 ALA A N 1
ATOM 6586 C CA . ALA A 1 858 ? -22.122 28.170 -27.180 1.00 90.62 858 ALA A CA 1
ATOM 6587 C C . ALA A 1 858 ? -23.377 27.365 -26.817 1.00 90.62 858 ALA A C 1
ATOM 6589 O O . ALA A 1 858 ? -24.492 27.890 -26.812 1.00 90.62 858 ALA A O 1
ATOM 6590 N N . GLY A 1 859 ? -23.194 26.092 -26.488 1.00 91.31 859 GLY A N 1
ATOM 6591 C CA . GLY A 1 859 ? -24.299 25.187 -26.188 1.00 91.31 859 GLY A CA 1
ATOM 6592 C C . GLY A 1 859 ? -23.848 23.734 -26.178 1.00 91.31 859 GLY A C 1
ATOM 6593 O O . GLY A 1 859 ? -22.905 23.373 -26.882 1.00 91.31 859 GLY A O 1
ATOM 6594 N N . VAL A 1 860 ? -24.529 22.888 -25.400 1.00 92.06 860 VAL A N 1
ATOM 6595 C CA . VAL A 1 860 ? -24.223 21.448 -25.314 1.00 92.06 860 VAL A CA 1
ATOM 6596 C C . VAL A 1 860 ? -24.275 20.793 -26.698 1.00 92.06 860 VAL A C 1
ATOM 6598 O O . VAL A 1 860 ? -23.341 20.086 -27.063 1.00 92.06 860 VAL A O 1
ATOM 6601 N N . ASP A 1 861 ? -25.291 21.099 -27.509 1.00 90.56 861 ASP A N 1
ATOM 6602 C CA . ASP A 1 861 ? -25.420 20.546 -28.865 1.00 90.56 861 ASP A CA 1
ATOM 6603 C C . ASP A 1 861 ? -24.269 20.975 -29.785 1.00 90.56 861 ASP A C 1
ATOM 6605 O O . ASP A 1 861 ? -23.721 20.157 -30.525 1.00 90.56 861 ASP A O 1
ATOM 6609 N N . GLY A 1 862 ? -23.848 22.242 -29.698 1.00 90.44 862 GLY A N 1
ATOM 6610 C CA . GLY A 1 862 ? -22.695 22.763 -30.435 1.00 90.44 862 GLY A CA 1
ATOM 6611 C C . GLY A 1 862 ? -21.387 22.096 -30.005 1.00 90.44 862 GLY A C 1
ATOM 6612 O O . GLY A 1 862 ? -20.590 21.691 -30.851 1.00 90.44 862 GLY A O 1
ATOM 6613 N N . ALA A 1 863 ? -21.199 21.892 -28.699 1.00 92.88 863 ALA A N 1
ATOM 6614 C CA . ALA A 1 863 ? -20.030 21.212 -28.152 1.00 92.88 863 ALA A CA 1
ATOM 6615 C C . ALA A 1 863 ? -19.968 19.730 -28.565 1.00 92.88 863 ALA A C 1
ATOM 6617 O O . ALA A 1 863 ? -18.910 19.236 -28.968 1.00 92.88 863 ALA A O 1
ATOM 6618 N N . VAL A 1 864 ? -21.108 19.033 -28.554 1.00 92.62 864 VAL A N 1
ATOM 6619 C CA . VAL A 1 864 ? -21.235 17.652 -29.048 1.00 92.62 864 VAL A CA 1
ATOM 6620 C C . VAL A 1 864 ? -20.952 17.584 -30.550 1.00 92.62 864 VAL A C 1
ATOM 6622 O O . VAL A 1 864 ? -20.197 16.713 -30.992 1.00 92.62 864 VAL A O 1
ATOM 6625 N N . ALA A 1 865 ? -21.511 18.502 -31.343 1.00 91.25 865 ALA A N 1
ATOM 6626 C CA . ALA A 1 865 ? -21.276 18.571 -32.784 1.00 91.25 865 ALA A CA 1
ATOM 6627 C C . ALA A 1 865 ? -19.794 18.813 -33.104 1.00 91.25 865 ALA A C 1
ATOM 6629 O O . ALA A 1 865 ? -19.228 18.106 -33.940 1.00 91.25 865 ALA A O 1
ATOM 6630 N N . PHE A 1 866 ? -19.143 19.735 -32.390 1.00 93.56 866 PHE A N 1
ATOM 6631 C CA . PHE A 1 866 ? -17.716 20.013 -32.531 1.00 93.56 866 PHE A CA 1
ATOM 6632 C C . PHE A 1 866 ? -16.850 18.798 -32.169 1.00 93.56 866 PHE A C 1
ATOM 6634 O O . PHE A 1 866 ? -15.977 18.410 -32.945 1.00 93.56 866 PHE A O 1
ATOM 6641 N N . TYR A 1 867 ? -17.114 18.140 -31.035 1.00 92.50 867 TYR A N 1
ATOM 6642 C CA . TYR A 1 867 ? -16.396 16.924 -30.634 1.00 92.50 867 TYR A CA 1
ATOM 6643 C C . TYR A 1 867 ? -16.554 15.792 -31.656 1.00 92.50 867 TYR A C 1
ATOM 6645 O O . TYR A 1 867 ? -15.578 15.124 -32.005 1.00 92.50 867 TYR A O 1
ATOM 6653 N N . ASN A 1 868 ? -17.764 15.595 -32.184 1.00 90.69 868 ASN A N 1
ATOM 6654 C CA . ASN A 1 868 ? -18.024 14.593 -33.215 1.00 90.69 868 ASN A CA 1
ATOM 6655 C C . ASN A 1 868 ? -17.317 14.932 -34.537 1.00 90.69 868 ASN A C 1
ATOM 6657 O O . ASN A 1 868 ? -16.755 14.033 -35.163 1.00 90.69 868 ASN A O 1
ATOM 6661 N N . ALA A 1 869 ? -17.294 16.207 -34.935 1.00 90.38 869 ALA A N 1
ATOM 6662 C CA . ALA A 1 869 ? -16.552 16.686 -36.100 1.00 90.38 869 ALA A CA 1
ATOM 6663 C C . ALA A 1 869 ? -15.040 16.462 -35.947 1.00 90.38 869 ALA A C 1
ATOM 6665 O O . ALA A 1 869 ? -14.411 15.882 -36.831 1.00 90.38 869 ALA A O 1
ATOM 6666 N N . PHE A 1 870 ? -14.469 16.837 -34.798 1.00 90.00 870 PHE A N 1
ATOM 6667 C CA . PHE A 1 870 ? -13.062 16.589 -34.483 1.00 90.00 870 PHE A CA 1
ATOM 6668 C C . PHE A 1 870 ? -12.738 15.094 -34.572 1.00 90.00 870 PHE A C 1
ATOM 6670 O O . PHE A 1 870 ? -11.802 14.698 -35.267 1.00 90.00 870 PHE A O 1
ATOM 6677 N N . ARG A 1 871 ? -13.560 14.251 -33.935 1.00 87.50 871 ARG A N 1
ATOM 6678 C CA . ARG A 1 871 ? -13.421 12.789 -33.947 1.00 87.50 871 ARG A CA 1
ATOM 6679 C C . ARG A 1 871 ? -13.474 12.192 -35.356 1.00 87.50 871 ARG A C 1
ATOM 6681 O O . ARG A 1 871 ? -12.789 11.206 -35.623 1.00 87.50 871 ARG A O 1
ATOM 6688 N N . ALA A 1 872 ? -14.320 12.736 -36.224 1.00 85.50 872 ALA A N 1
ATOM 6689 C CA . ALA A 1 872 ? -14.482 12.261 -37.594 1.00 85.50 872 ALA A CA 1
ATOM 6690 C C . ALA A 1 872 ? -13.340 12.705 -38.523 1.00 85.50 872 ALA A C 1
ATOM 6692 O O . ALA A 1 872 ? -13.093 12.049 -39.535 1.00 85.50 872 ALA A O 1
ATOM 6693 N N . SER A 1 873 ? -12.636 13.785 -38.179 1.00 85.38 873 SER A N 1
ATOM 6694 C CA . SER A 1 873 ? -11.494 14.287 -38.945 1.00 85.38 873 SER A CA 1
ATOM 6695 C C . SER A 1 873 ? -10.246 13.397 -38.809 1.00 85.38 873 SER A C 1
ATOM 6697 O O . SER A 1 873 ? -10.157 12.538 -37.928 1.00 85.38 873 SER A O 1
ATOM 6699 N N . SER A 1 874 ? -9.227 13.643 -39.640 1.00 81.00 874 SER A N 1
ATOM 6700 C CA . SER A 1 874 ? -7.907 12.996 -39.525 1.00 81.00 874 SER A CA 1
ATOM 6701 C C . SER A 1 874 ? -7.224 13.241 -38.174 1.00 81.00 874 SER A C 1
ATOM 6703 O O . SER A 1 874 ? -6.386 12.444 -37.763 1.00 81.00 874 SER A O 1
ATOM 6705 N N . TRP A 1 875 ? -7.605 14.306 -37.468 1.00 80.19 875 TRP A N 1
ATOM 6706 C CA . TRP A 1 875 ? -7.107 14.656 -36.136 1.00 80.19 875 TRP A CA 1
ATOM 6707 C C . TRP A 1 875 ? -7.692 13.795 -35.023 1.00 80.19 875 TRP A C 1
ATOM 6709 O O . TRP A 1 875 ? -7.082 13.644 -33.969 1.00 80.19 875 TRP A O 1
ATOM 6719 N N . GLY A 1 876 ? -8.858 13.199 -35.270 1.00 69.06 876 GLY A N 1
ATOM 6720 C CA . GLY A 1 876 ? -9.465 12.221 -34.383 1.00 69.06 876 GLY A CA 1
ATOM 6721 C C . GLY A 1 876 ? -8.830 10.835 -34.486 1.00 69.06 876 GLY A C 1
ATOM 6722 O O . GLY A 1 876 ? -9.184 9.962 -33.702 1.00 69.06 876 GLY A O 1
ATOM 6723 N N . LEU A 1 877 ? -7.919 10.586 -35.431 1.00 68.50 877 LEU A N 1
ATOM 6724 C CA . LEU A 1 877 ? -7.205 9.312 -35.512 1.00 68.50 877 LEU A CA 1
ATOM 6725 C C . LEU A 1 877 ? -6.107 9.253 -34.445 1.00 68.50 877 LEU A C 1
ATOM 6727 O O . LEU A 1 877 ? -5.462 10.255 -34.144 1.00 68.50 877 LEU A O 1
ATOM 6731 N N . SER A 1 878 ? -5.864 8.064 -33.890 1.00 56.06 878 SER A N 1
ATOM 6732 C CA . SER A 1 878 ? -4.674 7.829 -33.073 1.00 56.06 878 SER A CA 1
ATOM 6733 C C . SER A 1 878 ? -3.441 7.987 -33.967 1.00 56.06 878 SER A C 1
ATOM 6735 O O . SER A 1 878 ? -3.142 7.124 -34.790 1.00 56.06 878 SER A O 1
ATOM 6737 N N . THR A 1 879 ? -2.775 9.136 -33.861 1.00 55.91 879 THR A N 1
ATOM 6738 C CA . THR A 1 879 ? -1.488 9.394 -34.518 1.00 55.91 879 THR A CA 1
ATOM 6739 C C . THR A 1 879 ? -0.344 9.184 -33.523 1.00 55.91 879 THR A C 1
ATOM 6741 O O . THR A 1 879 ? -0.570 8.988 -32.329 1.00 55.91 879 THR A O 1
ATOM 6744 N N . ALA A 1 880 ? 0.905 9.252 -33.993 1.00 47.81 880 ALA A N 1
ATOM 6745 C CA . ALA A 1 880 ? 2.088 9.210 -33.129 1.00 47.81 880 ALA A CA 1
ATOM 6746 C C . ALA A 1 880 ? 2.165 10.382 -32.122 1.00 47.81 880 ALA A C 1
ATOM 6748 O O . ALA A 1 880 ? 2.993 10.350 -31.211 1.00 47.81 880 ALA A O 1
ATOM 6749 N N . VAL A 1 881 ? 1.323 11.413 -32.278 1.00 57.03 881 VAL A N 1
ATOM 6750 C CA . VAL A 1 881 ? 1.261 12.580 -31.395 1.00 57.03 881 VAL A CA 1
ATOM 6751 C C . VAL A 1 881 ? -0.145 12.677 -30.786 1.00 57.03 881 VAL A C 1
ATOM 6753 O O . VAL A 1 881 ? -1.107 12.903 -31.521 1.00 57.03 881 VAL A O 1
ATOM 6756 N N . PRO A 1 882 ? -0.304 12.500 -29.462 1.00 67.25 882 PRO A N 1
ATOM 6757 C CA . PRO A 1 882 ? -1.615 12.557 -28.828 1.00 67.25 882 PRO A CA 1
ATOM 6758 C C . PRO A 1 882 ? -2.211 13.967 -28.907 1.00 67.25 882 PRO A C 1
ATOM 6760 O O . PRO A 1 882 ? -1.507 14.964 -28.733 1.00 67.25 882 PRO A O 1
ATOM 6763 N N . THR A 1 883 ? -3.520 14.029 -29.139 1.00 81.75 883 THR A N 1
ATOM 6764 C CA . THR A 1 883 ? -4.321 15.258 -29.084 1.00 81.75 883 THR A CA 1
ATOM 6765 C C . THR A 1 883 ? -5.100 15.334 -27.773 1.00 81.75 883 THR A C 1
ATOM 6767 O O . THR A 1 883 ? -5.493 14.306 -27.208 1.00 81.75 883 THR A O 1
ATOM 6770 N N . TRP A 1 884 ? -5.320 16.556 -27.291 1.00 85.44 884 TRP A N 1
ATOM 6771 C CA . TRP A 1 884 ? -5.850 16.819 -25.955 1.00 85.44 884 TRP A CA 1
ATOM 6772 C C . TRP A 1 884 ? -7.086 17.715 -26.000 1.00 85.44 884 TRP A C 1
ATOM 6774 O O . TRP A 1 884 ? -7.045 18.801 -26.578 1.00 85.44 884 TRP A O 1
ATOM 6784 N N . ALA A 1 885 ? -8.176 17.264 -25.380 1.00 85.81 885 ALA A N 1
ATOM 6785 C CA . ALA A 1 885 ? -9.388 18.062 -25.212 1.00 85.81 885 ALA A CA 1
ATOM 6786 C C . ALA A 1 885 ? -9.233 19.120 -24.108 1.00 85.81 885 ALA A C 1
ATOM 6788 O O . ALA A 1 885 ? -8.441 18.925 -23.185 1.00 85.81 885 ALA A O 1
ATOM 6789 N N . ALA A 1 886 ? -10.024 20.193 -24.211 1.00 81.94 886 ALA A N 1
ATOM 6790 C CA . ALA A 1 886 ? -9.913 21.384 -23.374 1.00 81.94 886 ALA A CA 1
ATOM 6791 C C . ALA A 1 886 ? -10.046 21.118 -21.878 1.00 81.94 886 ALA A C 1
ATOM 6793 O O . ALA A 1 886 ? -9.057 21.296 -21.196 1.00 81.94 886 ALA A O 1
ATOM 6794 N N . ASP A 1 887 ? -11.195 20.655 -21.382 1.00 90.38 887 ASP A N 1
ATOM 6795 C CA . ASP A 1 887 ? -11.392 20.365 -19.957 1.00 90.38 887 ASP A CA 1
ATOM 6796 C C . ASP A 1 887 ? -12.273 19.121 -19.782 1.00 90.38 887 ASP A C 1
ATOM 6798 O O . ASP A 1 887 ? -13.137 18.825 -20.615 1.00 90.38 887 ASP A O 1
ATOM 6802 N N . PHE A 1 888 ? -12.067 18.358 -18.703 1.00 93.69 888 PHE A N 1
ATOM 6803 C CA . PHE A 1 888 ? -12.952 17.231 -18.390 1.00 93.69 888 PHE A CA 1
ATOM 6804 C C . PHE A 1 888 ? -14.212 17.672 -17.642 1.00 93.69 888 PHE A C 1
ATOM 6806 O O . PHE A 1 888 ? -15.314 17.270 -18.022 1.00 93.69 888 PHE A O 1
ATOM 6813 N N . PHE A 1 889 ? -14.054 18.512 -16.619 1.00 93.62 889 PHE A N 1
ATOM 6814 C CA . PHE A 1 889 ? -15.144 19.083 -15.830 1.00 93.62 889 PHE A CA 1
ATOM 6815 C C . PHE A 1 889 ? -15.301 20.565 -16.143 1.00 93.62 889 PHE A C 1
ATOM 6817 O O . PHE A 1 889 ? -14.327 21.250 -16.431 1.00 93.62 889 PHE A O 1
ATOM 6824 N N . ASP A 1 890 ? -16.531 21.057 -16.062 1.00 91.44 890 ASP A N 1
ATOM 6825 C CA . ASP A 1 890 ? -16.759 22.480 -15.857 1.00 91.44 890 ASP A CA 1
ATOM 6826 C C . ASP A 1 890 ? -16.303 22.890 -14.472 1.00 91.44 890 ASP A C 1
ATOM 6828 O O . ASP A 1 890 ? -16.529 22.172 -13.496 1.00 91.44 890 ASP A O 1
ATOM 6832 N N . ASP A 1 891 ? -15.779 24.102 -14.378 1.00 88.50 891 ASP A N 1
ATOM 6833 C CA . ASP A 1 891 ? -15.479 24.698 -13.093 1.00 88.50 891 ASP A CA 1
ATOM 6834 C C . ASP A 1 891 ? -16.749 25.170 -12.385 1.00 88.50 891 ASP A C 1
ATOM 6836 O O . ASP A 1 891 ? -17.721 25.629 -12.996 1.00 88.50 891 ASP A O 1
ATOM 6840 N N . LYS A 1 892 ? -16.732 25.122 -11.051 1.00 85.75 892 LYS A N 1
ATOM 6841 C CA . LYS A 1 892 ? -17.817 25.688 -10.249 1.00 85.75 892 LYS A CA 1
ATOM 6842 C C . LYS A 1 892 ? -17.905 27.201 -10.451 1.00 85.75 892 LYS A C 1
ATOM 6844 O O . LYS A 1 892 ? -16.915 27.870 -10.741 1.00 85.75 892 LYS A O 1
ATOM 6849 N N . ALA A 1 893 ? -19.090 27.770 -10.237 1.00 81.94 893 ALA A N 1
ATOM 6850 C CA . ALA A 1 893 ? -19.352 29.187 -10.510 1.00 81.94 893 ALA A CA 1
ATOM 6851 C C . ALA A 1 893 ? -18.380 30.145 -9.789 1.00 81.94 893 ALA A C 1
ATOM 6853 O O . ALA A 1 893 ? -17.999 31.175 -10.357 1.00 81.94 893 ALA A O 1
ATOM 6854 N N . THR A 1 894 ? -17.959 29.777 -8.574 1.00 79.75 894 THR A N 1
ATOM 6855 C CA . THR A 1 894 ? -17.012 30.524 -7.731 1.00 79.75 894 THR A CA 1
ATOM 6856 C C . THR A 1 894 ? -15.552 30.397 -8.167 1.00 79.75 894 THR A C 1
ATOM 6858 O O . THR A 1 894 ? -14.710 31.125 -7.648 1.00 79.75 894 THR A O 1
ATOM 6861 N N . SER A 1 895 ? -15.232 29.528 -9.131 1.00 76.88 895 SER A N 1
ATOM 6862 C CA . SER A 1 895 ? -13.894 29.458 -9.715 1.00 76.88 895 SER A CA 1
ATOM 6863 C C . SER A 1 895 ? -13.549 30.758 -10.445 1.00 76.88 895 SER A C 1
ATOM 6865 O O . SER A 1 895 ? -14.382 31.363 -11.133 1.00 76.88 895 SER A O 1
ATOM 6867 N N . ILE A 1 896 ? -12.293 31.177 -10.309 1.00 69.44 896 ILE A N 1
ATOM 6868 C CA . ILE A 1 896 ? -11.718 32.338 -11.002 1.00 69.44 896 ILE A CA 1
ATOM 6869 C C . ILE A 1 896 ? -11.205 31.995 -12.410 1.00 69.44 896 ILE A C 1
ATOM 6871 O O . ILE A 1 896 ? -10.731 32.875 -13.125 1.00 69.44 896 ILE A O 1
ATOM 6875 N N . SER A 1 897 ? -11.305 30.727 -12.812 1.00 68.81 897 SER A N 1
ATOM 6876 C CA . SER A 1 897 ? -10.862 30.242 -14.116 1.00 68.81 897 SER A CA 1
ATOM 6877 C C . SER A 1 897 ? -11.689 30.823 -15.277 1.00 68.81 897 SER A C 1
ATOM 6879 O O . SER A 1 897 ? -12.910 30.996 -15.153 1.00 68.81 897 SER A O 1
ATOM 6881 N N . PRO A 1 898 ? -11.051 31.112 -16.428 1.00 58.12 898 PRO A N 1
ATOM 6882 C CA . PRO A 1 898 ? -11.727 31.600 -17.624 1.00 58.12 898 PRO A CA 1
ATOM 6883 C C . PRO A 1 898 ? -12.454 30.507 -18.433 1.00 58.12 898 PRO A C 1
ATOM 6885 O O . PRO A 1 898 ? -13.213 30.862 -19.333 1.00 58.12 898 PRO A O 1
ATOM 6888 N N . THR A 1 899 ? -12.274 29.209 -18.143 1.00 65.75 899 THR A N 1
ATOM 6889 C CA . THR A 1 899 ? -12.806 28.087 -18.955 1.00 65.75 899 THR A CA 1
ATOM 6890 C C . THR A 1 899 ? -14.043 27.395 -18.365 1.00 65.75 899 THR A C 1
ATOM 6892 O O . THR A 1 899 ? -14.304 26.226 -18.632 1.00 65.75 899 THR A O 1
ATOM 6895 N N . LYS A 1 900 ? -14.887 28.139 -17.637 1.00 77.75 900 LYS A N 1
ATOM 6896 C CA . LYS A 1 900 ? -16.014 27.624 -16.822 1.00 77.75 900 LYS A CA 1
ATOM 6897 C C . LYS A 1 900 ? -16.996 26.647 -17.491 1.00 77.75 900 LYS A C 1
ATOM 6899 O O . LYS A 1 900 ? -17.756 26.007 -16.776 1.00 77.75 900 LYS A O 1
ATOM 6904 N N . SER A 1 901 ? -17.047 26.576 -18.821 1.00 87.31 901 SER A N 1
ATOM 6905 C CA . SER A 1 901 ? -18.063 25.820 -19.564 1.00 87.31 901 SER A CA 1
ATOM 6906 C C . SER A 1 901 ? -17.519 24.891 -20.659 1.00 87.31 901 SER A C 1
ATOM 6908 O O . SER A 1 901 ? -18.292 24.451 -21.519 1.00 87.31 901 SER A O 1
ATOM 6910 N N . TYR A 1 902 ? -16.218 24.585 -20.669 1.00 91.12 902 TYR A N 1
ATOM 6911 C CA . TYR A 1 902 ? -15.583 23.744 -21.699 1.00 91.12 902 TYR A CA 1
ATOM 6912 C C . TYR A 1 902 ? -15.581 22.239 -21.379 1.00 91.12 902 TYR A C 1
ATOM 6914 O O . TYR A 1 902 ? -15.231 21.438 -22.249 1.00 91.12 902 TYR A O 1
ATOM 6922 N N . GLY A 1 903 ? -16.006 21.846 -20.176 1.00 92.06 903 GLY A N 1
ATOM 6923 C CA . GLY A 1 903 ? -15.971 20.467 -19.706 1.00 92.06 903 GLY A CA 1
ATOM 6924 C C . GLY A 1 903 ? -16.927 19.531 -20.443 1.00 92.06 903 GLY A C 1
ATOM 6925 O O . GLY A 1 903 ? -17.991 19.935 -20.922 1.00 92.06 903 GLY A O 1
ATOM 6926 N N . PHE A 1 904 ? -16.609 18.240 -20.463 1.00 93.12 904 PHE A N 1
ATOM 6927 C CA . PHE A 1 904 ? -17.568 17.202 -20.860 1.00 93.12 904 PHE A CA 1
ATOM 6928 C C . PHE A 1 904 ? -18.582 16.881 -19.749 1.00 93.12 904 PHE A C 1
ATOM 6930 O O . PHE A 1 904 ? -19.707 16.450 -20.021 1.00 93.12 904 PHE A O 1
ATOM 6937 N N . PHE A 1 905 ? -18.185 17.107 -18.497 1.00 93.62 905 PHE A N 1
ATOM 6938 C CA . PHE A 1 905 ? -18.975 16.882 -17.293 1.00 93.62 905 PHE A CA 1
ATOM 6939 C C . PHE A 1 905 ? -19.289 18.202 -16.585 1.00 93.62 905 PHE A C 1
ATOM 6941 O O . PHE A 1 905 ? -18.559 19.181 -16.712 1.00 93.62 905 PHE A O 1
ATOM 6948 N N . THR A 1 906 ? -20.392 18.238 -15.843 1.00 91.12 906 THR A N 1
ATOM 6949 C CA . THR A 1 906 ? -20.725 19.345 -14.937 1.00 91.12 906 THR A CA 1
ATOM 6950 C C . THR A 1 906 ? -19.788 19.354 -13.722 1.00 91.12 906 THR A C 1
ATOM 6952 O O . THR A 1 906 ? -19.127 18.340 -13.462 1.00 91.12 906 THR A O 1
ATOM 6955 N N . PRO A 1 907 ? -19.784 20.427 -12.904 1.00 89.31 907 PRO A N 1
ATOM 6956 C CA . PRO A 1 907 ? -18.965 20.451 -11.695 1.00 89.31 907 PRO A CA 1
ATOM 6957 C C . PRO A 1 907 ? -19.323 19.343 -10.687 1.00 89.31 907 PRO A C 1
ATOM 6959 O O . PRO A 1 907 ? -18.482 18.891 -9.918 1.00 89.31 907 PRO A O 1
ATOM 6962 N N . GLN A 1 908 ? -20.557 18.829 -10.732 1.00 85.38 908 GLN A N 1
ATOM 6963 C CA . GLN A 1 908 ? -21.056 17.729 -9.893 1.00 85.38 908 GLN A CA 1
ATOM 6964 C C . GLN A 1 908 ? -20.825 16.340 -10.517 1.00 85.38 908 GLN A C 1
ATOM 6966 O O . GLN A 1 908 ? -21.529 15.379 -10.191 1.00 85.38 908 GLN A O 1
ATOM 6971 N N . ARG A 1 909 ? -19.858 16.219 -11.438 1.00 87.19 909 ARG A N 1
ATOM 6972 C CA . ARG A 1 909 ? -19.466 14.958 -12.094 1.00 87.19 909 ARG A CA 1
ATOM 6973 C C . ARG A 1 909 ? -20.593 14.296 -12.897 1.00 87.19 909 ARG A C 1
ATOM 6975 O O . ARG A 1 909 ? -20.589 13.079 -13.078 1.00 87.19 909 ARG A O 1
ATOM 6982 N N . GLN A 1 910 ? -21.540 15.079 -13.420 1.00 87.44 910 GLN A N 1
ATOM 6983 C CA . GLN A 1 910 ? -22.605 14.561 -14.287 1.00 87.44 910 GLN A CA 1
ATOM 6984 C C . GLN A 1 910 ? -22.245 14.744 -15.764 1.00 87.44 910 GLN A C 1
ATOM 6986 O O . GLN A 1 910 ? -21.786 15.823 -16.138 1.00 87.44 910 GLN A O 1
ATOM 6991 N N . PRO A 1 911 ? -22.433 13.731 -16.628 1.00 88.88 911 PRO A N 1
ATOM 6992 C CA . PRO A 1 911 ? -22.182 13.889 -18.056 1.00 88.88 911 PRO A CA 1
ATOM 6993 C C . PRO A 1 911 ? -23.179 14.886 -18.651 1.00 88.88 911 PRO A C 1
ATOM 6995 O O . PRO A 1 911 ? -24.377 14.804 -18.383 1.00 88.88 911 PRO A O 1
ATOM 6998 N N . LYS A 1 912 ? -22.709 15.812 -19.492 1.00 89.00 912 LYS A N 1
ATOM 6999 C CA . LYS A 1 912 ? -23.592 16.812 -20.120 1.00 89.00 912 LYS A CA 1
ATOM 7000 C C . LYS A 1 912 ? -24.421 16.260 -21.271 1.00 89.00 912 LYS A C 1
ATOM 7002 O O . LYS A 1 912 ? -25.487 16.785 -21.569 1.00 89.00 912 LYS A O 1
ATOM 7007 N N . ALA A 1 913 ? -23.922 15.216 -21.924 1.00 88.75 913 ALA A N 1
ATOM 7008 C CA . ALA A 1 913 ? -24.624 14.507 -22.979 1.00 88.75 913 ALA A CA 1
ATOM 7009 C C . ALA A 1 913 ? -24.174 13.043 -23.034 1.00 88.75 913 ALA A C 1
ATOM 7011 O O . ALA A 1 913 ? -23.075 12.676 -22.609 1.00 88.75 913 ALA A O 1
ATOM 7012 N N . VAL A 1 914 ? -25.036 12.189 -23.583 1.00 80.75 914 VAL A N 1
ATOM 7013 C CA . VAL A 1 914 ? -24.710 10.781 -23.829 1.00 80.75 914 VAL A CA 1
ATOM 7014 C C . VAL A 1 914 ? -23.562 10.705 -24.836 1.00 80.75 914 VAL A C 1
ATOM 7016 O O . VAL A 1 914 ? -23.570 11.409 -25.843 1.00 80.75 914 VAL A O 1
ATOM 7019 N N . ASN A 1 915 ? -22.583 9.829 -24.586 1.00 80.94 915 ASN A N 1
ATOM 7020 C CA . ASN A 1 915 ? -21.434 9.613 -25.476 1.00 80.94 915 ASN A CA 1
ATOM 7021 C C . ASN A 1 915 ? -20.556 10.862 -25.717 1.00 80.94 915 ASN A C 1
ATOM 7023 O O . ASN A 1 915 ? -19.854 10.952 -26.728 1.00 80.94 915 ASN A O 1
ATOM 7027 N N . PHE A 1 916 ? -20.557 11.796 -24.763 1.00 84.75 916 PHE A N 1
ATOM 7028 C CA . PHE A 1 916 ? -19.761 13.020 -24.759 1.00 84.75 916 PHE A CA 1
ATOM 7029 C C . PHE A 1 916 ? -18.943 13.101 -23.450 1.00 84.75 916 PHE A C 1
ATOM 7031 O O . PHE A 1 916 ? -19.440 13.625 -22.455 1.00 84.75 916 PHE A O 1
ATOM 7038 N N . PRO A 1 917 ? -17.728 12.512 -23.405 1.00 87.31 917 PRO A N 1
ATOM 7039 C CA . PRO A 1 917 ? -17.051 11.772 -24.469 1.00 87.31 917 PRO A CA 1
ATOM 7040 C C . PRO A 1 917 ? -17.482 10.296 -24.501 1.00 87.31 917 PRO A C 1
ATOM 7042 O O . PRO A 1 917 ? -18.106 9.777 -23.568 1.00 87.31 917 PRO A O 1
ATOM 7045 N N . LEU A 1 918 ? -17.125 9.596 -25.580 1.00 83.12 918 LEU A N 1
ATOM 7046 C CA . LEU A 1 918 ? -17.337 8.152 -25.690 1.00 83.12 918 LEU A CA 1
ATOM 7047 C C . LEU A 1 918 ? -16.585 7.390 -24.590 1.00 83.12 918 LEU A C 1
ATOM 7049 O O . LEU A 1 918 ? -15.466 7.747 -24.222 1.00 83.12 918 LEU A O 1
ATOM 7053 N N . LEU A 1 919 ? -17.188 6.304 -24.101 1.00 78.50 919 LEU A N 1
ATOM 7054 C CA . LEU A 1 919 ? -16.497 5.333 -23.252 1.00 78.50 919 LEU A CA 1
ATOM 7055 C C . LEU A 1 919 ? -15.309 4.718 -24.005 1.00 78.50 919 LEU A C 1
ATOM 7057 O O . LEU A 1 919 ? -15.383 4.482 -25.215 1.00 78.50 919 LEU A O 1
ATOM 7061 N N . ARG A 1 920 ? -14.220 4.431 -23.286 1.00 70.38 920 ARG A N 1
ATOM 7062 C CA . ARG A 1 920 ? -13.146 3.580 -23.807 1.00 70.38 920 ARG A CA 1
ATOM 7063 C C . ARG A 1 920 ? -13.679 2.165 -23.959 1.00 70.38 920 ARG A C 1
ATOM 7065 O O . ARG A 1 920 ? -14.054 1.533 -22.978 1.00 70.38 920 ARG A O 1
ATOM 7072 N N . THR A 1 921 ? -13.701 1.675 -25.189 1.00 55.78 921 THR A N 1
ATOM 7073 C CA . THR A 1 921 ? -13.793 0.242 -25.461 1.00 55.78 921 THR A CA 1
ATOM 7074 C C . THR A 1 921 ? -12.416 -0.352 -25.180 1.00 55.78 921 THR A C 1
ATOM 7076 O O . THR A 1 921 ? -11.435 0.131 -25.751 1.00 55.78 921 THR A O 1
ATOM 7079 N N . GLY A 1 922 ? -12.354 -1.298 -24.240 1.00 38.81 922 GLY A N 1
ATOM 7080 C CA . GLY A 1 922 ? -11.129 -2.011 -23.866 1.00 38.81 922 GLY A CA 1
ATOM 7081 C C . GLY A 1 922 ? -10.530 -2.782 -25.028 1.00 38.81 922 GLY A C 1
ATOM 7082 O O . GLY A 1 922 ? -11.328 -3.378 -25.787 1.00 38.81 922 GLY A O 1
#

Nearest PDB structures (foldseek):
  8akp-assembly1_A  TM=7.612E-01  e=2.009E-14  Penicillium sumatraense
  4iis-assembly4_D  TM=6.847E-01  e=7.671E-11  Hevea brasiliensis
  5c70-assembly1_A-2  TM=6.162E-01  e=9.016E-08  Aspergillus oryzae
  6lej-assembly1_B  TM=5.623E-01  e=7.602E-07  Escherichia coli
  5z3k-assembly2_B  TM=5.566E-01  e=2.763E-06  Croceicoccus marinus

Secondary structure (DSSP, 8-state):
--SSSSSS-----SS-TT-EEEE--GGGSTTS--STTSPP-HHHHHHHHHHHHHHHTTT-SEEE-S-SEETTEEHHHHHHHTT-EEEEEE---SS-TT--S-HHHHHHHHHHHHHH-TTTEEEEEEEES-BTTTSSB-HHHHHHHHHHHHHHHHHHH-----EEEEEEHHHHH-TTT-THHHHHH-SEEEEEE-GGGSTT--TTSTTHHHHHHHHHHHHHS-GGGEEEEEE---S--SSS--SS--SHHHHHHHHHHHHHSS--EEES-SBPPPTT-----TTS-------SB-TT--B-S-S------TTS--S-EEEEEE-GGGSTTS-TTS---TTHHHHHHHHHHHHTTT-SEEEES-SEETTEETHHHHHHTT-EEEEEE---SSTTHHHHHHHHHHHHHH-TTTEEEEEEEES-BTTTSSB-HHHHHHHHHHHHHHHHHHH-----EEEEEEHHHHH-GGGHHHHHHHHHH-SEEEEE--GGG-TT--TTSTTHHHHHHHHHHHTTS-TTTEEEEEB---SSSPPPTTSTTS---HHHHHHHHHHHTT---SS-B-EEEES-SBPPPTT--S-SSGGGGG--SB-TTT--BSBTTBSPPPP-PPPPPP-PPPPPPPPP-PPP------PPPS-SEEE--STTSTTTTT-TTTHHHHHHHHHHHHTTT-SEEE-S-SEETTEEHHHHHHHTT-EEEEEE---SSTTHHHHHHHHHHHHHH-TTTEEEEEEEES-BTSTT-B-HHHHHHHHHHHHHHHHHTT----EEEEEEEHHHHT-GGGHHHHHHHHHH-SEEEEEE-HHHHS--SSHHHHHHHHHHHHHHHHTTS-TTTEEEEEE---SSSPPPTTS---SHHHHHHHHHHHHHSGGGS--SS--EESEEEPPPTT---TTTT-EEE-TTS-BSBTTBSPPPP-

Mean predicted aligned error: 20.26 Å

Radius of gyration: 34.28 Å; Cα contacts (8 Å, |Δi|>4): 1754; chains: 1; bounding box: 57×82×105 Å

Solvent-accessible surface area (backbone atoms only — not comparable to full-atom values): 49874 Å² total; per-residue (Å²): 145,86,87,82,83,87,84,84,82,84,75,73,74,89,59,52,82,52,41,58,30,31,23,55,70,66,65,26,37,90,72,42,78,88,52,96,83,53,85,85,52,58,70,56,40,48,53,49,51,47,53,50,51,55,68,44,41,89,80,31,60,32,37,33,35,60,46,22,41,59,70,82,42,56,47,54,69,51,34,49,73,58,67,31,30,25,39,36,7,27,43,69,75,57,90,53,88,78,65,67,53,53,45,66,56,19,51,50,37,45,48,50,30,48,68,75,35,55,91,26,49,68,30,38,27,43,43,65,53,30,47,36,91,46,28,77,32,49,46,64,56,53,36,51,50,50,51,50,51,52,52,51,36,42,74,74,61,73,56,94,64,49,42,22,31,31,32,38,47,64,42,69,68,34,87,86,35,62,41,66,67,35,59,68,71,34,60,30,44,23,28,28,51,50,55,69,77,46,78,83,63,40,84,91,50,60,52,55,63,58,53,52,53,49,53,59,46,45,74,76,43,69,54,93,28,58,38,41,60,22,29,56,48,35,41,38,71,83,50,84,90,67,82,54,85,52,28,52,66,55,20,33,52,37,50,52,51,51,72,70,34,73,61,38,33,19,36,57,23,44,50,8,46,35,93,83,56,83,76,72,59,61,98,50,72,55,58,46,36,49,23,41,16,38,40,89,64,49,75,60,79,57,56,79,84,78,68,79,57,89,72,14,38,68,58,64,37,71,25,31,30,52,74,63,68,24,37,84,37,44,41,87,87,60,75,71,55,84,50,32,63,61,53,47,39,55,49,33,57,56,45,45,50,44,26,60,32,37,35,34,58,43,20,41,62,96,85,42,57,51,58,62,37,28,47,76,52,68,21,28,25,38,35,10,26,50,74,60,91,54,84,66,32,56,55,25,53,50,41,43,38,49,41,49,74,76,38,56,89,26,51,67,32,38,28,49,32,67,50,34,52,61,92,82,20,96,34,56,49,65,61,50,44,52,51,51,54,51,47,51,51,51,35,35,74,74,67,70,53,90,72,45,38,20,34,30,34,38,49,66,60,72,67,30,77,94,42,41,71,53,46,50,56,40,51,70,70,30,55,31,43,27,29,35,54,49,54,55,75,39,63,81,60,42,87,92,47,69,56,55,60,53,51,55,54,51,53,56,46,57,75,75,43,65,35,73,28,37,28,38,59,31,30,51,46,29,34,31,52,69,44,50,88,78,12,63,85,46,59,37,23,56,68,54,22,51,53,46,49,62,52,55,79,66,53,68,56,98,50,8,38,27,60,31,20,37,37,27,51,49,9,44,35,91,88,55,73,92,56,89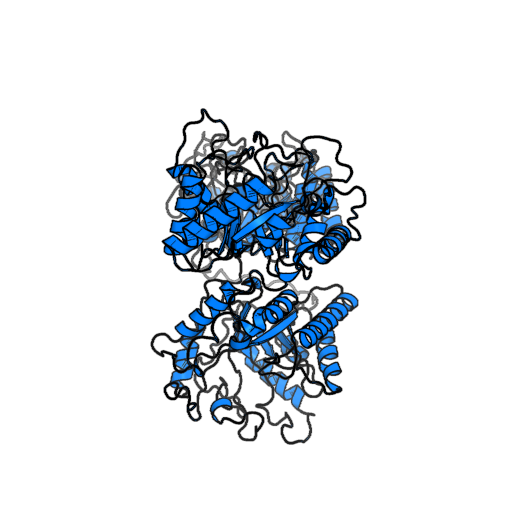,54,68,25,71,36,26,30,26,33,18,42,26,82,81,62,44,65,76,43,88,71,40,66,50,70,50,79,84,68,85,73,82,75,80,88,70,81,90,72,89,81,80,87,88,79,86,85,80,82,86,75,90,72,93,64,79,61,27,59,46,22,28,24,55,76,61,54,26,39,84,35,48,88,81,35,69,90,48,35,64,58,53,47,45,55,50,47,58,57,44,49,49,48,29,56,25,39,31,31,59,43,19,39,64,94,84,46,56,49,52,65,53,34,48,76,60,67,24,34,29,37,38,10,26,46,72,63,94,54,83,66,31,56,58,18,51,53,37,43,52,48,32,49,66,78,35,55,90,26,48,69,32,40,25,49,29,65,54,39,64,76,41,102,82,55,41,52,44,65,56,49,34,48,50,42,49,53,51,50,52,50,42,57,72,67,69,47,78,97,66,44,40,19,33,30,35,37,51,68,57,67,66,27,78,92,41,38,73,46,38,52,53,31,50,69,60,27,56,30,40,29,29,30,49,67,45,48,62,76,33,62,58,89,43,51,65,40,42,47,53,51,54,51,49,57,48,52,62,47,48,76,78,40,65,65,91,29,56,34,50,54,27,37,59,44,38,36,50,68,75,61,31,94,45,72,34,61,40,21,56,69,48,26,51,50,48,53,51,29,46,25,72,32,85,75,2,46,85,57,102,63,67,33,24,29,44,31,45,49,10,37,32,89,88,45,88,64,92,62,48,32,34,25,37,18,39,45,85,72,41,69,73,46,87,69,39,68,48,68,60,81,129